Protein AF-0000000087408179 (afdb_homodimer)

Structure (mmCIF, N/CA/C/O backbone):
data_AF-0000000087408179-model_v1
#
loop_
_entity.id
_entity.type
_entity.pdbx_description
1 polymer 'DUF4910 domain-containing protein'
#
loop_
_atom_site.group_PDB
_atom_site.id
_atom_site.type_symbol
_atom_site.label_atom_id
_atom_site.label_alt_id
_atom_site.label_comp_id
_atom_site.label_asym_id
_atom_site.label_entity_id
_atom_site.label_seq_id
_atom_site.pdbx_PDB_ins_code
_atom_site.Cartn_x
_atom_site.Cartn_y
_atom_site.Cartn_z
_atom_site.occupancy
_atom_site.B_iso_or_equiv
_atom_site.auth_seq_id
_atom_site.auth_comp_id
_atom_site.auth_asym_id
_atom_site.auth_atom_id
_atom_site.pdbx_PDB_model_num
ATOM 1 N N . MET A 1 1 ? -17 6.363 -13.453 1 91.94 1 MET A N 1
ATOM 2 C CA . MET A 1 1 ? -16.094 6.973 -12.477 1 91.94 1 MET A CA 1
ATOM 3 C C . MET A 1 1 ? -14.656 6.953 -12.984 1 91.94 1 MET A C 1
ATOM 5 O O . MET A 1 1 ? -13.922 7.934 -12.828 1 91.94 1 MET A O 1
ATOM 9 N N . ARG A 1 2 ? -14.188 5.98 -13.766 1 92.25 2 ARG A N 1
ATOM 10 C CA . ARG A 1 2 ? -12.797 5.816 -14.188 1 92.25 2 ARG A CA 1
ATOM 11 C C . ARG A 1 2 ? -12.414 6.859 -15.227 1 92.25 2 ARG A C 1
ATOM 13 O O . ARG A 1 2 ? -11.258 7.27 -15.305 1 92.25 2 ARG A O 1
ATOM 20 N N . ARG A 1 3 ? -13.453 7.254 -15.977 1 95.12 3 ARG A N 1
ATOM 21 C CA . ARG A 1 3 ? -13.188 8.18 -17.078 1 95.12 3 ARG A CA 1
ATOM 22 C C . ARG A 1 3 ? -12.633 9.508 -16.547 1 95.12 3 ARG A C 1
ATOM 24 O O . ARG A 1 3 ? -11.891 10.195 -17.25 1 95.12 3 ARG A O 1
ATOM 31 N N . PHE A 1 4 ? -12.93 9.875 -15.305 1 97.5 4 PHE A N 1
ATOM 32 C CA . PHE A 1 4 ? -12.508 11.172 -14.773 1 97.5 4 PHE A CA 1
ATOM 33 C C . PHE A 1 4 ? -11.016 11.18 -14.492 1 97.5 4 PHE A C 1
ATOM 35 O O . PHE A 1 4 ? -10.391 12.242 -14.469 1 97.5 4 PHE A O 1
ATOM 42 N N . LEU A 1 5 ? -10.445 9.984 -14.242 1 97.44 5 LEU A N 1
ATOM 43 C CA . LEU A 1 5 ? -8.992 9.938 -14.102 1 97.44 5 LEU A CA 1
ATOM 44 C C . LEU A 1 5 ? -8.305 10.234 -15.43 1 97.44 5 LEU A C 1
ATOM 46 O O . LEU A 1 5 ? -7.242 10.859 -15.461 1 97.44 5 LEU A O 1
ATOM 50 N N . LYS A 1 6 ? -8.883 9.75 -16.5 1 96.62 6 LYS A N 1
ATOM 51 C CA . LYS A 1 6 ? -8.352 10.055 -17.828 1 96.62 6 LYS A CA 1
ATOM 52 C C . LYS A 1 6 ? -8.43 11.547 -18.125 1 96.62 6 LYS A C 1
ATOM 54 O O . LYS A 1 6 ? -7.484 12.133 -18.656 1 96.62 6 LYS A O 1
ATOM 59 N N . GLU A 1 7 ? -9.539 12.102 -17.766 1 96.94 7 GLU A N 1
ATOM 60 C CA . GLU A 1 7 ? -9.695 13.539 -17.938 1 96.94 7 GLU A CA 1
ATOM 61 C C . GLU A 1 7 ? -8.688 14.32 -17.109 1 96.94 7 GLU A C 1
ATOM 63 O O . GLU A 1 7 ? -8.258 15.406 -17.5 1 96.94 7 GLU A O 1
ATOM 68 N N . ALA A 1 8 ? -8.25 13.766 -16.016 1 98.12 8 ALA A N 1
ATOM 69 C CA . ALA A 1 8 ? -7.336 14.43 -15.094 1 98.12 8 ALA A CA 1
ATOM 70 C C . ALA A 1 8 ? -5.902 14.398 -15.617 1 98.12 8 ALA A C 1
ATOM 72 O O . ALA A 1 8 ? -4.996 14.953 -15 1 98.12 8 ALA A O 1
ATOM 73 N N . GLU A 1 9 ? -5.68 13.859 -16.828 1 97.06 9 GLU A N 1
ATOM 74 C CA . GLU A 1 9 ? -4.348 13.766 -17.422 1 97.06 9 GLU A CA 1
ATOM 75 C C . GLU A 1 9 ? -3.828 15.133 -17.844 1 97.06 9 GLU A C 1
ATOM 77 O O . GLU A 1 9 ? -2.633 15.305 -18.094 1 97.06 9 GLU A O 1
ATOM 82 N N . VAL A 1 10 ? -4.703 16.078 -17.844 1 98 10 VAL A N 1
ATOM 83 C CA . VAL A 1 10 ? -4.316 17.438 -18.188 1 98 10 VAL A CA 1
ATOM 84 C C . VAL A 1 10 ? -3.504 18.062 -17.062 1 98 10 VAL A C 1
ATOM 86 O O . VAL A 1 10 ? -2.812 19.062 -17.25 1 98 10 VAL A O 1
ATOM 89 N N . PHE A 1 11 ? -3.588 17.484 -15.844 1 98.38 11 PHE A N 1
ATOM 90 C CA . PHE A 1 11 ? -2.748 17.922 -14.734 1 98.38 11 PHE A CA 1
ATOM 91 C C . PHE A 1 11 ? -1.274 17.703 -15.055 1 98.38 11 PHE A C 1
ATOM 93 O O . PHE A 1 11 ? -0.872 16.594 -15.438 1 98.38 11 PHE A O 1
ATOM 100 N N . ASP A 1 12 ? -0.46 18.672 -14.867 1 98.31 12 ASP A N 1
ATOM 101 C CA . ASP A 1 12 ? 0.955 18.562 -15.203 1 98.31 12 ASP A CA 1
ATOM 102 C C . ASP A 1 12 ? 1.83 18.641 -13.961 1 98.31 12 ASP A C 1
ATOM 104 O O . ASP A 1 12 ? 2.084 19.719 -13.43 1 98.31 12 ASP A O 1
ATOM 108 N N . PRO A 1 13 ? 2.379 17.516 -13.547 1 98.44 13 PRO A N 1
ATOM 109 C CA . PRO A 1 13 ? 3.225 17.516 -12.352 1 98.44 13 PRO A CA 1
ATOM 110 C C . PRO A 1 13 ? 4.477 18.359 -12.508 1 98.44 13 PRO A C 1
ATOM 112 O O . PRO A 1 13 ? 5.023 18.859 -11.523 1 98.44 13 PRO A O 1
ATOM 115 N N . ASN A 1 14 ? 4.93 18.625 -13.766 1 98.44 14 ASN A N 1
ATOM 116 C CA . ASN A 1 14 ? 6.113 19.438 -13.992 1 98.44 14 ASN A CA 1
ATOM 117 C C . ASN A 1 14 ? 5.852 20.906 -13.648 1 98.44 14 ASN A C 1
ATOM 119 O O . ASN A 1 14 ? 6.754 21.609 -13.18 1 98.44 14 ASN A O 1
ATOM 123 N N . ASN A 1 15 ? 4.688 21.359 -13.922 1 98.56 15 ASN A N 1
ATOM 124 C CA . ASN A 1 15 ? 4.316 22.703 -13.5 1 98.56 15 ASN A CA 1
ATOM 125 C C . ASN A 1 15 ? 4.379 22.844 -11.984 1 98.56 15 ASN A C 1
ATOM 127 O O . ASN A 1 15 ? 4.832 23.875 -11.477 1 98.56 15 ASN A O 1
ATOM 131 N N . VAL A 1 16 ? 3.912 21.797 -11.289 1 98.88 16 VAL A N 1
ATOM 132 C CA . VAL A 1 16 ? 3.932 21.828 -9.828 1 98.88 16 VAL A CA 1
ATOM 133 C C . VAL A 1 16 ? 5.375 21.891 -9.328 1 98.88 16 VAL A C 1
ATOM 135 O O . VAL A 1 16 ? 5.691 22.688 -8.445 1 98.88 16 VAL A O 1
ATOM 138 N N . LEU A 1 17 ? 6.25 21.094 -9.914 1 98.62 17 LEU A N 1
ATOM 139 C CA . LEU A 1 17 ? 7.656 21.094 -9.523 1 98.62 17 LEU A CA 1
ATOM 140 C C . LEU A 1 17 ? 8.289 22.469 -9.766 1 98.62 17 LEU A C 1
ATOM 142 O O . LEU A 1 17 ? 9.094 22.938 -8.961 1 98.62 17 LEU A O 1
ATOM 146 N N . HIS A 1 18 ? 7.93 23.078 -10.898 1 98.56 18 HIS A N 1
ATOM 147 C CA . HIS A 1 18 ? 8.414 24.422 -11.211 1 98.56 18 HIS A CA 1
ATOM 148 C C . HIS A 1 18 ? 8.023 25.406 -10.125 1 98.56 18 HIS A C 1
ATOM 150 O O . HIS A 1 18 ? 8.859 26.172 -9.641 1 98.56 18 HIS A O 1
ATOM 156 N N . TYR A 1 19 ? 6.812 25.406 -9.703 1 98.81 19 TYR A N 1
ATOM 157 C CA . TYR A 1 19 ? 6.332 26.375 -8.727 1 98.81 19 TYR A CA 1
ATOM 158 C C . TYR A 1 19 ? 6.84 26.047 -7.332 1 98.81 19 TYR A C 1
ATOM 160 O O . TYR A 1 19 ? 7.004 26.953 -6.496 1 98.81 19 TYR A O 1
ATOM 168 N N . ILE A 1 20 ? 7.07 24.734 -7.035 1 98.81 20 ILE A N 1
ATOM 169 C CA . ILE A 1 20 ? 7.75 24.406 -5.789 1 98.81 20 ILE A CA 1
ATOM 170 C C . ILE A 1 20 ? 9.102 25.125 -5.734 1 98.81 20 ILE A C 1
ATOM 172 O O . ILE A 1 20 ? 9.453 25.703 -4.711 1 98.81 20 ILE A O 1
ATOM 176 N N . ALA A 1 21 ? 9.805 25.094 -6.855 1 98.44 21 ALA A N 1
ATOM 177 C CA . ALA A 1 21 ? 11.133 25.688 -6.938 1 98.44 21 ALA A CA 1
ATOM 178 C C . ALA A 1 21 ? 11.055 27.203 -6.742 1 98.44 21 ALA A C 1
ATOM 180 O O . ALA A 1 21 ? 11.961 27.812 -6.164 1 98.44 21 ALA A O 1
ATOM 181 N N . GLU A 1 22 ? 10.023 27.812 -7.203 1 98.5 22 GLU A N 1
ATOM 182 C CA . GLU A 1 22 ? 9.844 29.25 -7.055 1 98.5 22 GLU A CA 1
ATOM 183 C C . GLU A 1 22 ? 9.469 29.625 -5.625 1 98.5 22 GLU A C 1
ATOM 185 O O . GLU A 1 22 ? 10.07 30.516 -5.027 1 98.5 22 GLU A O 1
ATOM 190 N N . ILE A 1 23 ? 8.547 28.891 -5.027 1 98.75 23 ILE A N 1
ATOM 191 C CA . ILE A 1 23 ? 7.98 29.219 -3.725 1 98.75 23 ILE A CA 1
ATOM 192 C C . ILE A 1 23 ? 9 28.938 -2.627 1 98.75 23 ILE A C 1
ATOM 194 O O . ILE A 1 23 ? 9.094 29.672 -1.642 1 98.75 23 ILE A O 1
ATOM 198 N N . ASN A 1 24 ? 9.812 27.844 -2.82 1 97.62 24 ASN A N 1
ATOM 199 C CA . ASN A 1 24 ? 10.719 27.422 -1.76 1 97.62 24 ASN A CA 1
ATOM 200 C C . ASN A 1 24 ? 11.867 28.406 -1.582 1 97.62 24 ASN A C 1
ATOM 202 O O . ASN A 1 24 ? 12.664 28.281 -0.65 1 97.62 24 ASN A O 1
ATOM 206 N N . GLN A 1 25 ? 11.945 29.469 -2.461 1 97.12 25 GLN A N 1
ATOM 207 C CA . GLN A 1 25 ? 12.984 30.484 -2.359 1 97.12 25 GLN A CA 1
ATOM 208 C C . GLN A 1 25 ? 12.648 31.516 -1.28 1 97.12 25 GLN A C 1
ATOM 210 O O . GLN A 1 25 ? 13.523 32.219 -0.802 1 97.12 25 GLN A O 1
ATOM 215 N N . PHE A 1 26 ? 11.398 31.562 -0.924 1 98.12 26 PHE A N 1
ATOM 216 C CA . PHE A 1 26 ? 10.953 32.531 0.068 1 98.12 26 PHE A CA 1
ATOM 217 C C . PHE A 1 26 ? 11.086 31.969 1.477 1 98.12 26 PHE A C 1
ATOM 219 O O . PHE A 1 26 ? 10.797 30.797 1.713 1 98.12 26 PHE A O 1
ATOM 226 N N . HIS A 1 27 ? 11.648 32.719 2.375 1 97.81 27 HIS A N 1
ATOM 227 C CA . HIS A 1 27 ? 11.656 32.375 3.797 1 97.81 27 HIS A CA 1
ATOM 228 C C . HIS A 1 27 ? 10.344 32.781 4.457 1 97.81 27 HIS A C 1
ATOM 230 O O . HIS A 1 27 ? 10.266 33.844 5.105 1 97.81 27 HIS A O 1
ATOM 236 N N . ARG A 1 28 ? 9.336 31.859 4.488 1 98.31 28 ARG A N 1
ATOM 237 C CA . ARG A 1 28 ? 7.926 32.188 4.688 1 98.31 28 ARG A CA 1
ATOM 238 C C . ARG A 1 28 ? 7.508 31.938 6.133 1 98.31 28 ARG A C 1
ATOM 240 O O . ARG A 1 28 ? 6.512 31.25 6.391 1 98.31 28 ARG A O 1
ATOM 247 N N . ILE A 1 29 ? 8.266 32.531 7.012 1 98 29 ILE A N 1
ATOM 248 C CA . ILE A 1 29 ? 7.898 32.438 8.422 1 98 29 ILE A CA 1
ATOM 249 C C . ILE A 1 29 ? 6.668 33.281 8.695 1 98 29 ILE A C 1
ATOM 251 O O . ILE A 1 29 ? 6.559 34.406 8.172 1 98 29 ILE A O 1
ATOM 255 N N . GLN A 1 30 ? 5.73 32.812 9.516 1 98.12 30 GLN A N 1
ATOM 256 C CA . GLN A 1 30 ? 4.586 33.594 9.938 1 98.12 30 GLN A CA 1
ATOM 257 C C . GLN A 1 30 ? 5.031 34.875 10.633 1 98.12 30 GLN A C 1
ATOM 259 O O . GLN A 1 30 ? 5.789 34.844 11.602 1 98.12 30 GLN A O 1
ATOM 264 N N . GLY A 1 31 ? 4.621 35.969 10.133 1 98.25 31 GLY A N 1
ATOM 265 C CA . GLY A 1 31 ? 5 37.25 10.664 1 98.25 31 GLY A CA 1
ATOM 266 C C . GLY A 1 31 ? 6.211 37.844 9.969 1 98.25 31 GLY A C 1
ATOM 267 O O . GLY A 1 31 ? 6.688 38.938 10.344 1 98.25 31 GLY A O 1
ATOM 268 N N . SER A 1 32 ? 6.738 37.25 8.953 1 98.25 32 SER A N 1
ATOM 269 C CA . SER A 1 32 ? 7.918 37.75 8.242 1 98.25 32 SER A CA 1
ATOM 270 C C . SER A 1 32 ? 7.531 38.469 6.953 1 98.25 32 SER A C 1
ATOM 272 O O . SER A 1 32 ? 6.414 38.312 6.465 1 98.25 32 SER A O 1
ATOM 274 N N . LYS A 1 33 ? 8.453 39.188 6.414 1 97.94 33 LYS A N 1
ATOM 275 C CA . LYS A 1 33 ? 8.172 40 5.246 1 97.94 33 LYS A CA 1
ATOM 276 C C . LYS A 1 33 ? 8.062 39.156 3.982 1 97.94 33 LYS A C 1
ATOM 278 O O . LYS A 1 33 ? 7.355 39.531 3.041 1 97.94 33 LYS A O 1
ATOM 283 N N . GLU A 1 34 ? 8.672 38 3.945 1 98.44 34 GLU A N 1
ATOM 284 C CA . GLU A 1 34 ? 8.695 37.25 2.699 1 98.44 34 GLU A CA 1
ATOM 285 C C . GLU A 1 34 ? 7.426 36.406 2.531 1 98.44 34 GLU A C 1
ATOM 287 O O . GLU A 1 34 ? 7.137 35.906 1.437 1 98.44 34 GLU A O 1
ATOM 292 N N . LEU A 1 35 ? 6.68 36.219 3.641 1 98.69 35 LEU A N 1
ATOM 293 C CA . LEU A 1 35 ? 5.426 35.469 3.541 1 98.69 35 LEU A CA 1
ATOM 294 C C . LEU A 1 35 ? 4.438 36.188 2.631 1 98.69 35 LEU A C 1
ATOM 296 O O . LEU A 1 35 ? 3.945 35.594 1.661 1 98.69 35 LEU A O 1
ATOM 300 N N . PRO A 1 36 ? 4.125 37.469 2.869 1 98.62 36 PRO A N 1
ATOM 301 C CA . PRO A 1 36 ? 3.238 38.156 1.929 1 98.62 36 PRO A CA 1
ATOM 302 C C . PRO A 1 36 ? 3.838 38.25 0.53 1 98.62 36 PRO A C 1
ATOM 304 O O . PRO A 1 36 ? 3.105 38.281 -0.462 1 98.62 36 PRO A O 1
ATOM 307 N N . GLU A 1 37 ? 5.16 38.344 0.429 1 98.69 37 GLU A N 1
ATOM 308 C CA . GLU A 1 37 ? 5.793 38.375 -0.886 1 98.69 37 GLU A CA 1
ATOM 309 C C . GLU A 1 37 ? 5.512 37.094 -1.673 1 98.69 37 GLU A C 1
ATOM 311 O O . GLU A 1 37 ? 5.227 37.156 -2.871 1 98.69 37 GLU A O 1
ATOM 316 N N . ALA A 1 38 ? 5.613 36 -0.98 1 98.81 38 ALA A N 1
ATOM 317 C CA . ALA A 1 38 ? 5.312 34.719 -1.62 1 98.81 38 ALA A CA 1
ATOM 318 C C . ALA A 1 38 ? 3.861 34.656 -2.088 1 98.81 38 ALA A C 1
ATOM 320 O O . ALA A 1 38 ? 3.568 34.156 -3.172 1 98.81 38 ALA A O 1
ATOM 321 N N . VAL A 1 39 ? 2.951 35.156 -1.294 1 98.88 39 VAL A N 1
ATOM 322 C CA . VAL A 1 39 ? 1.533 35.156 -1.633 1 98.88 39 VAL A CA 1
ATOM 323 C C . VAL A 1 39 ? 1.287 36.094 -2.83 1 98.88 39 VAL A C 1
ATOM 325 O O . VAL A 1 39 ? 0.489 35.75 -3.713 1 98.88 39 VAL A O 1
ATOM 328 N N . ARG A 1 40 ? 1.956 37.219 -2.857 1 98.56 40 ARG A N 1
ATOM 329 C CA . ARG A 1 40 ? 1.831 38.125 -3.992 1 98.56 40 ARG A CA 1
ATOM 330 C C . ARG A 1 40 ? 2.34 37.469 -5.273 1 98.56 40 ARG A C 1
ATOM 332 O O . ARG A 1 40 ? 1.803 37.719 -6.355 1 98.56 40 ARG A O 1
ATOM 339 N N . PHE A 1 41 ? 3.4 36.719 -5.105 1 98.69 41 PHE A N 1
ATOM 340 C CA . PHE A 1 41 ? 3.881 35.938 -6.25 1 98.69 41 PHE A CA 1
ATOM 341 C C . PHE A 1 41 ? 2.771 35.062 -6.816 1 98.69 41 PHE A C 1
ATOM 343 O O . PHE A 1 41 ? 2.549 35.062 -8.031 1 98.69 41 PHE A O 1
ATOM 350 N N . ILE A 1 42 ? 2.051 34.344 -5.977 1 98.94 42 ILE A N 1
ATOM 351 C CA . ILE A 1 42 ? 0.964 33.469 -6.406 1 98.94 42 ILE A CA 1
ATOM 352 C C . ILE A 1 42 ? -0.157 34.312 -7.02 1 98.94 42 ILE A C 1
ATOM 354 O O . ILE A 1 42 ? -0.713 33.938 -8.062 1 98.94 42 ILE A O 1
ATOM 358 N N . LEU A 1 43 ? -0.472 35.375 -6.367 1 98.81 43 LEU A N 1
ATOM 359 C CA . LEU A 1 43 ? -1.513 36.281 -6.867 1 98.81 43 LEU A CA 1
ATOM 360 C C . LEU A 1 43 ? -1.214 36.719 -8.297 1 98.81 43 LEU A C 1
ATOM 362 O O . LEU A 1 43 ? -2.115 36.75 -9.141 1 98.81 43 LEU A O 1
ATOM 366 N N . GLU A 1 44 ? 0.031 37.062 -8.547 1 98.56 44 GLU A N 1
ATOM 367 C CA . GLU A 1 44 ? 0.436 37.531 -9.883 1 98.56 44 GLU A CA 1
ATOM 368 C C . GLU A 1 44 ? 0.285 36.406 -10.906 1 98.56 44 GLU A C 1
ATOM 370 O O . GLU A 1 44 ? -0.077 36.656 -12.055 1 98.56 44 GLU A O 1
ATOM 375 N N . GLU A 1 45 ? 0.686 35.188 -10.516 1 98.44 45 GLU A N 1
ATOM 376 C CA . GLU A 1 45 ? 0.517 34.031 -11.414 1 98.44 45 GLU A CA 1
ATOM 377 C C . GLU A 1 45 ? -0.956 33.812 -11.742 1 98.44 45 GLU A C 1
ATOM 379 O O . GLU A 1 45 ? -1.304 33.531 -12.883 1 98.44 45 GLU A O 1
ATOM 384 N N . LEU A 1 46 ? -1.843 33.906 -10.734 1 98.69 46 LEU A N 1
ATOM 385 C CA . LEU A 1 46 ? -3.277 33.719 -10.945 1 98.69 46 LEU A CA 1
ATOM 386 C C . LEU A 1 46 ? -3.805 34.781 -11.922 1 98.69 46 LEU A C 1
ATOM 388 O O . LEU A 1 46 ? -4.621 34.469 -12.789 1 98.69 46 LEU A O 1
ATOM 392 N N . ARG A 1 47 ? -3.312 35.969 -11.734 1 98.12 47 ARG A N 1
ATOM 393 C CA . ARG A 1 47 ? -3.713 37.062 -12.617 1 98.12 47 ARG A CA 1
ATOM 394 C C . ARG A 1 47 ? -3.326 36.781 -14.062 1 98.12 47 ARG A C 1
ATOM 396 O O . ARG A 1 47 ? -4.113 37 -14.984 1 98.12 47 ARG A O 1
ATOM 403 N N . ILE A 1 48 ? -2.148 36.281 -14.242 1 97.88 48 ILE A N 1
ATOM 404 C CA . ILE A 1 48 ? -1.647 35.938 -15.562 1 97.88 48 ILE A CA 1
ATOM 405 C C . ILE A 1 48 ? -2.559 34.906 -16.203 1 97.88 48 ILE A C 1
ATOM 407 O O . ILE A 1 48 ? -2.793 34.906 -17.422 1 97.88 48 ILE A O 1
ATOM 411 N N . TRP A 1 49 ? -3.119 34 -15.383 1 97.56 49 TRP A N 1
ATOM 412 C CA . TRP A 1 49 ? -3.988 32.938 -15.883 1 97.56 49 TRP A CA 1
ATOM 413 C C . TRP A 1 49 ? -5.426 33.406 -16.016 1 97.56 49 TRP A C 1
ATOM 415 O O . TRP A 1 49 ? -6.32 32.656 -16.375 1 97.56 49 TRP A O 1
ATOM 425 N N . GLY A 1 50 ? -5.727 34.688 -15.617 1 97.44 50 GLY A N 1
ATOM 426 C CA . GLY A 1 50 ? -7.062 35.281 -15.703 1 97.44 50 GLY A CA 1
ATOM 427 C C . GLY A 1 50 ? -7.973 34.844 -14.57 1 97.44 50 GLY A C 1
ATOM 428 O O . GLY A 1 50 ? -9.195 34.844 -14.711 1 97.44 50 GLY A O 1
ATOM 429 N N . ILE A 1 51 ? -7.375 34.375 -13.477 1 98.19 51 ILE A N 1
ATOM 430 C CA . ILE A 1 51 ? -8.148 33.938 -12.32 1 98.19 51 ILE A CA 1
ATOM 431 C C . ILE A 1 51 ? -8.258 35.062 -11.312 1 98.19 51 ILE A C 1
ATOM 433 O O . ILE A 1 51 ? -7.246 35.531 -10.758 1 98.19 51 ILE A O 1
ATOM 437 N N . GLY A 1 52 ? -9.438 35.562 -11.102 1 96.75 52 GLY A N 1
ATOM 438 C CA . GLY A 1 52 ? -9.656 36.562 -10.086 1 96.75 52 GLY A CA 1
ATOM 439 C C . GLY A 1 52 ? -9.469 36.062 -8.672 1 96.75 52 GLY A C 1
ATOM 440 O O . GLY A 1 52 ? -9.906 34.938 -8.352 1 96.75 52 GLY A O 1
ATOM 441 N N . ALA A 1 53 ? -8.766 36.812 -7.879 1 98.06 53 ALA A N 1
ATOM 442 C CA . ALA A 1 53 ? -8.523 36.406 -6.496 1 98.06 53 ALA A CA 1
ATOM 443 C C . ALA A 1 53 ? -8.602 37.594 -5.555 1 98.06 53 ALA A C 1
ATOM 445 O O . ALA A 1 53 ? -8.383 38.75 -5.969 1 98.06 53 ALA A O 1
ATOM 446 N N . ASN A 1 54 ? -8.992 37.312 -4.383 1 98 54 ASN A N 1
ATOM 447 C CA . ASN A 1 54 ? -9.023 38.312 -3.307 1 98 54 ASN A CA 1
ATOM 448 C C . ASN A 1 54 ? -7.895 38.094 -2.301 1 98 54 ASN A C 1
ATOM 450 O O . ASN A 1 54 ? -7.727 36.969 -1.797 1 98 54 ASN A O 1
ATOM 454 N N . LEU A 1 55 ? -7.133 39.094 -2.094 1 98.56 55 LEU A N 1
ATOM 455 C CA . LEU A 1 55 ? -6.117 39.062 -1.049 1 98.56 55 LEU A CA 1
ATOM 456 C C . LEU A 1 55 ? -6.598 39.781 0.203 1 98.56 55 LEU A C 1
ATOM 458 O O . LEU A 1 55 ? -6.75 41 0.198 1 98.56 55 LEU A O 1
ATOM 462 N N . TYR A 1 56 ? -6.961 39 1.221 1 98.62 56 TYR A N 1
ATOM 463 C CA . TYR A 1 56 ? -7.27 39.562 2.525 1 98.62 56 TYR A CA 1
ATOM 464 C C . TYR A 1 56 ? -6.004 39.781 3.35 1 98.62 56 TYR A C 1
ATOM 466 O O . TYR A 1 56 ? -5.129 38.906 3.373 1 98.62 56 TYR A O 1
ATOM 474 N N . GLU A 1 57 ? -5.871 40.906 3.941 1 98.38 57 GLU A N 1
ATOM 475 C CA . GLU A 1 57 ? -4.672 41.219 4.703 1 98.38 57 GLU A CA 1
ATOM 476 C C . GLU A 1 57 ? -4.988 41.406 6.184 1 98.38 57 GLU A C 1
ATOM 478 O O . GLU A 1 57 ? -5.297 42.531 6.625 1 98.38 57 GLU A O 1
ATOM 483 N N . GLU A 1 58 ? -4.891 40.406 6.859 1 98.44 58 GLU A N 1
ATOM 484 C CA . GLU A 1 58 ? -4.953 40.469 8.32 1 98.44 58 GLU A CA 1
ATOM 485 C C . GLU A 1 58 ? -3.602 40.875 8.906 1 98.44 58 GLU A C 1
ATOM 487 O O . GLU A 1 58 ? -2.701 41.281 8.188 1 98.44 58 GLU A O 1
ATOM 492 N N . THR A 1 59 ? -3.445 40.719 10.289 1 98.12 59 THR A N 1
ATOM 493 C CA . THR A 1 59 ? -2.242 41.312 10.867 1 98.12 59 THR A CA 1
ATOM 494 C C . THR A 1 59 ? -1.559 40.312 11.812 1 98.12 59 THR A C 1
ATOM 496 O O . THR A 1 59 ? -2.225 39.625 12.594 1 98.12 59 THR A O 1
ATOM 499 N N . TYR A 1 60 ? -0.291 40.25 11.656 1 98.25 60 TYR A N 1
ATOM 500 C CA . TYR A 1 60 ? 0.562 39.75 12.734 1 98.25 60 TYR A CA 1
ATOM 501 C C . TYR A 1 60 ? 1.106 40.906 13.57 1 98.25 60 TYR A C 1
ATOM 503 O O . TYR A 1 60 ? 1.825 41.781 13.062 1 98.25 60 TYR A O 1
ATOM 511 N N . ASP A 1 61 ? 0.786 41 14.852 1 97.88 61 ASP A N 1
ATOM 512 C CA . ASP A 1 61 ? 1.27 42.094 15.695 1 97.88 61 ASP A CA 1
ATOM 513 C C . ASP A 1 61 ? 1.524 41.594 17.125 1 97.88 61 ASP A C 1
ATOM 515 O O . ASP A 1 61 ? 1.764 42.406 18.031 1 97.88 61 ASP A O 1
ATOM 519 N N . GLY A 1 62 ? 1.409 40.312 17.344 1 97.25 62 GLY A N 1
ATOM 520 C CA . GLY A 1 62 ? 1.627 39.719 18.656 1 97.25 62 GLY A CA 1
ATOM 521 C C . GLY A 1 62 ? 0.466 39.969 19.609 1 97.25 62 GLY A C 1
ATOM 522 O O . GLY A 1 62 ? 0.526 39.562 20.766 1 97.25 62 GLY A O 1
ATOM 523 N N . GLU A 1 63 ? -0.643 40.531 19.125 1 96.38 63 GLU A N 1
ATOM 524 C CA . GLU A 1 63 ? -1.765 40.875 19.984 1 96.38 63 GLU A CA 1
ATOM 525 C C . GLU A 1 63 ? -3.088 40.406 19.391 1 96.38 63 GLU A C 1
ATOM 527 O O . GLU A 1 63 ? -3.965 39.906 20.125 1 96.38 63 GLU A O 1
ATOM 532 N N . SER A 1 64 ? -3.211 40.531 18.062 1 97.19 64 SER A N 1
ATOM 533 C CA . SER A 1 64 ? -4.445 40.156 17.391 1 97.19 64 SER A CA 1
ATOM 534 C C . SER A 1 64 ? -4.766 38.688 17.625 1 97.19 64 SER A C 1
ATOM 536 O O . SER A 1 64 ? -3.861 37.875 17.844 1 97.19 64 SER A O 1
ATOM 538 N N . ARG A 1 65 ? -6.043 38.438 17.672 1 96.94 65 ARG A N 1
ATOM 539 C CA . ARG A 1 65 ? -6.492 37.062 17.906 1 96.94 65 ARG A CA 1
ATOM 540 C C . ARG A 1 65 ? -7.363 36.562 16.766 1 96.94 65 ARG A C 1
ATOM 542 O O . ARG A 1 65 ? -8.211 37.312 16.25 1 96.94 65 ARG A O 1
ATOM 549 N N . TYR A 1 66 ? -7.164 35.469 16.328 1 98.06 66 TYR A N 1
ATOM 550 C CA . TYR A 1 66 ? -7.969 34.75 15.352 1 98.06 66 TYR A CA 1
ATOM 551 C C . TYR A 1 66 ? -8.539 33.469 15.961 1 98.06 66 TYR A C 1
ATOM 553 O O . TYR A 1 66 ? -7.859 32.438 15.992 1 98.06 66 TYR A O 1
ATOM 561 N N . LEU A 1 67 ? -9.812 33.531 16.391 1 97.62 67 LEU A N 1
ATOM 562 C CA . LEU A 1 67 ? -10.492 32.469 17.156 1 97.62 67 LEU A CA 1
ATOM 563 C C . LEU A 1 67 ? -9.688 32.094 18.391 1 97.62 67 LEU A C 1
ATOM 565 O O . LEU A 1 67 ? -9.547 32.875 19.312 1 97.62 67 LEU A O 1
ATOM 569 N N . THR A 1 68 ? -8.961 30.969 18.328 1 97.94 68 THR A N 1
ATOM 570 C CA . THR A 1 68 ? -8.32 30.453 19.531 1 97.94 68 THR A CA 1
ATOM 571 C C . THR A 1 68 ? -6.82 30.75 19.531 1 97.94 68 THR A C 1
ATOM 573 O O . THR A 1 68 ? -6.094 30.359 20.438 1 97.94 68 THR A O 1
ATOM 576 N N . LEU A 1 69 ? -6.316 31.469 18.547 1 97.25 69 LEU A N 1
ATOM 577 C CA . LEU A 1 69 ? -4.879 31.688 18.406 1 97.25 69 LEU A CA 1
ATOM 578 C C . LEU A 1 69 ? -4.539 33.156 18.484 1 97.25 69 LEU A C 1
ATOM 580 O O . LEU A 1 69 ? -5.145 34 17.797 1 97.25 69 LEU A O 1
ATOM 584 N N . LYS A 1 70 ? -3.664 33.469 19.328 1 96.5 70 LYS A N 1
ATOM 585 C CA . LYS A 1 70 ? -3.084 34.812 19.359 1 96.5 70 LYS A CA 1
ATOM 586 C C . LYS A 1 70 ? -1.927 34.906 18.375 1 96.5 70 LYS A C 1
ATOM 588 O O . LYS A 1 70 ? -1.042 34.062 18.344 1 96.5 70 LYS A O 1
ATOM 593 N N . SER A 1 71 ? -1.945 35.969 17.578 1 96.94 71 SER A N 1
ATOM 594 C CA . SER A 1 71 ? -0.952 36.094 16.516 1 96.94 71 SER A CA 1
ATOM 595 C C . SER A 1 71 ? 0.458 36.219 17.094 1 96.94 71 SER A C 1
ATOM 597 O O . SER A 1 71 ? 0.667 36.844 18.125 1 96.94 71 SER A O 1
ATOM 599 N N . PRO A 1 72 ? 1.458 35.594 16.453 1 97.62 72 PRO A N 1
ATOM 600 C CA . PRO A 1 72 ? 2.844 35.875 16.844 1 97.62 72 PRO A CA 1
ATOM 601 C C . PRO A 1 72 ? 3.283 37.281 16.453 1 97.62 72 PRO A C 1
ATOM 603 O O . PRO A 1 72 ? 2.561 37.969 15.734 1 97.62 72 PRO A O 1
ATOM 606 N N . ILE A 1 73 ? 4.461 37.625 16.922 1 98.19 73 ILE A N 1
ATOM 607 C CA . ILE A 1 73 ? 5.02 38.938 16.641 1 98.19 73 ILE A CA 1
ATOM 608 C C . ILE A 1 73 ? 5.438 39 15.164 1 98.19 73 ILE A C 1
ATOM 610 O O . ILE A 1 73 ? 5.719 38 14.547 1 98.19 73 ILE A O 1
ATOM 614 N N . ALA A 1 74 ? 5.414 40.219 14.594 1 98.44 74 ALA A N 1
ATOM 615 C CA . ALA A 1 74 ? 6.09 40.5 13.328 1 98.44 74 ALA A CA 1
ATOM 616 C C . ALA A 1 74 ? 7.605 40.406 13.484 1 98.44 74 ALA A C 1
ATOM 618 O O . ALA A 1 74 ? 8.18 41 14.398 1 98.44 74 ALA A O 1
ATOM 619 N N . TRP A 1 75 ? 8.203 39.625 12.625 1 98.06 75 TRP A N 1
ATOM 620 C CA . TRP A 1 75 ? 9.586 39.25 12.906 1 98.06 75 TRP A CA 1
ATOM 621 C C . TRP A 1 75 ? 10.328 38.906 11.625 1 98.06 75 TRP A C 1
ATOM 623 O O . TRP A 1 75 ? 9.781 38.25 10.734 1 98.06 75 TRP A O 1
ATOM 633 N N . ASP A 1 76 ? 11.578 39.406 11.484 1 98.19 76 ASP A N 1
ATOM 634 C CA . ASP A 1 76 ? 12.484 39.031 10.406 1 98.19 76 ASP A CA 1
ATOM 635 C C . ASP A 1 76 ? 13.883 38.719 10.953 1 98.19 76 ASP A C 1
ATOM 637 O O . ASP A 1 76 ? 14.359 39.406 11.859 1 98.19 76 ASP A O 1
ATOM 641 N N . VAL A 1 77 ? 14.469 37.75 10.461 1 97.94 77 VAL A N 1
ATOM 642 C CA . VAL A 1 77 ? 15.867 37.5 10.812 1 97.94 77 VAL A CA 1
ATOM 643 C C . VAL A 1 77 ? 16.781 38.312 9.906 1 97.94 77 VAL A C 1
ATOM 645 O O . VAL A 1 77 ? 16.578 38.375 8.695 1 97.94 77 VAL A O 1
ATOM 648 N N . VAL A 1 78 ? 17.672 39 10.508 1 97.88 78 VAL A N 1
ATOM 649 C CA . VAL A 1 78 ? 18.672 39.75 9.758 1 97.88 78 VAL A CA 1
ATOM 650 C C . VAL A 1 78 ? 19.938 38.906 9.57 1 97.88 78 VAL A C 1
ATOM 652 O O . VAL A 1 78 ? 20.359 38.688 8.438 1 97.88 78 VAL A O 1
ATOM 655 N N . ARG A 1 79 ? 20.516 38.469 10.617 1 98.06 79 ARG A N 1
ATOM 656 C CA . ARG A 1 79 ? 21.672 37.594 10.602 1 98.06 79 ARG A CA 1
ATOM 657 C C . ARG A 1 79 ? 21.812 36.844 11.93 1 98.06 79 ARG A C 1
ATOM 659 O O . ARG A 1 79 ? 21.219 37.25 12.938 1 98.06 79 ARG A O 1
ATOM 666 N N . GLY A 1 80 ? 22.469 35.75 11.906 1 98.44 80 GLY A N 1
ATOM 667 C CA . GLY A 1 80 ? 22.734 34.969 13.102 1 98.44 80 GLY A CA 1
ATOM 668 C C . GLY A 1 80 ? 23.859 33.969 12.914 1 98.44 80 GLY A C 1
ATOM 669 O O . GLY A 1 80 ? 24.156 33.562 11.781 1 98.44 80 GLY A O 1
ATOM 670 N N . ALA A 1 81 ? 24.469 33.594 14 1 98.69 81 ALA A N 1
ATOM 671 C CA . ALA A 1 81 ? 25.578 32.625 13.992 1 98.69 81 ALA A CA 1
ATOM 672 C C . ALA A 1 81 ? 25.703 31.938 15.344 1 98.69 81 ALA A C 1
ATOM 674 O O . ALA A 1 81 ? 25.359 32.531 16.375 1 98.69 81 ALA A O 1
ATOM 675 N N . VAL A 1 82 ? 26.156 30.781 15.312 1 98.88 82 VAL A N 1
ATOM 676 C CA . VAL A 1 82 ? 26.547 30.047 16.516 1 98.88 82 VAL A CA 1
ATOM 677 C C . VAL A 1 82 ? 27.875 29.344 16.266 1 98.88 82 VAL A C 1
ATOM 679 O O . VAL A 1 82 ? 28.062 28.719 15.219 1 98.88 82 VAL A O 1
ATOM 682 N N . GLU A 1 83 ? 28.797 29.562 17.141 1 98.69 83 GLU A N 1
ATOM 683 C CA . GLU A 1 83 ? 30.109 28.906 17.109 1 98.69 83 GLU A CA 1
ATOM 684 C C . GLU A 1 83 ? 30.281 27.984 18.312 1 98.69 83 GLU A C 1
ATOM 686 O O . GLU A 1 83 ? 30.172 28.422 19.453 1 98.69 83 GLU A O 1
ATOM 691 N N . VAL A 1 84 ? 30.531 26.828 18.062 1 98.5 84 VAL A N 1
ATOM 692 C CA . VAL A 1 84 ? 30.734 25.844 19.125 1 98.5 84 VAL A CA 1
ATOM 693 C C . VAL A 1 84 ? 31.562 24.672 18.594 1 98.5 84 VAL A C 1
ATOM 695 O O . VAL A 1 84 ? 31.359 24.234 17.469 1 98.5 84 VAL A O 1
ATOM 698 N N . LEU A 1 85 ? 32.531 24.219 19.359 1 97.81 85 LEU A N 1
ATOM 699 C CA . LEU A 1 85 ? 33.406 23.094 19.047 1 97.81 85 LEU A CA 1
ATOM 700 C C . LEU A 1 85 ? 34.094 23.297 17.703 1 97.81 85 LEU A C 1
ATOM 702 O O . LEU A 1 85 ? 34.188 22.375 16.891 1 97.81 85 LEU A O 1
ATOM 706 N N . GLY A 1 86 ? 34.406 24.391 17.469 1 96.06 86 GLY A N 1
ATOM 707 C CA . GLY A 1 86 ? 35.156 24.703 16.266 1 96.06 86 GLY A CA 1
ATOM 708 C C . GLY A 1 86 ? 34.312 24.812 15.031 1 96.06 86 GLY A C 1
ATOM 709 O O . GLY A 1 86 ? 34.812 25.062 13.938 1 96.06 86 GLY A O 1
ATOM 710 N N . ARG A 1 87 ? 33.062 24.625 15.141 1 96.75 87 ARG A N 1
ATOM 711 C CA . ARG A 1 87 ? 32.125 24.734 14.023 1 96.75 87 ARG A CA 1
ATOM 712 C C . ARG A 1 87 ? 31.344 26.047 14.102 1 96.75 87 ARG A C 1
ATOM 714 O O . ARG A 1 87 ? 30.922 26.453 15.188 1 96.75 87 ARG A O 1
ATOM 721 N N . THR A 1 88 ? 31.219 26.719 12.969 1 98.38 88 THR A N 1
ATOM 722 C CA . THR A 1 88 ? 30.422 27.938 12.898 1 98.38 88 THR A CA 1
ATOM 723 C C . THR A 1 88 ? 29.234 27.75 11.945 1 98.38 88 THR A C 1
ATOM 725 O O . THR A 1 88 ? 29.438 27.422 10.773 1 98.38 88 THR A O 1
ATOM 728 N N . LEU A 1 89 ? 28.078 27.906 12.43 1 98.62 89 LEU A N 1
ATOM 729 C CA . LEU A 1 89 ? 26.859 27.922 11.625 1 98.62 89 LEU A CA 1
ATOM 730 C C . LEU A 1 89 ? 26.297 29.328 11.508 1 98.62 89 LEU A C 1
ATOM 732 O O . LEU A 1 89 ? 26.266 30.078 12.484 1 98.62 89 LEU A O 1
ATOM 736 N N . THR A 1 90 ? 25.906 29.719 10.305 1 98.69 90 THR A N 1
ATOM 737 C CA . THR A 1 90 ? 25.406 31.062 10.094 1 98.69 90 THR A CA 1
ATOM 738 C C . THR A 1 90 ? 24.094 31.031 9.289 1 98.69 90 THR A C 1
ATOM 740 O O . THR A 1 90 ? 23.797 30.031 8.633 1 98.69 90 THR A O 1
ATOM 743 N N . THR A 1 91 ? 23.375 32.125 9.32 1 98.19 91 THR A N 1
ATOM 744 C CA . THR A 1 91 ? 22.141 32.25 8.555 1 98.19 91 THR A CA 1
ATOM 745 C C . THR A 1 91 ? 22.438 32.344 7.059 1 98.19 91 THR A C 1
ATOM 747 O O . THR A 1 91 ? 21.531 32.156 6.23 1 98.19 91 THR A O 1
ATOM 750 N N . ALA A 1 92 ? 23.672 32.625 6.699 1 96.38 92 ALA A N 1
ATOM 751 C CA . ALA A 1 92 ? 24.062 32.594 5.293 1 96.38 92 ALA A CA 1
ATOM 752 C C . ALA A 1 92 ? 23.953 31.156 4.746 1 96.38 92 ALA A C 1
ATOM 754 O O . ALA A 1 92 ? 23.641 30.969 3.572 1 96.38 92 ALA A O 1
ATOM 755 N N . GLY A 1 93 ? 24.234 30.234 5.574 1 96.5 93 GLY A N 1
ATOM 756 C CA . GLY A 1 93 ? 24.031 28.844 5.199 1 96.5 93 GLY A CA 1
ATOM 757 C C . GLY A 1 93 ? 22.562 28.422 5.203 1 96.5 93 GLY A C 1
ATOM 758 O O . GLY A 1 93 ? 22.078 27.859 4.227 1 96.5 93 GLY A O 1
ATOM 759 N N . THR A 1 94 ? 21.906 28.688 6.27 1 97.81 94 THR A N 1
ATOM 760 C CA . THR A 1 94 ? 20.484 28.453 6.406 1 97.81 94 THR A CA 1
ATOM 761 C C . THR A 1 94 ? 19.875 29.406 7.434 1 97.81 94 THR A C 1
ATOM 763 O O . THR A 1 94 ? 20.422 29.594 8.516 1 97.81 94 THR A O 1
ATOM 766 N N . PRO A 1 95 ? 18.734 29.953 7.027 1 97.94 95 PRO A N 1
ATOM 767 C CA . PRO A 1 95 ? 18.109 30.859 8 1 97.94 95 PRO A CA 1
ATOM 768 C C . PRO A 1 95 ? 17.625 30.125 9.25 1 97.94 95 PRO A C 1
ATOM 770 O O . PRO A 1 95 ? 17.281 30.766 10.242 1 97.94 95 PRO A O 1
ATOM 773 N N . LEU A 1 96 ? 17.672 28.797 9.289 1 98.44 96 LEU A N 1
ATOM 774 C CA . LEU A 1 96 ? 17.109 28 10.375 1 98.44 96 LEU A CA 1
ATOM 775 C C . LEU A 1 96 ? 18.031 28 11.586 1 98.44 96 LEU A C 1
ATOM 777 O O . LEU A 1 96 ? 17.641 27.578 12.672 1 98.44 96 LEU A O 1
ATOM 781 N N . VAL A 1 97 ? 19.219 28.594 11.414 1 98.69 97 VAL A N 1
ATOM 782 C CA . VAL A 1 97 ? 20.156 28.672 12.531 1 98.69 97 VAL A CA 1
ATOM 783 C C . VAL A 1 97 ? 19.531 29.5 13.656 1 98.69 97 VAL A C 1
ATOM 785 O O . VAL A 1 97 ? 19.75 29.219 14.836 1 98.69 97 VAL A O 1
ATOM 788 N N . VAL A 1 98 ? 18.797 30.5 13.25 1 98.81 98 VAL A N 1
ATOM 789 C CA . VAL A 1 98 ? 18.078 31.297 14.227 1 98.81 98 VAL A CA 1
ATOM 790 C C . VAL A 1 98 ? 16.656 30.766 14.398 1 98.81 98 VAL A C 1
ATOM 792 O O . VAL A 1 98 ? 15.922 30.625 13.422 1 98.81 98 VAL A O 1
ATOM 795 N N . MET A 1 99 ? 16.281 30.438 15.672 1 98.62 99 MET A N 1
ATOM 796 C CA . MET A 1 99 ? 14.906 30 15.922 1 98.62 99 MET A CA 1
ATOM 797 C C . MET A 1 99 ? 13.906 31.062 15.516 1 98.62 99 MET A C 1
ATOM 799 O O . MET A 1 99 ? 14.141 32.25 15.734 1 98.62 99 MET A O 1
ATOM 803 N N . ALA A 1 100 ? 12.781 30.609 14.875 1 98 100 ALA A N 1
ATOM 804 C CA . ALA A 1 100 ? 11.773 31.562 14.438 1 98 100 ALA A CA 1
ATOM 805 C C . ALA A 1 100 ? 11.211 32.375 15.609 1 98 100 ALA A C 1
ATOM 807 O O . ALA A 1 100 ? 10.812 31.781 16.625 1 98 100 ALA A O 1
ATOM 808 N N . HIS A 1 101 ? 11.281 33.75 15.492 1 98.19 101 HIS A N 1
ATOM 809 C CA . HIS A 1 101 ? 10.75 34.719 16.453 1 98.19 101 HIS A CA 1
ATOM 810 C C . HIS A 1 101 ? 11.703 34.938 17.625 1 98.19 101 HIS A C 1
ATOM 812 O O . HIS A 1 101 ? 11.312 35.469 18.656 1 98.19 101 HIS A O 1
ATOM 818 N N . SER A 1 102 ? 12.93 34.469 17.484 1 98.38 102 SER A N 1
ATOM 819 C CA . SER A 1 102 ? 13.945 34.781 18.5 1 98.38 102 SER A CA 1
ATOM 820 C C . SER A 1 102 ? 14.219 36.281 18.578 1 98.38 102 SER A C 1
ATOM 822 O O . SER A 1 102 ? 14.281 36.938 17.547 1 98.38 102 SER A O 1
ATOM 824 N N . PRO A 1 103 ? 14.398 36.812 19.734 1 97.75 103 PRO A N 1
ATOM 825 C CA . PRO A 1 103 ? 14.914 38.188 19.828 1 97.75 103 PRO A CA 1
ATOM 826 C C . PRO A 1 103 ? 16.391 38.281 19.484 1 97.75 103 PRO A C 1
ATOM 828 O O . PRO A 1 103 ? 17.078 37.25 19.391 1 97.75 103 PRO A O 1
ATOM 831 N N . SER A 1 104 ? 16.844 39.562 19.25 1 98.25 104 SER A N 1
ATOM 832 C CA . SER A 1 104 ? 18.266 39.812 19.047 1 98.25 104 SER A CA 1
ATOM 833 C C . SER A 1 104 ? 19.047 39.594 20.328 1 98.25 104 SER A C 1
ATOM 835 O O . SER A 1 104 ? 18.484 39.656 21.422 1 98.25 104 SER A O 1
ATOM 837 N N . GLY A 1 105 ? 20.312 39.281 20.141 1 98.44 105 GLY A N 1
ATOM 838 C CA . GLY A 1 105 ? 21.188 39.156 21.281 1 98.44 105 GLY A CA 1
ATOM 839 C C . GLY A 1 105 ? 22.516 38.5 20.969 1 98.44 105 GLY A C 1
ATOM 840 O O . GLY A 1 105 ? 22.75 38.062 19.828 1 98.44 105 GLY A O 1
ATOM 841 N N . SER A 1 106 ? 23.391 38.625 21.906 1 98.38 106 SER A N 1
ATOM 842 C CA . SER A 1 106 ? 24.688 37.938 21.859 1 98.38 106 SER A CA 1
ATOM 843 C C . SER A 1 106 ? 24.969 37.219 23.172 1 98.38 106 SER A C 1
ATOM 845 O O . SER A 1 106 ? 24.531 37.656 24.234 1 98.38 106 SER A O 1
ATOM 847 N N . ALA A 1 107 ? 25.609 36.188 23.078 1 98.5 107 ALA A N 1
ATOM 848 C CA . ALA A 1 107 ? 25.953 35.406 24.266 1 98.5 107 ALA A CA 1
ATOM 849 C C . ALA A 1 107 ? 27.234 34.625 24.062 1 98.5 107 ALA A C 1
ATOM 851 O O . ALA A 1 107 ? 27.516 34.156 22.953 1 98.5 107 ALA A O 1
ATOM 852 N N . GLU A 1 108 ? 27.984 34.562 25.078 1 98.12 108 GLU A N 1
ATOM 853 C CA . GLU A 1 108 ? 29.156 33.719 25.156 1 98.12 108 GLU A CA 1
ATOM 854 C C . GLU A 1 108 ? 29.25 33.031 26.516 1 98.12 108 GLU A C 1
ATOM 856 O O . GLU A 1 108 ? 28.984 33.656 27.547 1 98.12 108 GLU A O 1
ATOM 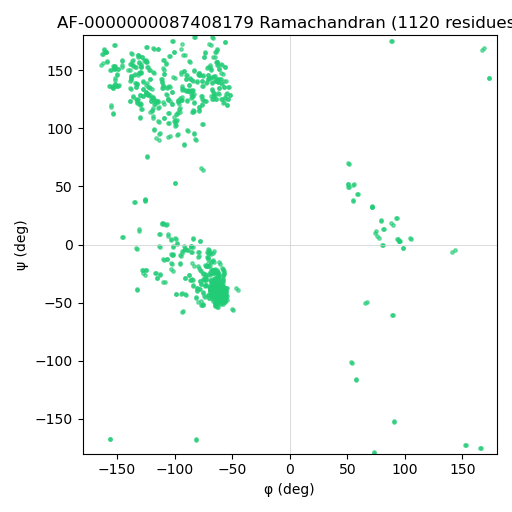861 N N . GLY A 1 109 ? 29.531 31.734 26.469 1 97.62 109 GLY A N 1
ATOM 862 C CA . GLY A 1 109 ? 29.656 31.062 27.75 1 97.62 109 GLY A CA 1
ATOM 863 C C . GLY A 1 109 ? 29.641 29.562 27.641 1 97.62 109 GLY A C 1
ATOM 864 O O . GLY A 1 109 ? 29.625 29.016 26.531 1 97.62 109 GLY A O 1
ATOM 865 N N . GLU A 1 110 ? 29.656 28.984 28.844 1 98.31 110 GLU A N 1
ATOM 866 C CA . GLU A 1 110 ? 29.625 27.531 28.906 1 98.31 110 GLU A CA 1
ATOM 867 C C . GLU A 1 110 ? 28.219 27 28.594 1 98.31 110 GLU A C 1
ATOM 869 O O . GLU A 1 110 ? 27.219 27.625 28.953 1 98.31 110 GLU A O 1
ATOM 874 N N . VAL A 1 111 ? 28.25 25.844 27.938 1 98.69 111 VAL A N 1
ATOM 875 C CA . VAL A 1 111 ? 27 25.219 27.547 1 98.69 111 VAL A CA 1
ATOM 876 C C . VAL A 1 111 ? 26.562 24.219 28.609 1 98.69 111 VAL A C 1
ATOM 878 O O . VAL A 1 111 ? 27.391 23.484 29.156 1 98.69 111 VAL A O 1
ATOM 881 N N . VAL A 1 112 ? 25.328 24.219 28.953 1 98.31 112 VAL A N 1
ATOM 882 C CA . VAL A 1 112 ? 24.734 23.234 29.844 1 98.31 112 VAL A CA 1
ATOM 883 C C . VAL A 1 112 ? 23.594 22.5 29.109 1 98.31 112 VAL A C 1
ATOM 885 O O . VAL A 1 112 ? 22.703 23.141 28.547 1 98.31 112 VAL A O 1
ATOM 888 N N . HIS A 1 113 ? 23.703 21.219 29.047 1 98.38 113 HIS A N 1
ATOM 889 C CA . HIS A 1 113 ? 22.609 20.422 28.484 1 98.38 113 HIS A CA 1
ATOM 890 C C . HIS A 1 113 ? 21.531 20.141 29.516 1 98.38 113 HIS A C 1
ATOM 892 O O . HIS A 1 113 ? 21.797 19.594 30.578 1 98.38 113 HIS A O 1
ATOM 898 N N . VAL A 1 114 ? 20.328 20.547 29.234 1 97.88 114 VAL A N 1
ATOM 899 C CA . VAL A 1 114 ? 19.203 20.328 30.141 1 97.88 114 VAL A CA 1
ATOM 900 C C . VAL A 1 114 ? 18.406 19.109 29.672 1 97.88 114 VAL A C 1
ATOM 902 O O . VAL A 1 114 ? 17.641 19.188 28.703 1 97.88 114 VAL A O 1
ATOM 905 N N . ALA A 1 115 ? 18.625 18.047 30.375 1 92.56 115 ALA A N 1
ATOM 906 C CA . ALA A 1 115 ? 17.922 16.812 30.062 1 92.56 115 ALA A CA 1
ATOM 907 C C . ALA A 1 115 ? 16.906 16.484 31.156 1 92.56 115 ALA A C 1
ATOM 909 O O . ALA A 1 115 ? 15.945 15.734 30.906 1 92.56 115 ALA A O 1
ATOM 910 N N . ARG A 1 116 ? 17.297 16.922 32.562 1 88 116 ARG A N 1
ATOM 911 C CA . ARG A 1 116 ? 16.453 16.656 33.75 1 88 116 ARG A CA 1
ATOM 912 C C . ARG A 1 116 ? 16.234 17.922 34.562 1 88 116 ARG A C 1
ATOM 914 O O . ARG A 1 116 ? 16.938 18.906 34.375 1 88 116 ARG A O 1
ATOM 921 N N . GLU A 1 117 ? 15.125 17.938 35.281 1 92.88 117 GLU A N 1
ATOM 922 C CA . GLU A 1 117 ? 14.727 19.094 36.094 1 92.88 117 GLU A CA 1
ATOM 923 C C . GLU A 1 117 ? 15.898 19.641 36.875 1 92.88 117 GLU A C 1
ATOM 925 O O . GLU A 1 117 ? 16.047 20.859 37.031 1 92.88 117 GLU A O 1
ATOM 930 N N . GLU A 1 118 ? 16.672 18.828 37.344 1 95.38 118 GLU A N 1
ATOM 931 C CA . GLU A 1 118 ? 17.781 19.234 38.188 1 95.38 118 GLU A CA 1
ATOM 932 C C . GLU A 1 118 ? 18.812 20.031 37.406 1 95.38 118 GLU A C 1
ATOM 934 O O . GLU A 1 118 ? 19.562 20.828 38 1 95.38 118 GLU A O 1
ATOM 939 N N . ASP A 1 119 ? 18.891 19.891 36.125 1 96.5 119 ASP A N 1
ATOM 940 C CA . ASP A 1 119 ? 19.891 20.562 35.281 1 96.5 119 ASP A CA 1
ATOM 941 C C . ASP A 1 119 ? 19.641 22.062 35.25 1 96.5 119 ASP A C 1
ATOM 943 O O . ASP A 1 119 ? 20.562 22.844 34.969 1 96.5 119 ASP A O 1
ATOM 947 N N . TRP A 1 120 ? 18.453 22.5 35.531 1 97.12 120 TRP A N 1
ATOM 948 C CA . TRP A 1 120 ? 18.078 23.906 35.469 1 97.12 120 TRP A CA 1
ATOM 949 C C . TRP A 1 120 ? 18.828 24.719 36.531 1 97.12 120 TRP A C 1
ATOM 951 O O . TRP A 1 120 ? 19 25.922 36.375 1 97.12 120 TRP A O 1
ATOM 961 N N . LYS A 1 121 ? 19.266 24.062 37.531 1 96.12 121 LYS A N 1
ATOM 962 C CA . LYS A 1 121 ? 19.984 24.75 38.594 1 96.12 121 LYS A CA 1
ATOM 963 C C . LYS A 1 121 ? 21.328 25.266 38.125 1 96.12 121 LYS A C 1
ATOM 965 O O . LYS A 1 121 ? 21.906 26.172 38.719 1 96.12 121 LYS A O 1
ATOM 970 N N . LYS A 1 122 ? 21.781 24.828 37.062 1 96.25 122 LYS A N 1
ATOM 971 C CA . LYS A 1 122 ? 23.141 25.125 36.594 1 96.25 122 LYS A CA 1
ATOM 972 C C . LYS A 1 122 ? 23.109 26.125 35.438 1 96.25 122 LYS A C 1
ATOM 974 O O . LYS A 1 122 ? 24.156 26.453 34.875 1 96.25 122 LYS A O 1
ATOM 979 N N . VAL A 1 123 ? 22.016 26.734 35.094 1 97.81 123 VAL A N 1
ATOM 980 C CA . VAL A 1 123 ? 21.906 27.391 33.781 1 97.81 123 VAL A CA 1
ATOM 981 C C . VAL A 1 123 ? 22.234 28.875 33.906 1 97.81 123 VAL A C 1
ATOM 983 O O . VAL A 1 123 ? 22.531 29.547 32.938 1 97.81 123 VAL A O 1
ATOM 986 N N . ARG A 1 124 ? 22.219 29.391 35.188 1 97.81 124 ARG A N 1
ATOM 987 C CA . ARG A 1 124 ? 22.453 30.812 35.375 1 97.81 124 ARG A CA 1
ATOM 988 C C . ARG A 1 124 ? 23.797 31.234 34.75 1 97.81 124 ARG A C 1
ATOM 990 O O . ARG A 1 124 ? 24.828 30.656 35.062 1 97.81 124 ARG A O 1
ATOM 997 N N . GLY A 1 125 ? 23.703 32.25 33.906 1 97.88 125 GLY A N 1
ATOM 998 C CA . GLY A 1 125 ? 24.906 32.781 33.281 1 97.88 125 GLY A CA 1
ATOM 999 C C . GLY A 1 125 ? 25.469 31.875 32.188 1 97.88 125 GLY A C 1
ATOM 1000 O O . GLY A 1 125 ? 26.578 32.094 31.719 1 97.88 125 GLY A O 1
ATOM 1001 N N . ARG A 1 126 ? 24.766 30.875 31.797 1 98.56 126 ARG A N 1
ATOM 1002 C CA . ARG A 1 126 ? 25.281 29.891 30.828 1 98.56 126 ARG A CA 1
ATOM 1003 C C . ARG A 1 126 ? 24.359 29.781 29.625 1 98.56 126 ARG A C 1
ATOM 1005 O O . ARG A 1 126 ? 23.312 30.438 29.562 1 98.56 126 ARG A O 1
ATOM 1012 N N . ILE A 1 127 ? 24.844 29.078 28.609 1 98.75 127 ILE A N 1
ATOM 1013 C CA . ILE A 1 127 ? 24.047 28.797 27.406 1 98.75 127 ILE A CA 1
ATOM 1014 C C . ILE A 1 127 ? 23.391 27.438 27.531 1 98.75 127 ILE A C 1
ATOM 1016 O O . ILE A 1 127 ? 24.062 26.422 27.781 1 98.75 127 ILE A O 1
ATOM 1020 N N . VAL A 1 128 ? 22.078 27.391 27.359 1 98.69 128 VAL A N 1
ATOM 1021 C CA . VAL A 1 128 ? 21.312 26.172 27.562 1 98.69 128 VAL A CA 1
ATOM 1022 C C . VAL A 1 128 ? 21.172 25.422 26.234 1 98.69 128 VAL A C 1
ATOM 1024 O O . VAL A 1 128 ? 20.953 26.031 25.188 1 98.69 128 VAL A O 1
ATOM 1027 N N . LEU A 1 129 ? 21.406 24.141 26.266 1 98.75 129 LEU A N 1
ATOM 1028 C CA . LEU A 1 129 ? 21.156 23.234 25.141 1 98.75 129 LEU A CA 1
ATOM 1029 C C . LEU A 1 129 ? 19.984 22.312 25.453 1 98.75 129 LEU A C 1
ATOM 1031 O O . LEU A 1 129 ? 20 21.594 26.453 1 98.75 129 LEU A O 1
ATOM 1035 N N . VAL A 1 130 ? 18.922 22.344 24.562 1 98.25 130 VAL A N 1
ATOM 1036 C CA . VAL A 1 130 ? 17.703 21.578 24.844 1 98.25 130 VAL A CA 1
ATOM 1037 C C . VAL A 1 130 ? 17.25 20.859 23.578 1 98.25 130 VAL A C 1
ATOM 1039 O O . VAL A 1 130 ? 17.406 21.391 22.469 1 98.25 130 VAL A O 1
ATOM 1042 N N . GLY A 1 131 ? 16.672 19.656 23.797 1 97.25 131 GLY A N 1
ATOM 1043 C CA . GLY A 1 131 ? 16.297 18.844 22.641 1 97.25 131 GLY A CA 1
ATOM 1044 C C . GLY A 1 131 ? 14.789 18.688 22.5 1 97.25 131 GLY A C 1
ATOM 1045 O O . GLY A 1 131 ? 14.32 18.094 21.516 1 97.25 131 GLY A O 1
ATOM 1046 N N . ARG A 1 132 ? 13.93 19.188 23.344 1 93.12 132 ARG A N 1
ATOM 1047 C CA . ARG A 1 132 ? 12.477 19.031 23.281 1 93.12 132 ARG A CA 1
ATOM 1048 C C . ARG A 1 132 ? 11.781 20.125 24.094 1 93.12 132 ARG A C 1
ATOM 1050 O O . ARG A 1 132 ? 12.43 20.891 24.812 1 93.12 132 ARG A O 1
ATOM 1057 N N . GLU A 1 133 ? 10.5 20.266 23.875 1 90.81 133 GLU A N 1
ATOM 1058 C CA . GLU A 1 133 ? 9.672 21.219 24.594 1 90.81 133 GLU A CA 1
ATOM 1059 C C . GLU A 1 133 ? 10.297 22.625 24.547 1 90.81 133 GLU A C 1
ATOM 1061 O O . GLU A 1 133 ? 10.477 23.2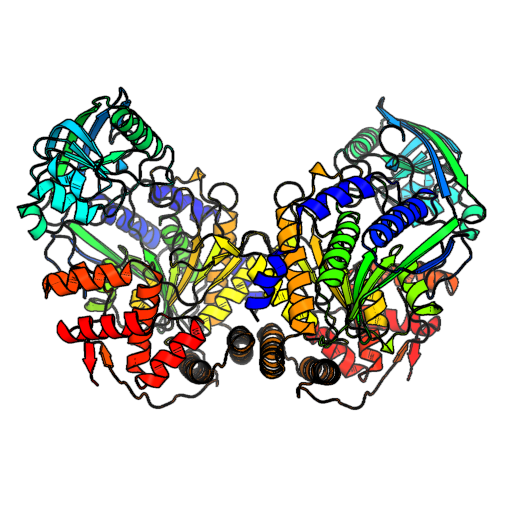5 25.594 1 90.81 133 GLU A O 1
ATOM 1066 N N . TRP A 1 134 ? 10.641 23.016 23.422 1 96 134 TRP A N 1
ATOM 1067 C CA . TRP A 1 134 ? 11.531 24.156 23.172 1 96 134 TRP A CA 1
ATOM 1068 C C . TRP A 1 134 ? 10.93 25.438 23.703 1 96 134 TRP A C 1
ATOM 1070 O O . TRP A 1 134 ? 11.625 26.25 24.328 1 96 134 TRP A O 1
ATOM 1080 N N . ARG A 1 135 ? 9.633 25.625 23.5 1 92.94 135 ARG A N 1
ATOM 1081 C CA . ARG A 1 135 ? 9.039 26.891 23.922 1 92.94 135 ARG A CA 1
ATOM 1082 C C . ARG A 1 135 ? 9.047 27.031 25.438 1 92.94 135 ARG A C 1
ATOM 1084 O O . ARG A 1 135 ? 9.43 28.078 25.969 1 92.94 135 ARG A O 1
ATOM 1091 N N . GLU A 1 136 ? 8.633 26 26.078 1 91.25 136 GLU A N 1
ATOM 1092 C CA . GLU A 1 136 ? 8.633 26.016 27.531 1 91.25 136 GLU A CA 1
ATOM 1093 C C . GLU A 1 136 ? 10.055 26.094 28.078 1 91.25 136 GLU A C 1
ATOM 1095 O O . GLU A 1 136 ? 10.297 26.719 29.125 1 91.25 136 GLU A O 1
ATOM 1100 N N . ALA A 1 137 ? 10.922 25.391 27.484 1 96.31 137 ALA A N 1
ATOM 1101 C CA . ALA A 1 137 ? 12.32 25.406 27.922 1 96.31 137 ALA A CA 1
ATOM 1102 C C . ALA A 1 137 ? 12.93 26.797 27.734 1 96.31 137 ALA A C 1
ATOM 1104 O O . ALA A 1 137 ? 13.719 27.25 28.562 1 96.31 137 ALA A O 1
ATOM 1105 N N . TYR A 1 138 ? 12.586 27.438 26.672 1 97.81 138 TYR A N 1
ATOM 1106 C CA . TYR A 1 138 ? 13.094 28.781 26.422 1 97.81 138 TYR A CA 1
ATOM 1107 C C . TYR A 1 138 ? 12.617 29.75 27.484 1 97.81 138 TYR A C 1
ATOM 1109 O O . TYR A 1 138 ? 13.398 30.562 27.984 1 97.81 138 TYR A O 1
ATOM 1117 N N . ARG A 1 139 ? 11.367 29.672 27.781 1 95.56 139 ARG A N 1
ATOM 1118 C CA . ARG A 1 139 ? 10.836 30.531 28.844 1 95.56 139 ARG A CA 1
ATOM 1119 C C . ARG A 1 139 ? 11.57 30.297 30.156 1 95.56 139 ARG A C 1
ATOM 1121 O O . ARG A 1 139 ? 12.008 31.25 30.812 1 95.56 139 ARG A O 1
ATOM 1128 N N . ARG A 1 140 ? 11.75 29.078 30.484 1 96 140 ARG A N 1
ATOM 1129 C CA . ARG A 1 140 ? 12.43 28.734 31.719 1 96 140 ARG A CA 1
ATOM 1130 C C . ARG A 1 140 ? 13.875 29.219 31.719 1 96 140 ARG A C 1
ATOM 1132 O O . ARG A 1 140 ? 14.391 29.672 32.75 1 96 140 ARG A O 1
ATOM 1139 N N . ALA A 1 141 ? 14.516 29.078 30.609 1 98.31 141 ALA A N 1
ATOM 1140 C CA . ALA A 1 141 ? 15.891 29.531 30.484 1 98.31 141 ALA A CA 1
ATOM 1141 C C . ALA A 1 141 ? 16.016 31.016 30.781 1 98.31 141 ALA A C 1
ATOM 1143 O O . ALA A 1 141 ? 16.953 31.453 31.453 1 98.31 141 ALA A O 1
ATOM 1144 N N . ASN A 1 142 ? 15.125 31.812 30.219 1 98.12 142 ASN A N 1
ATOM 1145 C CA . ASN A 1 142 ? 15.102 33.25 30.516 1 98.12 142 ASN A CA 1
ATOM 1146 C C . ASN A 1 142 ? 14.891 33.5 32 1 98.12 142 ASN A C 1
ATOM 1148 O O . ASN A 1 142 ? 15.594 34.344 32.594 1 98.12 142 ASN A O 1
ATOM 1152 N N . GLU A 1 143 ? 13.961 32.812 32.594 1 96.69 143 GLU A N 1
ATOM 1153 C CA . GLU A 1 143 ? 13.617 33 34 1 96.69 143 GLU A CA 1
ATOM 1154 C C . GLU A 1 143 ? 14.781 32.656 34.906 1 96.69 143 GLU A C 1
ATOM 1156 O O . GLU A 1 143 ? 14.961 33.25 35.969 1 96.69 143 GLU A O 1
ATOM 1161 N N . MET A 1 144 ? 15.531 31.688 34.5 1 97.31 144 MET A N 1
ATOM 1162 C CA . MET A 1 144 ? 16.594 31.156 35.344 1 97.31 144 MET A CA 1
ATOM 1163 C C . MET A 1 144 ? 17.906 31.875 35.094 1 97.31 144 MET A C 1
ATOM 1165 O O . MET A 1 144 ? 18.938 31.516 35.656 1 97.31 144 MET A O 1
ATOM 1169 N N . GLY A 1 145 ? 17.922 32.75 34.188 1 97.5 145 GLY A N 1
ATOM 1170 C CA . GLY A 1 145 ? 19.078 33.625 34.031 1 97.5 145 GLY A CA 1
ATOM 1171 C C . GLY A 1 145 ? 20.094 33.094 33.031 1 97.5 145 GLY A C 1
ATOM 1172 O O . GLY A 1 145 ? 21.281 33.406 33.125 1 97.5 145 GLY A O 1
ATOM 1173 N N . ALA A 1 146 ? 19.719 32.25 32.125 1 98.5 146 ALA A N 1
ATOM 1174 C CA . ALA A 1 146 ? 20.594 31.828 31.047 1 98.5 146 ALA A CA 1
ATOM 1175 C C . ALA A 1 146 ? 20.938 33 30.141 1 98.5 146 ALA A C 1
ATOM 1177 O O . ALA A 1 146 ? 20.219 34 30.094 1 98.5 146 ALA A O 1
ATOM 1178 N N . VAL A 1 147 ? 22.047 32.844 29.453 1 98.56 147 VAL A N 1
ATOM 1179 C CA . VAL A 1 147 ? 22.469 33.969 28.625 1 98.56 147 VAL A CA 1
ATOM 1180 C C . VAL A 1 147 ? 22.219 33.656 27.156 1 98.56 147 VAL A C 1
ATOM 1182 O O . VAL A 1 147 ? 22.219 34.562 26.312 1 98.56 147 VAL A O 1
ATOM 1185 N N . GLY A 1 148 ? 21.938 32.469 26.828 1 98.62 148 GLY A N 1
ATOM 1186 C CA . GLY A 1 148 ? 21.672 32 25.469 1 98.62 148 GLY A CA 1
ATOM 1187 C C . GLY A 1 148 ? 20.969 30.656 25.422 1 98.62 148 GLY A C 1
ATOM 1188 O O . GLY A 1 148 ? 20.875 29.969 26.438 1 98.62 148 GLY A O 1
ATOM 1189 N N . PHE A 1 149 ? 20.406 30.297 24.281 1 98.81 149 PHE A N 1
ATOM 1190 C CA . PHE A 1 149 ? 19.594 29.094 24.125 1 98.81 149 PHE A CA 1
ATOM 1191 C C . PHE A 1 149 ? 19.906 28.391 22.812 1 98.81 149 PHE A C 1
ATOM 1193 O O . PHE A 1 149 ? 19.875 29 21.75 1 98.81 149 PHE A O 1
ATOM 1200 N N . ILE A 1 150 ? 20.297 27.109 22.875 1 98.88 150 ILE A N 1
ATOM 1201 C CA . ILE A 1 150 ? 20.547 26.281 21.719 1 98.88 150 ILE A CA 1
ATOM 1202 C C . ILE A 1 150 ? 19.562 25.109 21.688 1 98.88 150 ILE A C 1
ATOM 1204 O O . ILE A 1 150 ? 19.469 24.359 22.672 1 98.88 150 ILE A O 1
ATOM 1208 N N . ALA A 1 151 ? 18.844 25 20.578 1 98.81 151 ALA A N 1
ATOM 1209 C CA . ALA A 1 151 ? 17.891 23.891 20.406 1 98.81 151 ALA A CA 1
ATOM 1210 C C . ALA A 1 151 ? 18.406 22.891 19.359 1 98.81 151 ALA A C 1
ATOM 1212 O O . ALA A 1 151 ? 19.156 23.25 18.453 1 98.81 151 ALA A O 1
ATOM 1213 N N . TYR A 1 152 ? 18.109 21.672 19.547 1 98.5 152 TYR A N 1
ATOM 1214 C CA . TYR A 1 152 ? 18.281 20.625 18.547 1 98.5 152 TYR A CA 1
ATOM 1215 C C . TYR A 1 152 ? 17.078 19.703 18.5 1 98.5 152 TYR A C 1
ATOM 1217 O O . TYR A 1 152 ? 16.172 19.812 19.328 1 98.5 152 TYR A O 1
ATOM 1225 N N . ARG A 1 153 ? 16.969 18.953 17.484 1 97.69 153 ARG A N 1
ATOM 1226 C CA . ARG A 1 153 ? 15.875 17.984 17.312 1 97.69 153 ARG A CA 1
ATOM 1227 C C . ARG A 1 153 ? 16.391 16.625 16.875 1 97.69 153 ARG A C 1
ATOM 1229 O O . ARG A 1 153 ? 17.125 16.531 15.891 1 97.69 153 ARG A O 1
ATOM 1236 N N . GLU A 1 154 ? 16.047 15.703 17.609 1 95.56 154 GLU A N 1
ATOM 1237 C CA . GLU A 1 154 ? 16.469 14.344 17.266 1 95.56 154 GLU A CA 1
ATOM 1238 C C . GLU A 1 154 ? 15.898 13.922 15.914 1 95.56 154 GLU A C 1
ATOM 1240 O O . GLU A 1 154 ? 14.75 14.234 15.594 1 95.56 154 GLU A O 1
ATOM 1245 N N . GLY A 1 155 ? 16.688 13.258 15.172 1 93.5 155 GLY A N 1
ATOM 1246 C CA . GLY A 1 155 ? 16.25 12.703 13.898 1 93.5 155 GLY A CA 1
ATOM 1247 C C . GLY A 1 155 ? 16.641 13.57 12.711 1 93.5 155 GLY A C 1
ATOM 1248 O O . GLY A 1 155 ? 16.453 13.164 11.562 1 93.5 155 GLY A O 1
ATOM 1249 N N . THR A 1 156 ? 17.25 14.703 12.922 1 96.62 156 THR A N 1
ATOM 1250 C CA . THR A 1 156 ? 17.531 15.625 11.82 1 96.62 156 THR A CA 1
ATOM 1251 C C . THR A 1 156 ? 18.938 15.406 11.281 1 96.62 156 THR A C 1
ATOM 1253 O O . THR A 1 156 ? 19.297 15.938 10.227 1 96.62 156 THR A O 1
ATOM 1256 N N . GLY A 1 157 ? 19.734 14.602 11.977 1 96.88 157 GLY A N 1
ATOM 1257 C CA . GLY A 1 157 ? 21.094 14.32 11.531 1 96.88 157 GLY A CA 1
ATOM 1258 C C . GLY A 1 157 ? 21.938 15.57 11.367 1 96.88 157 GLY A C 1
ATOM 1259 O O . GLY A 1 157 ? 22.078 16.359 12.305 1 96.88 157 GLY A O 1
ATOM 1260 N N . GLU A 1 158 ? 22.328 15.82 10.148 1 97.62 158 GLU A N 1
ATOM 1261 C CA . GLU A 1 158 ? 23.234 16.938 9.859 1 97.62 158 GLU A CA 1
ATOM 1262 C C . GLU A 1 158 ? 22.438 18.203 9.516 1 97.62 158 GLU A C 1
ATOM 1264 O O . GLU A 1 158 ? 23.016 19.281 9.391 1 97.62 158 GLU A O 1
ATOM 1269 N N . GLU A 1 159 ? 21.141 18.109 9.438 1 98.25 159 GLU A N 1
ATOM 1270 C CA . GLU A 1 159 ? 20.312 19.234 9.039 1 98.25 159 GLU A CA 1
ATOM 1271 C C . GLU A 1 159 ? 19.953 20.109 10.234 1 98.25 159 GLU A C 1
ATOM 1273 O O . GLU A 1 159 ? 19.75 19.609 11.344 1 98.25 159 GLU A O 1
ATOM 1278 N N . VAL A 1 160 ? 19.906 21.391 10.031 1 98.69 160 VAL A N 1
ATOM 1279 C CA . VAL A 1 160 ? 19.453 22.312 11.07 1 98.69 160 VAL A CA 1
ATOM 1280 C C . VAL A 1 160 ? 17.922 22.266 11.172 1 98.69 160 VAL A C 1
ATOM 1282 O O . VAL A 1 160 ? 17.219 22.438 10.172 1 98.69 160 VAL A O 1
ATOM 1285 N N . PRO A 1 161 ? 17.406 22.062 12.359 1 98.5 161 PRO A N 1
ATOM 1286 C CA . PRO A 1 161 ? 15.945 21.922 12.492 1 98.5 161 PRO A CA 1
ATOM 1287 C C . PRO A 1 161 ? 15.227 23.281 12.453 1 98.5 161 PRO A C 1
ATOM 1289 O O . PRO A 1 161 ? 15.797 24.297 12.852 1 98.5 161 PRO A O 1
ATOM 1292 N N . TYR A 1 162 ? 13.992 23.234 11.891 1 98.19 162 TYR A N 1
ATOM 1293 C CA . TYR A 1 162 ? 13.055 24.344 12.07 1 98.19 162 TYR A CA 1
ATOM 1294 C C . TYR A 1 162 ? 12.383 24.281 13.438 1 98.19 162 TYR A C 1
ATOM 1296 O O . TYR A 1 162 ? 11.672 23.312 13.734 1 98.19 162 TYR A O 1
ATOM 1304 N N . ILE A 1 163 ? 12.641 25.234 14.25 1 97.62 163 ILE A N 1
ATOM 1305 C CA . ILE A 1 163 ? 12.016 25.359 15.562 1 97.62 163 ILE A CA 1
ATOM 1306 C C . ILE A 1 163 ? 11.516 26.797 15.758 1 97.62 163 ILE A C 1
ATOM 1308 O O . ILE A 1 163 ? 12.273 27.75 15.594 1 97.62 163 ILE A O 1
ATOM 1312 N N . GLY A 1 164 ? 10.242 26.906 16 1 96.5 164 GLY A N 1
ATOM 1313 C CA . GLY A 1 164 ? 9.664 28.219 16.203 1 96.5 164 GLY A CA 1
ATOM 1314 C C . GLY A 1 164 ? 9.219 28.469 17.625 1 96.5 164 GLY A C 1
ATOM 1315 O O . GLY A 1 164 ? 8.719 27.562 18.297 1 96.5 164 GLY A O 1
ATOM 1316 N N . LEU A 1 165 ? 9.43 29.688 18.062 1 96.19 165 LEU A N 1
ATOM 1317 C CA . LEU A 1 165 ? 9 30.078 19.406 1 96.19 165 LEU A CA 1
ATOM 1318 C C . LEU A 1 165 ? 7.59 30.656 19.375 1 96.19 165 LEU A C 1
ATOM 1320 O O . LEU A 1 165 ? 6.859 30.562 20.359 1 96.19 165 LEU A O 1
ATOM 1324 N N . PHE A 1 166 ? 7.203 31.266 18.25 1 95.81 166 PHE A N 1
ATOM 1325 C CA . PHE A 1 166 ? 5.895 31.891 18.047 1 95.81 166 PHE A CA 1
ATOM 1326 C C . PHE A 1 166 ? 5.562 32.844 19.203 1 95.81 166 PHE A C 1
ATOM 1328 O O . PHE A 1 166 ? 4.484 32.75 19.781 1 95.81 166 PHE A O 1
ATOM 1335 N N . LEU A 1 167 ? 6.48 33.75 19.484 1 96.88 167 LEU A N 1
ATOM 1336 C CA . LEU A 1 167 ? 6.332 34.656 20.594 1 96.88 167 LEU A CA 1
ATOM 1337 C C . LEU A 1 167 ? 5.246 35.688 20.312 1 96.88 167 LEU A C 1
ATOM 1339 O O . LEU A 1 167 ? 5.086 36.156 19.172 1 96.88 167 LEU A O 1
ATOM 1343 N N . THR A 1 168 ? 4.539 36.094 21.344 1 96.19 168 THR A N 1
ATOM 1344 C CA . THR A 1 168 ? 3.598 37.188 21.312 1 96.19 168 THR A CA 1
ATOM 1345 C C . THR A 1 168 ? 4.215 38.469 21.922 1 96.19 168 THR A C 1
ATOM 1347 O O . THR A 1 168 ? 5.344 38.406 22.422 1 96.19 168 THR A O 1
ATOM 1350 N N . LYS A 1 169 ? 3.471 39.5 21.844 1 94.94 169 LYS A N 1
ATOM 1351 C CA . LYS A 1 169 ? 3.953 40.75 22.438 1 94.94 169 LYS A CA 1
ATOM 1352 C C . LYS A 1 169 ? 4.188 40.594 23.938 1 94.94 169 LYS A C 1
ATOM 1354 O O . LYS A 1 169 ? 5.164 41.125 24.469 1 94.94 169 LYS A O 1
ATOM 1359 N N . ASP A 1 170 ? 3.326 39.875 24.609 1 93.81 170 ASP A N 1
ATOM 1360 C CA . ASP A 1 170 ? 3.463 39.625 26.031 1 93.81 170 ASP A CA 1
ATOM 1361 C C . ASP A 1 170 ? 4.734 38.812 26.328 1 93.81 170 ASP A C 1
ATOM 1363 O O . ASP A 1 170 ? 5.367 39.031 27.375 1 93.81 170 ASP A O 1
ATOM 1367 N N . ASP A 1 171 ? 5.105 38 25.453 1 95.25 171 ASP A N 1
ATOM 1368 C CA . ASP A 1 171 ? 6.273 37.156 25.656 1 95.25 171 ASP A CA 1
ATOM 1369 C C . ASP A 1 171 ? 7.562 37.969 25.625 1 95.25 171 ASP A C 1
ATOM 1371 O O . ASP A 1 171 ? 8.562 37.594 26.234 1 95.25 171 ASP A O 1
ATOM 1375 N N . LEU A 1 172 ? 7.547 39.094 24.953 1 95.38 172 LEU A N 1
ATOM 1376 C CA . LEU A 1 172 ? 8.734 39.938 24.812 1 95.38 172 LEU A CA 1
ATOM 1377 C C . LEU A 1 172 ? 9.156 40.531 26.141 1 95.38 172 LEU A C 1
ATOM 1379 O O . LEU A 1 172 ? 10.289 41 26.297 1 95.38 172 LEU A O 1
ATOM 1383 N N . GLU A 1 173 ? 8.273 40.438 27.109 1 95.25 173 GLU A N 1
ATOM 1384 C CA . GLU A 1 173 ? 8.594 40.938 28.438 1 95.25 173 GLU A CA 1
ATOM 1385 C C . GLU A 1 173 ? 9.656 40.094 29.109 1 95.25 173 GLU A C 1
ATOM 1387 O O . GLU A 1 173 ? 10.469 40.594 29.891 1 95.25 173 GLU A O 1
ATOM 1392 N N . TRP A 1 174 ? 9.617 38.875 28.75 1 95.06 174 TRP A N 1
ATOM 1393 C CA . TRP A 1 174 ? 10.562 38 29.438 1 95.06 174 TRP A CA 1
ATOM 1394 C C . TRP A 1 174 ? 11.57 37.406 28.438 1 95.06 174 TRP A C 1
ATOM 1396 O O . TRP A 1 174 ? 12.656 36.969 28.844 1 95.06 174 TRP A O 1
ATOM 1406 N N . ALA A 1 175 ? 11.227 37.312 27.188 1 97.25 175 ALA A N 1
ATOM 1407 C CA . ALA A 1 175 ? 12.102 36.719 26.188 1 97.25 175 ALA A CA 1
ATOM 1408 C C . ALA A 1 175 ? 13.234 37.656 25.812 1 97.25 175 ALA A C 1
ATOM 1410 O O . ALA A 1 175 ? 13.055 38.562 25 1 97.25 175 ALA A O 1
ATOM 1411 N N . ARG A 1 176 ? 14.391 37.344 26.344 1 95.44 176 ARG A N 1
ATOM 1412 C CA . ARG A 1 176 ? 15.461 38.312 26.172 1 95.44 176 ARG A CA 1
ATOM 1413 C C . ARG A 1 176 ? 16.719 37.656 25.594 1 95.44 176 ARG A C 1
ATOM 1415 O O . ARG A 1 176 ? 17.578 38.344 25.047 1 95.44 176 ARG A O 1
ATOM 1422 N N . ILE A 1 177 ? 16.875 36.469 25.719 1 98.06 177 ILE A N 1
ATOM 1423 C CA . ILE A 1 177 ? 18.125 35.844 25.312 1 98.06 177 ILE A CA 1
ATOM 1424 C C . ILE A 1 177 ? 18 35.312 23.891 1 98.06 177 ILE A C 1
ATOM 1426 O O . ILE A 1 177 ? 16.922 34.938 23.453 1 98.06 177 ILE A O 1
ATOM 1430 N N . PRO A 1 178 ? 19.078 35.312 23.078 1 98.62 178 PRO A N 1
ATOM 1431 C CA . PRO A 1 178 ? 19.031 34.781 21.719 1 98.62 178 PRO A CA 1
ATOM 1432 C C . PRO A 1 178 ? 18.875 33.25 21.688 1 98.62 178 PRO A C 1
ATOM 1434 O O . PRO A 1 178 ? 19.391 32.562 22.562 1 98.62 178 PRO A O 1
ATOM 1437 N N . ALA A 1 179 ? 18.125 32.812 20.734 1 98.88 179 ALA A N 1
ATOM 1438 C CA . ALA A 1 179 ? 17.859 31.375 20.562 1 98.88 179 ALA A CA 1
ATOM 1439 C C . ALA A 1 179 ? 18.297 30.891 19.188 1 98.88 179 ALA A C 1
ATOM 1441 O O . ALA A 1 179 ? 17.922 31.469 18.172 1 98.88 179 ALA A O 1
ATOM 1442 N N . VAL A 1 180 ? 19.094 29.812 19.094 1 98.88 180 VAL A N 1
ATOM 1443 C CA . VAL A 1 180 ? 19.594 29.266 17.844 1 98.88 180 VAL A CA 1
ATOM 1444 C C . VAL A 1 180 ? 19.359 27.75 17.828 1 98.88 180 VAL A C 1
ATOM 1446 O O . VAL A 1 180 ? 19 27.156 18.844 1 98.88 180 VAL A O 1
ATOM 1449 N N . ALA A 1 181 ? 19.406 27.156 16.641 1 98.88 181 ALA A N 1
ATOM 1450 C CA . ALA A 1 181 ? 19.25 25.719 16.469 1 98.88 181 ALA A CA 1
ATOM 1451 C C . ALA A 1 181 ? 20.484 25.125 15.789 1 98.88 181 ALA A C 1
ATOM 1453 O O . ALA A 1 181 ? 21.109 25.766 14.938 1 98.88 181 ALA A O 1
ATOM 1454 N N . VAL A 1 182 ? 20.844 23.938 16.219 1 98.81 182 VAL A N 1
ATOM 1455 C CA . VAL A 1 182 ? 22 23.25 15.641 1 98.81 182 VAL A CA 1
ATOM 1456 C C . VAL A 1 182 ? 21.578 21.844 15.188 1 98.81 182 VAL A C 1
ATOM 1458 O O . VAL A 1 182 ? 20.562 21.328 15.633 1 98.81 182 VAL A O 1
ATOM 1461 N N . PRO A 1 183 ? 22.359 21.25 14.258 1 98.56 183 PRO A N 1
ATOM 1462 C CA . PRO A 1 183 ? 22.078 19.875 13.852 1 98.56 183 PRO A CA 1
ATOM 1463 C C . PRO A 1 183 ? 22.188 18.891 15.008 1 98.56 183 PRO A C 1
ATOM 1465 O O . PRO A 1 183 ? 22.938 19.109 15.953 1 98.56 183 PRO A O 1
ATOM 1468 N N . GLU A 1 184 ? 21.422 17.844 14.891 1 98.44 184 GLU A N 1
ATOM 1469 C CA . GLU A 1 184 ? 21.469 16.812 15.906 1 98.44 184 GLU A CA 1
ATOM 1470 C C . GLU A 1 184 ? 22.891 16.281 16.094 1 98.44 184 GLU A C 1
ATOM 1472 O O . GLU A 1 184 ? 23.312 16 17.219 1 98.44 184 GLU A O 1
ATOM 1477 N N . THR A 1 185 ? 23.625 16.109 15.039 1 98.25 185 THR A N 1
ATOM 1478 C CA . THR A 1 185 ? 24.969 15.555 15.102 1 98.25 185 THR A CA 1
ATOM 1479 C C . THR A 1 185 ? 25.875 16.438 15.953 1 98.25 185 THR A C 1
ATOM 1481 O O . THR A 1 185 ? 26.672 15.938 16.75 1 98.25 185 THR A O 1
ATOM 1484 N N . LEU A 1 186 ? 25.781 17.734 15.773 1 98.5 186 LEU A N 1
ATOM 1485 C CA . LEU A 1 186 ? 26.562 18.672 16.562 1 98.5 186 LEU A CA 1
ATOM 1486 C C . LEU A 1 186 ? 26.141 18.656 18.016 1 98.5 186 LEU A C 1
ATOM 1488 O O . LEU A 1 186 ? 26.984 18.688 18.922 1 98.5 186 LEU A O 1
ATOM 1492 N N . ALA A 1 187 ? 24.844 18.656 18.266 1 98.75 187 ALA A N 1
ATOM 1493 C CA . ALA A 1 187 ? 24.328 18.609 19.625 1 98.75 187 ALA A CA 1
ATOM 1494 C C . ALA A 1 187 ? 24.828 17.359 20.344 1 98.75 187 ALA A C 1
ATOM 1496 O O . ALA A 1 187 ? 25.188 17.422 21.531 1 98.75 187 ALA A O 1
ATOM 1497 N N . ARG A 1 188 ? 24.828 16.266 19.656 1 98.38 188 ARG A N 1
ATOM 1498 C CA . ARG A 1 188 ? 25.281 15.008 20.25 1 98.38 188 ARG A CA 1
ATOM 1499 C C . ARG A 1 188 ? 26.75 15.062 20.609 1 98.38 188 ARG A C 1
ATOM 1501 O O . ARG A 1 188 ? 27.188 14.492 21.609 1 98.38 188 ARG A O 1
ATOM 1508 N N . LYS A 1 189 ? 27.547 15.695 19.781 1 98.31 189 LYS A N 1
ATOM 1509 C CA . LYS A 1 189 ? 28.969 15.891 20.094 1 98.31 189 LYS A CA 1
ATOM 1510 C C . LYS A 1 189 ? 29.141 16.734 21.344 1 98.31 189 LYS A C 1
ATOM 1512 O O . LYS A 1 189 ? 29.984 16.438 22.188 1 98.31 189 LYS A O 1
ATOM 1517 N N . ILE A 1 190 ? 28.391 17.812 21.453 1 98.69 190 ILE A N 1
ATOM 1518 C CA . ILE A 1 190 ? 28.438 18.688 22.625 1 98.69 190 ILE A CA 1
ATOM 1519 C C . ILE A 1 190 ? 28.078 17.875 23.875 1 98.69 190 ILE A C 1
ATOM 1521 O O . ILE A 1 190 ? 28.797 17.906 24.875 1 98.69 190 ILE A O 1
ATOM 1525 N N . ILE A 1 191 ? 26.984 17.094 23.766 1 98.44 191 ILE A N 1
ATOM 1526 C CA . ILE A 1 191 ? 26.484 16.312 24.891 1 98.44 191 ILE A CA 1
ATOM 1527 C C . ILE A 1 191 ? 27.531 15.266 25.297 1 98.44 191 ILE A C 1
ATOM 1529 O O . ILE A 1 191 ? 27.75 15.031 26.484 1 98.44 191 ILE A O 1
ATOM 1533 N N . GLY A 1 192 ? 28.078 14.672 24.281 1 97.88 192 GLY A N 1
ATOM 1534 C CA . GLY A 1 192 ? 29.141 13.695 24.547 1 97.88 192 GLY A CA 1
ATOM 1535 C C . GLY A 1 192 ? 30.297 14.281 25.344 1 97.88 192 GLY A C 1
ATOM 1536 O O . GLY A 1 192 ? 30.781 13.656 26.297 1 97.88 192 GLY A O 1
ATOM 1537 N N . LYS A 1 193 ? 30.781 15.445 24.984 1 97.81 193 LYS A N 1
ATOM 1538 C CA . LYS A 1 193 ? 31.875 16.125 25.688 1 97.81 193 LYS A CA 1
ATOM 1539 C C . LYS A 1 193 ? 31.484 16.484 27.109 1 97.81 193 LYS A C 1
ATOM 1541 O O . LYS A 1 193 ? 32.25 16.328 28.047 1 97.81 193 LYS A O 1
ATOM 1546 N N . LEU A 1 194 ? 30.312 17 27.219 1 97.38 194 LEU A N 1
ATOM 1547 C CA . LEU A 1 194 ? 29.828 17.375 28.547 1 97.38 194 LEU A CA 1
ATOM 1548 C C . LEU A 1 194 ? 29.75 16.156 29.469 1 97.38 194 LEU A C 1
ATOM 1550 O O . LEU A 1 194 ? 30.094 16.234 30.641 1 97.38 194 LEU A O 1
ATOM 1554 N N . ASN A 1 195 ? 29.234 15.062 28.891 1 96.25 195 ASN A N 1
ATOM 1555 C CA . ASN A 1 195 ? 29.078 13.836 29.672 1 96.25 195 ASN A CA 1
ATOM 1556 C C . ASN A 1 195 ? 30.422 13.258 30.078 1 96.25 195 ASN A C 1
ATOM 1558 O O . ASN A 1 195 ? 30.516 12.523 31.062 1 96.25 195 ASN A O 1
ATOM 1562 N N . SER A 1 196 ? 31.406 13.602 29.312 1 96.56 196 SER A N 1
ATOM 1563 C CA . SER A 1 196 ? 32.75 13.125 29.641 1 96.56 196 SER A CA 1
ATOM 1564 C C . SER A 1 196 ? 33.406 14.047 30.641 1 96.56 196 SER A C 1
ATOM 1566 O O . SER A 1 196 ? 34.594 13.836 31 1 96.56 196 SER A O 1
ATOM 1568 N N . GLY A 1 197 ? 32.781 15.062 31.031 1 95.12 197 GLY A N 1
ATOM 1569 C CA . GLY A 1 197 ? 33.312 15.961 32.062 1 95.12 197 GLY A CA 1
ATOM 1570 C C . GLY A 1 197 ? 34.031 17.156 31.469 1 95.12 197 GLY A C 1
ATOM 1571 O O . GLY A 1 197 ? 34.594 17.969 32.219 1 95.12 197 GLY A O 1
ATOM 1572 N N . GLU A 1 198 ? 34.031 17.25 30.203 1 96.81 198 GLU A N 1
ATOM 1573 C CA . GLU A 1 198 ? 34.656 18.406 29.547 1 96.81 198 GLU A CA 1
ATOM 1574 C C . GLU A 1 198 ? 33.719 19.594 29.5 1 96.81 198 GLU A C 1
ATOM 1576 O O . GLU A 1 198 ? 32.5 19.422 29.453 1 96.81 198 GLU A O 1
ATOM 1581 N N . SER A 1 199 ? 34.344 20.734 29.531 1 96.75 199 SER A N 1
ATOM 1582 C CA . SER A 1 199 ? 33.562 21.938 29.359 1 96.75 199 SER A CA 1
ATOM 1583 C C . SER A 1 199 ? 33.469 22.328 27.875 1 96.75 199 SER A C 1
ATOM 1585 O O . SER A 1 199 ? 34.438 22.156 27.141 1 96.75 199 SER A O 1
ATOM 1587 N N . VAL A 1 200 ? 32.344 22.812 27.484 1 98.38 200 VAL A N 1
ATOM 1588 C CA . VAL A 1 200 ? 32.125 23.297 26.125 1 98.38 200 VAL A CA 1
ATOM 1589 C C . VAL A 1 200 ? 31.656 24.75 26.172 1 98.38 200 VAL A C 1
ATOM 1591 O O . VAL A 1 200 ? 30.734 25.094 26.922 1 98.38 200 VAL A O 1
ATOM 1594 N N . SER A 1 201 ? 32.312 25.562 25.406 1 98.31 201 SER A N 1
ATOM 1595 C CA . SER A 1 201 ? 31.891 26.953 25.297 1 98.31 201 SER A CA 1
ATOM 1596 C C . SER A 1 201 ? 31.297 27.234 23.906 1 98.31 201 SER A C 1
ATOM 1598 O O . SER A 1 201 ? 31.672 26.594 22.922 1 98.31 201 SER A O 1
ATOM 1600 N N . ALA A 1 202 ? 30.391 28.203 23.875 1 98.81 202 ALA A N 1
ATOM 1601 C CA . ALA A 1 202 ? 29.781 28.609 22.594 1 98.81 202 ALA A CA 1
ATOM 1602 C C . ALA A 1 202 ? 29.641 30.125 22.516 1 98.81 202 ALA A C 1
ATOM 1604 O O . ALA A 1 202 ? 29.688 30.812 23.547 1 98.81 202 ALA A O 1
ATOM 1605 N N . ARG A 1 203 ? 29.609 30.547 21.406 1 98.75 203 ARG A N 1
ATOM 1606 C CA . ARG A 1 203 ? 29.328 31.953 21.094 1 98.75 203 ARG A CA 1
ATOM 1607 C C . ARG A 1 203 ? 28.125 32.094 20.156 1 98.75 203 ARG A C 1
ATOM 1609 O O . ARG A 1 203 ? 28.062 31.406 19.125 1 98.75 203 ARG A O 1
ATOM 1616 N N . ILE A 1 204 ? 27.141 32.938 20.516 1 98.88 204 ILE A N 1
ATOM 1617 C CA . ILE A 1 204 ? 25.906 33.125 19.75 1 98.88 204 ILE A CA 1
ATOM 1618 C C . ILE A 1 204 ? 25.75 34.625 19.422 1 98.88 204 ILE A C 1
ATOM 1620 O O . ILE A 1 204 ? 26 35.469 20.266 1 98.88 204 ILE A O 1
ATOM 1624 N N . GLU A 1 205 ? 25.5 34.875 18.203 1 98.69 205 GLU A N 1
ATOM 1625 C CA . GLU A 1 205 ? 25.109 36.219 17.75 1 98.69 205 GLU A CA 1
ATOM 1626 C C . GLU A 1 205 ? 23.859 36.188 16.891 1 98.69 205 GLU A C 1
ATOM 1628 O O . GLU A 1 205 ? 23.812 35.5 15.859 1 98.69 205 GLU A O 1
ATOM 1633 N N . VAL A 1 206 ? 22.828 36.906 17.312 1 98.81 206 VAL A N 1
ATOM 1634 C CA . VAL A 1 206 ? 21.562 36.938 16.594 1 98.81 206 VAL A CA 1
ATOM 1635 C C . VAL A 1 206 ? 21.094 38.375 16.422 1 98.81 206 VAL A C 1
ATOM 1637 O O . VAL A 1 206 ? 21.031 39.125 17.391 1 98.81 206 VAL A O 1
ATOM 1640 N N . GLU A 1 207 ? 20.844 38.75 15.242 1 98.69 207 GLU A N 1
ATOM 1641 C CA . GLU A 1 207 ? 20.234 40.031 14.914 1 98.69 207 GLU A CA 1
ATOM 1642 C C . GLU A 1 207 ? 18.906 39.844 14.18 1 98.69 207 GLU A C 1
ATOM 1644 O O . GLU A 1 207 ? 18.875 39.281 13.086 1 98.69 207 GLU A O 1
ATOM 1649 N N . THR A 1 208 ? 17.844 40.281 14.82 1 98.38 208 THR A N 1
ATOM 1650 C CA . THR A 1 208 ? 16.516 40.188 14.242 1 98.38 208 THR A CA 1
ATOM 1651 C C . THR A 1 208 ? 15.805 41.531 14.273 1 98.38 208 THR A C 1
ATOM 1653 O O . THR A 1 208 ? 16.281 42.469 14.922 1 98.38 208 THR A O 1
ATOM 1656 N N . MET A 1 209 ? 14.805 41.656 13.484 1 98 209 MET A N 1
ATOM 1657 C CA . MET A 1 209 ? 13.945 42.844 13.484 1 98 209 MET A CA 1
ATOM 1658 C C . MET A 1 209 ? 12.531 42.469 13.938 1 98 209 MET A C 1
ATOM 1660 O O . MET A 1 209 ? 11.867 41.656 13.328 1 98 209 MET A O 1
ATOM 1664 N N . ILE A 1 210 ? 12.117 43.031 15.039 1 97.38 210 ILE A N 1
ATOM 1665 C CA . ILE A 1 210 ? 10.742 42.938 15.523 1 97.38 210 ILE A CA 1
ATOM 1666 C C . ILE A 1 210 ? 9.945 44.156 15.141 1 97.38 210 ILE A C 1
ATOM 1668 O O . ILE A 1 210 ? 10.188 45.25 15.664 1 97.38 210 ILE A O 1
ATOM 1672 N N . ASN A 1 211 ? 9.078 44 14.219 1 96.56 211 ASN A N 1
ATOM 1673 C CA . ASN A 1 211 ? 8.266 45.094 13.703 1 96.56 211 ASN A CA 1
ATOM 1674 C C . ASN A 1 211 ? 6.949 45.219 14.461 1 96.56 211 ASN A C 1
ATOM 1676 O O . ASN A 1 211 ? 6.551 44.312 15.18 1 96.56 211 ASN A O 1
ATOM 1680 N N . GLU A 1 212 ? 6.34 46.375 14.297 1 96.94 212 GLU A N 1
ATOM 1681 C CA . GLU A 1 212 ? 5.055 46.594 14.953 1 96.94 212 GLU A CA 1
ATOM 1682 C C . GLU A 1 212 ? 3.979 45.688 14.383 1 96.94 212 GLU A C 1
ATOM 1684 O O . GLU A 1 212 ? 3.141 45.156 15.125 1 96.94 212 GLU A O 1
ATOM 1689 N N . ARG A 1 213 ? 3.977 45.562 13.164 1 97.81 213 ARG A N 1
ATOM 1690 C CA . ARG A 1 213 ? 3.006 44.688 12.508 1 97.81 213 ARG A CA 1
ATOM 1691 C C . ARG A 1 213 ? 3.551 44.156 11.188 1 97.81 213 ARG A C 1
ATOM 1693 O O . ARG A 1 213 ? 4.512 44.688 10.641 1 97.81 213 ARG A O 1
ATOM 1700 N N . GLN A 1 214 ? 3.084 43.062 10.789 1 98.19 214 GLN A N 1
ATOM 1701 C CA . GLN A 1 214 ? 3.295 42.469 9.469 1 98.19 214 GLN A CA 1
ATOM 1702 C C . GLN A 1 214 ? 1.999 41.906 8.914 1 98.19 214 GLN A C 1
ATOM 1704 O O . GLN A 1 214 ? 1.066 41.625 9.664 1 98.19 214 GLN A O 1
ATOM 1709 N N . VAL A 1 215 ? 1.935 41.75 7.641 1 98.44 215 VAL A N 1
ATOM 1710 C CA . VAL A 1 215 ? 0.726 41.281 6.969 1 98.44 215 VAL A CA 1
ATOM 1711 C C . VAL A 1 215 ? 0.572 39.75 7.172 1 98.44 215 VAL A C 1
ATOM 1713 O O . VAL A 1 215 ? 1.527 39 6.984 1 98.44 215 VAL A O 1
ATOM 1716 N N . LEU A 1 216 ? -0.569 39.344 7.684 1 98.75 216 LEU A N 1
ATOM 1717 C CA . LEU A 1 216 ? -1.056 37.969 7.559 1 98.75 216 LEU A CA 1
ATOM 1718 C C . LEU A 1 216 ? -1.882 37.812 6.289 1 98.75 216 LEU A C 1
ATOM 1720 O O . LEU A 1 216 ? -3.07 38.125 6.27 1 98.75 216 LEU A O 1
ATOM 1724 N N . PRO A 1 217 ? -1.267 37.281 5.23 1 98.81 217 PRO A N 1
ATOM 1725 C CA . PRO A 1 217 ? -1.926 37.25 3.922 1 98.81 217 PRO A CA 1
ATOM 1726 C C . PRO A 1 217 ? -2.846 36.062 3.742 1 98.81 217 PRO A C 1
ATOM 1728 O O . PRO A 1 217 ? -2.465 34.938 4.07 1 98.81 217 PRO A O 1
ATOM 1731 N N . ILE A 1 218 ? -4.066 36.25 3.35 1 98.88 218 ILE A N 1
ATOM 1732 C CA . ILE A 1 218 ? -5.035 35.219 2.986 1 98.88 218 ILE A CA 1
ATOM 1733 C C . ILE A 1 218 ? -5.453 35.406 1.528 1 98.88 218 ILE A C 1
ATOM 1735 O O . ILE A 1 218 ? -6.09 36.406 1.176 1 98.88 218 ILE A O 1
ATOM 1739 N N . LEU A 1 219 ? -5.027 34.469 0.676 1 98.94 219 LEU A N 1
ATOM 1740 C CA . LEU A 1 219 ? -5.367 34.562 -0.74 1 98.94 219 LEU A CA 1
ATOM 1741 C C . LEU A 1 219 ? -6.5 33.594 -1.081 1 98.94 219 LEU A C 1
ATOM 1743 O O . LEU A 1 219 ? -6.406 32.406 -0.809 1 98.94 219 LEU A O 1
ATOM 1747 N N . TYR A 1 220 ? -7.594 34.125 -1.584 1 98.81 220 TYR A N 1
ATOM 1748 C CA . TYR A 1 220 ? -8.805 33.375 -1.865 1 98.81 220 TYR A CA 1
ATOM 1749 C C . TYR A 1 220 ? -9.273 33.594 -3.299 1 98.81 220 TYR A C 1
ATOM 1751 O O . TYR A 1 220 ? -9.359 34.719 -3.758 1 98.81 220 TYR A O 1
ATOM 1759 N N . ALA A 1 221 ? -9.5 32.5 -4.031 1 98.75 221 ALA A N 1
ATOM 1760 C CA . ALA A 1 221 ? -9.984 32.594 -5.406 1 98.75 221 ALA A CA 1
ATOM 1761 C C . ALA A 1 221 ? -11.18 31.672 -5.617 1 98.75 221 ALA A C 1
ATOM 1763 O O . ALA A 1 221 ? -11.297 30.641 -4.957 1 98.75 221 ALA A O 1
ATOM 1764 N N . GLU A 1 222 ? -12.062 32.094 -6.477 1 98.12 222 GLU A N 1
ATOM 1765 C CA . GLU A 1 222 ? -13.219 31.281 -6.859 1 98.12 222 GLU A CA 1
ATOM 1766 C C . GLU A 1 222 ? -13.273 31.078 -8.367 1 98.12 222 GLU A C 1
ATOM 1768 O O . GLU A 1 222 ? -12.938 31.969 -9.141 1 98.12 222 GLU A O 1
ATOM 1773 N N . VAL A 1 223 ? -13.586 29.969 -8.781 1 98.38 223 VAL A N 1
ATOM 1774 C CA . VAL A 1 223 ? -13.914 29.609 -10.156 1 98.38 223 VAL A CA 1
ATOM 1775 C C . VAL A 1 223 ? -15.32 29.031 -10.219 1 98.38 223 VAL A C 1
ATOM 1777 O O . VAL A 1 223 ? -15.594 27.984 -9.609 1 98.38 223 VAL A O 1
ATOM 1780 N N . GLY A 1 224 ? -16.219 29.734 -10.875 1 97.56 224 GLY A N 1
ATOM 1781 C CA . GLY A 1 224 ? -17.594 29.266 -10.969 1 97.56 224 GLY A CA 1
ATOM 1782 C C . GLY A 1 224 ? -18.469 29.781 -9.844 1 97.56 224 GLY A C 1
ATOM 1783 O O . GLY A 1 224 ? -18.281 30.891 -9.359 1 97.56 224 GLY A O 1
ATOM 1784 N N . LYS A 1 225 ? -19.531 29.016 -9.5 1 96.5 225 LYS A N 1
ATOM 1785 C CA . LYS A 1 225 ? -20.531 29.453 -8.531 1 96.5 225 LYS A CA 1
ATOM 1786 C C . LYS A 1 225 ? -20.656 28.453 -7.383 1 96.5 225 LYS A C 1
ATOM 1788 O O . LYS A 1 225 ? -20.312 27.281 -7.531 1 96.5 225 LYS A O 1
ATOM 1793 N N . PRO A 1 226 ? -21.062 28.906 -6.219 1 96.69 226 PRO A N 1
ATOM 1794 C CA . PRO A 1 226 ? -21.312 27.969 -5.125 1 96.69 226 PRO A CA 1
ATOM 1795 C C . PRO A 1 226 ? -22.453 27 -5.422 1 96.69 226 PRO A C 1
ATOM 1797 O O . PRO A 1 226 ? -23.297 27.281 -6.277 1 96.69 226 PRO A O 1
ATOM 1800 N N . PRO A 1 227 ? -22.578 25.984 -4.691 1 97.5 227 PRO A N 1
ATOM 1801 C CA . PRO A 1 227 ? -21.625 25.594 -3.648 1 97.5 227 PRO A CA 1
ATOM 1802 C C . PRO A 1 227 ? -20.234 25.281 -4.203 1 97.5 227 PRO A C 1
ATOM 1804 O O . PRO A 1 227 ? -20.109 24.922 -5.371 1 97.5 227 PRO A O 1
ATOM 1807 N N . PHE A 1 228 ? -19.203 25.438 -3.328 1 98.69 228 PHE A N 1
ATOM 1808 C CA . PHE A 1 228 ? -17.812 25.281 -3.766 1 98.69 228 PHE A CA 1
ATOM 1809 C C . PHE A 1 228 ? -17.203 24.016 -3.17 1 98.69 228 PHE A C 1
ATOM 1811 O O . PHE A 1 228 ? -17.484 23.672 -2.023 1 98.69 228 PHE A O 1
ATOM 1818 N N . LEU A 1 229 ? -16.484 23.25 -3.924 1 98.75 229 LEU A N 1
ATOM 1819 C CA . LEU A 1 229 ? -15.422 22.422 -3.381 1 98.75 229 LEU A CA 1
ATOM 1820 C C . LEU A 1 229 ? -14.172 23.25 -3.111 1 98.75 229 LEU A C 1
ATOM 1822 O O . LEU A 1 229 ? -13.602 23.844 -4.035 1 98.75 229 LEU A O 1
ATOM 1826 N N . LEU A 1 230 ? -13.773 23.312 -1.9 1 98.88 230 LEU A N 1
ATOM 1827 C CA . LEU A 1 230 ? -12.672 24.172 -1.507 1 98.88 230 LEU A CA 1
ATOM 1828 C C . LEU A 1 230 ? -11.359 23.391 -1.44 1 98.88 230 LEU A C 1
ATOM 1830 O O . LEU A 1 230 ? -11.297 22.344 -0.809 1 98.88 230 LEU A O 1
ATOM 1834 N N . PHE A 1 231 ? -10.359 23.859 -2.189 1 98.94 231 PHE A N 1
ATOM 1835 C CA . PHE A 1 231 ? -8.992 23.375 -2.068 1 98.94 231 PHE A CA 1
ATOM 1836 C C . PHE A 1 231 ? -8.133 24.359 -1.276 1 98.94 231 PHE A C 1
ATOM 1838 O O . PHE A 1 231 ? -8.18 25.562 -1.522 1 98.94 231 PHE A O 1
ATOM 1845 N N . THR A 1 232 ? -7.395 23.844 -0.289 1 98.94 232 THR A N 1
ATOM 1846 C CA . THR A 1 232 ? -6.594 24.766 0.506 1 98.94 232 THR A CA 1
ATOM 1847 C C . THR A 1 232 ? -5.195 24.203 0.741 1 98.94 232 THR A C 1
ATOM 1849 O O . THR A 1 232 ? -4.977 22.984 0.614 1 98.94 232 THR A O 1
ATOM 1852 N N . ALA A 1 233 ? -4.223 25.016 0.958 1 98.88 233 ALA A N 1
ATOM 1853 C CA . ALA A 1 233 ? -2.844 24.719 1.336 1 98.88 233 ALA A CA 1
ATOM 1854 C C . ALA A 1 233 ? -2.23 25.859 2.137 1 98.88 233 ALA A C 1
ATOM 1856 O O . ALA A 1 233 ? -2.457 27.031 1.828 1 98.88 233 ALA A O 1
ATOM 1857 N N . HIS A 1 234 ? -1.519 25.469 3.146 1 98.88 234 HIS A N 1
ATOM 1858 C CA . HIS A 1 234 ? -0.825 26.578 3.816 1 98.88 234 HIS A CA 1
ATOM 1859 C C . HIS A 1 234 ? 0.428 26.984 3.051 1 98.88 234 HIS A C 1
ATOM 1861 O O . HIS A 1 234 ? 1.105 26.125 2.465 1 98.88 234 HIS A O 1
ATOM 1867 N N . ILE A 1 235 ? 0.706 28.219 3.104 1 98.75 235 ILE A N 1
ATOM 1868 C CA . ILE A 1 235 ? 1.788 28.766 2.303 1 98.75 235 ILE A CA 1
ATOM 1869 C C . ILE A 1 235 ? 3.012 29.016 3.184 1 98.75 235 ILE A C 1
ATOM 1871 O O . ILE A 1 235 ? 4.137 29.094 2.688 1 98.75 235 ILE A O 1
ATOM 1875 N N . CYS A 1 236 ? 2.822 29.031 4.465 1 98.44 236 CYS A N 1
ATOM 1876 C CA . CYS A 1 236 ? 3.898 29.391 5.379 1 98.44 236 CYS A CA 1
ATOM 1877 C C . CYS A 1 236 ? 4.836 28.219 5.621 1 98.44 236 CYS A C 1
ATOM 1879 O O . CYS A 1 236 ? 4.387 27.078 5.723 1 98.44 236 CYS A O 1
ATOM 1881 N N . HIS A 1 237 ? 6.039 28.438 5.684 1 97.94 237 HIS A N 1
ATOM 1882 C CA . HIS A 1 237 ? 7.121 27.562 6.102 1 97.94 237 HIS A CA 1
ATOM 1883 C C . HIS A 1 237 ? 8.484 28.203 5.863 1 97.94 237 HIS A C 1
ATOM 1885 O O . HIS A 1 237 ? 8.656 28.969 4.91 1 97.94 237 HIS A O 1
ATOM 1891 N N . PRO A 1 238 ? 9.461 28 6.73 1 97 238 PRO A N 1
ATOM 1892 C CA . PRO A 1 238 ? 10.773 28.562 6.422 1 97 238 PRO A CA 1
ATOM 1893 C C . PRO A 1 238 ? 11.391 27.969 5.152 1 97 238 PRO A C 1
ATOM 1895 O O . PRO A 1 238 ? 11.016 26.875 4.734 1 97 238 PRO A O 1
ATOM 1898 N N . LYS A 1 239 ? 12.305 28.812 4.641 1 96.81 239 LYS A N 1
ATOM 1899 C CA . LYS A 1 239 ? 13.125 28.312 3.541 1 96.81 239 LYS A CA 1
ATOM 1900 C C . LYS A 1 239 ? 14.031 27.172 4.008 1 96.81 239 LYS A C 1
ATOM 1902 O O . LYS A 1 239 ? 14.688 27.281 5.043 1 96.81 239 LYS A O 1
ATOM 1907 N N . PRO A 1 240 ? 14.078 25.984 3.338 1 96.06 240 PRO A N 1
ATOM 1908 C CA . PRO A 1 240 ? 13.555 25.859 1.974 1 96.06 240 PRO A CA 1
ATOM 1909 C C . PRO A 1 240 ? 12.086 25.469 1.934 1 96.06 240 PRO A C 1
ATOM 1911 O O . PRO A 1 240 ? 11.305 26.031 1.162 1 96.06 240 PRO A O 1
ATOM 1914 N N . GLY A 1 241 ? 11.672 24.547 2.738 1 98.06 241 GLY A N 1
ATOM 1915 C CA . GLY A 1 241 ? 10.281 24.141 2.877 1 98.06 241 GLY A CA 1
ATOM 1916 C C . GLY A 1 241 ? 9.672 23.641 1.577 1 98.06 241 GLY A C 1
ATOM 1917 O O . GLY A 1 241 ? 8.578 24.078 1.2 1 98.06 241 GLY A O 1
ATOM 1918 N N . ALA A 1 242 ? 10.422 22.828 0.834 1 98.56 242 ALA A N 1
ATOM 1919 C CA . ALA A 1 242 ? 9.992 22.359 -0.481 1 98.56 242 ALA A CA 1
ATOM 1920 C C . ALA A 1 242 ? 8.742 21.484 -0.371 1 98.56 242 ALA A C 1
ATOM 1922 O O . ALA A 1 242 ? 7.754 21.719 -1.068 1 98.56 242 ALA A O 1
ATOM 1923 N N . ASN A 1 243 ? 8.812 20.484 0.495 1 98.62 243 ASN A N 1
ATOM 1924 C CA . ASN A 1 243 ? 7.641 19.641 0.705 1 98.62 243 ASN A CA 1
ATOM 1925 C C . ASN A 1 243 ? 6.637 20.297 1.649 1 98.62 243 ASN A C 1
ATOM 1927 O O . ASN A 1 243 ? 5.43 20.297 1.387 1 98.62 243 ASN A O 1
ATOM 1931 N N . ASP A 1 244 ? 7.172 20.938 2.693 1 98.44 244 ASP A N 1
ATOM 1932 C CA . ASP A 1 244 ? 6.336 21.641 3.666 1 98.44 244 ASP A CA 1
ATOM 1933 C C . ASP A 1 244 ? 6.414 23.156 3.469 1 98.44 244 ASP A C 1
ATOM 1935 O O . ASP A 1 244 ? 7.328 23.812 3.977 1 98.44 244 ASP A O 1
ATOM 1939 N N . ASN A 1 245 ? 5.555 23.875 2.955 1 98.44 245 ASN A N 1
ATOM 1940 C CA . ASN A 1 245 ? 4.461 23.328 2.16 1 98.44 245 ASN A CA 1
ATOM 1941 C C . ASN A 1 245 ? 4.391 23.984 0.782 1 98.44 245 ASN A C 1
ATOM 1943 O O . ASN A 1 245 ? 3.314 24.391 0.338 1 98.44 245 ASN A O 1
ATOM 1947 N N . ALA A 1 246 ? 5.641 24.219 0.253 1 98.88 246 ALA A N 1
ATOM 1948 C CA . ALA A 1 246 ? 5.641 24.719 -1.12 1 98.88 246 ALA A CA 1
ATOM 1949 C C . ALA A 1 246 ? 4.914 23.75 -2.055 1 98.88 246 ALA A C 1
ATOM 1951 O O . ALA A 1 246 ? 4.27 24.188 -3.014 1 98.88 246 ALA A O 1
ATOM 1952 N N . SER A 1 247 ? 4.977 22.5 -1.701 1 98.94 247 SER A N 1
ATOM 1953 C CA . SER A 1 247 ? 4.379 21.469 -2.557 1 98.94 247 SER A CA 1
ATOM 1954 C C . SER A 1 247 ? 2.865 21.641 -2.633 1 98.94 247 SER A C 1
ATOM 1956 O O . SER A 1 247 ? 2.295 21.672 -3.725 1 98.94 247 SER A O 1
ATOM 1958 N N . GLY A 1 248 ? 2.195 21.719 -1.474 1 98.88 248 GLY A N 1
ATOM 1959 C CA . GLY A 1 248 ? 0.753 21.922 -1.464 1 98.88 248 GLY A CA 1
ATOM 1960 C C . GLY A 1 248 ? 0.32 23.203 -2.143 1 98.88 248 GLY A C 1
ATOM 1961 O O . GLY A 1 248 ? -0.666 23.219 -2.883 1 98.88 248 GLY A O 1
ATOM 1962 N N . SER A 1 249 ? 1.06 24.266 -1.87 1 98.94 249 SER A N 1
ATOM 1963 C CA . SER A 1 249 ? 0.734 25.547 -2.467 1 98.94 249 SER A CA 1
ATOM 1964 C C . SER A 1 249 ? 0.893 25.516 -3.982 1 98.94 249 SER A C 1
ATOM 1966 O O . SER A 1 249 ? 0.07 26.078 -4.711 1 98.94 249 SER A O 1
ATOM 1968 N N . ALA A 1 250 ? 1.964 24.891 -4.422 1 98.94 250 ALA A N 1
ATOM 1969 C CA . ALA A 1 250 ? 2.223 24.766 -5.852 1 98.94 250 ALA A CA 1
ATOM 1970 C C . ALA A 1 250 ? 1.152 23.906 -6.527 1 98.94 250 ALA A C 1
ATOM 1972 O O . ALA A 1 250 ? 0.695 24.234 -7.629 1 98.94 250 ALA A O 1
ATOM 1973 N N . MET A 1 251 ? 0.802 22.812 -5.926 1 98.94 251 MET A N 1
ATOM 1974 C CA . MET A 1 251 ? -0.235 21.969 -6.5 1 98.94 251 MET A CA 1
ATOM 1975 C C . MET A 1 251 ? -1.568 22.703 -6.57 1 98.94 251 MET A C 1
ATOM 1977 O O . MET A 1 251 ? -2.32 22.547 -7.535 1 98.94 251 MET A O 1
ATOM 1981 N N . LEU A 1 252 ? -1.837 23.438 -5.512 1 98.94 252 LEU A N 1
ATOM 1982 C CA . LEU A 1 252 ? -3.049 24.25 -5.492 1 98.94 252 LEU A CA 1
ATOM 1983 C C . LEU A 1 252 ? -3.086 25.188 -6.688 1 98.94 252 LEU A C 1
ATOM 1985 O O . LEU A 1 252 ? -4.141 25.391 -7.301 1 98.94 252 LEU A O 1
ATOM 1989 N N . MET A 1 253 ? -1.968 25.797 -7.035 1 98.94 253 MET A N 1
ATOM 1990 C CA . MET A 1 253 ? -1.861 26.672 -8.195 1 98.94 253 MET A CA 1
ATOM 1991 C C . MET A 1 253 ? -2.205 25.922 -9.477 1 98.94 253 MET A C 1
ATOM 1993 O O . MET A 1 253 ? -2.99 26.406 -10.297 1 98.94 253 MET A O 1
ATOM 1997 N N . GLU A 1 254 ? -1.619 24.75 -9.625 1 98.88 254 GLU A N 1
ATOM 1998 C CA . GLU A 1 254 ? -1.871 23.953 -10.828 1 98.88 254 GLU A CA 1
ATOM 1999 C C . GLU A 1 254 ? -3.336 23.547 -10.922 1 98.88 254 GLU A C 1
ATOM 2001 O O . GLU A 1 254 ? -3.926 23.562 -12.008 1 98.88 254 GLU A O 1
ATOM 2006 N N . LEU A 1 255 ? -3.932 23.156 -9.82 1 98.94 255 LEU A N 1
ATOM 2007 C CA . LEU A 1 255 ? -5.348 22.812 -9.797 1 98.94 255 LEU A CA 1
ATOM 2008 C C . LEU A 1 255 ? -6.207 24 -10.18 1 98.94 255 LEU A C 1
ATOM 2010 O O . LEU A 1 255 ? -7.172 23.859 -10.938 1 98.94 255 LEU A O 1
ATOM 2014 N N . ALA A 1 256 ? -5.871 25.156 -9.641 1 98.88 256 ALA A N 1
ATOM 2015 C CA . ALA A 1 256 ? -6.602 26.375 -9.984 1 98.88 256 ALA A CA 1
ATOM 2016 C C . ALA A 1 256 ? -6.527 26.656 -11.484 1 98.88 256 ALA A C 1
ATOM 2018 O O . ALA A 1 256 ? -7.543 26.953 -12.117 1 98.88 256 ALA A O 1
ATOM 2019 N N . ARG A 1 257 ? -5.34 26.547 -12.039 1 98.69 257 ARG A N 1
ATOM 2020 C CA . ARG A 1 257 ? -5.141 26.797 -13.461 1 98.69 257 ARG A CA 1
ATOM 2021 C C . ARG A 1 257 ? -5.98 25.844 -14.305 1 98.69 257 ARG A C 1
ATOM 2023 O O . ARG A 1 257 ? -6.715 26.281 -15.195 1 98.69 257 ARG A O 1
ATOM 2030 N N . VAL A 1 258 ? -5.926 24.531 -13.984 1 98.69 258 VAL A N 1
ATOM 2031 C CA . VAL A 1 258 ? -6.574 23.5 -14.789 1 98.69 258 VAL A CA 1
ATOM 2032 C C . VAL A 1 258 ? -8.094 23.609 -14.633 1 98.69 258 VAL A C 1
ATOM 2034 O O . VAL A 1 258 ? -8.828 23.547 -15.625 1 98.69 258 VAL A O 1
ATOM 2037 N N . LEU A 1 259 ? -8.594 23.812 -13.414 1 98.62 259 LEU A N 1
ATOM 2038 C CA . LEU A 1 259 ? -10.031 23.812 -13.164 1 98.62 259 LEU A CA 1
ATOM 2039 C C . LEU A 1 259 ? -10.68 25.078 -13.703 1 98.62 259 LEU A C 1
ATOM 2041 O O . LEU A 1 259 ? -11.852 25.078 -14.078 1 98.62 259 LEU A O 1
ATOM 2045 N N . SER A 1 260 ? -9.875 26.219 -13.773 1 98.25 260 SER A N 1
ATOM 2046 C CA . SER A 1 260 ? -10.398 27.438 -14.375 1 98.25 260 SER A CA 1
ATOM 2047 C C . SER A 1 260 ? -10.672 27.25 -15.859 1 98.25 260 SER A C 1
ATOM 2049 O O . SER A 1 260 ? -11.578 27.875 -16.422 1 98.25 260 SER A O 1
ATOM 2051 N N . ARG A 1 261 ? -9.938 26.391 -16.484 1 97.44 261 ARG A N 1
ATOM 2052 C CA . ARG A 1 261 ? -10.086 26.125 -17.906 1 97.44 261 ARG A CA 1
ATOM 2053 C C . ARG A 1 261 ? -11.156 25.078 -18.172 1 97.44 261 ARG A C 1
ATOM 2055 O O . ARG A 1 261 ? -11.805 25.078 -19.219 1 97.44 261 ARG A O 1
ATOM 2062 N N . LEU A 1 262 ? -11.32 24.156 -17.219 1 97.12 262 LEU A N 1
ATOM 2063 C CA . LEU A 1 262 ? -12.227 23.016 -17.406 1 97.12 262 LEU A CA 1
ATOM 2064 C C . LEU A 1 262 ? -13.641 23.391 -16.984 1 97.12 262 LEU A C 1
ATOM 2066 O O . LEU A 1 262 ? -14.609 22.766 -17.422 1 97.12 262 LEU A O 1
ATOM 2070 N N . TYR A 1 263 ? -13.805 24.328 -16.094 1 97.06 263 TYR A N 1
ATOM 2071 C CA . TYR A 1 263 ? -15.102 24.641 -15.5 1 97.06 263 TYR A CA 1
ATOM 2072 C C . TYR A 1 263 ? -16.125 24.984 -16.578 1 97.06 263 TYR A C 1
ATOM 2074 O O . TYR A 1 263 ? -15.789 25.609 -17.594 1 97.06 263 TYR A O 1
ATOM 2082 N N . ASP A 1 264 ? -17.266 24.469 -16.25 1 94.25 264 ASP A N 1
ATOM 2083 C CA . ASP A 1 264 ? -18.453 24.703 -17.062 1 94.25 264 ASP A CA 1
ATOM 2084 C C . ASP A 1 264 ? -19.672 24.984 -16.203 1 94.25 264 ASP A C 1
ATOM 2086 O O . ASP A 1 264 ? -19.828 24.375 -15.133 1 94.25 264 ASP A O 1
ATOM 2090 N N . ASP A 1 265 ? -20.578 25.875 -16.688 1 95.5 265 ASP A N 1
ATOM 2091 C CA . ASP A 1 265 ? -21.75 26.281 -15.898 1 95.5 265 ASP A CA 1
ATOM 2092 C C . ASP A 1 265 ? -22.656 25.094 -15.594 1 95.5 265 ASP A C 1
ATOM 2094 O O . ASP A 1 265 ? -23.484 25.156 -14.695 1 95.5 265 ASP A O 1
ATOM 2098 N N . SER A 1 266 ? -22.422 24.094 -16.297 1 95.5 266 SER A N 1
ATOM 2099 C CA . SER A 1 266 ? -23.234 22.906 -16.078 1 95.5 266 SER A CA 1
ATOM 2100 C C . SER A 1 266 ? -22.75 22.125 -14.867 1 95.5 266 SER A C 1
ATOM 2102 O O . SER A 1 266 ? -23.453 21.234 -14.375 1 95.5 266 SER A O 1
ATOM 2104 N N . PHE A 1 267 ? -21.594 22.469 -14.344 1 96.5 267 PHE A N 1
ATOM 2105 C CA . PHE A 1 267 ? -21.031 21.75 -13.203 1 96.5 267 PHE A CA 1
ATOM 2106 C C . PHE A 1 267 ? -21.891 21.969 -11.961 1 96.5 267 PHE A C 1
ATOM 2108 O O . PHE A 1 267 ? -22.406 23.078 -11.742 1 96.5 267 PHE A O 1
ATOM 2115 N N . ARG A 1 268 ? -21.969 20.859 -11.141 1 94.75 268 ARG A N 1
ATOM 2116 C CA . ARG A 1 268 ? -22.703 20.891 -9.875 1 94.75 268 ARG A CA 1
ATOM 2117 C C . ARG A 1 268 ? -22.016 21.828 -8.875 1 94.75 268 ARG A C 1
ATOM 2119 O O . ARG A 1 268 ? -22.672 22.344 -7.957 1 94.75 268 ARG A O 1
ATOM 2126 N N . PHE A 1 269 ? -20.734 21.938 -9.008 1 94.25 269 PHE A N 1
ATOM 2127 C CA . PHE A 1 269 ? -19.922 22.703 -8.086 1 94.25 269 PHE A CA 1
ATOM 2128 C C . PHE A 1 269 ? -19.047 23.703 -8.836 1 94.25 269 PHE A C 1
ATOM 2130 O O . PHE A 1 269 ? -18.594 23.422 -9.945 1 94.25 269 PHE A O 1
ATOM 2137 N N . GLY A 1 270 ? -18.953 24.969 -8.172 1 97.75 270 GLY A N 1
ATOM 2138 C CA . GLY A 1 270 ? -17.734 25.719 -8.453 1 97.75 270 GLY A CA 1
ATOM 2139 C C . GLY A 1 270 ? -16.562 25.297 -7.605 1 97.75 270 GLY A C 1
ATOM 2140 O O . GLY A 1 270 ? -16.672 24.344 -6.816 1 97.75 270 GLY A O 1
ATOM 2141 N N . PHE A 1 271 ? -15.453 25.906 -7.836 1 98.81 271 PHE A N 1
ATOM 2142 C CA . PHE A 1 271 ? -14.227 25.578 -7.121 1 98.81 271 PHE A CA 1
ATOM 2143 C C . PHE A 1 271 ? -13.664 26.812 -6.414 1 98.81 271 PHE A C 1
ATOM 2145 O O . PHE A 1 271 ? -13.711 27.922 -6.957 1 98.81 271 PHE A O 1
ATOM 2152 N N . ALA A 1 272 ? -13.258 26.625 -5.188 1 98.81 272 ALA A N 1
ATOM 2153 C CA . ALA A 1 272 ? -12.578 27.688 -4.441 1 98.81 272 ALA A CA 1
ATOM 2154 C C . ALA A 1 272 ? -11.164 27.266 -4.047 1 98.81 272 ALA A C 1
ATOM 2156 O O . ALA A 1 272 ? -10.891 26.078 -3.895 1 98.81 272 ALA A O 1
ATOM 2157 N N . PHE A 1 273 ? -10.281 28.219 -3.986 1 98.88 273 PHE A N 1
ATOM 2158 C CA . PHE A 1 273 ? -8.875 28 -3.678 1 98.88 273 PHE A CA 1
ATOM 2159 C C . PHE A 1 273 ? -8.406 28.953 -2.578 1 98.88 273 PHE A C 1
ATOM 2161 O O . PHE A 1 273 ? -8.695 30.156 -2.623 1 98.88 273 PHE A O 1
ATOM 2168 N N . LEU A 1 274 ? -7.777 28.359 -1.549 1 98.94 274 LEU A N 1
ATOM 2169 C CA . LEU A 1 274 ? -7.395 29.141 -0.381 1 98.94 274 LEU A CA 1
ATOM 2170 C C . LEU A 1 274 ? -5.934 28.906 -0.018 1 98.94 274 LEU A C 1
ATOM 2172 O O . LEU A 1 274 ? -5.555 27.781 0.336 1 98.94 274 LEU A O 1
ATOM 2176 N N . TRP A 1 275 ? -5.004 29.906 -0.23 1 98.88 275 TRP A N 1
ATOM 2177 C CA . TRP A 1 275 ? -3.65 29.938 0.314 1 98.88 275 TRP A CA 1
ATOM 2178 C C . TRP A 1 275 ? -3.604 30.75 1.607 1 98.88 275 TRP A C 1
ATOM 2180 O O . TRP A 1 275 ? -3.977 31.922 1.628 1 98.88 275 TRP A O 1
ATOM 2190 N N . VAL A 1 276 ? -3.094 30.078 2.684 1 98.69 276 VAL A N 1
ATOM 2191 C CA . VAL A 1 276 ? -3.207 30.734 3.988 1 98.69 276 VAL A CA 1
ATOM 2192 C C . VAL A 1 276 ? -1.988 30.391 4.84 1 98.69 276 VAL A C 1
ATOM 2194 O O . VAL A 1 276 ? -1.287 29.406 4.57 1 98.69 276 VAL A O 1
ATOM 2197 N N . PRO A 1 277 ? -1.624 31.312 5.859 1 98.69 277 PRO A N 1
ATOM 2198 C CA . PRO A 1 277 ? -0.749 30.828 6.93 1 98.69 277 PRO A CA 1
ATOM 2199 C C . PRO A 1 277 ? -1.418 29.781 7.805 1 98.69 277 PRO A C 1
ATOM 2201 O O . PRO A 1 277 ? -2.553 29.969 8.25 1 98.69 277 PRO A O 1
ATOM 2204 N N . GLU A 1 278 ? -0.782 28.719 8.039 1 98.56 278 GLU A N 1
ATOM 2205 C CA . GLU A 1 278 ? -1.361 27.531 8.641 1 98.56 278 GLU A CA 1
ATOM 2206 C C . GLU A 1 278 ? -2.027 27.844 9.977 1 98.56 278 GLU A C 1
ATOM 2208 O O . GLU A 1 278 ? -1.421 28.484 10.844 1 98.56 278 GLU A O 1
ATOM 2213 N N . TYR A 1 279 ? -3.221 27.438 10.172 1 98.38 279 TYR A N 1
ATOM 2214 C CA . TYR A 1 279 ? -4.09 27.547 11.344 1 98.38 279 TYR A CA 1
ATOM 2215 C C . TYR A 1 279 ? -4.465 29 11.602 1 98.38 279 TYR A C 1
ATOM 2217 O O . TYR A 1 279 ? -5.645 29.328 11.734 1 98.38 279 TYR A O 1
ATOM 2225 N N . TYR A 1 280 ? -3.457 29.938 11.633 1 98.31 280 TYR A N 1
ATOM 2226 C CA . TYR A 1 280 ? -3.754 31.344 11.844 1 98.31 280 TYR A CA 1
ATOM 2227 C C . TYR A 1 280 ? -4.609 31.906 10.711 1 98.31 280 TYR A C 1
ATOM 2229 O O . TYR A 1 280 ? -5.641 32.531 10.953 1 98.31 280 TYR A O 1
ATOM 2237 N N . GLY A 1 281 ? -4.172 31.641 9.531 1 98.69 281 GLY A N 1
ATOM 2238 C CA . GLY A 1 281 ? -4.887 32.125 8.367 1 98.69 281 GLY A CA 1
ATOM 2239 C C . GLY A 1 281 ? -6.258 31.5 8.195 1 98.69 281 GLY A C 1
ATOM 2240 O O . GLY A 1 281 ? -7.227 32.188 7.855 1 98.69 281 GLY A O 1
ATOM 2241 N N . THR A 1 282 ? -6.367 30.188 8.375 1 98.69 282 THR A N 1
ATOM 2242 C CA . THR A 1 282 ? -7.641 29.5 8.188 1 98.69 282 THR A CA 1
ATOM 2243 C C . THR A 1 282 ? -8.641 29.922 9.258 1 98.69 282 THR A C 1
ATOM 2245 O O . THR A 1 282 ? -9.828 30.078 8.977 1 98.69 282 THR A O 1
ATOM 2248 N N . GLN A 1 283 ? -8.172 30.078 10.516 1 98.69 283 GLN A N 1
ATOM 2249 C CA . GLN A 1 283 ? -9.062 30.547 11.562 1 98.69 283 GLN A CA 1
ATOM 2250 C C . GLN A 1 283 ? -9.508 31.984 11.305 1 98.69 283 GLN A C 1
ATOM 2252 O O . GLN A 1 283 ? -10.68 32.312 11.508 1 98.69 283 GLN A O 1
ATOM 2257 N N . ALA A 1 284 ? -8.594 32.812 10.797 1 98.75 284 ALA A N 1
ATOM 2258 C CA . ALA A 1 284 ? -8.969 34.188 10.414 1 98.75 284 ALA A CA 1
ATOM 2259 C C . ALA A 1 284 ? -9.984 34.188 9.281 1 98.75 284 ALA A C 1
ATOM 2261 O O . ALA A 1 284 ? -10.953 34.938 9.297 1 98.75 284 ALA A O 1
ATOM 2262 N N . PHE A 1 285 ? -9.75 33.344 8.297 1 98.62 285 PHE A N 1
ATOM 2263 C CA . PHE A 1 285 ? -10.609 33.25 7.125 1 98.62 285 PHE A CA 1
ATOM 2264 C C . PHE A 1 285 ? -12.023 32.844 7.523 1 98.62 285 PHE A C 1
ATOM 2266 O O . PHE A 1 285 ? -13 33.469 7.086 1 98.62 285 PHE A O 1
ATOM 2273 N N . ILE A 1 286 ? -12.164 31.781 8.375 1 98.25 286 ILE A N 1
ATOM 2274 C CA . ILE A 1 286 ? -13.469 31.281 8.797 1 98.25 286 ILE A CA 1
ATOM 2275 C C . ILE A 1 286 ? -14.188 32.344 9.625 1 98.25 286 ILE A C 1
ATOM 2277 O O . ILE A 1 286 ? -15.398 32.531 9.484 1 98.25 286 ILE A O 1
ATOM 2281 N N . GLU A 1 287 ? -13.422 33.031 10.438 1 97.75 287 GLU A N 1
ATOM 2282 C CA . GLU A 1 287 ? -13.984 34 11.367 1 97.75 287 GLU A CA 1
ATOM 2283 C C . GLU A 1 287 ? -14.469 35.25 10.633 1 97.75 287 GLU A C 1
ATOM 2285 O O . GLU A 1 287 ? -15.5 35.812 10.992 1 97.75 287 GLU A O 1
ATOM 2290 N N . ARG A 1 288 ? -13.773 35.656 9.555 1 97.75 288 ARG A N 1
ATOM 2291 C CA . ARG A 1 288 ? -13.984 37.031 9.109 1 97.75 288 ARG A CA 1
ATOM 2292 C C . ARG A 1 288 ? -14.398 37.062 7.641 1 97.75 288 ARG A C 1
ATOM 2294 O O . ARG A 1 288 ? -14.969 38.062 7.184 1 97.75 288 ARG A O 1
ATOM 2301 N N . HIS A 1 289 ? -14.094 36.062 6.973 1 97.81 289 HIS A N 1
ATOM 2302 C CA . HIS A 1 289 ? -14.203 36.219 5.527 1 97.81 289 HIS A CA 1
ATOM 2303 C C . HIS A 1 289 ? -15.078 35.156 4.902 1 97.81 289 HIS A C 1
ATOM 2305 O O . HIS A 1 289 ? -15.68 35.344 3.848 1 97.81 289 HIS A O 1
ATOM 2311 N N . ALA A 1 290 ? -15.164 34 5.555 1 96.75 290 ALA A N 1
ATOM 2312 C CA . ALA A 1 290 ? -15.797 32.844 4.93 1 96.75 290 ALA A CA 1
ATOM 2313 C C . ALA A 1 290 ? -17.312 32.875 5.105 1 96.75 290 ALA A C 1
ATOM 2315 O O . ALA A 1 290 ? -17.812 33.312 6.152 1 96.75 290 ALA A O 1
ATOM 2316 N N . ASP A 1 291 ? -18.016 32.5 4.094 1 95.44 291 ASP A N 1
ATOM 2317 C CA . ASP A 1 291 ? -19.391 32.031 4.203 1 95.44 291 ASP A CA 1
ATOM 2318 C C . ASP A 1 291 ? -19.484 30.516 4.234 1 95.44 291 ASP A C 1
ATOM 2320 O O . ASP A 1 291 ? -19.609 29.875 3.188 1 95.44 291 ASP A O 1
ATOM 2324 N N . VAL A 1 292 ? -19.531 30 5.387 1 95.31 292 VAL A N 1
ATOM 2325 C CA . VAL A 1 292 ? -19.344 28.562 5.637 1 95.31 292 VAL A CA 1
ATOM 2326 C C . VAL A 1 292 ? -20.391 27.766 4.859 1 95.31 292 VAL A C 1
ATOM 2328 O O . VAL A 1 292 ? -20.141 26.641 4.449 1 95.31 292 VAL A O 1
ATOM 2331 N N . GLY A 1 293 ? -21.547 28.266 4.648 1 95.06 293 GLY A N 1
ATOM 2332 C CA . GLY A 1 293 ? -22.641 27.578 3.988 1 95.06 293 GLY A CA 1
ATOM 2333 C C . GLY A 1 293 ? -22.406 27.375 2.502 1 95.06 293 GLY A C 1
ATOM 2334 O O . GLY A 1 293 ? -23.109 26.594 1.862 1 95.06 293 GLY A O 1
ATOM 2335 N N . LYS A 1 294 ? -21.359 27.969 2.006 1 96.81 294 LYS A N 1
ATOM 2336 C CA . LYS A 1 294 ? -21.125 27.922 0.566 1 96.81 294 LYS A CA 1
ATOM 2337 C C . LYS A 1 294 ? -20.203 26.766 0.2 1 96.81 294 LYS A C 1
ATOM 2339 O O . LYS A 1 294 ? -20 26.469 -0.98 1 96.81 294 LYS A O 1
ATOM 2344 N N . TYR A 1 295 ? -19.656 26.062 1.171 1 98.31 295 TYR A N 1
ATOM 2345 C CA . TYR A 1 295 ? -18.672 25.031 0.888 1 98.31 295 TYR A CA 1
ATOM 2346 C C . TYR A 1 295 ? -19.25 23.641 1.082 1 98.31 295 TYR A C 1
ATOM 2348 O O . TYR A 1 295 ? -19.859 23.359 2.117 1 98.31 295 TYR A O 1
ATOM 2356 N N . TYR A 1 296 ? -19.078 22.797 0.104 1 98.12 296 TYR A N 1
ATOM 2357 C CA . TYR A 1 296 ? -19.484 21.391 0.194 1 98.12 296 TYR A CA 1
ATOM 2358 C C . TYR A 1 296 ? -18.484 20.594 1.021 1 98.12 296 TYR A C 1
ATOM 2360 O O . TYR A 1 296 ? -18.859 19.922 1.988 1 98.12 296 TYR A O 1
ATOM 2368 N N . ALA A 1 297 ? -17.266 20.688 0.683 1 98.62 297 ALA A N 1
ATOM 2369 C CA . ALA A 1 297 ? -16.172 19.969 1.325 1 98.62 297 ALA A CA 1
ATOM 2370 C C . ALA A 1 297 ? -14.828 20.641 1.057 1 98.62 297 ALA A C 1
ATOM 2372 O O . ALA A 1 297 ? -14.734 21.547 0.219 1 98.62 297 ALA A O 1
ATOM 2373 N N . VAL A 1 298 ? -13.859 20.219 1.833 1 98.81 298 VAL A N 1
ATOM 2374 C CA . VAL A 1 298 ? -12.531 20.797 1.713 1 98.81 298 VAL A CA 1
ATOM 2375 C C . VAL A 1 298 ? -11.508 19.688 1.469 1 98.81 298 VAL A C 1
ATOM 2377 O O . VAL A 1 298 ? -11.57 18.625 2.098 1 98.81 298 VAL A O 1
ATOM 2380 N N . ILE A 1 299 ? -10.656 19.844 0.505 1 98.94 299 ILE A N 1
ATOM 2381 C CA . ILE A 1 299 ? -9.461 19.031 0.337 1 98.94 299 ILE A CA 1
ATOM 2382 C C . ILE A 1 299 ? -8.219 19.859 0.653 1 98.94 299 ILE A C 1
ATOM 2384 O O . ILE A 1 299 ? -7.891 20.797 -0.078 1 98.94 299 ILE A O 1
ATOM 2388 N N . ASN A 1 300 ? -7.621 19.547 1.73 1 98.94 300 ASN A N 1
ATOM 2389 C CA . ASN A 1 300 ? -6.41 20.234 2.17 1 98.94 300 ASN A CA 1
ATOM 2390 C C . ASN A 1 300 ? -5.156 19.562 1.617 1 98.94 300 ASN A C 1
ATOM 2392 O O . ASN A 1 300 ? -4.957 18.359 1.791 1 98.94 300 ASN A O 1
ATOM 2396 N N . LEU A 1 301 ? -4.332 20.328 0.919 1 98.88 301 LEU A N 1
ATOM 2397 C CA . LEU A 1 301 ? -3.082 19.844 0.342 1 98.88 301 LEU A CA 1
ATOM 2398 C C . LEU A 1 301 ? -1.894 20.234 1.219 1 98.88 301 LEU A C 1
ATOM 2400 O O . LEU A 1 301 ? -1.479 21.391 1.241 1 98.88 301 LEU A O 1
ATOM 2404 N N . ASP A 1 302 ? -1.359 19.25 1.914 1 98.44 302 ASP A N 1
ATOM 2405 C CA . ASP A 1 302 ? -0.227 19.422 2.818 1 98.44 302 ASP A CA 1
ATOM 2406 C C . ASP A 1 302 ? 0.86 18.391 2.551 1 98.44 302 ASP A C 1
ATOM 2408 O O . ASP A 1 302 ? 0.614 17.188 2.652 1 98.44 302 ASP A O 1
ATOM 2412 N N . MET A 1 303 ? 2.111 18.875 2.201 1 98.44 303 MET A N 1
ATOM 2413 C CA . MET A 1 303 ? 3.242 18 1.939 1 98.44 303 MET A CA 1
ATOM 2414 C C . MET A 1 303 ? 2.865 16.906 0.935 1 98.44 303 MET A C 1
ATOM 2416 O O . MET A 1 303 ? 2.938 15.719 1.242 1 98.44 303 MET A O 1
ATOM 2420 N N . VAL A 1 304 ? 2.662 17.281 -0.311 1 98.81 304 VAL A N 1
ATOM 2421 C CA . VAL A 1 304 ? 2.068 16.375 -1.288 1 98.81 304 VAL A CA 1
ATOM 2422 C C . VAL A 1 304 ? 3.137 15.914 -2.273 1 98.81 304 VAL A C 1
ATOM 2424 O O . VAL A 1 304 ? 2.816 15.43 -3.361 1 98.81 304 VAL A O 1
ATOM 2427 N N . ALA A 1 305 ? 4.477 16.094 -1.899 1 98.75 305 ALA A N 1
ATOM 2428 C CA . ALA A 1 305 ? 5.516 15.781 -2.879 1 98.75 305 ALA A CA 1
ATOM 2429 C C . ALA A 1 305 ? 6.594 14.891 -2.273 1 98.75 305 ALA A C 1
ATOM 2431 O O . ALA A 1 305 ? 7.672 14.727 -2.85 1 98.75 305 ALA A O 1
ATOM 2432 N N . GLY A 1 306 ? 6.34 14.312 -1.092 1 97.56 306 GLY A N 1
ATOM 2433 C CA . GLY A 1 306 ? 7.352 13.484 -0.459 1 97.56 306 GLY A CA 1
ATOM 2434 C C . GLY A 1 306 ? 7.805 12.328 -1.331 1 97.56 306 GLY A C 1
ATOM 2435 O O . GLY A 1 306 ? 6.98 11.648 -1.946 1 97.56 306 GLY A O 1
ATOM 2436 N N . SER A 1 307 ? 9.164 12.141 -1.359 1 96.19 307 SER A N 1
ATOM 2437 C CA . SER A 1 307 ? 9.734 11.055 -2.148 1 96.19 307 SER A CA 1
ATOM 2438 C C . SER A 1 307 ? 9.82 9.766 -1.334 1 96.19 307 SER A C 1
ATOM 2440 O O . SER A 1 307 ? 10.328 9.773 -0.209 1 96.19 307 SER A O 1
ATOM 2442 N N . PRO A 1 308 ? 9.383 8.695 -1.919 1 91.62 308 PRO A N 1
ATOM 2443 C CA . PRO A 1 308 ? 9.508 7.434 -1.181 1 91.62 308 PRO A CA 1
ATOM 2444 C C . PRO A 1 308 ? 10.961 7.02 -0.958 1 91.62 308 PRO A C 1
ATOM 2446 O O . PRO A 1 308 ? 11.312 6.555 0.128 1 91.62 308 PRO A O 1
ATOM 2449 N N . ASP A 1 309 ? 11.805 7.199 -1.944 1 90.44 309 ASP A N 1
ATOM 2450 C CA . ASP A 1 309 ? 13.172 6.688 -1.89 1 90.44 309 ASP A CA 1
ATOM 2451 C C . ASP A 1 309 ? 14.094 7.652 -1.145 1 90.44 309 ASP A C 1
ATOM 2453 O O . ASP A 1 309 ? 15 7.223 -0.433 1 90.44 309 ASP A O 1
ATOM 2457 N N . ARG A 1 310 ? 13.875 8.961 -1.258 1 93.75 310 ARG A N 1
ATOM 2458 C CA . ARG A 1 310 ? 14.781 9.938 -0.667 1 93.75 310 ARG A CA 1
ATOM 2459 C C . ARG A 1 310 ? 14.305 10.359 0.718 1 93.75 310 ARG A C 1
ATOM 2461 O O . ARG A 1 310 ? 15.094 10.422 1.662 1 93.75 310 ARG A O 1
ATOM 2468 N N . ALA A 1 311 ? 12.945 10.578 0.828 1 93.62 311 ALA A N 1
ATOM 2469 C CA . ALA A 1 311 ? 12.406 11.078 2.092 1 93.62 311 ALA A CA 1
ATOM 2470 C C . ALA A 1 311 ? 11.758 9.953 2.895 1 93.62 311 ALA A C 1
ATOM 2472 O O . ALA A 1 311 ? 11.438 10.133 4.074 1 93.62 311 ALA A O 1
ATOM 2473 N N . GLY A 1 312 ? 11.594 8.734 2.287 1 92.12 312 GLY A N 1
ATOM 2474 C CA . GLY A 1 312 ? 10.984 7.609 2.969 1 92.12 312 GLY A CA 1
ATOM 2475 C C . GLY A 1 312 ? 9.484 7.773 3.166 1 92.12 312 GLY A C 1
ATOM 2476 O O . GLY A 1 312 ? 8.922 7.262 4.137 1 92.12 312 GLY A O 1
ATOM 2477 N N . SER A 1 313 ? 8.812 8.445 2.211 1 95.31 313 SER A N 1
ATOM 2478 C CA . SER A 1 313 ? 7.445 8.891 2.445 1 95.31 313 SER A CA 1
ATOM 2479 C C . SER A 1 313 ? 6.438 7.844 1.969 1 95.31 313 SER A C 1
ATOM 2481 O O . SER A 1 313 ? 6.723 7.078 1.048 1 95.31 313 SER A O 1
ATOM 2483 N N . THR A 1 314 ? 5.332 7.797 2.625 1 96.62 314 THR A N 1
ATOM 2484 C CA . THR A 1 314 ? 4.094 7.129 2.242 1 96.62 314 THR A CA 1
ATOM 2485 C C . THR A 1 314 ? 3.006 8.148 1.917 1 96.62 314 THR A C 1
ATOM 2487 O O . THR A 1 314 ? 2.916 9.195 2.564 1 96.62 314 THR A O 1
ATOM 2490 N N . ILE A 1 315 ? 2.205 7.883 0.864 1 97.88 315 ILE A N 1
ATOM 2491 C CA . ILE A 1 315 ? 1.023 8.711 0.637 1 97.88 315 ILE A CA 1
ATOM 2492 C C . ILE A 1 315 ? -0.074 8.32 1.626 1 97.88 315 ILE A C 1
ATOM 2494 O O . ILE A 1 315 ? -0.495 7.164 1.674 1 97.88 315 ILE A O 1
ATOM 2498 N N . MET A 1 316 ? -0.479 9.266 2.404 1 97.88 316 MET A N 1
ATOM 2499 C CA . MET A 1 316 ? -1.546 9.078 3.385 1 97.88 316 MET A CA 1
ATOM 2500 C C . MET A 1 316 ? -2.799 9.852 2.977 1 97.88 316 MET A C 1
ATOM 2502 O O . MET A 1 316 ? -2.711 10.992 2.518 1 97.88 316 MET A O 1
ATOM 2506 N N . LEU A 1 317 ? -3.916 9.242 3.062 1 98.44 317 LEU A N 1
ATOM 2507 C CA . LEU A 1 317 ? -5.188 9.953 3.014 1 98.44 317 LEU A CA 1
ATOM 2508 C C . LEU A 1 317 ? -5.82 10.031 4.398 1 98.44 317 LEU A C 1
ATOM 2510 O O . LEU A 1 317 ? -6.152 9.008 4.996 1 98.44 317 LEU A O 1
ATOM 2514 N N . VAL A 1 318 ? -5.895 11.195 4.887 1 98.44 318 VAL A N 1
ATOM 2515 C CA . VAL A 1 318 ? -6.645 11.43 6.117 1 98.44 318 VAL A CA 1
ATOM 2516 C C . VAL A 1 318 ? -8.125 11.625 5.789 1 98.44 318 VAL A C 1
ATOM 2518 O O . VAL A 1 318 ? -8.492 12.617 5.152 1 98.44 318 VAL A O 1
ATOM 2521 N N . ARG A 1 319 ? -8.961 10.727 6.211 1 98.38 319 ARG A N 1
ATOM 2522 C CA . ARG A 1 319 ? -10.391 10.773 5.934 1 98.38 319 ARG A CA 1
ATOM 2523 C C . ARG A 1 319 ? -11.078 11.844 6.785 1 98.38 319 ARG A C 1
ATOM 2525 O O . ARG A 1 319 ? -10.516 12.305 7.781 1 98.38 319 ARG A O 1
ATOM 2532 N N . THR A 1 320 ? -12.266 12.242 6.355 1 98.62 320 THR A N 1
ATOM 2533 C CA . THR A 1 320 ? -13.102 13.07 7.223 1 98.62 320 THR A CA 1
ATOM 2534 C C . THR A 1 320 ? -13.422 12.336 8.516 1 98.62 320 THR A C 1
ATOM 2536 O O . THR A 1 320 ? -13.523 11.102 8.531 1 98.62 320 THR A O 1
ATOM 2539 N N . PRO A 1 321 ? -13.461 13.055 9.641 1 98.56 321 PRO A N 1
ATOM 2540 C CA . PRO A 1 321 ? -13.945 12.375 10.844 1 98.56 321 PRO A CA 1
ATOM 2541 C C . PRO A 1 321 ? -15.367 11.852 10.695 1 98.56 321 PRO A C 1
ATOM 2543 O O . PRO A 1 321 ? -16.141 12.367 9.883 1 98.56 321 PRO A O 1
ATOM 2546 N N . VAL A 1 322 ? -15.719 10.836 11.461 1 98 322 VAL A N 1
ATOM 2547 C CA . VAL A 1 322 ? -17.031 10.211 11.312 1 98 322 VAL A CA 1
ATOM 2548 C C . VAL A 1 322 ? -18.125 11.219 11.641 1 98 322 VAL A C 1
ATOM 2550 O O . VAL A 1 322 ? -19.219 11.172 11.062 1 98 322 VAL A O 1
ATOM 2553 N N . SER A 1 323 ? -17.812 12.258 12.5 1 98.06 323 SER A N 1
ATOM 2554 C CA . SER A 1 323 ? -18.75 13.32 12.836 1 98.06 323 SER A CA 1
ATOM 2555 C C . SER A 1 323 ? -19.062 14.188 11.625 1 98.06 323 SER A C 1
ATOM 2557 O O . SER A 1 323 ? -20.062 14.906 11.602 1 98.06 323 SER A O 1
ATOM 2559 N N . ARG A 1 324 ? -18.203 14.188 10.648 1 98.25 324 ARG A N 1
ATOM 2560 C CA . ARG A 1 324 ? -18.328 14.922 9.391 1 98.25 324 ARG A CA 1
ATOM 2561 C C . ARG A 1 324 ? -18.188 13.992 8.195 1 98.25 324 ARG A C 1
ATOM 2563 O O . ARG A 1 324 ? -17.547 14.336 7.203 1 98.25 324 ARG A O 1
ATOM 2570 N N . PHE A 1 325 ? -18.734 12.789 8.352 1 98.31 325 PHE A N 1
ATOM 2571 C CA . PHE A 1 325 ? -18.578 11.797 7.297 1 98.31 325 PHE A CA 1
ATOM 2572 C C . PHE A 1 325 ? -19.031 12.359 5.957 1 98.31 325 PHE A C 1
ATOM 2574 O O . PHE A 1 325 ? -20.078 13.016 5.867 1 98.31 325 PHE A O 1
ATOM 2581 N N . SER A 1 326 ? -18.266 12.141 4.902 1 98.69 326 SER A N 1
ATOM 2582 C CA . SER A 1 326 ? -18.594 12.562 3.541 1 98.69 326 SER A CA 1
ATOM 2583 C C . SER A 1 326 ? -18.016 11.594 2.514 1 98.69 326 SER A C 1
ATOM 2585 O O . SER A 1 326 ? -16.953 11 2.734 1 98.69 326 SER A O 1
ATOM 2587 N N . VAL A 1 327 ? -18.672 11.492 1.38 1 98.19 327 VAL A N 1
ATOM 2588 C CA . VAL A 1 327 ? -18.234 10.594 0.316 1 98.19 327 VAL A CA 1
ATOM 2589 C C . VAL A 1 327 ? -16.953 11.125 -0.327 1 98.19 327 VAL A C 1
ATOM 2591 O O . VAL A 1 327 ? -16.25 10.391 -1.022 1 98.19 327 VAL A O 1
ATOM 2594 N N . VAL A 1 328 ? -16.562 12.375 -0.001 1 98.56 328 VAL A N 1
ATOM 2595 C CA . VAL A 1 328 ? -15.391 13 -0.61 1 98.56 328 VAL A CA 1
ATOM 2596 C C . VAL A 1 328 ? -14.141 12.18 -0.292 1 98.56 328 VAL A C 1
ATOM 2598 O O . VAL A 1 328 ? -13.273 12.016 -1.147 1 98.56 328 VAL A O 1
ATOM 2601 N N . SER A 1 329 ? -14.078 11.641 0.966 1 98.38 329 SER A N 1
ATOM 2602 C CA . SER A 1 329 ? -12.945 10.805 1.348 1 98.38 329 SER A CA 1
ATOM 2603 C C . SER A 1 329 ? -12.875 9.547 0.485 1 98.38 329 SER A C 1
ATOM 2605 O O . SER A 1 329 ? -11.789 9.133 0.079 1 98.38 329 SER A O 1
ATOM 2607 N N . GLY A 1 330 ? -14.047 8.984 0.273 1 98.5 330 GLY A N 1
ATOM 2608 C CA . GLY A 1 330 ? -14.109 7.762 -0.51 1 98.5 330 GLY A CA 1
ATOM 2609 C C . GLY A 1 330 ? -13.734 7.969 -1.966 1 98.5 330 GLY A C 1
ATOM 2610 O O . GLY A 1 330 ? -13.047 7.133 -2.559 1 98.5 330 GLY A O 1
ATOM 2611 N N . ILE A 1 331 ? -14.234 9.039 -2.551 1 98.69 331 ILE A N 1
ATOM 2612 C CA . ILE A 1 331 ? -13.938 9.328 -3.949 1 98.69 331 ILE A CA 1
ATOM 2613 C C . ILE A 1 331 ? -12.438 9.602 -4.113 1 98.69 331 ILE A C 1
ATOM 2615 O O . ILE A 1 331 ? -11.812 9.109 -5.055 1 98.69 331 ILE A O 1
ATOM 2619 N N . LEU A 1 332 ? -11.883 10.352 -3.186 1 98.88 332 LEU A N 1
ATOM 2620 C CA . LEU A 1 332 ? -10.453 10.633 -3.248 1 98.88 332 LEU A CA 1
ATOM 2621 C C . LEU A 1 332 ? -9.633 9.359 -3.064 1 98.88 332 LEU A C 1
ATOM 2623 O O . LEU A 1 332 ? -8.633 9.156 -3.754 1 98.88 332 LEU A O 1
ATOM 2627 N N . GLU A 1 333 ? -10 8.539 -2.131 1 98.69 333 GLU A N 1
ATOM 2628 C CA . GLU A 1 333 ? -9.344 7.254 -1.924 1 98.69 333 GLU A CA 1
ATOM 2629 C C . GLU A 1 333 ? -9.359 6.414 -3.197 1 98.69 333 GLU A C 1
ATOM 2631 O O . GLU A 1 333 ? -8.352 5.812 -3.566 1 98.69 333 GLU A O 1
ATOM 2636 N N . TYR A 1 334 ? -10.531 6.379 -3.826 1 98.44 334 TYR A N 1
ATOM 2637 C CA . TYR A 1 334 ? -10.734 5.629 -5.062 1 98.44 334 TYR A CA 1
ATOM 2638 C C . TYR A 1 334 ? -9.766 6.09 -6.141 1 98.44 334 TYR A C 1
ATOM 2640 O O . TYR A 1 334 ? -9.102 5.27 -6.781 1 98.44 334 TYR A O 1
ATOM 2648 N N . TYR A 1 335 ? -9.625 7.352 -6.34 1 98.75 335 TYR A N 1
ATOM 2649 C CA . TYR A 1 335 ? -8.789 7.871 -7.418 1 98.75 335 TYR A CA 1
ATOM 2650 C C . TYR A 1 335 ? -7.312 7.805 -7.043 1 98.75 335 TYR A C 1
ATOM 2652 O O . TYR A 1 335 ? -6.449 7.68 -7.914 1 98.75 335 TYR A O 1
ATOM 2660 N N . LEU A 1 336 ? -6.953 7.945 -5.723 1 98.75 336 LEU A N 1
ATOM 2661 C CA . LEU A 1 336 ? -5.574 7.715 -5.305 1 98.75 336 LEU A CA 1
ATOM 2662 C C . LEU A 1 336 ? -5.117 6.309 -5.688 1 98.75 336 LEU A C 1
ATOM 2664 O O . LEU A 1 336 ? -4.012 6.129 -6.199 1 98.75 336 LEU A O 1
ATOM 2668 N N . ASP A 1 337 ? -5.961 5.379 -5.441 1 97.62 337 ASP A N 1
ATOM 2669 C CA . ASP A 1 337 ? -5.648 3.996 -5.777 1 97.62 337 ASP A CA 1
ATOM 2670 C C . ASP A 1 337 ? -5.453 3.826 -7.281 1 97.62 337 ASP A C 1
ATOM 2672 O O . ASP A 1 337 ? -4.52 3.15 -7.719 1 97.62 337 ASP A O 1
ATOM 2676 N N . LEU A 1 338 ? -6.336 4.379 -8.078 1 97.56 338 LEU A N 1
ATOM 2677 C CA . LEU A 1 338 ? -6.273 4.238 -9.523 1 97.56 338 LEU A CA 1
ATOM 2678 C C . LEU A 1 338 ? -5.059 4.965 -10.094 1 97.56 338 LEU A C 1
ATOM 2680 O O . LEU A 1 338 ? -4.379 4.449 -10.977 1 97.56 338 LEU A O 1
ATOM 2684 N N . ALA A 1 339 ? -4.805 6.172 -9.562 1 98.38 339 ALA A N 1
ATOM 2685 C CA . ALA A 1 339 ? -3.693 6.977 -10.062 1 98.38 339 ALA A CA 1
ATOM 2686 C C . ALA A 1 339 ? -2.354 6.348 -9.695 1 98.38 339 ALA A C 1
ATOM 2688 O O . ALA A 1 339 ? -1.335 6.625 -10.336 1 98.38 339 ALA A O 1
ATOM 2689 N N . ASN A 1 340 ? -2.332 5.543 -8.648 1 97.94 340 ASN A N 1
ATOM 2690 C CA . ASN A 1 340 ? -1.122 4.914 -8.125 1 97.94 340 ASN A CA 1
ATOM 2691 C C . ASN A 1 340 ? -0.786 3.629 -8.875 1 97.94 340 ASN A C 1
ATOM 2693 O O . ASN A 1 340 ? 0.159 2.926 -8.516 1 97.94 340 ASN A O 1
ATOM 2697 N N . GLU A 1 341 ? -1.461 3.281 -9.898 1 95.88 341 GLU A N 1
ATOM 2698 C CA . GLU A 1 341 ? -1.296 2.006 -10.594 1 95.88 341 GLU A CA 1
ATOM 2699 C C . GLU A 1 341 ? -0.181 2.082 -11.633 1 95.88 341 GLU A C 1
ATOM 2701 O O . GLU A 1 341 ? -0.089 3.057 -12.383 1 95.88 341 GLU A O 1
ATOM 2706 N N . ALA A 1 342 ? 0.704 1.198 -11.531 1 91.5 342 ALA A N 1
ATOM 2707 C CA . ALA A 1 342 ? 1.725 1.003 -12.562 1 91.5 342 ALA A CA 1
ATOM 2708 C C . ALA A 1 342 ? 2.199 -0.447 -12.594 1 91.5 342 ALA A C 1
ATOM 2710 O O . ALA A 1 342 ? 2.16 -1.143 -11.57 1 91.5 342 ALA A O 1
ATOM 2711 N N . GLY A 1 343 ? 2.607 -0.868 -13.711 1 88.06 343 GLY A N 1
ATOM 2712 C CA . GLY A 1 343 ? 3.049 -2.246 -13.836 1 88.06 343 GLY A CA 1
ATOM 2713 C C . GLY A 1 343 ? 1.906 -3.244 -13.805 1 88.06 343 GLY A C 1
ATOM 2714 O O . GLY A 1 343 ? 0.736 -2.857 -13.789 1 88.06 343 GLY A O 1
ATOM 2715 N N . LYS A 1 344 ? 2.223 -4.547 -13.906 1 89.19 344 LYS A N 1
ATOM 2716 C CA . LYS A 1 344 ? 1.189 -5.578 -13.977 1 89.19 344 LYS A CA 1
ATOM 2717 C C . LYS A 1 344 ? 1.558 -6.785 -13.117 1 89.19 344 LYS A C 1
ATOM 2719 O O . LYS A 1 344 ? 2.73 -7.148 -13.023 1 89.19 344 LYS A O 1
ATOM 2724 N N . SER A 1 345 ? 0.493 -7.309 -12.492 1 89.5 345 SER A N 1
ATOM 2725 C CA . SER A 1 345 ? 0.635 -8.594 -11.82 1 89.5 345 SER A CA 1
ATOM 2726 C C . SER A 1 345 ? 0.864 -9.727 -12.812 1 89.5 345 SER A C 1
ATOM 2728 O O . SER A 1 345 ? 0.92 -9.492 -14.023 1 89.5 345 SER A O 1
ATOM 2730 N N . PHE A 1 346 ? 1.032 -10.914 -12.203 1 78.81 346 PHE A N 1
ATOM 2731 C CA . PHE A 1 346 ? 1.269 -12.094 -13.031 1 78.81 346 PHE A CA 1
ATOM 2732 C C . PHE A 1 346 ? 0.12 -12.305 -14.008 1 78.81 346 PHE A C 1
ATOM 2734 O O . PHE A 1 346 ? 0.344 -12.656 -15.172 1 78.81 346 PHE A O 1
ATOM 2741 N N . SER A 1 347 ? -1.106 -12.008 -13.531 1 85.75 347 SER A N 1
ATOM 2742 C CA . SER A 1 347 ? -2.275 -12.227 -14.383 1 85.75 347 SER A CA 1
ATOM 2743 C C . SER A 1 347 ? -2.738 -10.922 -15.023 1 85.75 347 SER A C 1
ATOM 2745 O O . SER A 1 347 ? -3.805 -10.875 -15.641 1 85.75 347 SER A O 1
ATOM 2747 N N . GLY A 1 348 ? -1.975 -9.883 -14.812 1 86.75 348 GLY A N 1
ATOM 2748 C CA . GLY A 1 348 ? -2.193 -8.688 -15.617 1 86.75 348 GLY A CA 1
ATOM 2749 C C . GLY A 1 348 ? -2.885 -7.574 -14.859 1 86.75 348 GLY A C 1
ATOM 2750 O O . GLY A 1 348 ? -3.17 -6.516 -15.414 1 86.75 348 GLY A O 1
ATOM 2751 N N . SER A 1 349 ? -3.127 -7.73 -13.594 1 91.25 349 SER A N 1
ATOM 2752 C CA . SER A 1 349 ? -3.754 -6.672 -12.812 1 91.25 349 SER A CA 1
ATOM 2753 C C . SER A 1 349 ? -2.75 -5.582 -12.453 1 91.25 349 SER A C 1
ATOM 2755 O O . SER A 1 349 ? -1.563 -5.859 -12.266 1 91.25 349 SER A O 1
ATOM 2757 N N . PRO A 1 350 ? -3.197 -4.379 -12.391 1 93.75 350 PRO A N 1
ATOM 2758 C CA . PRO A 1 350 ? -2.266 -3.293 -12.078 1 93.75 350 PRO A CA 1
ATOM 2759 C C . PRO A 1 350 ? -1.696 -3.4 -10.664 1 93.75 350 PRO A C 1
ATOM 2761 O O . PRO A 1 350 ? -2.414 -3.773 -9.727 1 93.75 350 PRO A O 1
ATOM 2764 N N . LEU A 1 351 ? -0.443 -3.004 -10.5 1 95.81 351 LEU A N 1
ATOM 2765 C CA . LEU A 1 351 ? 0.254 -3.006 -9.219 1 95.81 351 LEU A CA 1
ATOM 2766 C C . LEU A 1 351 ? 0.429 -1.585 -8.695 1 95.81 351 LEU A C 1
ATOM 2768 O O . LEU A 1 351 ? 0.409 -0.626 -9.469 1 95.81 351 LEU A O 1
ATOM 2772 N N . PRO A 1 352 ? 0.58 -1.447 -7.406 1 95.75 352 PRO A N 1
ATOM 2773 C CA . PRO A 1 352 ? 0.812 -0.103 -6.875 1 95.75 352 PRO A CA 1
ATOM 2774 C C . PRO A 1 352 ? 2.24 0.386 -7.109 1 95.75 352 PRO A C 1
ATOM 2776 O O . PRO A 1 352 ? 3.193 -0.376 -6.941 1 95.75 352 PRO A O 1
ATOM 2779 N N . ARG A 1 353 ? 2.332 1.636 -7.418 1 94.38 353 ARG A N 1
ATOM 2780 C CA . ARG A 1 353 ? 3.619 2.287 -7.641 1 94.38 353 ARG A CA 1
ATOM 2781 C C . ARG A 1 353 ? 4.27 2.678 -6.32 1 94.38 353 ARG A C 1
ATOM 2783 O O . ARG A 1 353 ? 5.492 2.602 -6.176 1 94.38 353 ARG A O 1
ATOM 2790 N N . LEU A 1 354 ? 3.48 3.26 -5.445 1 96.44 354 LEU A N 1
ATOM 2791 C CA . LEU A 1 354 ? 3.922 3.807 -4.164 1 96.44 354 LEU A CA 1
ATOM 2792 C C . LEU A 1 354 ? 3.121 3.209 -3.014 1 96.44 354 LEU A C 1
ATOM 2794 O O . LEU A 1 354 ? 2.051 2.637 -3.227 1 96.44 354 LEU A O 1
ATOM 2798 N N . ARG A 1 355 ? 3.711 3.242 -1.76 1 96.19 355 ARG A N 1
ATOM 2799 C CA . ARG A 1 355 ? 2.92 2.934 -0.571 1 96.19 355 ARG A CA 1
ATOM 2800 C C . ARG A 1 355 ? 1.818 3.967 -0.363 1 96.19 355 ARG A C 1
ATOM 2802 O O . ARG A 1 355 ? 2.078 5.172 -0.384 1 96.19 355 ARG A O 1
ATOM 2809 N N . VAL A 1 356 ? 0.576 3.531 -0.261 1 97.38 356 VAL A N 1
ATOM 2810 C CA . VAL A 1 356 ? -0.585 4.379 -0.001 1 97.38 356 VAL A CA 1
ATOM 2811 C C . VAL A 1 356 ? -1.436 3.762 1.107 1 97.38 356 VAL A C 1
ATOM 2813 O O . VAL A 1 356 ? -1.617 2.543 1.154 1 97.38 356 VAL A O 1
ATOM 2816 N N . LYS A 1 357 ? -1.932 4.508 2.027 1 96.81 357 LYS A N 1
ATOM 2817 C CA . LYS A 1 357 ? -2.834 4.02 3.066 1 96.81 357 LYS A CA 1
ATOM 2818 C C . LYS A 1 357 ? -3.797 5.113 3.52 1 96.81 357 LYS A C 1
ATOM 2820 O O . LYS A 1 357 ? -3.414 6.285 3.613 1 96.81 357 LYS A O 1
ATOM 2825 N N . SER A 1 358 ? -5.016 4.789 3.674 1 97.31 358 SER A N 1
ATOM 2826 C CA . SER A 1 358 ? -6.023 5.684 4.234 1 97.31 358 SER A CA 1
ATOM 2827 C C . SER A 1 358 ? -6.113 5.539 5.75 1 97.31 358 SER A C 1
ATOM 2829 O O . SER A 1 358 ? -5.957 4.438 6.281 1 97.31 358 SER A O 1
ATOM 2831 N N . PHE A 1 359 ? -6.387 6.629 6.41 1 96.62 359 PHE A N 1
ATOM 2832 C CA . PHE A 1 359 ? -6.457 6.664 7.867 1 96.62 359 PHE A CA 1
ATOM 2833 C C . PHE A 1 359 ? -7.754 7.316 8.328 1 96.62 359 PHE A C 1
ATOM 2835 O O . PHE A 1 359 ? -8.336 8.133 7.613 1 96.62 359 PHE A O 1
ATOM 2842 N N . PRO A 1 360 ? -8.234 6.914 9.578 1 95.94 360 PRO A N 1
ATOM 2843 C CA . PRO A 1 360 ? -9.227 7.797 10.188 1 95.94 360 PRO A CA 1
ATOM 2844 C C . PRO A 1 360 ? -8.727 9.227 10.344 1 95.94 360 PRO A C 1
ATOM 2846 O O . PRO A 1 360 ? -7.582 9.531 10 1 95.94 360 PRO A O 1
ATOM 2849 N N . TYR A 1 361 ? -9.633 10.039 10.773 1 97.38 361 TYR A N 1
ATOM 2850 C CA . TYR A 1 361 ? -9.305 11.453 10.945 1 97.38 361 TYR A CA 1
ATOM 2851 C C . TYR A 1 361 ? -8.07 11.625 11.82 1 97.38 361 TYR A C 1
ATOM 2853 O O . TYR A 1 361 ? -7.977 11.023 12.898 1 97.38 361 TYR A O 1
ATOM 2861 N N . GLU A 1 362 ? -7.137 12.336 11.258 1 96.38 362 GLU A N 1
ATOM 2862 C CA . GLU A 1 362 ? -5.953 12.836 11.945 1 96.38 362 GLU A CA 1
ATOM 2863 C C . GLU A 1 362 ? -5.863 14.352 11.852 1 96.38 362 GLU A C 1
ATOM 2865 O O . GLU A 1 362 ? -6.402 14.961 10.922 1 96.38 362 GLU A O 1
ATOM 2870 N N . MET A 1 363 ? -5.273 14.891 12.859 1 96.38 363 MET A N 1
ATOM 2871 C CA . MET A 1 363 ? -5.074 16.344 12.836 1 96.38 363 MET A CA 1
ATOM 2872 C C . MET A 1 363 ? -3.707 16.688 12.258 1 96.38 363 MET A C 1
ATOM 2874 O O . MET A 1 363 ? -2.92 15.797 11.938 1 96.38 363 MET A O 1
ATOM 2878 N N . GLY A 1 364 ? -3.547 17.969 12.078 1 95.19 364 GLY A N 1
ATOM 2879 C CA . GLY A 1 364 ? -2.184 18.344 11.734 1 95.19 364 GLY A CA 1
ATOM 2880 C C . GLY A 1 364 ? -2.109 19.438 10.688 1 95.19 364 GLY A C 1
ATOM 2881 O O . GLY A 1 364 ? -1.021 19.891 10.336 1 95.19 364 GLY A O 1
ATOM 2882 N N . SER A 1 365 ? -3.275 19.812 10.125 1 97.12 365 SER A N 1
ATOM 2883 C CA . SER A 1 365 ? -3.264 20.875 9.125 1 97.12 365 SER A CA 1
ATOM 2884 C C . SER A 1 365 ? -4.617 21.562 9.039 1 97.12 365 SER A C 1
ATOM 2886 O O . SER A 1 365 ? -5.473 21.391 9.906 1 97.12 365 SER A O 1
ATOM 2888 N N . ASP A 1 366 ? -4.793 22.328 8.047 1 98.62 366 ASP A N 1
ATOM 2889 C CA . ASP A 1 366 ? -5.883 23.297 8 1 98.62 366 ASP A CA 1
ATOM 2890 C C . ASP A 1 366 ? -7.23 22.609 7.805 1 98.62 366 ASP A C 1
ATOM 2892 O O . ASP A 1 366 ? -8.281 23.188 8.094 1 98.62 366 ASP A O 1
ATOM 2896 N N . HIS A 1 367 ? -7.305 21.375 7.348 1 98.56 367 HIS A N 1
ATOM 2897 C CA . HIS A 1 367 ? -8.57 20.641 7.258 1 98.56 367 HIS A CA 1
ATOM 2898 C C . HIS A 1 367 ? -9.25 20.547 8.617 1 98.56 367 HIS A C 1
ATOM 2900 O O . HIS A 1 367 ? -10.477 20.438 8.703 1 98.56 367 HIS A O 1
ATOM 2906 N N . ASP A 1 368 ? -8.477 20.641 9.68 1 98.44 368 ASP A N 1
ATOM 2907 C CA . ASP A 1 368 ? -9 20.578 11.039 1 98.44 368 ASP A CA 1
ATOM 2908 C C . ASP A 1 368 ? -10.047 21.656 11.273 1 98.44 368 ASP A C 1
ATOM 2910 O O . ASP A 1 368 ? -11.148 21.375 11.742 1 98.44 368 ASP A O 1
ATOM 2914 N N . ILE A 1 369 ? -9.648 22.859 10.898 1 98.69 369 ILE A N 1
ATOM 2915 C CA . ILE A 1 369 ? -10.477 24.016 11.211 1 98.69 369 ILE A CA 1
ATOM 2916 C C . ILE A 1 369 ? -11.812 23.891 10.484 1 98.69 369 ILE A C 1
ATOM 2918 O O . ILE A 1 369 ? -12.867 24.156 11.062 1 98.69 369 ILE A O 1
ATOM 2922 N N . PHE A 1 370 ? -11.781 23.484 9.273 1 98.75 370 PHE A N 1
ATOM 2923 C CA . PHE A 1 370 ? -13.023 23.344 8.523 1 98.75 370 PHE A CA 1
ATOM 2924 C C . PHE A 1 370 ? -13.898 22.25 9.133 1 98.75 370 PHE A C 1
ATOM 2926 O O . PHE A 1 370 ? -15.117 22.406 9.242 1 98.75 370 PHE A O 1
ATOM 2933 N N . ASN A 1 371 ? -13.328 21.141 9.531 1 98.69 371 ASN A N 1
ATOM 2934 C CA . ASN A 1 371 ? -14.086 20.094 10.227 1 98.69 371 ASN A CA 1
ATOM 2935 C C . ASN A 1 371 ? -14.742 20.641 11.492 1 98.69 371 ASN A C 1
ATOM 2937 O O . ASN A 1 371 ? -15.898 20.328 11.781 1 98.69 371 ASN A O 1
ATOM 2941 N N . PHE A 1 372 ? -13.992 21.516 12.203 1 98.44 372 PHE A N 1
ATOM 2942 C CA . PHE A 1 372 ? -14.508 22.094 13.445 1 98.44 372 PHE A CA 1
ATOM 2943 C C . PHE A 1 372 ? -15.766 22.906 13.172 1 98.44 372 PHE A C 1
ATOM 2945 O O . PHE A 1 372 ? -16.609 23.062 14.055 1 98.44 372 PHE A O 1
ATOM 2952 N N . PHE A 1 373 ? -15.844 23.422 11.984 1 98.06 373 PHE A N 1
ATOM 2953 C CA . PHE A 1 373 ? -16.938 24.328 11.68 1 98.06 373 PHE A CA 1
ATOM 2954 C C . PHE A 1 373 ? -17.938 23.672 10.719 1 98.06 373 PHE A C 1
ATOM 2956 O O . PHE A 1 373 ? -18.656 24.359 10 1 98.06 373 PHE A O 1
ATOM 2963 N N . GLY A 1 374 ? -17.906 22.406 10.602 1 97.25 374 GLY A N 1
ATOM 2964 C CA . GLY A 1 374 ? -18.984 21.656 10 1 97.25 374 GLY A CA 1
ATOM 2965 C C . GLY A 1 374 ? -18.781 21.375 8.523 1 97.25 374 GLY A C 1
ATOM 2966 O O . GLY A 1 374 ? -19.672 20.828 7.855 1 97.25 374 GLY A O 1
ATOM 2967 N N . ILE A 1 375 ? -17.672 21.75 7.945 1 98.38 375 ILE A N 1
ATOM 2968 C CA . ILE A 1 375 ? -17.359 21.469 6.551 1 98.38 375 ILE A CA 1
ATOM 2969 C C . ILE A 1 375 ? -16.438 20.25 6.473 1 98.38 375 ILE A C 1
ATOM 2971 O O . ILE A 1 375 ? -15.273 20.312 6.891 1 98.38 375 ILE A O 1
ATOM 2975 N N . PRO A 1 376 ? -16.906 19.125 5.934 1 98.69 376 PRO A N 1
ATOM 2976 C CA . PRO A 1 376 ? -16.047 17.938 5.855 1 98.69 376 PRO A CA 1
ATOM 2977 C C . PRO A 1 376 ? -14.719 18.234 5.148 1 98.69 376 PRO A C 1
ATOM 2979 O O . PRO A 1 376 ? -14.719 18.703 4.012 1 98.69 376 PRO A O 1
ATOM 2982 N N . GLY A 1 377 ? -13.664 18.016 5.875 1 98.69 377 GLY A N 1
ATOM 2983 C CA . GLY A 1 377 ? -12.336 18.25 5.332 1 98.69 377 GLY A CA 1
ATOM 2984 C C . GLY A 1 377 ? -11.469 17.016 5.324 1 98.69 377 GLY A C 1
ATOM 2985 O O . GLY A 1 377 ? -11.398 16.281 6.32 1 98.69 377 GLY A O 1
ATOM 2986 N N . THR A 1 378 ? -10.898 16.625 4.188 1 98.69 378 THR A N 1
ATOM 2987 C CA . THR A 1 378 ? -9.953 15.531 4.031 1 98.69 378 THR A CA 1
ATOM 2988 C C . THR A 1 378 ? -8.578 16.062 3.607 1 98.69 378 THR A C 1
ATOM 2990 O O . THR A 1 378 ? -8.43 17.234 3.303 1 98.69 378 THR A O 1
ATOM 2993 N N . MET A 1 379 ? -7.551 15.133 3.686 1 98.69 379 MET A N 1
ATOM 2994 C CA . MET A 1 379 ? -6.207 15.609 3.393 1 98.69 379 MET A CA 1
ATOM 2995 C C . MET A 1 379 ? -5.324 14.484 2.873 1 98.69 379 MET A C 1
ATOM 2997 O O . MET A 1 379 ? -5.141 13.469 3.553 1 98.69 379 MET A O 1
ATOM 3001 N N . PRO A 1 380 ? -4.914 14.57 1.6 1 98.69 380 PRO A N 1
ATOM 3002 C CA . PRO A 1 380 ? -3.75 13.773 1.199 1 98.69 380 PRO A CA 1
ATOM 3003 C C . PRO A 1 380 ? -2.434 14.375 1.686 1 98.69 380 PRO A C 1
ATOM 3005 O O . PRO A 1 380 ? -2.258 15.602 1.652 1 98.69 380 PRO A O 1
ATOM 3008 N N . ILE A 1 381 ? -1.569 13.57 2.176 1 98.25 381 ILE A N 1
ATOM 3009 C CA . ILE A 1 381 ? -0.292 14.039 2.703 1 98.25 381 ILE A CA 1
ATOM 3010 C C . ILE A 1 381 ? 0.769 12.953 2.518 1 98.25 381 ILE A C 1
ATOM 3012 O O . ILE A 1 381 ? 0.443 11.766 2.426 1 98.25 381 ILE A O 1
ATOM 3016 N N . THR A 1 382 ? 2.002 13.312 2.283 1 97.56 382 THR A N 1
ATOM 3017 C CA . THR A 1 382 ? 3.104 12.352 2.293 1 97.56 382 THR A CA 1
ATOM 3018 C C . THR A 1 382 ? 3.816 12.367 3.643 1 97.56 382 THR A C 1
ATOM 3020 O O . THR A 1 382 ? 4.258 13.414 4.105 1 97.56 382 THR A O 1
ATOM 3023 N N . TRP A 1 383 ? 3.889 11.242 4.316 1 96.25 383 TRP A N 1
ATOM 3024 C CA . TRP A 1 383 ? 4.504 11.078 5.633 1 96.25 383 TRP A CA 1
ATOM 3025 C C . TRP A 1 383 ? 5.023 9.656 5.816 1 96.25 383 TRP A C 1
ATOM 3027 O O . TRP A 1 383 ? 4.461 8.711 5.266 1 96.25 383 TRP A O 1
ATOM 3037 N N . PRO A 1 384 ? 6.051 9.461 6.664 1 94.75 384 PRO A N 1
ATOM 3038 C CA . PRO A 1 384 ? 6.973 10.453 7.227 1 94.75 384 PRO A CA 1
ATOM 3039 C C . PRO A 1 384 ? 7.812 11.148 6.164 1 94.75 384 PRO A C 1
ATOM 3041 O O . PRO A 1 384 ? 7.754 10.781 4.984 1 94.75 384 PRO A O 1
ATOM 3044 N N . ASP A 1 385 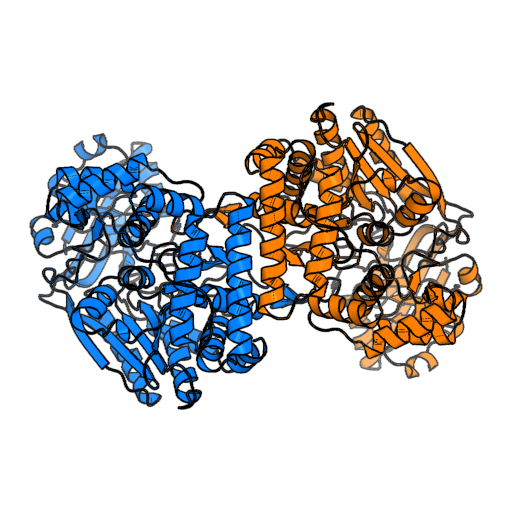? 8.445 12.18 6.531 1 95.12 385 ASP A N 1
ATOM 3045 C CA . ASP A 1 385 ? 9.461 12.867 5.73 1 95.12 385 ASP A CA 1
ATOM 3046 C C . ASP A 1 385 ? 10.742 13.07 6.527 1 95.12 385 ASP A C 1
ATOM 3048 O O . ASP A 1 385 ? 10.773 13.859 7.473 1 95.12 385 ASP A O 1
ATOM 3052 N N . ARG A 1 386 ? 11.828 12.453 6.07 1 93.88 386 ARG A N 1
ATOM 3053 C CA . ARG A 1 386 ? 13.117 12.484 6.75 1 93.88 386 ARG A CA 1
ATOM 3054 C C . ARG A 1 386 ? 13.609 13.922 6.914 1 93.88 386 ARG A C 1
ATOM 3056 O O . ARG A 1 386 ? 14.391 14.219 7.824 1 93.88 386 ARG A O 1
ATOM 3063 N N . PHE A 1 387 ? 13.133 14.797 6.168 1 96.75 387 PHE A N 1
ATOM 3064 C CA . PHE A 1 387 ? 13.656 16.156 6.141 1 96.75 387 PHE A CA 1
ATOM 3065 C C . PHE A 1 387 ? 12.617 17.141 6.664 1 96.75 387 PHE A C 1
ATOM 3067 O O . PHE A 1 387 ? 12.797 18.359 6.555 1 96.75 387 PHE A O 1
ATOM 3074 N N . TYR A 1 388 ? 11.555 16.594 7.211 1 95.5 388 TYR A N 1
ATOM 3075 C CA . TYR A 1 388 ? 10.477 17.406 7.77 1 95.5 388 TYR A CA 1
ATOM 3076 C C . TYR A 1 388 ? 11.031 18.438 8.75 1 95.5 388 TYR A C 1
ATOM 3078 O O . TYR A 1 388 ? 11.844 18.109 9.617 1 95.5 388 TYR A O 1
ATOM 3086 N N . HIS A 1 389 ? 10.672 19.656 8.578 1 97.12 389 HIS A N 1
ATOM 3087 C CA . HIS A 1 389 ? 11.023 20.75 9.477 1 97.12 389 HIS A CA 1
ATOM 3088 C C . HIS A 1 389 ? 12.531 20.844 9.672 1 97.12 389 HIS A C 1
ATOM 3090 O O . HIS A 1 389 ? 13.016 20.875 10.805 1 97.12 389 HIS A O 1
ATOM 3096 N N . SER A 1 390 ? 13.227 20.875 8.602 1 98 390 SER A N 1
ATOM 3097 C CA . SER A 1 390 ? 14.68 21.016 8.633 1 98 390 SER A CA 1
ATOM 3098 C C . SER A 1 390 ? 15.203 21.703 7.375 1 98 390 SER A C 1
ATOM 3100 O O . SER A 1 390 ? 14.453 21.891 6.414 1 98 390 SER A O 1
ATOM 3102 N N . SER A 1 391 ? 16.484 22 7.445 1 98.31 391 SER A N 1
ATOM 3103 C CA . SER A 1 391 ? 17.141 22.641 6.312 1 98.31 391 SER A CA 1
ATOM 3104 C C . SER A 1 391 ? 17.281 21.688 5.137 1 98.31 391 SER A C 1
ATOM 3106 O O . SER A 1 391 ? 17.594 22.094 4.02 1 98.31 391 SER A O 1
ATOM 3108 N N . GLY A 1 392 ? 16.906 20.422 5.348 1 97.5 392 GLY A N 1
ATOM 3109 C CA . GLY A 1 392 ? 17 19.422 4.297 1 97.5 392 GLY A CA 1
ATOM 3110 C C . GLY A 1 392 ? 15.758 19.328 3.443 1 97.5 392 GLY A C 1
ATOM 3111 O O . GLY A 1 392 ? 15.734 18.625 2.432 1 97.5 392 GLY A O 1
ATOM 3112 N N . ASP A 1 393 ? 14.711 20.062 3.777 1 98 393 ASP A N 1
ATOM 3113 C CA . ASP A 1 393 ? 13.477 20.062 2.998 1 98 393 ASP A CA 1
ATOM 3114 C C . ASP A 1 393 ? 13.633 20.859 1.711 1 98 393 ASP A C 1
ATOM 3116 O O . ASP A 1 393 ? 12.945 21.875 1.514 1 98 393 ASP A O 1
ATOM 3120 N N . THR A 1 394 ? 14.508 20.375 0.829 1 97.56 394 THR A N 1
ATOM 3121 C CA . THR A 1 394 ? 14.875 21.047 -0.411 1 97.56 394 THR A CA 1
ATOM 3122 C C . THR A 1 394 ? 14.203 20.375 -1.609 1 97.56 394 THR A C 1
ATOM 3124 O O . THR A 1 394 ? 13.672 19.281 -1.496 1 97.56 394 THR A O 1
ATOM 3127 N N . ILE A 1 395 ? 14.172 21.078 -2.68 1 96.81 395 ILE A N 1
ATOM 3128 C CA . ILE A 1 395 ? 13.43 20.672 -3.867 1 96.81 395 ILE A CA 1
ATOM 3129 C C . ILE A 1 395 ? 13.961 19.344 -4.387 1 96.81 395 ILE A C 1
ATOM 3131 O O . ILE A 1 395 ? 13.203 18.547 -4.953 1 96.81 395 ILE A O 1
ATOM 3135 N N . ASP A 1 396 ? 15.234 19.062 -4.195 1 95.88 396 ASP A N 1
ATOM 3136 C CA . ASP A 1 396 ? 15.812 17.828 -4.703 1 95.88 396 ASP A CA 1
ATOM 3137 C C . ASP A 1 396 ? 15.32 16.625 -3.91 1 95.88 396 ASP A C 1
ATOM 3139 O O . ASP A 1 396 ? 15.562 15.477 -4.293 1 95.88 396 ASP A O 1
ATOM 3143 N N . LYS A 1 397 ? 14.578 16.812 -2.832 1 96.75 397 LYS A N 1
ATOM 3144 C CA . LYS A 1 397 ? 14.086 15.719 -2.014 1 96.75 397 LYS A CA 1
ATOM 3145 C C . LYS A 1 397 ? 12.617 15.43 -2.314 1 96.75 397 LYS A C 1
ATOM 3147 O O . LYS A 1 397 ? 12.031 14.5 -1.751 1 96.75 397 LYS A O 1
ATOM 3152 N N . VAL A 1 398 ? 11.969 16.156 -3.178 1 97.19 398 VAL A N 1
ATOM 3153 C CA . VAL A 1 398 ? 10.57 15.93 -3.516 1 97.19 398 VAL A CA 1
ATOM 3154 C C . VAL A 1 398 ? 10.469 14.898 -4.637 1 97.19 398 VAL A C 1
ATOM 3156 O O . VAL A 1 398 ? 11.461 14.617 -5.316 1 97.19 398 VAL A O 1
ATOM 3159 N N . GLY A 1 399 ? 9.352 14.242 -4.75 1 96.94 399 GLY A N 1
ATOM 3160 C CA . GLY A 1 399 ? 9.164 13.211 -5.754 1 96.94 399 GLY A CA 1
ATOM 3161 C C . GLY A 1 399 ? 8.102 13.555 -6.777 1 96.94 399 GLY A C 1
ATOM 3162 O O . GLY A 1 399 ? 6.938 13.766 -6.426 1 96.94 399 GLY A O 1
ATOM 3163 N N . ARG A 1 400 ? 8.461 13.562 -8.062 1 97.75 400 ARG A N 1
ATOM 3164 C CA . ARG A 1 400 ? 7.527 13.828 -9.148 1 97.75 400 ARG A CA 1
ATOM 3165 C C . ARG A 1 400 ? 6.375 12.828 -9.141 1 97.75 400 ARG A C 1
ATOM 3167 O O . ARG A 1 400 ? 5.242 13.18 -9.469 1 97.75 400 ARG A O 1
ATOM 3174 N N . GLU A 1 401 ? 6.645 11.547 -8.781 1 97.25 401 GLU A N 1
ATOM 3175 C CA . GLU A 1 401 ? 5.629 10.492 -8.773 1 97.25 401 GLU A CA 1
ATOM 3176 C C . GLU A 1 401 ? 4.539 10.789 -7.738 1 97.25 401 GLU A C 1
ATOM 3178 O O . GLU A 1 401 ? 3.352 10.617 -8.016 1 97.25 401 GLU A O 1
ATOM 3183 N N . SER A 1 402 ? 4.977 11.227 -6.574 1 98.5 402 SER A N 1
ATOM 3184 C CA . SER A 1 402 ? 4.004 11.586 -5.547 1 98.5 402 SER A CA 1
ATOM 3185 C C . SER A 1 402 ? 3.111 12.734 -6.008 1 98.5 402 SER A C 1
ATOM 3187 O O . SER A 1 402 ? 1.895 12.695 -5.816 1 98.5 402 SER A O 1
ATOM 3189 N N . VAL A 1 403 ? 3.736 13.711 -6.629 1 98.81 403 VAL A N 1
ATOM 3190 C CA . VAL A 1 403 ? 3.01 14.875 -7.137 1 98.81 403 VAL A CA 1
ATOM 3191 C C . VAL A 1 403 ? 1.977 14.422 -8.172 1 98.81 403 VAL A C 1
ATOM 3193 O O . VAL A 1 403 ? 0.825 14.867 -8.133 1 98.81 403 VAL A O 1
ATOM 3196 N N . GLU A 1 404 ? 2.387 13.578 -9.016 1 98.69 404 GLU A N 1
ATOM 3197 C CA . GLU A 1 404 ? 1.517 13.102 -10.094 1 98.69 404 GLU A CA 1
ATOM 3198 C C . GLU A 1 404 ? 0.338 12.312 -9.531 1 98.69 404 GLU A C 1
ATOM 3200 O O . GLU A 1 404 ? -0.811 12.555 -9.906 1 98.69 404 GLU A O 1
ATOM 3205 N N . VAL A 1 405 ? 0.604 11.352 -8.664 1 98.75 405 VAL A N 1
ATOM 3206 C CA . VAL A 1 405 ? -0.427 10.477 -8.117 1 98.75 405 VAL A CA 1
ATOM 3207 C C . VAL A 1 405 ? -1.452 11.297 -7.344 1 98.75 405 VAL A C 1
ATOM 3209 O O . VAL A 1 405 ? -2.656 11.188 -7.582 1 98.75 405 VAL A O 1
ATOM 3212 N N . ILE A 1 406 ? -1.005 12.164 -6.473 1 98.94 406 ILE A N 1
ATOM 3213 C CA . ILE A 1 406 ? -1.903 12.938 -5.625 1 98.94 406 ILE A CA 1
ATOM 3214 C C . ILE A 1 406 ? -2.654 13.969 -6.469 1 98.94 406 ILE A C 1
ATOM 3216 O O . ILE A 1 406 ? -3.877 14.086 -6.363 1 98.94 406 ILE A O 1
ATOM 3220 N N . GLY A 1 407 ? -1.916 14.664 -7.332 1 98.94 407 GLY A N 1
ATOM 3221 C CA . GLY A 1 407 ? -2.535 15.711 -8.133 1 98.94 407 GLY A CA 1
ATOM 3222 C C . GLY A 1 407 ? -3.623 15.188 -9.055 1 98.94 407 GLY A C 1
ATOM 3223 O O . GLY A 1 407 ? -4.715 15.766 -9.117 1 98.94 407 GLY A O 1
ATOM 3224 N N . ARG A 1 408 ? -3.363 14.117 -9.742 1 98.81 408 ARG A N 1
ATOM 3225 C CA . ARG A 1 408 ? -4.355 13.531 -10.633 1 98.81 408 ARG A CA 1
ATOM 3226 C C . ARG A 1 408 ? -5.566 13.023 -9.844 1 98.81 408 ARG A C 1
ATOM 3228 O O . ARG A 1 408 ? -6.703 13.141 -10.305 1 98.81 408 ARG A O 1
ATOM 3235 N N . ALA A 1 409 ? -5.301 12.43 -8.711 1 98.94 409 ALA A N 1
ATOM 3236 C CA . ALA A 1 409 ? -6.391 11.914 -7.887 1 98.94 409 ALA A CA 1
ATOM 3237 C C . ALA A 1 409 ? -7.293 13.047 -7.402 1 98.94 409 ALA A C 1
ATOM 3239 O O . ALA A 1 409 ? -8.523 12.93 -7.438 1 98.94 409 ALA A O 1
ATOM 3240 N N . VAL A 1 410 ? -6.676 14.117 -6.957 1 98.94 410 VAL A N 1
ATOM 3241 C CA . VAL A 1 410 ? -7.445 15.25 -6.445 1 98.94 410 VAL A CA 1
ATOM 3242 C C . VAL A 1 410 ? -8.258 15.875 -7.578 1 98.94 410 VAL A C 1
ATOM 3244 O O . VAL A 1 410 ? -9.445 16.172 -7.406 1 98.94 410 VAL A O 1
ATOM 3247 N N . LEU A 1 411 ? -7.637 16.094 -8.742 1 98.94 411 LEU A N 1
ATOM 3248 C CA . LEU A 1 411 ? -8.359 16.672 -9.875 1 98.94 411 LEU A CA 1
ATOM 3249 C C . LEU A 1 411 ? -9.508 15.758 -10.305 1 98.94 411 LEU A C 1
ATOM 3251 O O . LEU A 1 411 ? -10.617 16.234 -10.555 1 98.94 411 LEU A O 1
ATOM 3255 N N . ALA A 1 412 ? -9.25 14.445 -10.383 1 98.88 412 ALA A N 1
ATOM 3256 C CA . ALA A 1 412 ? -10.297 13.492 -10.758 1 98.88 412 ALA A CA 1
ATOM 3257 C C . ALA A 1 412 ? -11.445 13.531 -9.758 1 98.88 412 ALA A C 1
ATOM 3259 O O . ALA A 1 412 ? -12.617 13.406 -10.141 1 98.88 412 ALA A O 1
ATOM 3260 N N . THR A 1 413 ? -11.125 13.672 -8.5 1 98.81 413 THR A N 1
ATOM 3261 C CA . THR A 1 413 ? -12.141 13.781 -7.457 1 98.81 413 THR A CA 1
ATOM 3262 C C . THR A 1 413 ? -13.031 15 -7.699 1 98.81 413 THR A C 1
ATOM 3264 O O . THR A 1 413 ? -14.258 14.906 -7.641 1 98.81 413 THR A O 1
ATOM 3267 N N . ALA A 1 414 ? -12.391 16.109 -7.969 1 98.69 414 ALA A N 1
ATOM 3268 C CA . ALA A 1 414 ? -13.133 17.328 -8.234 1 98.69 414 ALA A CA 1
ATOM 3269 C C . ALA A 1 414 ? -14.062 17.156 -9.43 1 98.69 414 ALA A C 1
ATOM 3271 O O . ALA A 1 414 ? -15.234 17.547 -9.375 1 98.69 414 ALA A O 1
ATOM 3272 N N . LEU A 1 415 ? -13.57 16.594 -10.492 1 98.25 415 LEU A N 1
ATOM 3273 C CA . LEU A 1 415 ? -14.344 16.406 -11.711 1 98.25 415 LEU A CA 1
ATOM 3274 C C . LEU A 1 415 ? -15.492 15.438 -11.492 1 98.25 415 LEU A C 1
ATOM 3276 O O . LEU A 1 415 ? -16.609 15.68 -11.953 1 98.25 415 LEU A O 1
ATOM 3280 N N . ALA A 1 416 ? -15.234 14.328 -10.789 1 97.88 416 ALA A N 1
ATOM 3281 C CA . ALA A 1 416 ? -16.281 13.344 -10.516 1 97.88 416 ALA A CA 1
ATOM 3282 C C . ALA A 1 416 ? -17.406 13.961 -9.703 1 97.88 416 ALA A C 1
ATOM 3284 O O . ALA A 1 416 ? -18.594 13.727 -10 1 97.88 416 ALA A O 1
ATOM 3285 N N . LEU A 1 417 ? -17.047 14.727 -8.672 1 97.81 417 LEU A N 1
ATOM 3286 C CA . LEU A 1 417 ? -18.047 15.375 -7.836 1 97.81 417 LEU A CA 1
ATOM 3287 C C . LEU A 1 417 ? -18.844 16.406 -8.633 1 97.81 417 LEU A C 1
ATOM 3289 O O . LEU A 1 417 ? -20.047 16.531 -8.477 1 97.81 417 LEU A O 1
ATOM 3293 N N . ALA A 1 418 ? -18.156 17.109 -9.484 1 96.94 418 ALA A N 1
ATOM 3294 C CA . ALA A 1 418 ? -18.75 18.25 -10.188 1 96.94 418 ALA A CA 1
ATOM 3295 C C . ALA A 1 418 ? -19.656 17.781 -11.328 1 96.94 418 ALA A C 1
ATOM 3297 O O . ALA A 1 418 ? -20.688 18.391 -11.602 1 96.94 418 ALA A O 1
ATOM 3298 N N . LYS A 1 419 ? -19.312 16.719 -11.938 1 94.88 419 LYS A N 1
ATOM 3299 C CA . LYS A 1 419 ? -20.031 16.438 -13.172 1 94.88 419 LYS A CA 1
ATOM 3300 C C . LYS A 1 419 ? -20.5 14.984 -13.227 1 94.88 419 LYS A C 1
ATOM 3302 O O . LYS A 1 419 ? -21.141 14.562 -14.188 1 94.88 419 LYS A O 1
ATOM 3307 N N . GLY A 1 420 ? -20.156 14.18 -12.258 1 94.25 420 GLY A N 1
ATOM 3308 C CA . GLY A 1 420 ? -20.562 12.789 -12.273 1 94.25 420 GLY A CA 1
ATOM 3309 C C . GLY A 1 420 ? -22.062 12.609 -12.383 1 94.25 420 GLY A C 1
ATOM 3310 O O . GLY A 1 420 ? -22.828 13.438 -11.883 1 94.25 420 GLY A O 1
ATOM 3311 N N . ASP A 1 421 ? -22.484 11.461 -12.953 1 93.56 421 ASP A N 1
ATOM 3312 C CA . ASP A 1 421 ? -23.891 11.117 -13.078 1 93.56 421 ASP A CA 1
ATOM 3313 C C . ASP A 1 421 ? -24.5 10.766 -11.719 1 93.56 421 ASP A C 1
ATOM 3315 O O . ASP A 1 421 ? -23.844 10.125 -10.891 1 93.56 421 ASP A O 1
ATOM 3319 N N . GLY A 1 422 ? -25.766 11.195 -11.555 1 93.19 422 GLY A N 1
ATOM 3320 C CA . GLY A 1 422 ? -26.422 10.969 -10.281 1 93.19 422 GLY A CA 1
ATOM 3321 C C . GLY A 1 422 ? -26.469 9.508 -9.891 1 93.19 422 GLY A C 1
ATOM 3322 O O . GLY A 1 422 ? -26.266 9.164 -8.719 1 93.19 422 GLY A O 1
ATOM 3323 N N . GLU A 1 423 ? -26.75 8.68 -10.836 1 93.5 423 GLU A N 1
ATOM 3324 C CA . GLU A 1 423 ? -26.828 7.25 -10.562 1 93.5 423 GLU A CA 1
ATOM 3325 C C . GLU A 1 423 ? -25.469 6.684 -10.156 1 93.5 423 GLU A C 1
ATOM 3327 O O . GLU A 1 423 ? -25.391 5.844 -9.258 1 93.5 423 GLU A O 1
ATOM 3332 N N . GLU A 1 424 ? -24.438 7.086 -10.828 1 94.31 424 GLU A N 1
ATOM 3333 C CA . GLU A 1 424 ? -23.094 6.641 -10.516 1 94.31 424 GLU A CA 1
ATOM 3334 C C . GLU A 1 424 ? -22.656 7.121 -9.133 1 94.31 424 GLU A C 1
ATOM 3336 O O . GLU A 1 424 ? -22.031 6.375 -8.375 1 94.31 424 GLU A O 1
ATOM 3341 N N . LEU A 1 425 ? -23.031 8.352 -8.828 1 96.62 425 LEU A N 1
ATOM 3342 C CA . LEU A 1 425 ? -22.656 8.93 -7.535 1 96.62 425 LEU A CA 1
ATOM 3343 C C . LEU A 1 425 ? -23.406 8.234 -6.402 1 96.62 425 LEU A C 1
ATOM 3345 O O . LEU A 1 425 ? -22.844 8.008 -5.328 1 96.62 425 LEU A O 1
ATOM 3349 N N . GLN A 1 426 ? -24.688 7.953 -6.66 1 96.5 426 GLN A N 1
ATOM 3350 C CA . GLN A 1 426 ? -25.484 7.258 -5.656 1 96.5 426 GLN A CA 1
ATOM 3351 C C . GLN A 1 426 ? -24.922 5.867 -5.375 1 96.5 426 GLN A C 1
ATOM 3353 O O . GLN A 1 426 ? -24.812 5.465 -4.215 1 96.5 426 GLN A O 1
ATOM 3358 N N . ARG A 1 427 ? -24.625 5.152 -6.422 1 95.62 427 ARG A N 1
ATOM 3359 C CA . ARG A 1 427 ? -24.031 3.83 -6.27 1 95.62 427 ARG A CA 1
ATOM 3360 C C . ARG A 1 427 ? -22.688 3.908 -5.535 1 95.62 427 ARG A C 1
ATOM 3362 O O . ARG A 1 427 ? -22.422 3.113 -4.629 1 95.62 427 ARG A O 1
ATOM 3369 N N . PHE A 1 428 ? -21.891 4.871 -5.938 1 97.56 428 PHE A N 1
ATOM 3370 C CA . PHE A 1 428 ? -20.594 5.039 -5.305 1 97.56 428 PHE A CA 1
ATOM 3371 C C . PHE A 1 428 ? -20.75 5.316 -3.812 1 97.56 428 PHE A C 1
ATOM 3373 O O . PHE A 1 428 ? -20.031 4.75 -2.992 1 97.56 428 PHE A O 1
ATOM 3380 N N . ALA A 1 429 ? -21.672 6.234 -3.498 1 97.81 429 ALA A N 1
ATOM 3381 C CA . ALA A 1 429 ? -21.891 6.602 -2.102 1 97.81 429 ALA A CA 1
ATOM 3382 C C . ALA A 1 429 ? -22.281 5.387 -1.267 1 97.81 429 ALA A C 1
ATOM 3384 O O . ALA A 1 429 ? -21.766 5.195 -0.16 1 97.81 429 ALA A O 1
ATOM 3385 N N . ARG A 1 430 ? -23.125 4.594 -1.793 1 96.5 430 ARG A N 1
ATOM 3386 C CA . ARG A 1 430 ? -23.547 3.379 -1.103 1 96.5 430 ARG A CA 1
ATOM 3387 C C . ARG A 1 430 ? -22.391 2.408 -0.938 1 96.5 430 ARG A C 1
ATOM 3389 O O . ARG A 1 430 ? -22.203 1.83 0.134 1 96.5 430 ARG A O 1
ATOM 3396 N N . GLY A 1 431 ? -21.672 2.18 -2.02 1 97.69 431 GLY A N 1
ATOM 3397 C CA . GLY A 1 431 ? -20.516 1.293 -1.972 1 97.69 431 GLY A CA 1
ATOM 3398 C C . GLY A 1 431 ? -19.469 1.732 -0.968 1 97.69 431 GLY A C 1
ATOM 3399 O O . GLY A 1 431 ? -18.938 0.909 -0.223 1 97.69 431 GLY A O 1
ATOM 3400 N N . TYR A 1 432 ? -19.172 3.039 -0.924 1 98.12 432 TYR A N 1
ATOM 3401 C CA . TYR A 1 432 ? -18.172 3.561 0.01 1 98.12 432 TYR A CA 1
ATOM 3402 C C . TYR A 1 432 ? -18.641 3.381 1.451 1 98.12 432 TYR A C 1
ATOM 3404 O O . TYR A 1 432 ? -17.844 3.021 2.324 1 98.12 432 TYR A O 1
ATOM 3412 N N . ALA A 1 433 ? -19.906 3.701 1.688 1 98.06 433 ALA A N 1
ATOM 3413 C CA . ALA A 1 433 ? -20.438 3.523 3.037 1 98.06 433 ALA A CA 1
ATOM 3414 C C . ALA A 1 433 ? -20.281 2.076 3.498 1 98.06 433 ALA A C 1
ATOM 3416 O O . ALA A 1 433 ? -19.891 1.819 4.637 1 98.06 433 ALA A O 1
ATOM 3417 N N . MET A 1 434 ? -20.609 1.134 2.604 1 97.69 434 MET A N 1
ATOM 3418 C CA . MET A 1 434 ? -20.484 -0.286 2.922 1 97.69 434 MET A CA 1
ATOM 3419 C C . MET A 1 434 ? -19.031 -0.657 3.205 1 97.69 434 MET A C 1
ATOM 3421 O O . MET A 1 434 ? -18.75 -1.359 4.176 1 97.69 434 MET A O 1
ATOM 3425 N N . LYS A 1 435 ? -18.188 -0.223 2.34 1 98.19 435 LYS A N 1
ATOM 3426 C CA . LYS A 1 435 ? -16.766 -0.511 2.518 1 98.19 435 LYS A CA 1
ATOM 3427 C C . LYS A 1 435 ? -16.25 0.034 3.85 1 98.19 435 LYS A C 1
ATOM 3429 O O . LYS A 1 435 ? -15.555 -0.665 4.586 1 98.19 435 LYS A O 1
ATOM 3434 N N . TYR A 1 436 ? -16.594 1.312 4.145 1 98.19 436 TYR A N 1
ATOM 3435 C CA . TYR A 1 436 ? -16.141 1.993 5.355 1 98.19 436 TYR A CA 1
ATOM 3436 C C . TYR A 1 436 ? -16.656 1.272 6.602 1 98.19 436 TYR A C 1
ATOM 3438 O O . TYR A 1 436 ? -15.875 0.98 7.512 1 98.19 436 TYR A O 1
ATOM 3446 N N . LEU A 1 437 ? -17.938 0.987 6.648 1 98.06 437 LEU A N 1
ATOM 3447 C CA . LEU A 1 437 ? -18.531 0.306 7.793 1 98.06 437 LEU A CA 1
ATOM 3448 C C . LEU A 1 437 ? -18.016 -1.12 7.91 1 98.06 437 LEU A C 1
ATOM 3450 O O . LEU A 1 437 ? -17.812 -1.626 9.016 1 98.06 437 LEU A O 1
ATOM 3454 N N . GLY A 1 438 ? -17.797 -1.776 6.754 1 97.88 438 GLY A N 1
ATOM 3455 C CA . GLY A 1 438 ? -17.234 -3.115 6.77 1 97.88 438 GLY A CA 1
ATOM 3456 C C . GLY A 1 438 ? -15.836 -3.164 7.367 1 97.88 438 GLY A C 1
ATOM 3457 O O . GLY A 1 438 ? -15.5 -4.098 8.102 1 97.88 438 GLY A O 1
ATOM 3458 N N . GLU A 1 439 ? -15.016 -2.162 7.031 1 97 439 GLU A N 1
ATOM 3459 C CA . GLU A 1 439 ? -13.664 -2.066 7.574 1 97 439 GLU A CA 1
ATOM 3460 C C . GLU A 1 439 ? -13.688 -1.993 9.102 1 97 439 GLU A C 1
ATOM 3462 O O . GLU A 1 439 ? -12.867 -2.625 9.766 1 97 439 GLU A O 1
ATOM 3467 N N . LEU A 1 440 ? -14.609 -1.255 9.633 1 97 440 LEU A N 1
ATOM 3468 C CA . LEU A 1 440 ? -14.695 -1.068 11.078 1 97 440 LEU A CA 1
ATOM 3469 C C . LEU A 1 440 ? -15.344 -2.275 11.742 1 97 440 LEU A C 1
ATOM 3471 O O . LEU A 1 440 ? -14.898 -2.717 12.805 1 97 440 LEU A O 1
ATOM 3475 N N . SER A 1 441 ? -16.344 -2.857 11.117 1 95.69 441 SER A N 1
ATOM 3476 C CA . SER A 1 441 ? -17.172 -3.902 11.711 1 95.69 441 SER A CA 1
ATOM 3477 C C . SER A 1 441 ? -16.391 -5.207 11.852 1 95.69 441 SER A C 1
ATOM 3479 O O . SER A 1 441 ? -16.766 -6.082 12.633 1 95.69 441 SER A O 1
ATOM 3481 N N . ARG A 1 442 ? -15.305 -5.375 11.141 1 94.5 442 ARG A N 1
ATOM 3482 C CA . ARG A 1 442 ? -14.461 -6.559 11.297 1 94.5 442 ARG A CA 1
ATOM 3483 C C . ARG A 1 442 ? -13.867 -6.633 12.695 1 94.5 442 ARG A C 1
ATOM 3485 O O . ARG A 1 442 ? -13.602 -7.723 13.211 1 94.5 442 ARG A O 1
ATOM 3492 N N . GLU A 1 443 ? -13.789 -5.426 13.32 1 92.25 443 GLU A N 1
ATOM 3493 C CA . GLU A 1 443 ? -13.086 -5.379 14.602 1 92.25 443 GLU A CA 1
ATOM 3494 C C . GLU A 1 443 ? -14.039 -5.066 15.75 1 92.25 443 GLU A C 1
ATOM 3496 O O . GLU A 1 443 ? -13.766 -5.41 16.906 1 92.25 443 GLU A O 1
ATOM 3501 N N . ARG A 1 444 ? -15.117 -4.406 15.414 1 93.12 444 ARG A N 1
ATOM 3502 C CA . ARG A 1 444 ? -15.938 -3.898 16.5 1 93.12 444 ARG A CA 1
ATOM 3503 C C . ARG A 1 444 ? -17.344 -3.578 16.031 1 93.12 444 ARG A C 1
ATOM 3505 O O . ARG A 1 444 ? -17.625 -3.607 14.828 1 93.12 444 ARG A O 1
ATOM 3512 N N . LYS A 1 445 ? -18.203 -3.357 17 1 92.44 445 LYS A N 1
ATOM 3513 C CA . LYS A 1 445 ? -19.562 -2.9 16.672 1 92.44 445 LYS A CA 1
ATOM 3514 C C . LYS A 1 445 ? -19.531 -1.48 16.109 1 92.44 445 LYS A C 1
ATOM 3516 O O . LYS A 1 445 ? -18.609 -0.711 16.391 1 92.44 445 LYS A O 1
ATOM 3521 N N . THR A 1 446 ? -20.516 -1.143 15.242 1 96.31 446 THR A N 1
ATOM 3522 C CA . THR A 1 446 ? -20.469 0.142 14.555 1 96.31 446 THR A CA 1
ATOM 3523 C C . THR A 1 446 ? -21.844 0.817 14.578 1 96.31 446 THR A C 1
ATOM 3525 O O . THR A 1 446 ? -22.25 1.435 13.594 1 96.31 446 THR A O 1
ATOM 3528 N N . ASP A 1 447 ? -22.594 0.677 15.656 1 95.62 447 ASP A N 1
ATOM 3529 C CA . ASP A 1 447 ? -23.953 1.184 15.719 1 95.62 447 ASP A CA 1
ATOM 3530 C C . ASP A 1 447 ? -23.984 2.707 15.602 1 95.62 447 ASP A C 1
ATOM 3532 O O . ASP A 1 447 ? -24.75 3.26 14.805 1 95.62 447 ASP A O 1
ATOM 3536 N N . GLU A 1 448 ? -23.219 3.395 16.406 1 97.12 448 GLU A N 1
ATOM 3537 C CA . GLU A 1 448 ? -23.203 4.855 16.391 1 97.12 448 GLU A CA 1
ATOM 3538 C C . GLU A 1 448 ? -22.578 5.387 15.102 1 97.12 448 GLU A C 1
ATOM 3540 O O . GLU A 1 448 ? -23.047 6.379 14.539 1 97.12 448 GLU A O 1
ATOM 3545 N N . VAL A 1 449 ? -21.516 4.738 14.656 1 97.94 449 VAL A N 1
ATOM 3546 C CA . VAL A 1 449 ? -20.844 5.16 13.43 1 97.94 449 VAL A CA 1
ATOM 3547 C C . VAL A 1 449 ? -21.797 5.016 12.242 1 97.94 449 VAL A C 1
ATOM 3549 O O . VAL A 1 449 ? -21.781 5.836 11.328 1 97.94 449 VAL A O 1
ATOM 3552 N N . GLU A 1 450 ? -22.578 3.938 12.25 1 97.5 450 GLU A N 1
ATOM 3553 C CA . GLU A 1 450 ? -23.547 3.74 11.18 1 97.5 450 GLU A CA 1
ATOM 3554 C C . GLU A 1 450 ? -24.531 4.91 11.094 1 97.5 450 GLU A C 1
ATOM 3556 O O . GLU A 1 450 ? -24.844 5.387 10 1 97.5 450 GLU A O 1
ATOM 3561 N N . ARG A 1 451 ? -25 5.363 12.234 1 96.81 451 ARG A N 1
ATOM 3562 C CA . ARG A 1 451 ? -25.906 6.504 12.281 1 96.81 451 ARG A CA 1
ATOM 3563 C C . ARG A 1 451 ? -25.25 7.758 11.719 1 96.81 451 ARG A C 1
ATOM 3565 O O . ARG A 1 451 ? -25.859 8.508 10.969 1 96.81 451 ARG A O 1
ATOM 3572 N N . LEU A 1 452 ? -24.031 7.969 12.117 1 98.19 452 LEU A N 1
ATOM 3573 C CA . LEU A 1 452 ? -23.297 9.156 11.688 1 98.19 452 LEU A CA 1
ATOM 3574 C C . LEU A 1 452 ? -22.984 9.086 10.195 1 98.19 452 LEU A C 1
ATOM 3576 O O . LEU A 1 452 ? -22.984 10.109 9.516 1 98.19 452 LEU A O 1
ATOM 3580 N N . VAL A 1 453 ? -22.703 7.863 9.672 1 98.38 453 VAL A N 1
ATOM 3581 C CA . VAL A 1 453 ? -22.5 7.656 8.242 1 98.38 453 VAL A CA 1
ATOM 3582 C C . VAL A 1 453 ? -23.766 8.031 7.473 1 98.38 453 VAL A C 1
ATOM 3584 O O . VAL A 1 453 ? -23.688 8.742 6.465 1 98.38 453 VAL A O 1
ATOM 3587 N N . MET A 1 454 ? -24.938 7.605 7.957 1 97.81 454 MET A N 1
ATOM 3588 C CA . MET A 1 454 ? -26.203 7.906 7.301 1 97.81 454 MET A CA 1
ATOM 3589 C C . MET A 1 454 ? -26.469 9.406 7.297 1 97.81 454 MET A C 1
ATOM 3591 O O . MET A 1 454 ? -26.969 9.945 6.312 1 97.81 454 MET A O 1
ATOM 3595 N N . THR A 1 455 ? -26.125 10.07 8.367 1 97.38 455 THR A N 1
ATOM 3596 C CA . THR A 1 455 ? -26.281 11.516 8.453 1 97.38 455 THR A CA 1
ATOM 3597 C C . THR A 1 455 ? -25.375 12.227 7.453 1 97.38 455 THR A C 1
ATOM 3599 O O . THR A 1 455 ? -25.781 13.188 6.797 1 97.38 455 THR A O 1
ATOM 3602 N N . GLY A 1 456 ? -24.078 11.789 7.379 1 97.88 456 GLY A N 1
ATOM 3603 C CA . GLY A 1 456 ? -23.156 12.352 6.398 1 97.88 456 GLY A CA 1
ATOM 3604 C C . GLY A 1 456 ? -23.625 12.156 4.969 1 97.88 456 GLY A C 1
ATOM 3605 O O . GLY A 1 456 ? -23.484 13.055 4.137 1 97.88 456 GLY A O 1
ATOM 3606 N N . LEU A 1 457 ? -24.203 10.977 4.68 1 98.06 457 LEU A N 1
ATOM 3607 C CA . LEU A 1 457 ? -24.719 10.688 3.342 1 98.06 457 LEU A CA 1
ATOM 3608 C C . LEU A 1 457 ? -25.906 11.578 3.014 1 98.06 457 LEU A C 1
ATOM 3610 O O . LEU A 1 457 ? -26.062 12.016 1.872 1 98.06 457 LEU A O 1
ATOM 3614 N N . ALA A 1 458 ? -26.766 11.758 3.99 1 97.5 458 ALA A N 1
ATOM 3615 C CA . ALA A 1 458 ? -27.906 12.648 3.789 1 97.5 458 ALA A CA 1
ATOM 3616 C C . ALA A 1 458 ? -27.438 14.062 3.426 1 97.5 458 ALA A C 1
ATOM 3618 O O . ALA A 1 458 ? -28 14.688 2.52 1 97.5 458 ALA A O 1
ATOM 3619 N N . ARG A 1 459 ? -26.5 14.555 4.133 1 96.88 459 ARG A N 1
ATOM 3620 C CA . ARG A 1 459 ? -25.938 15.867 3.82 1 96.88 459 ARG A CA 1
ATOM 3621 C C . ARG A 1 459 ? -25.375 15.906 2.404 1 96.88 459 ARG A C 1
ATOM 3623 O O . ARG A 1 459 ? -25.672 16.812 1.635 1 96.88 459 ARG A O 1
ATOM 3630 N N . ASP A 1 460 ? -24.531 14.914 2.113 1 97.69 460 ASP A N 1
ATOM 3631 C CA . ASP A 1 460 ? -23.938 14.852 0.783 1 97.69 460 ASP A CA 1
ATOM 3632 C C . ASP A 1 460 ? -25 14.805 -0.301 1 97.69 460 ASP A C 1
ATOM 3634 O O . ASP A 1 460 ? -24.828 15.359 -1.387 1 97.69 460 ASP A O 1
ATOM 3638 N N . SER A 1 461 ? -26.078 14.102 -0.034 1 96.81 461 SER A N 1
ATOM 3639 C CA . SER A 1 461 ? -27.156 13.93 -0.999 1 96.81 461 SER A CA 1
ATOM 3640 C C . SER A 1 461 ? -27.734 15.273 -1.421 1 96.81 461 SER A C 1
ATOM 3642 O O . SER A 1 461 ? -28.094 15.461 -2.584 1 96.81 461 SER A O 1
ATOM 3644 N N . ARG A 1 462 ? -27.766 16.172 -0.511 1 93.94 462 ARG A N 1
ATOM 3645 C CA . ARG A 1 462 ? -28.281 17.516 -0.809 1 93.94 462 ARG A CA 1
ATOM 3646 C C . ARG A 1 462 ? -27.391 18.234 -1.814 1 93.94 462 ARG A C 1
ATOM 3648 O O . ARG A 1 462 ? -27.891 18.984 -2.664 1 93.94 462 ARG A O 1
ATOM 3655 N N . PHE A 1 463 ? -26.141 18 -1.709 1 94.88 463 PHE A N 1
ATOM 3656 C CA . PHE A 1 463 ? -25.188 18.672 -2.582 1 94.88 463 PHE A CA 1
ATOM 3657 C C . PHE A 1 463 ? -25.047 17.922 -3.91 1 94.88 463 PHE A C 1
ATOM 3659 O O . PHE A 1 463 ? -24.797 18.547 -4.945 1 94.88 463 PHE A O 1
ATOM 3666 N N . LEU A 1 464 ? -25.234 16.625 -3.904 1 95.62 464 LEU A N 1
ATOM 3667 C CA . LEU A 1 464 ? -24.906 15.812 -5.066 1 95.62 464 LEU A CA 1
ATOM 3668 C C . LEU A 1 464 ? -26.156 15.469 -5.863 1 95.62 464 LEU A C 1
ATOM 3670 O O . LEU A 1 464 ? -26.078 14.922 -6.965 1 95.62 464 LEU A O 1
ATOM 3674 N N . GLY A 1 465 ? -27.297 15.75 -5.367 1 92.56 465 GLY A N 1
ATOM 3675 C CA . GLY A 1 465 ? -28.547 15.453 -6.043 1 92.56 465 GLY A CA 1
ATOM 3676 C C . GLY A 1 465 ? -28.875 13.977 -6.078 1 92.56 465 GLY A C 1
ATOM 3677 O O . GLY A 1 465 ? -29.344 13.461 -7.098 1 92.56 465 GLY A O 1
ATOM 3678 N N . ILE A 1 466 ? -28.453 13.297 -5.031 1 94.69 466 ILE A N 1
ATOM 3679 C CA . ILE A 1 466 ? -28.75 11.867 -4.938 1 94.69 466 ILE A CA 1
ATOM 3680 C C . ILE A 1 466 ? -29.594 11.602 -3.695 1 94.69 466 ILE A C 1
ATOM 3682 O O . ILE A 1 466 ? -29.906 12.516 -2.938 1 94.69 466 ILE A O 1
ATOM 3686 N N . GLU A 1 467 ? -30.109 10.406 -3.633 1 93.44 467 GLU A N 1
ATOM 3687 C CA . GLU A 1 467 ? -30.922 10.008 -2.484 1 93.44 467 GLU A CA 1
ATOM 3688 C C . GLU A 1 467 ? -30.234 8.914 -1.68 1 93.44 467 GLU A C 1
ATOM 3690 O O . GLU A 1 467 ? -30.359 7.727 -2.006 1 93.44 467 GLU A O 1
ATOM 3695 N N . SER A 1 468 ? -29.562 9.375 -0.688 1 92.88 468 SER A N 1
ATOM 3696 C CA . SER A 1 468 ? -28.844 8.453 0.182 1 92.88 468 SER A CA 1
ATOM 3697 C C . SER A 1 468 ? -28.781 8.977 1.612 1 92.88 468 SER A C 1
ATOM 3699 O O . SER A 1 468 ? -28.609 10.18 1.832 1 92.88 468 SER A O 1
ATOM 3701 N N . GLY A 1 469 ? -29 8.094 2.576 1 93.5 469 GLY A N 1
ATOM 3702 C CA . GLY A 1 469 ? -28.859 8.445 3.979 1 93.5 469 GLY A CA 1
ATOM 3703 C C . GLY A 1 469 ? -30.125 9.008 4.59 1 93.5 469 GLY A C 1
ATOM 3704 O O . GLY A 1 469 ? -31.156 9.078 3.924 1 93.5 469 GLY A O 1
ATOM 3705 N N . TYR A 1 470 ? -30.078 9.242 5.859 1 93.88 470 TYR A N 1
ATOM 3706 C CA . TYR A 1 470 ? -31.141 9.891 6.625 1 93.88 470 TYR A CA 1
ATOM 3707 C C . TYR A 1 470 ? -30.562 10.609 7.84 1 93.88 470 TYR A C 1
ATOM 3709 O O . TYR A 1 470 ? -29.516 10.227 8.359 1 93.88 470 TYR A O 1
ATOM 3717 N N . THR A 1 471 ? -31.25 11.641 8.219 1 92.06 471 THR A N 1
ATOM 3718 C CA . THR A 1 471 ? -30.797 12.445 9.344 1 92.06 471 THR A CA 1
ATOM 3719 C C . THR A 1 471 ? -31.547 12.086 10.617 1 92.06 471 THR A C 1
ATOM 3721 O O . THR A 1 471 ? -32.719 11.68 10.562 1 92.06 471 THR A O 1
ATOM 3724 N N . PHE A 1 472 ? -30.797 12.141 11.648 1 92.12 472 PHE A N 1
ATOM 3725 C CA . PHE A 1 472 ? -31.422 12.039 12.961 1 92.12 472 PHE A CA 1
ATOM 3726 C C . PHE A 1 472 ? -31.375 13.375 13.695 1 92.12 472 PHE A C 1
ATOM 3728 O O . PHE A 1 472 ? -30.609 14.266 13.305 1 92.12 472 PHE A O 1
ATOM 3735 N N . GLU A 1 473 ? -32.25 13.516 14.656 1 93.69 473 GLU A N 1
ATOM 3736 C CA . GLU A 1 473 ? -32.219 14.727 15.469 1 93.69 473 GLU A CA 1
ATOM 3737 C C . GLU A 1 473 ? -31.047 14.711 16.438 1 93.69 473 GLU A C 1
ATOM 3739 O O . GLU A 1 473 ? -30.859 13.766 17.203 1 93.69 473 GLU A O 1
ATOM 3744 N N . PRO A 1 474 ? -30.219 15.75 16.344 1 94.75 474 PRO A N 1
ATOM 3745 C CA . PRO A 1 474 ? -29.094 15.812 17.266 1 94.75 474 PRO A CA 1
ATOM 3746 C C . PRO A 1 474 ? -29.531 15.914 18.734 1 94.75 474 PRO A C 1
ATOM 3748 O O . PRO A 1 474 ? -30.562 16.531 19.016 1 94.75 474 PRO A O 1
ATOM 3751 N N . GLU A 1 475 ? -28.828 15.266 19.594 1 96.62 475 GLU A N 1
ATOM 3752 C CA . GLU A 1 475 ? -28.969 15.359 21.031 1 96.62 475 GLU A CA 1
ATOM 3753 C C . GLU A 1 475 ? -27.656 15.75 21.703 1 96.62 475 GLU A C 1
ATOM 3755 O O . GLU A 1 475 ? -27.047 14.938 22.406 1 96.62 475 GLU A O 1
ATOM 3760 N N . PRO A 1 476 ? -27.328 17.047 21.578 1 97.25 476 PRO A N 1
ATOM 3761 C CA . PRO A 1 476 ? -26.016 17.484 22.047 1 97.25 476 PRO A CA 1
ATOM 3762 C C . PRO A 1 476 ? -25.859 17.406 23.562 1 97.25 476 PRO A C 1
ATOM 3764 O O . PRO A 1 476 ? -26.812 17.703 24.297 1 97.25 476 PRO A O 1
ATOM 3767 N N . TRP A 1 477 ? -24.719 16.969 24.031 1 97 477 TRP A N 1
ATOM 3768 C CA . TRP A 1 477 ? -24.453 17.016 25.469 1 97 477 TRP A CA 1
ATOM 3769 C C . TRP A 1 477 ? -23.547 18.188 25.812 1 97 477 TRP A C 1
ATOM 3771 O O . TRP A 1 477 ? -23.516 18.641 26.969 1 97 477 TRP A O 1
ATOM 3781 N N . LEU A 1 478 ? -22.734 18.719 24.844 1 98.12 478 LEU A N 1
ATOM 3782 C CA . LEU A 1 478 ? -21.906 19.906 25 1 98.12 478 LEU A CA 1
ATOM 3783 C C . LEU A 1 478 ? -22.141 20.891 23.859 1 98.12 478 LEU A C 1
ATOM 3785 O O . LEU A 1 478 ? -22.531 20.5 22.766 1 98.12 478 LEU A O 1
ATOM 3789 N N . THR A 1 479 ? -22.016 22.125 24.219 1 97.69 479 THR A N 1
ATOM 3790 C CA . THR A 1 479 ? -21.875 23.188 23.219 1 97.69 479 THR A CA 1
ATOM 3791 C C . THR A 1 479 ? -20.422 23.672 23.141 1 97.69 479 THR A C 1
ATOM 3793 O O . THR A 1 479 ? -19.828 24.016 24.172 1 97.69 479 THR A O 1
ATOM 3796 N N . TRP A 1 480 ? -19.859 23.625 22.016 1 97.88 480 TRP A N 1
ATOM 3797 C CA . TRP A 1 480 ? -18.516 24.141 21.797 1 97.88 480 TRP A CA 1
ATOM 3798 C C . TRP A 1 480 ? -18.547 25.641 21.562 1 97.88 480 TRP A C 1
ATOM 3800 O O . TRP A 1 480 ? -18.609 26.109 20.422 1 97.88 480 TRP A O 1
ATOM 3810 N N . LYS A 1 481 ? -18.312 26.422 22.609 1 96.94 481 LYS A N 1
ATOM 3811 C CA . LYS A 1 481 ? -18.531 27.859 22.609 1 96.94 481 LYS A CA 1
ATOM 3812 C C . LYS A 1 481 ? -17.375 28.578 21.922 1 96.94 481 LYS A C 1
ATOM 3814 O O . LYS A 1 481 ? -17.594 29.531 21.172 1 96.94 481 LYS A O 1
ATOM 3819 N N . VAL A 1 482 ? -16.172 28.25 22.297 1 97.06 482 VAL A N 1
ATOM 3820 C CA . VAL A 1 482 ? -14.977 28.812 21.688 1 97.06 482 VAL A CA 1
ATOM 3821 C C . VAL A 1 482 ? -14.336 27.781 20.75 1 97.06 482 VAL A C 1
ATOM 3823 O O . VAL A 1 482 ? -13.484 27 21.172 1 97.06 482 VAL A O 1
ATOM 3826 N N . ARG A 1 483 ? -14.734 27.891 19.5 1 96.88 483 ARG A N 1
ATOM 3827 C CA . ARG A 1 483 ? -14.336 26.891 18.516 1 96.88 483 ARG A CA 1
ATOM 3828 C C . ARG A 1 483 ? -12.992 27.25 17.875 1 96.88 483 ARG A C 1
ATOM 3830 O O . ARG A 1 483 ? -12.719 28.406 17.594 1 96.88 483 ARG A O 1
ATOM 3837 N N . GLY A 1 484 ? -12.125 26.312 17.703 1 97.44 484 GLY A N 1
ATOM 3838 C CA . GLY A 1 484 ? -10.812 26.469 17.109 1 97.44 484 GLY A CA 1
ATOM 3839 C C . GLY A 1 484 ? -9.805 25.438 17.609 1 97.44 484 GLY A C 1
ATOM 3840 O O . GLY A 1 484 ? -10.18 24.453 18.234 1 97.44 484 GLY A O 1
ATOM 3841 N N . LEU A 1 485 ? -8.594 25.625 17.234 1 97.44 485 LEU A N 1
ATOM 3842 C CA . LEU A 1 485 ? -7.527 24.734 17.656 1 97.44 485 LEU A CA 1
ATOM 3843 C C . LEU A 1 485 ? -7.281 24.844 19.156 1 97.44 485 LEU A C 1
ATOM 3845 O O . LEU A 1 485 ? -7.066 25.953 19.672 1 97.44 485 LEU A O 1
ATOM 3849 N N . LEU A 1 486 ? -7.332 23.734 19.875 1 97.62 486 LEU A N 1
ATOM 3850 C CA . LEU A 1 486 ? -7.094 23.719 21.312 1 97.62 486 LEU A CA 1
ATOM 3851 C C . LEU A 1 486 ? -5.621 23.484 21.625 1 97.62 486 LEU A C 1
ATOM 3853 O O . LEU A 1 486 ? -4.977 22.641 21 1 97.62 486 LEU A O 1
ATOM 3857 N N . SER A 1 487 ? -5.133 24.312 22.516 1 94.44 487 SER A N 1
ATOM 3858 C CA . SER A 1 487 ? -3.727 24.219 22.875 1 94.44 487 SER A CA 1
ATOM 3859 C C . SER A 1 487 ? -3.518 24.562 24.359 1 94.44 487 SER A C 1
ATOM 3861 O O . SER A 1 487 ? -4.395 25.141 25 1 94.44 487 SER A O 1
ATOM 3863 N N . GLU A 1 488 ? -2.422 24.094 24.844 1 93.94 488 GLU A N 1
ATOM 3864 C CA . GLU A 1 488 ? -2.049 24.438 26.203 1 93.94 488 GLU A CA 1
ATOM 3865 C C . GLU A 1 488 ? -2.002 25.953 26.406 1 93.94 488 GLU A C 1
ATOM 3867 O O . GLU A 1 488 ? -2.412 26.453 27.453 1 93.94 488 GLU A O 1
ATOM 3872 N N . ARG A 1 489 ? -1.558 26.672 25.438 1 91.88 489 ARG A N 1
ATOM 3873 C CA . ARG A 1 489 ? -1.436 28.125 25.5 1 91.88 489 ARG A CA 1
ATOM 3874 C C . ARG A 1 489 ? -2.803 28.781 25.672 1 91.88 489 ARG A C 1
ATOM 3876 O O . ARG A 1 489 ? -2.941 29.75 26.406 1 91.88 489 ARG A O 1
ATOM 3883 N N . LEU A 1 490 ? -3.746 28.312 24.906 1 95 490 LEU A N 1
ATOM 3884 C CA . LEU A 1 490 ? -5.102 28.828 25 1 95 490 LEU A CA 1
ATOM 3885 C C . LEU A 1 490 ? -5.629 28.703 26.422 1 95 490 LEU A C 1
ATOM 3887 O O . LEU A 1 490 ? -6.184 29.656 26.984 1 95 490 LEU A O 1
ATOM 3891 N N . ILE A 1 491 ? -5.418 27.531 27.062 1 96.81 491 ILE A N 1
ATOM 3892 C CA . ILE A 1 491 ? -5.906 27.25 28.406 1 96.81 491 ILE A CA 1
ATOM 3893 C C . ILE A 1 491 ? -5.141 28.109 29.422 1 96.81 491 ILE A C 1
ATOM 3895 O O . ILE A 1 491 ? -5.711 28.562 30.422 1 96.81 491 ILE A O 1
ATOM 3899 N N . ARG A 1 492 ? -3.84 28.297 29.172 1 93.31 492 ARG A N 1
ATOM 3900 C CA . ARG A 1 492 ? -2.979 29.047 30.078 1 93.31 492 ARG A CA 1
ATOM 3901 C C . ARG A 1 492 ? -3.457 30.484 30.234 1 93.31 492 ARG A C 1
ATOM 3903 O O . ARG A 1 492 ? -3.312 31.078 31.297 1 93.31 492 ARG A O 1
ATOM 3910 N N . GLU A 1 493 ? -3.992 31.078 29.188 1 91.88 493 GLU A N 1
ATOM 3911 C CA . GLU A 1 493 ? -4.523 32.438 29.234 1 91.88 493 GLU A CA 1
ATOM 3912 C C . GLU A 1 493 ? -5.625 32.562 30.297 1 91.88 493 GLU A C 1
ATOM 3914 O O . GLU A 1 493 ? -5.852 33.625 30.844 1 91.88 493 GLU A O 1
ATOM 3919 N N . ALA A 1 494 ? -6.297 31.438 30.578 1 94.5 494 ALA A N 1
ATOM 3920 C CA . ALA A 1 494 ? -7.398 31.453 31.547 1 94.5 494 ALA A CA 1
ATOM 3921 C C . ALA A 1 494 ? -6.934 30.953 32.906 1 94.5 494 ALA A C 1
ATOM 3923 O O . ALA A 1 494 ? -7.344 31.5 33.938 1 94.5 494 ALA A O 1
ATOM 3924 N N . ASP A 1 495 ? -6.145 29.891 32.906 1 95.69 495 ASP A N 1
ATOM 3925 C CA . ASP A 1 495 ? -5.719 29.266 34.156 1 95.69 495 ASP A CA 1
ATOM 3926 C C . ASP A 1 495 ? -4.41 28.516 33.969 1 95.69 495 ASP A C 1
ATOM 3928 O O . ASP A 1 495 ? -4.367 27.484 33.281 1 95.69 495 ASP A O 1
ATOM 3932 N N . GLU A 1 496 ? -3.416 28.906 34.688 1 93.06 496 GLU A N 1
ATOM 3933 C CA . GLU A 1 496 ? -2.078 28.344 34.531 1 93.06 496 GLU A CA 1
ATOM 3934 C C . GLU A 1 496 ? -2.029 26.891 35 1 93.06 496 GLU A C 1
ATOM 3936 O O . GLU A 1 496 ? -1.389 26.062 34.344 1 93.06 496 GLU A O 1
ATOM 3941 N N . LYS A 1 497 ? -2.65 26.562 36.125 1 95.62 497 LYS A N 1
ATOM 3942 C CA . LYS A 1 497 ? -2.621 25.219 36.656 1 95.62 497 LYS A CA 1
ATOM 3943 C C . LYS A 1 497 ? -3.336 24.234 35.719 1 95.62 497 LYS A C 1
ATOM 3945 O O . LYS A 1 497 ? -2.844 23.125 35.5 1 95.62 497 LYS A O 1
ATOM 3950 N N . LEU A 1 498 ? -4.449 24.656 35.219 1 97.5 498 LEU A N 1
ATOM 3951 C CA . LEU A 1 498 ? -5.203 23.797 34.312 1 97.5 498 LEU A CA 1
ATOM 3952 C C . LEU A 1 498 ? -4.461 23.609 33 1 97.5 498 LEU A C 1
ATOM 3954 O O . LEU A 1 498 ? -4.574 22.547 32.375 1 97.5 498 LEU A O 1
ATOM 3958 N N . ALA A 1 499 ? -3.736 24.625 32.625 1 96.44 499 ALA A N 1
ATOM 3959 C CA . ALA A 1 499 ? -2.945 24.547 31.391 1 96.44 499 ALA A CA 1
ATOM 3960 C C . ALA A 1 499 ? -1.881 23.453 31.516 1 96.44 499 ALA A C 1
ATOM 3962 O O . ALA A 1 499 ? -1.641 22.703 30.562 1 96.44 499 ALA A O 1
ATOM 3963 N N . GLU A 1 500 ? -1.212 23.406 32.625 1 93.56 500 GLU A N 1
ATOM 3964 C CA . GLU A 1 500 ? -0.198 22.375 32.844 1 93.56 500 GLU A CA 1
ATOM 3965 C C . GLU A 1 500 ? -0.808 20.984 32.812 1 93.56 500 GLU A C 1
ATOM 3967 O O . GLU A 1 500 ? -0.208 20.047 32.25 1 93.56 500 GLU A O 1
ATOM 3972 N N . GLU A 1 501 ? -1.923 20.875 33.438 1 96.75 501 GLU A N 1
ATOM 3973 C CA . GLU A 1 501 ? -2.623 19.594 33.406 1 96.75 501 GLU A CA 1
ATOM 3974 C C . GLU A 1 501 ? -3.027 19.203 31.984 1 96.75 501 GLU A C 1
ATOM 3976 O O . GLU A 1 501 ? -2.863 18.062 31.578 1 96.75 501 GLU A O 1
ATOM 3981 N N . PHE A 1 502 ? -3.561 20.141 31.266 1 97.31 502 PHE A N 1
ATOM 3982 C CA . PHE A 1 502 ? -3.938 19.922 29.875 1 97.31 502 PHE A CA 1
ATOM 3983 C C . PHE A 1 502 ? -2.744 19.438 29.062 1 97.31 502 PHE A C 1
ATOM 3985 O O . PHE A 1 502 ? -2.857 18.484 28.297 1 97.31 502 PHE A O 1
ATOM 3992 N N . GLY A 1 503 ? -1.658 20.125 29.203 1 95.25 503 GLY A N 1
ATOM 3993 C CA . GLY A 1 503 ? -0.44 19.766 28.5 1 95.25 503 GLY A CA 1
ATOM 3994 C C . GLY A 1 503 ? 0.03 18.359 28.812 1 95.25 503 GLY A C 1
ATOM 3995 O O . GLY A 1 503 ? 0.455 17.625 27.906 1 95.25 503 GLY A O 1
ATOM 3996 N N . SER A 1 504 ? -0.008 18 30.062 1 94.5 504 SER A N 1
ATOM 3997 C CA . SER A 1 504 ? 0.419 16.672 30.484 1 94.5 504 SER A CA 1
ATOM 3998 C C . SER A 1 504 ? -0.474 15.594 29.891 1 94.5 504 SER A C 1
ATOM 4000 O O . SER A 1 504 ? 0.008 14.523 29.516 1 94.5 504 SER A O 1
ATOM 4002 N N . LEU A 1 505 ? -1.764 15.891 29.766 1 96.94 505 LEU A N 1
ATOM 4003 C CA . LEU A 1 505 ? -2.734 14.914 29.297 1 96.94 505 LEU A CA 1
ATOM 4004 C C . LEU A 1 505 ? -2.652 14.766 27.781 1 96.94 505 LEU A C 1
ATOM 4006 O O . LEU A 1 505 ? -3.057 13.734 27.219 1 96.94 505 LEU A O 1
ATOM 4010 N N . THR A 1 506 ? -2.121 15.773 27.062 1 95.31 506 THR A N 1
ATOM 4011 C CA . THR A 1 506 ? -2.182 15.773 25.594 1 95.31 506 THR A CA 1
ATOM 4012 C C . THR A 1 506 ? -0.793 15.578 25 1 95.31 506 THR A C 1
ATOM 4014 O O . THR A 1 506 ? -0.552 15.938 23.844 1 95.31 506 THR A O 1
ATOM 4017 N N . ARG A 1 507 ? 0.162 15.07 25.781 1 90.19 507 ARG A N 1
ATOM 4018 C CA . ARG A 1 507 ? 1.502 14.797 25.281 1 90.19 507 ARG A CA 1
ATOM 4019 C C . ARG A 1 507 ? 1.448 13.859 24.078 1 90.19 507 ARG A C 1
ATOM 4021 O O . ARG A 1 507 ? 2.244 13.992 23.141 1 90.19 507 ARG A O 1
ATOM 4028 N N . ASP A 1 508 ? 0.516 12.945 24.203 1 90.44 508 ASP A N 1
ATOM 4029 C CA . ASP A 1 508 ? 0.238 12.078 23.062 1 90.44 508 ASP A CA 1
ATOM 4030 C C . ASP A 1 508 ? -0.727 12.758 22.078 1 90.44 508 ASP A C 1
ATOM 4032 O O . ASP A 1 508 ? -1.88 13.023 22.422 1 90.44 508 ASP A O 1
ATOM 4036 N N . ARG A 1 509 ? -0.207 13.031 20.859 1 90.69 509 ARG A N 1
ATOM 4037 C CA . ARG A 1 509 ? -0.987 13.766 19.859 1 90.69 509 ARG A CA 1
ATOM 4038 C C . ARG A 1 509 ? -2.305 13.055 19.562 1 90.69 509 ARG A C 1
ATOM 4040 O O . ARG A 1 509 ? -3.277 13.688 19.156 1 90.69 509 ARG A O 1
ATOM 4047 N N . ARG A 1 510 ? -2.416 11.781 19.797 1 93.56 510 ARG A N 1
ATOM 4048 C CA . ARG A 1 510 ? -3.635 11.016 19.562 1 93.56 510 ARG A CA 1
ATOM 4049 C C . ARG A 1 510 ? -4.762 11.484 20.469 1 93.56 510 ARG A C 1
ATOM 4051 O O . ARG A 1 510 ? -5.934 11.469 20.078 1 93.56 510 ARG A O 1
ATOM 4058 N N . VAL A 1 511 ? -4.383 11.875 21.562 1 96.31 511 VAL A N 1
ATOM 4059 C CA . VAL A 1 511 ? -5.379 12.312 22.547 1 96.31 511 VAL A CA 1
ATOM 4060 C C . VAL A 1 511 ? -6.016 13.617 22.078 1 96.31 511 VAL A C 1
ATOM 4062 O O . VAL A 1 511 ? -7.223 13.82 22.25 1 96.31 511 VAL A O 1
ATOM 4065 N N . LEU A 1 512 ? -5.188 14.461 21.516 1 96.06 512 LEU A N 1
ATOM 4066 C CA . LEU A 1 512 ? -5.707 15.727 21 1 96.06 512 LEU A CA 1
ATOM 4067 C C . LEU A 1 512 ? -6.668 15.492 19.844 1 96.06 512 LEU A C 1
ATOM 4069 O O . LEU A 1 512 ? -7.672 16.203 19.719 1 96.06 512 LEU A O 1
ATOM 4073 N N . VAL A 1 513 ? -6.355 14.555 18.969 1 97.06 513 VAL A N 1
ATOM 4074 C CA . VAL A 1 513 ? -7.234 14.195 17.875 1 97.06 513 VAL A CA 1
ATOM 4075 C C . VAL A 1 513 ? -8.578 13.711 18.422 1 97.06 513 VAL A C 1
ATOM 4077 O O . VAL A 1 513 ? -9.633 14.164 17.984 1 97.06 513 VAL A O 1
ATOM 4080 N N . HIS A 1 514 ? -8.5 12.766 19.422 1 97.94 514 HIS A N 1
ATOM 4081 C CA . HIS A 1 514 ? -9.711 12.203 20 1 97.94 514 HIS A CA 1
ATOM 4082 C C . HIS A 1 514 ? -10.539 13.273 20.703 1 97.94 514 HIS A C 1
ATOM 4084 O O . HIS A 1 514 ? -11.773 13.234 20.656 1 97.94 514 HIS A O 1
ATOM 4090 N N . LEU A 1 515 ? -9.82 14.211 21.312 1 98.44 515 LEU A N 1
ATOM 4091 C CA . LEU A 1 515 ? -10.523 15.281 22 1 98.44 515 LEU A CA 1
ATOM 4092 C C . LEU A 1 515 ? -11.328 16.141 21.031 1 98.44 515 LEU A C 1
ATOM 4094 O O . LEU A 1 515 ? -12.508 16.406 21.266 1 98.44 515 LEU A O 1
ATOM 4098 N N . HIS A 1 516 ? -10.719 16.609 19.984 1 98.44 516 HIS A N 1
ATOM 4099 C CA . HIS A 1 516 ? -11.414 17.453 19.016 1 98.44 516 HIS A CA 1
ATOM 4100 C C . HIS A 1 516 ? -12.562 16.703 18.359 1 98.44 516 HIS A C 1
ATOM 4102 O O . HIS A 1 516 ? -13.641 17.266 18.156 1 98.44 516 HIS A O 1
ATOM 4108 N N . GLU A 1 517 ? -12.367 15.453 18.047 1 98.44 517 GLU A N 1
ATOM 4109 C CA . GLU A 1 517 ? -13.453 14.648 17.484 1 98.44 517 GLU A CA 1
ATOM 4110 C C . GLU A 1 517 ? -14.586 14.477 18.484 1 98.44 517 GLU A C 1
ATOM 4112 O O . GLU A 1 517 ? -15.766 14.539 18.125 1 98.44 517 GLU A O 1
ATOM 4117 N N . LEU A 1 518 ? -14.195 14.242 19.734 1 98.62 518 LEU A N 1
ATOM 4118 C CA . LEU A 1 518 ? -15.211 14.117 20.781 1 98.62 518 LEU A CA 1
ATOM 4119 C C . LEU A 1 518 ? -16.062 15.375 20.859 1 98.62 518 LEU A C 1
ATOM 4121 O O . LEU A 1 518 ? -17.281 15.281 21.047 1 98.62 518 LEU A O 1
ATOM 4125 N N . LEU A 1 519 ? -15.445 16.516 20.766 1 98.69 519 LEU A N 1
ATOM 4126 C CA . LEU A 1 519 ? -16.188 17.766 20.844 1 98.69 519 LEU A CA 1
ATOM 4127 C C . LEU A 1 519 ? -17.141 17.906 19.672 1 98.69 519 LEU A C 1
ATOM 4129 O O . LEU A 1 519 ? -18.266 18.406 19.828 1 98.69 519 LEU A O 1
ATOM 4133 N N . MET A 1 520 ? -16.766 17.516 18.484 1 98.56 520 MET A N 1
ATOM 4134 C CA . MET A 1 520 ? -17.641 17.531 17.328 1 98.56 520 MET A CA 1
ATOM 4135 C C . MET A 1 520 ? -18.797 16.562 17.516 1 98.56 520 MET A C 1
ATOM 4137 O O . MET A 1 520 ? -19.953 16.875 17.188 1 98.56 520 MET A O 1
ATOM 4141 N N . LEU A 1 521 ? -18.484 15.398 18.047 1 98.56 521 LEU A N 1
ATOM 4142 C CA . LEU A 1 521 ? -19.516 14.391 18.297 1 98.56 521 LEU A CA 1
ATOM 4143 C C . LEU A 1 521 ? -20.469 14.852 19.391 1 98.56 521 LEU A C 1
ATOM 4145 O O . LEU A 1 521 ? -21.656 14.539 19.359 1 98.56 521 LEU A O 1
ATOM 4149 N N . ALA A 1 522 ? -19.922 15.617 20.375 1 98.44 522 ALA A N 1
ATOM 4150 C CA . ALA A 1 522 ? -20.703 16.047 21.531 1 98.44 522 ALA A CA 1
ATOM 4151 C C . ALA A 1 522 ? -21.828 16.984 21.109 1 98.44 522 ALA A C 1
ATOM 4153 O O . ALA A 1 522 ? -22.812 17.156 21.844 1 98.44 522 ALA A O 1
ATOM 4154 N N . GLU A 1 523 ? -21.703 17.578 20.016 1 97.56 523 GLU A N 1
ATOM 4155 C CA . GLU A 1 523 ? -22.75 18.469 19.516 1 97.56 523 GLU A CA 1
ATOM 4156 C C . GLU A 1 523 ? -23.828 17.688 18.766 1 97.56 523 GLU A C 1
ATOM 4158 O O . GLU A 1 523 ? -24.875 18.25 18.422 1 97.56 523 GLU A O 1
ATOM 4163 N N . LEU A 1 524 ? -23.625 16.391 18.547 1 97.31 524 LEU A N 1
ATOM 4164 C CA . LEU A 1 524 ? -24.547 15.578 17.781 1 97.31 524 LEU A CA 1
ATOM 4165 C C . LEU A 1 524 ? -25.188 14.5 18.641 1 97.31 524 LEU A C 1
ATOM 4167 O O . LEU A 1 524 ? -26.266 13.992 18.328 1 97.31 524 LEU A O 1
ATOM 4171 N N . LEU A 1 525 ? -24.453 14.047 19.688 1 97.94 525 LEU A N 1
ATOM 4172 C CA . LEU A 1 525 ? -24.844 12.867 20.438 1 97.94 525 LEU A CA 1
ATOM 4173 C C . LEU A 1 525 ? -24.812 13.141 21.938 1 97.94 525 LEU A C 1
ATOM 4175 O O . LEU A 1 525 ? -24.062 14 22.406 1 97.94 525 LEU A O 1
ATOM 4179 N N . PRO A 1 526 ? -25.641 12.273 22.734 1 97.94 526 PRO A N 1
ATOM 4180 C CA . PRO A 1 526 ? -25.438 12.297 24.188 1 97.94 526 PRO A CA 1
ATOM 4181 C C . PRO A 1 526 ? -24.078 11.758 24.609 1 97.94 526 PRO A C 1
ATOM 4183 O O . PRO A 1 526 ? -23.406 11.07 23.828 1 97.94 526 PRO A O 1
ATOM 4186 N N . ARG A 1 527 ? -23.672 12.078 25.812 1 97.88 527 ARG A N 1
ATOM 4187 C CA . ARG A 1 527 ? -22.328 11.797 26.328 1 97.88 527 ARG A CA 1
ATOM 4188 C C . ARG A 1 527 ? -21.953 10.344 26.078 1 97.88 527 ARG A C 1
ATOM 4190 O O . ARG A 1 527 ? -20.922 10.07 25.453 1 97.88 527 ARG A O 1
ATOM 4197 N N . GLY A 1 528 ? -22.719 9.422 26.531 1 97.94 528 GLY A N 1
ATOM 4198 C CA . GLY A 1 528 ? -22.406 8.008 26.391 1 97.94 528 GLY A CA 1
ATOM 4199 C C . GLY A 1 528 ? -22.25 7.57 24.953 1 97.94 528 GLY A C 1
ATOM 4200 O O . GLY A 1 528 ? -21.328 6.828 24.625 1 97.94 528 GLY A O 1
ATOM 4201 N N . ARG A 1 529 ? -23.094 8.016 24.078 1 98.06 529 ARG A N 1
ATOM 4202 C CA . ARG A 1 529 ? -23.094 7.621 22.672 1 98.06 529 ARG A CA 1
ATOM 4203 C C . ARG A 1 529 ? -21.938 8.289 21.938 1 98.06 529 ARG A C 1
ATOM 4205 O O . ARG A 1 529 ? -21.391 7.719 20.984 1 98.06 529 ARG A O 1
ATOM 4212 N N . ALA A 1 530 ? -21.531 9.492 22.359 1 98.44 530 ALA A N 1
ATOM 4213 C CA . ALA A 1 530 ? -20.375 10.172 21.766 1 98.44 530 ALA A CA 1
ATOM 4214 C C . ALA A 1 530 ? -19.094 9.391 22.016 1 98.44 530 ALA A C 1
ATOM 4216 O O . ALA A 1 530 ? -18.281 9.219 21.109 1 98.44 530 ALA A O 1
ATOM 4217 N N . PHE A 1 531 ? -18.906 8.938 23.266 1 98.44 531 PHE A N 1
ATOM 4218 C CA . PHE A 1 531 ? -17.719 8.133 23.594 1 98.44 531 PHE A CA 1
ATOM 4219 C C . PHE A 1 531 ? -17.75 6.809 22.844 1 98.44 531 PHE A C 1
ATOM 4221 O O . PHE A 1 531 ? -16.703 6.32 22.406 1 98.44 531 PHE A O 1
ATOM 4228 N N . GLU A 1 532 ? -18.938 6.254 22.703 1 98.06 532 GLU A N 1
ATOM 4229 C CA . GLU A 1 532 ? -19.062 5.008 21.953 1 98.06 532 GLU A CA 1
ATOM 4230 C C . GLU A 1 532 ? -18.688 5.199 20.484 1 98.06 532 GLU A C 1
ATOM 4232 O O . GLU A 1 532 ? -17.969 4.379 19.922 1 98.06 532 GLU A O 1
ATOM 4237 N N . ALA A 1 533 ? -19.188 6.262 19.875 1 98.19 533 ALA A N 1
ATOM 4238 C CA . ALA A 1 533 ? -18.844 6.566 18.484 1 98.19 533 ALA A CA 1
ATOM 4239 C C . ALA A 1 533 ? -17.344 6.734 18.312 1 98.19 533 ALA A C 1
ATOM 4241 O O . ALA A 1 533 ? -16.766 6.281 17.312 1 98.19 533 ALA A O 1
ATOM 4242 N N . LEU A 1 534 ? -16.75 7.434 19.266 1 98.06 534 LEU A N 1
ATOM 4243 C CA . LEU A 1 534 ? -15.312 7.652 19.234 1 98.06 534 LEU A CA 1
ATOM 4244 C C . LEU A 1 534 ? -14.562 6.324 19.297 1 98.06 534 LEU A C 1
ATOM 4246 O O . LEU A 1 534 ? -13.594 6.117 18.547 1 98.06 534 LEU A O 1
ATOM 4250 N N . ARG A 1 535 ? -14.969 5.438 20.141 1 97.31 535 ARG A N 1
ATOM 4251 C CA . ARG A 1 535 ? -14.367 4.113 20.25 1 97.31 535 ARG A CA 1
ATOM 4252 C C . ARG A 1 535 ? -14.555 3.324 18.953 1 97.31 535 ARG A C 1
ATOM 4254 O O . ARG A 1 535 ? -13.648 2.598 18.531 1 97.31 535 ARG A O 1
ATOM 4261 N N . GLU A 1 536 ? -15.719 3.42 18.391 1 97.38 536 GLU A N 1
ATOM 4262 C CA . GLU A 1 536 ? -16.016 2.707 17.156 1 97.38 536 GLU A CA 1
ATOM 4263 C C . GLU A 1 536 ? -15.133 3.207 16.016 1 97.38 536 GLU A C 1
ATOM 4265 O O . GLU A 1 536 ? -14.719 2.428 15.148 1 97.38 536 GLU A O 1
ATOM 4270 N N . GLU A 1 537 ? -14.828 4.477 15.969 1 96.75 537 GLU A N 1
ATOM 4271 C CA . GLU A 1 537 ? -14.039 5.059 14.898 1 96.75 537 GLU A CA 1
ATOM 4272 C C . GLU A 1 537 ? -12.562 4.707 15.047 1 96.75 537 GLU A C 1
ATOM 4274 O O . GLU A 1 537 ? -11.898 4.348 14.07 1 96.75 537 GLU A O 1
ATOM 4279 N N . TYR A 1 538 ? -12.047 4.762 16.328 1 95.62 538 TYR A N 1
ATOM 4280 C CA . TYR A 1 538 ? -10.602 4.695 16.516 1 95.62 538 TYR A CA 1
ATOM 4281 C C . TYR A 1 538 ? -10.188 3.371 17.141 1 95.62 538 TYR A C 1
ATOM 4283 O O . TYR A 1 538 ? -9 3.031 17.156 1 95.62 538 TYR A O 1
ATOM 4291 N N . GLY A 1 539 ? -11.133 2.582 17.672 1 92.19 539 GLY A N 1
ATOM 4292 C CA . GLY A 1 539 ? -10.836 1.306 18.297 1 92.19 539 GLY A CA 1
ATOM 4293 C C . GLY A 1 539 ? -10.555 1.428 19.781 1 92.19 539 GLY A C 1
ATOM 4294 O O . GLY A 1 539 ? -11.188 0.75 20.594 1 92.19 539 GLY A O 1
ATOM 4295 N N . GLU A 1 540 ? -9.523 2.189 20.141 1 90.88 540 GLU A N 1
ATOM 4296 C CA . GLU A 1 540 ? -9.164 2.414 21.531 1 90.88 540 GLU A CA 1
ATOM 4297 C C . GLU A 1 540 ? -9.039 3.904 21.828 1 90.88 540 GLU A C 1
ATOM 4299 O O . GLU A 1 540 ? -8.469 4.66 21.047 1 90.88 540 GLU A O 1
ATOM 4304 N N . ILE A 1 541 ? -9.664 4.246 22.969 1 96 541 ILE A N 1
ATOM 4305 C CA . ILE A 1 541 ? -9.57 5.629 23.406 1 96 541 ILE A CA 1
ATOM 4306 C C . ILE A 1 541 ? -9.242 5.668 24.906 1 96 541 ILE A C 1
ATOM 4308 O O . ILE A 1 541 ? -9.484 4.695 25.625 1 96 541 ILE A O 1
ATOM 4312 N N . ASP A 1 542 ? -8.625 6.68 25.359 1 96.56 542 ASP A N 1
ATOM 4313 C CA . ASP A 1 542 ? -8.422 6.926 26.781 1 96.56 542 ASP A CA 1
ATOM 4314 C C . ASP A 1 542 ? -9.539 7.781 27.359 1 96.56 542 ASP A C 1
ATOM 4316 O O . ASP A 1 542 ? -9.375 8.984 27.547 1 96.56 542 ASP A O 1
ATOM 4320 N N . GLU A 1 543 ? -10.617 7.109 27.766 1 97.44 543 GLU A N 1
ATOM 4321 C CA . GLU A 1 543 ? -11.828 7.801 28.188 1 97.44 543 GLU A CA 1
ATOM 4322 C C . GLU A 1 543 ? -11.578 8.656 29.438 1 97.44 543 GLU A C 1
ATOM 4324 O O . GLU A 1 543 ? -12.117 9.758 29.547 1 97.44 543 GLU A O 1
ATOM 4329 N N . GLU A 1 544 ? -10.797 8.117 30.359 1 97.12 544 GLU A N 1
ATOM 4330 C CA . GLU A 1 544 ? -10.5 8.852 31.578 1 97.12 544 GLU A CA 1
ATOM 4331 C C . GLU A 1 544 ? -9.789 10.164 31.266 1 97.12 544 GLU A C 1
ATOM 4333 O O . GLU A 1 544 ? -10.164 11.219 31.797 1 97.12 544 GLU A O 1
ATOM 4338 N N . LYS A 1 545 ? -8.789 10.148 30.438 1 97 545 LYS A N 1
ATOM 4339 C CA . LYS A 1 545 ? -8.062 11.352 30.047 1 97 545 LYS A CA 1
ATOM 4340 C C . LYS A 1 545 ? -8.992 12.344 29.344 1 97 545 LYS A C 1
ATOM 4342 O O . LYS A 1 545 ? -8.883 13.555 29.547 1 97 545 LYS A O 1
ATOM 4347 N N . LEU A 1 546 ? -9.852 11.812 28.469 1 98.69 546 LEU A N 1
ATOM 4348 C CA . LEU A 1 546 ? -10.75 12.664 27.703 1 98.69 546 LEU A CA 1
ATOM 4349 C C . LEU A 1 546 ? -11.773 13.344 28.609 1 98.69 546 LEU A C 1
ATOM 4351 O O . LEU A 1 546 ? -12.109 14.508 28.406 1 98.69 546 LEU A O 1
ATOM 4355 N N . GLU A 1 547 ? -12.25 12.602 29.609 1 98.12 547 GLU A N 1
ATOM 4356 C CA . GLU A 1 547 ? -13.188 13.18 30.562 1 98.12 547 GLU A CA 1
ATOM 4357 C C . GLU A 1 547 ? -12.531 14.312 31.359 1 98.12 547 GLU A C 1
ATOM 4359 O O . GLU A 1 547 ? -13.148 15.359 31.578 1 98.12 547 GLU A O 1
ATOM 4364 N N . LYS A 1 548 ? -11.32 14.055 31.75 1 98.44 548 LYS A N 1
ATOM 4365 C CA . LYS A 1 548 ? -10.578 15.094 32.469 1 98.44 548 LYS A CA 1
ATOM 4366 C C . LYS A 1 548 ? -10.375 16.328 31.594 1 98.44 548 LYS A C 1
ATOM 4368 O O . LYS A 1 548 ? -10.5 17.453 32.062 1 98.44 548 LYS A O 1
ATOM 4373 N N . LEU A 1 549 ? -10.094 16.125 30.359 1 98.75 549 LEU A N 1
ATOM 4374 C CA . LEU A 1 549 ? -9.859 17.219 29.438 1 98.75 549 LEU A CA 1
ATOM 4375 C C . LEU A 1 549 ? -11.133 18.016 29.203 1 98.75 549 LEU A C 1
ATOM 4377 O O . LEU A 1 549 ? -11.102 19.25 29.141 1 98.75 549 LEU A O 1
ATOM 4381 N N . VAL A 1 550 ? -12.258 17.344 29.062 1 98.62 550 VAL A N 1
ATOM 4382 C CA . VAL A 1 550 ? -13.539 18.031 28.922 1 98.62 550 VAL A CA 1
ATOM 4383 C C . VAL A 1 550 ? -13.812 18.875 30.156 1 98.62 550 VAL A C 1
ATOM 4385 O O . VAL A 1 550 ? -14.305 20 30.062 1 98.62 550 VAL A O 1
ATOM 4388 N N . GLY A 1 551 ? -13.508 18.25 31.344 1 98.38 551 GLY A N 1
ATOM 4389 C CA . GLY A 1 551 ? -13.641 19 32.562 1 98.38 551 GLY A CA 1
ATOM 4390 C C . GLY A 1 551 ? -12.82 20.281 32.594 1 98.38 551 GLY A C 1
ATOM 4391 O O . GLY A 1 551 ? -13.297 21.328 33.031 1 98.38 551 GLY A O 1
ATOM 4392 N N . ILE A 1 552 ? -11.602 20.219 32.094 1 98.69 552 ILE A N 1
ATOM 4393 C CA . ILE A 1 552 ? -10.727 21.375 32 1 98.69 552 ILE A CA 1
ATOM 4394 C C . ILE A 1 552 ? -11.336 22.422 31.078 1 98.69 552 ILE A C 1
ATOM 4396 O O . ILE A 1 552 ? -11.375 23.609 31.391 1 98.69 552 ILE A O 1
ATOM 4400 N N . LEU A 1 553 ? -11.867 22.031 29.922 1 98.69 553 LEU A N 1
ATOM 4401 C CA . LEU A 1 553 ? -12.445 22.922 28.938 1 98.69 553 LEU A CA 1
ATOM 4402 C C . LEU A 1 553 ? -13.695 23.609 29.484 1 98.69 553 LEU A C 1
ATOM 4404 O O . LEU A 1 553 ? -13.953 24.781 29.188 1 98.69 553 LEU A O 1
ATOM 4408 N N . GLU A 1 554 ? -14.484 22.859 30.25 1 98.19 554 GLU A N 1
ATOM 4409 C CA . GLU A 1 554 ? -15.664 23.438 30.891 1 98.19 554 GLU A CA 1
ATOM 4410 C C . GLU A 1 554 ? -15.281 24.5 31.906 1 98.19 554 GLU A C 1
ATOM 4412 O O . GLU A 1 554 ? -15.898 25.578 31.953 1 98.19 554 GLU A O 1
ATOM 4417 N N . ALA A 1 555 ? -14.266 24.156 32.688 1 98.12 555 ALA A N 1
ATOM 4418 C CA . ALA A 1 555 ? -13.82 25.062 33.75 1 98.12 555 ALA A CA 1
ATOM 4419 C C . ALA A 1 555 ? -13.352 26.391 33.156 1 98.12 555 ALA A C 1
ATOM 4421 O O . ALA A 1 555 ? -13.531 27.453 33.781 1 98.12 555 ALA A O 1
ATOM 4422 N N . VAL A 1 556 ? -12.758 26.375 31.984 1 97.81 556 VAL A N 1
ATOM 4423 C CA . VAL A 1 556 ? -12.203 27.609 31.438 1 97.81 556 VAL A CA 1
ATOM 4424 C C . VAL A 1 556 ? -13.195 28.234 30.453 1 97.81 556 VAL A C 1
ATOM 4426 O O . VAL A 1 556 ? -12.883 29.219 29.781 1 97.81 556 VAL A O 1
ATOM 4429 N N . GLY A 1 557 ? -14.336 27.688 30.234 1 97.25 557 GLY A N 1
ATOM 4430 C CA . GLY A 1 557 ? -15.438 28.281 29.484 1 97.25 557 GLY A CA 1
ATOM 4431 C C . GLY A 1 557 ? -15.359 28 28 1 97.25 557 GLY A C 1
ATOM 4432 O O . GLY A 1 557 ? -16 28.688 27.203 1 97.25 557 GLY A O 1
ATOM 4433 N N . ILE A 1 558 ? -14.633 27.047 27.562 1 98.19 558 ILE A N 1
ATOM 4434 C CA . ILE A 1 558 ? -14.492 26.719 26.141 1 98.19 558 ILE A CA 1
ATOM 4435 C C . ILE A 1 558 ? -15.695 25.891 25.688 1 98.19 558 ILE A C 1
ATOM 4437 O O . ILE A 1 558 ? -16.156 26.031 24.547 1 98.19 558 ILE A O 1
ATOM 4441 N N . VAL A 1 559 ? -16.172 24.984 26.609 1 98.38 559 VAL A N 1
ATOM 4442 C CA . VAL A 1 559 ? -17.391 24.219 26.328 1 98.38 559 VAL A CA 1
ATOM 4443 C C . VAL A 1 559 ? -18.406 24.422 27.453 1 98.38 559 VAL A C 1
ATOM 4445 O O . VAL A 1 559 ? -18.031 24.875 28.547 1 98.38 559 VAL A O 1
ATOM 4448 N N . GLU A 1 560 ? -19.609 24.188 27.125 1 97.81 560 GLU A N 1
ATOM 4449 C CA . GLU A 1 560 ? -20.688 24.266 28.094 1 97.81 560 GLU A CA 1
ATOM 4450 C C . GLU A 1 560 ? -21.672 23.109 27.922 1 97.81 560 GLU A C 1
ATOM 4452 O O . GLU A 1 560 ? -21.875 22.625 26.812 1 97.81 560 GLU A O 1
ATOM 4457 N N . ARG A 1 561 ? -22.172 22.625 29 1 95.62 561 ARG A N 1
ATOM 4458 C CA . ARG A 1 561 ? -23.172 21.578 28.922 1 95.62 561 ARG A CA 1
ATOM 4459 C C . ARG A 1 561 ? -24.422 22.062 28.172 1 95.62 561 ARG A C 1
ATOM 4461 O O . ARG A 1 561 ? -24.844 23.203 28.344 1 95.62 561 ARG A O 1
ATOM 4468 N N . ALA A 1 562 ? -24.875 21.266 27.328 1 91.19 562 ALA A N 1
ATOM 4469 C CA . ALA A 1 562 ? -26.031 21.625 26.516 1 91.19 562 ALA A CA 1
ATOM 4470 C C . ALA A 1 562 ? -27.328 21.516 27.312 1 91.19 562 ALA A C 1
ATOM 4472 O O . ALA A 1 562 ? -27.422 20.719 28.25 1 91.19 562 ALA A O 1
ATOM 4473 N N . MET B 1 1 ? -9.43 -10.281 17.797 1 91.75 1 MET B N 1
ATOM 4474 C CA . MET B 1 1 ? -8.75 -10.672 16.578 1 91.75 1 MET B CA 1
ATOM 4475 C C . MET B 1 1 ? -7.285 -10.242 16.609 1 91.75 1 MET B C 1
ATOM 4477 O O . MET B 1 1 ? -6.402 -10.984 16.172 1 91.75 1 MET B O 1
ATOM 4481 N N . ARG B 1 2 ? -6.883 -9.148 17.234 1 92.12 2 ARG B N 1
ATOM 4482 C CA . ARG B 1 2 ? -5.535 -8.586 17.203 1 92.12 2 ARG B CA 1
ATOM 4483 C C . ARG B 1 2 ? -4.57 -9.438 18.016 1 92.12 2 ARG B C 1
ATOM 4485 O O . ARG B 1 2 ? -3.379 -9.508 17.719 1 92.12 2 ARG B O 1
ATOM 4492 N N . ARG B 1 3 ? -5.172 -10.055 19.047 1 95.06 3 ARG B N 1
ATOM 4493 C CA . ARG B 1 3 ? -4.332 -10.828 19.953 1 95.06 3 ARG B CA 1
ATOM 4494 C C . ARG B 1 3 ? -3.631 -11.969 19.234 1 95.06 3 ARG B C 1
ATOM 4496 O O . ARG B 1 3 ? -2.545 -12.398 19.625 1 95.06 3 ARG B O 1
ATOM 4503 N N . PHE B 1 4 ? -4.188 -12.469 18.125 1 97.44 4 PHE B N 1
ATOM 4504 C CA . PHE B 1 4 ? -3.619 -13.617 17.422 1 97.44 4 PHE B CA 1
ATOM 4505 C C . PHE B 1 4 ? -2.346 -13.227 16.688 1 97.44 4 PHE B C 1
ATOM 4507 O O . PHE B 1 4 ? -1.491 -14.078 16.422 1 97.44 4 PHE B O 1
ATOM 4514 N N . LEU B 1 5 ? -2.229 -11.938 16.328 1 97.38 5 LEU B N 1
ATOM 4515 C CA . LEU B 1 5 ? -0.967 -11.492 15.742 1 97.38 5 LEU B CA 1
ATOM 4516 C C . LEU B 1 5 ? 0.152 -11.523 16.781 1 97.38 5 LEU B C 1
ATOM 4518 O O . LEU B 1 5 ? 1.302 -11.828 16.438 1 97.38 5 LEU B O 1
ATOM 4522 N N . LYS B 1 6 ? -0.179 -11.172 18 1 96.56 6 LYS B N 1
ATOM 4523 C CA . LYS B 1 6 ? 0.803 -11.258 19.062 1 96.56 6 LYS B CA 1
ATOM 4524 C C . LYS B 1 6 ? 1.241 -12.695 19.297 1 96.56 6 LYS B C 1
ATOM 4526 O O . LYS B 1 6 ? 2.43 -12.969 19.484 1 96.56 6 LYS B O 1
ATOM 4531 N N . GLU B 1 7 ? 0.28 -13.555 19.281 1 96.88 7 GLU B N 1
ATOM 4532 C CA . GLU B 1 7 ? 0.589 -14.969 19.422 1 96.88 7 GLU B CA 1
ATOM 4533 C C . GLU B 1 7 ? 1.465 -15.469 18.281 1 96.88 7 GLU B C 1
ATOM 4535 O O . GLU B 1 7 ? 2.277 -16.375 18.469 1 96.88 7 GLU B O 1
ATOM 4540 N N . ALA B 1 8 ? 1.365 -14.867 17.141 1 98.06 8 ALA B N 1
ATOM 4541 C CA . ALA B 1 8 ? 2.092 -15.289 15.945 1 98.06 8 ALA B CA 1
ATOM 4542 C C . ALA B 1 8 ? 3.547 -14.836 15.992 1 98.06 8 ALA B C 1
ATOM 4544 O O . ALA B 1 8 ? 4.332 -15.148 15.102 1 98.06 8 ALA B O 1
ATOM 4545 N N . GLU B 1 9 ? 3.977 -14.195 17.109 1 96.94 9 GLU B N 1
ATOM 4546 C CA . GLU B 1 9 ? 5.344 -13.711 17.25 1 96.94 9 GLU B CA 1
ATOM 4547 C C . GLU B 1 9 ? 6.328 -14.859 17.422 1 96.94 9 GLU B C 1
ATOM 4549 O O . GLU B 1 9 ? 7.539 -14.68 17.281 1 96.94 9 GLU B O 1
ATOM 4554 N N . VAL B 1 10 ? 5.805 -16.031 17.656 1 98 10 VAL B N 1
ATOM 4555 C CA . VAL B 1 10 ? 6.648 -17.203 17.812 1 98 10 VAL B CA 1
ATOM 4556 C C . VAL B 1 10 ? 7.203 -17.625 16.453 1 98 10 VAL B C 1
ATOM 4558 O O . VAL B 1 10 ? 8.172 -18.375 16.375 1 98 10 VAL B O 1
ATOM 4561 N N . PHE B 1 11 ? 6.582 -17.141 15.352 1 98.38 11 PHE B N 1
ATOM 4562 C CA . PHE B 1 11 ? 7.117 -17.359 14.008 1 98.38 11 PHE B CA 1
ATOM 4563 C C . PHE B 1 11 ? 8.492 -16.734 13.859 1 98.38 11 PHE B C 1
ATOM 4565 O O . PHE B 1 11 ? 8.68 -15.555 14.148 1 98.38 11 PHE B O 1
ATOM 4572 N N . ASP B 1 12 ? 9.445 -17.453 13.391 1 98.31 12 ASP B N 1
ATOM 4573 C CA . ASP B 1 12 ? 10.812 -16.953 13.273 1 98.31 12 ASP B CA 1
ATOM 4574 C C . ASP B 1 12 ? 11.227 -16.828 11.805 1 98.31 12 ASP B C 1
ATOM 4576 O O . ASP B 1 12 ? 11.602 -17.828 11.18 1 98.31 12 ASP B O 1
ATOM 4580 N N . PRO B 1 13 ? 11.273 -15.625 11.297 1 98.44 13 PRO B N 1
ATOM 4581 C CA . PRO B 1 13 ? 11.664 -15.438 9.898 1 98.44 13 PRO B CA 1
ATOM 4582 C C . PRO B 1 13 ? 13.094 -15.906 9.617 1 98.44 13 PRO B C 1
ATOM 4584 O O . PRO B 1 13 ? 13.414 -16.281 8.484 1 98.44 13 PRO B O 1
ATOM 4587 N N . ASN B 1 14 ? 13.969 -15.961 10.648 1 98.44 14 ASN B N 1
ATOM 4588 C CA . ASN B 1 14 ? 15.344 -16.406 10.453 1 98.44 14 ASN B CA 1
ATOM 4589 C C . ASN B 1 14 ? 15.406 -17.906 10.141 1 98.44 14 ASN B C 1
ATOM 4591 O O . ASN B 1 14 ? 16.266 -18.344 9.383 1 98.44 14 ASN B O 1
ATOM 4595 N N . ASN B 1 15 ? 14.555 -18.641 10.758 1 98.56 15 ASN B N 1
ATOM 4596 C CA . ASN B 1 15 ? 14.469 -20.062 10.414 1 98.56 15 ASN B CA 1
ATOM 4597 C C . ASN B 1 15 ? 14.086 -20.25 8.945 1 98.56 15 ASN B C 1
ATOM 4599 O O . ASN B 1 15 ? 14.625 -21.141 8.273 1 98.56 15 ASN B O 1
ATOM 4603 N N . VAL B 1 16 ? 13.148 -19.422 8.477 1 98.88 16 VAL B N 1
ATOM 4604 C CA . VAL B 1 16 ? 12.711 -19.5 7.082 1 98.88 16 VAL B CA 1
ATOM 4605 C C . VAL B 1 16 ? 13.883 -19.188 6.156 1 98.88 16 VAL B C 1
ATOM 4607 O O . VAL B 1 16 ? 14.117 -19.906 5.18 1 98.88 16 VAL B O 1
ATOM 4610 N N . LEU B 1 17 ? 14.633 -18.141 6.469 1 98.69 17 LEU B N 1
ATOM 4611 C CA . LEU B 1 17 ? 15.789 -17.781 5.656 1 98.69 17 LEU B CA 1
ATOM 4612 C C . LEU B 1 17 ? 16.812 -18.891 5.629 1 98.69 17 LEU B C 1
ATOM 4614 O O . LEU B 1 17 ? 17.422 -19.172 4.586 1 98.69 17 LEU B O 1
ATOM 4618 N N . HIS B 1 18 ? 17.031 -19.531 6.785 1 98.56 18 HIS B N 1
ATOM 4619 C CA . HIS B 1 18 ? 17.938 -20.656 6.867 1 98.56 18 HIS B CA 1
ATOM 4620 C C . HIS B 1 18 ? 17.516 -21.781 5.918 1 98.56 18 HIS B C 1
ATOM 4622 O O . HIS B 1 18 ? 18.328 -22.297 5.152 1 98.56 18 HIS B O 1
ATOM 4628 N N . TYR B 1 19 ? 16.281 -22.125 5.902 1 98.81 19 TYR B N 1
ATOM 4629 C CA . TYR B 1 19 ? 15.805 -23.25 5.09 1 98.81 19 TYR B CA 1
ATOM 4630 C C . TYR B 1 19 ? 15.734 -22.859 3.617 1 98.81 19 TYR B C 1
ATOM 4632 O O . TYR B 1 19 ? 15.883 -23.703 2.736 1 98.81 19 TYR B O 1
ATOM 4640 N N . ILE B 1 20 ? 15.484 -21.531 3.32 1 98.81 20 ILE B N 1
ATOM 4641 C CA . ILE B 1 20 ? 15.617 -21.094 1.938 1 98.81 20 ILE B CA 1
ATOM 4642 C C . ILE B 1 20 ? 17.016 -21.406 1.429 1 98.81 20 ILE B C 1
ATOM 4644 O O . ILE B 1 20 ? 17.188 -21.922 0.321 1 98.81 20 ILE B O 1
ATOM 4648 N N . ALA B 1 21 ? 18.016 -21.125 2.27 1 98.44 21 ALA B N 1
ATOM 4649 C CA . ALA B 1 21 ? 19.406 -21.328 1.904 1 98.44 21 ALA B CA 1
ATOM 4650 C C . ALA B 1 21 ? 19.703 -22.812 1.675 1 98.44 21 ALA B C 1
ATOM 4652 O O . ALA B 1 21 ? 20.516 -23.156 0.813 1 98.44 21 ALA B O 1
ATOM 4653 N N . GLU B 1 22 ? 19.078 -23.656 2.416 1 98.56 22 GLU B N 1
ATOM 4654 C CA . GLU B 1 22 ? 19.281 -25.094 2.27 1 98.56 22 GLU B CA 1
ATOM 4655 C C . GLU B 1 22 ? 18.578 -25.625 1.012 1 98.56 22 GLU B C 1
ATOM 4657 O O . GLU B 1 22 ? 19.203 -26.328 0.214 1 98.56 22 GLU B O 1
ATOM 4662 N N . ILE B 1 23 ? 17.344 -25.203 0.769 1 98.75 23 ILE B N 1
ATOM 4663 C CA . ILE B 1 23 ? 16.531 -25.75 -0.305 1 98.75 23 ILE B CA 1
ATOM 4664 C C . ILE B 1 23 ? 17.031 -25.234 -1.652 1 98.75 23 ILE B C 1
ATOM 4666 O O . ILE B 1 23 ? 17.016 -25.969 -2.648 1 98.75 23 ILE B O 1
ATOM 4670 N N . ASN B 1 24 ? 17.516 -23.953 -1.68 1 97.69 24 ASN B N 1
ATOM 4671 C CA . ASN B 1 24 ? 17.891 -23.344 -2.953 1 97.69 24 ASN B CA 1
ATOM 4672 C C . ASN B 1 24 ? 19.156 -23.984 -3.527 1 97.69 24 ASN B C 1
ATOM 4674 O O . ASN B 1 24 ? 19.547 -23.672 -4.652 1 97.69 24 ASN B O 1
ATOM 4678 N N . GLN B 1 25 ? 19.797 -24.922 -2.76 1 97.19 25 GLN B N 1
ATOM 4679 C CA . GLN B 1 25 ? 20.984 -25.625 -3.229 1 97.19 25 GLN B CA 1
ATOM 4680 C C . GLN B 1 25 ? 20.625 -26.75 -4.191 1 97.19 25 GLN B C 1
ATOM 4682 O O . GLN B 1 25 ? 21.469 -27.219 -4.953 1 97.19 25 GLN B O 1
ATOM 4687 N N . PHE B 1 26 ? 19.406 -27.172 -4.137 1 98.12 26 PHE B N 1
ATOM 4688 C CA . PHE B 1 26 ? 18.953 -28.281 -4.977 1 98.12 26 PHE B CA 1
ATOM 4689 C C . PHE B 1 26 ? 18.469 -27.766 -6.332 1 98.12 26 PHE B C 1
ATOM 4691 O O . PHE B 1 26 ? 17.797 -26.734 -6.41 1 98.12 26 PHE B O 1
ATOM 4698 N N . HIS B 1 27 ? 18.906 -28.359 -7.391 1 97.81 27 HIS B N 1
ATOM 4699 C CA . HIS B 1 27 ? 18.375 -28.109 -8.727 1 97.81 27 HIS B CA 1
ATOM 4700 C C . HIS B 1 27 ? 17.094 -28.891 -8.961 1 97.81 27 HIS B C 1
ATOM 4702 O O . HIS B 1 27 ? 17.109 -29.938 -9.594 1 97.81 27 HIS B O 1
ATOM 4708 N N . ARG B 1 28 ? 15.914 -28.281 -8.633 1 98.38 28 ARG B N 1
ATOM 4709 C CA . ARG B 1 28 ? 14.656 -28.984 -8.391 1 98.38 28 ARG B CA 1
ATOM 4710 C C . ARG B 1 28 ? 13.758 -28.938 -9.617 1 98.38 28 ARG B C 1
ATOM 4712 O O . ARG B 1 28 ? 12.578 -28.578 -9.516 1 98.38 28 ARG B O 1
ATOM 4719 N N . ILE B 1 29 ? 14.328 -29.344 -10.711 1 98.06 29 ILE B N 1
ATOM 4720 C CA . ILE B 1 29 ? 13.523 -29.422 -11.93 1 98.06 29 ILE B CA 1
ATOM 4721 C C . ILE B 1 29 ? 12.562 -30.594 -11.844 1 98.06 29 ILE B C 1
ATOM 4723 O O . ILE B 1 29 ? 12.93 -31.672 -11.359 1 98.06 29 ILE B O 1
ATOM 4727 N N . GLN B 1 30 ? 11.32 -30.422 -12.297 1 98.12 30 GLN B N 1
ATOM 4728 C CA . GLN B 1 30 ? 10.367 -31.531 -12.375 1 98.12 30 GLN B CA 1
ATOM 4729 C C . GLN B 1 30 ? 10.914 -32.656 -13.227 1 98.12 30 GLN B C 1
ATOM 4731 O O . GLN B 1 30 ? 11.281 -32.469 -14.391 1 98.12 30 GLN B O 1
ATOM 4736 N N . GLY B 1 31 ? 11 -33.781 -12.672 1 98.25 31 GLY B N 1
ATOM 4737 C CA . GLY B 1 31 ? 11.539 -34.969 -13.352 1 98.25 31 GLY B CA 1
ATOM 4738 C C . GLY B 1 31 ? 13.023 -35.156 -13.102 1 98.25 31 GLY B C 1
ATOM 4739 O O . GLY B 1 31 ? 13.633 -36.062 -13.656 1 98.25 31 GLY B O 1
ATOM 4740 N N . SER B 1 32 ? 13.656 -34.375 -12.281 1 98.25 32 SER B N 1
ATOM 4741 C CA . SER B 1 32 ? 15.086 -34.5 -12 1 98.25 32 SER B CA 1
ATOM 4742 C C . SER B 1 32 ? 15.336 -35.219 -10.695 1 98.25 32 SER B C 1
ATOM 4744 O O . SER B 1 32 ? 14.438 -35.375 -9.867 1 98.25 32 SER B O 1
ATOM 4746 N N . LYS B 1 33 ? 16.547 -35.625 -10.5 1 97.94 33 LYS B N 1
ATOM 4747 C CA . LYS B 1 33 ? 16.891 -36.469 -9.344 1 97.94 33 LYS B CA 1
ATOM 4748 C C . LYS B 1 33 ? 16.938 -35.625 -8.07 1 97.94 33 LYS B C 1
ATOM 4750 O O . LYS B 1 33 ? 16.703 -36.125 -6.973 1 97.94 33 LYS B O 1
ATOM 4755 N N . GLU B 1 34 ? 17.188 -34.344 -8.172 1 98.44 34 GLU B N 1
ATOM 4756 C CA . GLU B 1 34 ? 17.391 -33.531 -6.965 1 98.44 34 GLU B CA 1
ATOM 4757 C C . GLU B 1 34 ? 16.062 -33.094 -6.371 1 98.44 34 GLU B C 1
ATOM 4759 O O . GLU B 1 34 ? 16 -32.656 -5.219 1 98.44 34 GLU B O 1
ATOM 4764 N N . LEU B 1 35 ? 14.977 -33.156 -7.184 1 98.69 35 LEU B N 1
ATOM 4765 C CA . LEU B 1 35 ? 13.664 -32.781 -6.664 1 98.69 35 LEU B CA 1
ATOM 4766 C C . LEU B 1 35 ? 13.25 -33.719 -5.52 1 98.69 35 LEU B C 1
ATOM 4768 O O . LEU B 1 35 ? 12.945 -33.25 -4.422 1 98.69 35 LEU B O 1
ATOM 4772 N N . PRO B 1 36 ? 13.25 -35.031 -5.711 1 98.62 36 PRO B N 1
ATOM 4773 C CA . PRO B 1 36 ? 12.93 -35.906 -4.574 1 98.62 36 PRO B CA 1
ATOM 4774 C C . PRO B 1 36 ? 13.945 -35.781 -3.439 1 98.62 36 PRO B C 1
ATOM 4776 O O . PRO B 1 36 ? 13.594 -35.938 -2.268 1 98.62 36 PRO B O 1
ATOM 4779 N N . GLU B 1 37 ? 15.195 -35.469 -3.75 1 98.69 37 GLU B N 1
ATOM 4780 C CA . GLU B 1 37 ? 16.188 -35.25 -2.701 1 98.69 37 GLU B CA 1
ATOM 4781 C C . GLU B 1 37 ? 15.828 -34.094 -1.812 1 98.69 37 GLU B C 1
ATOM 4783 O O . GLU B 1 37 ? 15.961 -34.156 -0.589 1 98.69 37 GLU B O 1
ATOM 4788 N N . ALA B 1 38 ? 15.398 -33.031 -2.459 1 98.81 38 ALA B N 1
ATOM 4789 C CA . ALA B 1 38 ? 14.969 -31.844 -1.704 1 98.81 38 ALA B CA 1
ATOM 4790 C C . ALA B 1 38 ? 13.781 -32.188 -0.802 1 98.81 38 ALA B C 1
ATOM 4792 O O . ALA B 1 38 ? 13.711 -31.719 0.34 1 98.81 38 ALA B O 1
ATOM 4793 N N . VAL B 1 39 ? 12.844 -32.969 -1.29 1 98.88 39 VAL B N 1
ATOM 4794 C CA . VAL B 1 39 ? 11.664 -33.344 -0.523 1 98.88 39 VAL B CA 1
ATOM 4795 C C . VAL B 1 39 ? 12.07 -34.219 0.649 1 98.88 39 VAL B C 1
ATOM 4797 O O . VAL B 1 39 ? 11.539 -34.094 1.752 1 98.88 39 VAL B O 1
ATOM 4800 N N . ARG B 1 40 ? 13 -35.125 0.414 1 98.62 40 ARG B N 1
ATOM 4801 C CA . ARG B 1 40 ? 13.5 -35.969 1.49 1 98.62 40 ARG B CA 1
ATOM 4802 C C . ARG B 1 40 ? 14.18 -35.156 2.574 1 98.62 40 ARG B C 1
ATOM 4804 O O . ARG B 1 40 ? 14.102 -35.469 3.76 1 98.62 40 ARG B O 1
ATOM 4811 N N . PHE B 1 41 ? 14.875 -34.125 2.121 1 98.69 41 PHE B N 1
ATOM 4812 C CA . PHE B 1 41 ? 15.453 -33.219 3.088 1 98.69 41 PHE B CA 1
ATOM 4813 C C . PHE B 1 41 ? 14.383 -32.656 4.012 1 98.69 41 PHE B C 1
ATOM 4815 O O . PHE B 1 41 ? 14.555 -32.625 5.234 1 98.69 41 PHE B O 1
ATOM 4822 N N . ILE B 1 42 ? 13.258 -32.188 3.473 1 98.94 42 ILE B N 1
ATOM 4823 C CA . ILE B 1 42 ? 12.164 -31.641 4.262 1 98.94 42 ILE B CA 1
ATOM 4824 C C . ILE B 1 42 ? 11.57 -32.719 5.16 1 98.94 42 ILE B C 1
ATOM 4826 O O . ILE B 1 42 ? 11.297 -32.469 6.336 1 98.94 42 ILE B O 1
ATOM 4830 N N . LEU B 1 43 ? 11.383 -33.875 4.594 1 98.81 43 LEU B N 1
ATOM 4831 C CA . LEU B 1 43 ? 10.844 -35 5.352 1 98.81 43 LEU B CA 1
ATOM 4832 C C . LEU B 1 43 ? 11.688 -35.281 6.594 1 98.81 43 LEU B C 1
ATOM 4834 O O . LEU B 1 43 ? 11.141 -35.531 7.672 1 98.81 43 LEU B O 1
ATOM 4838 N N . GLU B 1 44 ? 12.992 -35.25 6.426 1 98.56 44 GLU B N 1
ATOM 4839 C CA . GLU B 1 44 ? 13.898 -35.5 7.543 1 98.56 44 GLU B CA 1
ATOM 4840 C C . GLU B 1 44 ? 13.766 -34.438 8.609 1 98.56 44 GLU B C 1
ATOM 4842 O O . GLU B 1 44 ? 13.859 -34.719 9.805 1 98.56 44 GLU B O 1
ATOM 4847 N N . GLU B 1 45 ? 13.68 -33.156 8.172 1 98.5 45 GLU B N 1
ATOM 4848 C CA . GLU B 1 45 ? 13.484 -32.062 9.125 1 98.5 45 GLU B CA 1
ATOM 4849 C C . GLU B 1 45 ? 12.188 -32.25 9.906 1 98.5 45 GLU B C 1
ATOM 4851 O O . GLU B 1 45 ? 12.156 -32.031 11.117 1 98.5 45 GLU B O 1
ATOM 4856 N N . LEU B 1 46 ? 11.094 -32.625 9.227 1 98.69 46 LEU B N 1
ATOM 4857 C CA . LEU B 1 46 ? 9.812 -32.875 9.883 1 98.69 46 LEU B CA 1
ATOM 4858 C C . LEU B 1 46 ? 9.938 -33.969 10.93 1 98.69 46 LEU B C 1
ATOM 4860 O O . LEU B 1 46 ? 9.375 -33.875 12.023 1 98.69 46 LEU B O 1
ATOM 4864 N N . ARG B 1 47 ? 10.648 -35 10.539 1 98.19 47 ARG B N 1
ATOM 4865 C CA . ARG B 1 47 ? 10.867 -36.125 11.453 1 98.19 47 ARG B CA 1
ATOM 4866 C C . ARG B 1 47 ? 11.586 -35.656 12.719 1 98.19 47 ARG B C 1
ATOM 4868 O O . ARG B 1 47 ? 11.227 -36.062 13.828 1 98.19 47 ARG B O 1
ATOM 4875 N N . ILE B 1 48 ? 12.578 -34.844 12.539 1 97.88 48 ILE B N 1
ATOM 4876 C CA . ILE B 1 48 ? 13.352 -34.312 13.656 1 97.88 48 ILE B CA 1
ATOM 4877 C C . ILE B 1 48 ? 12.43 -33.531 14.594 1 97.88 48 ILE B C 1
ATOM 4879 O O . ILE B 1 48 ? 12.602 -33.562 15.812 1 97.88 48 ILE B O 1
ATOM 4883 N N . TRP B 1 49 ? 11.422 -32.844 14.023 1 97.56 49 TRP B N 1
ATOM 4884 C CA . TRP B 1 49 ? 10.492 -32.062 14.82 1 97.56 49 TRP B CA 1
ATOM 4885 C C . TRP B 1 49 ? 9.359 -32.906 15.375 1 97.56 49 TRP B C 1
ATOM 4887 O O . TRP B 1 49 ? 8.461 -32.406 16.047 1 97.56 49 TRP B O 1
ATOM 4897 N N . GLY B 1 50 ? 9.32 -34.25 15.039 1 97.44 50 GLY B N 1
ATOM 4898 C CA . GLY B 1 50 ? 8.289 -35.156 15.516 1 97.44 50 GLY B CA 1
ATOM 4899 C C . GLY B 1 50 ? 6.992 -35.031 14.742 1 97.44 50 GLY B C 1
ATOM 4900 O O . GLY B 1 50 ? 5.926 -35.375 15.266 1 97.44 50 GLY B O 1
ATOM 4901 N N . ILE B 1 51 ? 7.074 -34.5 13.539 1 98.19 51 ILE B N 1
ATOM 4902 C CA . ILE B 1 51 ? 5.887 -34.344 12.703 1 98.19 51 ILE B CA 1
ATOM 4903 C C . ILE B 1 51 ? 5.793 -35.531 11.727 1 98.19 51 ILE B C 1
ATOM 4905 O O . ILE B 1 51 ? 6.66 -35.688 10.867 1 98.19 51 ILE B O 1
ATOM 4909 N N . GLY B 1 52 ? 4.793 -36.344 11.891 1 96.69 52 GLY B N 1
ATOM 4910 C CA . GLY B 1 52 ? 4.562 -37.406 10.945 1 96.69 52 GLY B CA 1
ATOM 4911 C C . GLY B 1 52 ? 4.133 -36.938 9.57 1 96.69 52 GLY B C 1
ATOM 4912 O O . GLY B 1 52 ? 3.32 -36.031 9.453 1 96.69 52 GLY B O 1
ATOM 4913 N N . ALA B 1 53 ? 4.734 -37.469 8.562 1 98.12 53 ALA B N 1
ATOM 4914 C CA . ALA B 1 53 ? 4.398 -37.094 7.191 1 98.12 53 ALA B CA 1
ATOM 4915 C C . ALA B 1 53 ? 4.363 -38.312 6.27 1 98.12 53 ALA B C 1
ATOM 4917 O O . ALA B 1 53 ? 5 -39.312 6.547 1 98.12 53 ALA B O 1
ATOM 4918 N N . ASN B 1 54 ? 3.566 -38.219 5.293 1 98 54 ASN B N 1
ATOM 4919 C CA . ASN B 1 54 ? 3.473 -39.219 4.238 1 98 54 ASN B CA 1
ATOM 4920 C C . ASN B 1 54 ? 4.113 -38.719 2.939 1 98 54 ASN B C 1
ATOM 4922 O O . ASN B 1 54 ? 3.803 -37.625 2.459 1 98 54 ASN B O 1
ATOM 4926 N N . LEU B 1 55 ? 5.023 -39.5 2.459 1 98.56 55 LEU B N 1
ATOM 4927 C CA . LEU B 1 55 ? 5.609 -39.219 1.151 1 98.56 55 LEU B CA 1
ATOM 4928 C C . LEU B 1 55 ? 4.98 -40.125 0.081 1 98.56 55 LEU B C 1
ATOM 4930 O O . LEU B 1 55 ? 5.184 -41.344 0.079 1 98.56 55 LEU B O 1
ATOM 4934 N N . TYR B 1 56 ? 4.113 -39.5 -0.745 1 98.62 56 TYR B N 1
ATOM 4935 C CA . TYR B 1 56 ? 3.582 -40.188 -1.912 1 98.62 56 TYR B CA 1
ATOM 4936 C C . TYR B 1 56 ? 4.527 -40.062 -3.1 1 98.62 56 TYR B C 1
ATOM 4938 O O . TYR B 1 56 ? 5.074 -39 -3.355 1 98.62 56 TYR B O 1
ATOM 4946 N N . GLU B 1 57 ? 4.785 -41.156 -3.744 1 98.38 57 GLU B N 1
ATOM 4947 C CA . GLU B 1 57 ? 5.727 -41.188 -4.859 1 98.38 57 GLU B CA 1
ATOM 4948 C C . GLU B 1 57 ? 5.027 -41.5 -6.172 1 98.38 57 GLU B C 1
ATOM 4950 O O . GLU B 1 57 ? 4.918 -42.688 -6.539 1 98.38 57 GLU B O 1
ATOM 4955 N N . GLU B 1 58 ? 4.617 -40.531 -6.805 1 98.38 58 GLU B N 1
ATOM 4956 C CA . GLU B 1 58 ? 4.125 -40.688 -8.172 1 98.38 58 GLU B CA 1
ATOM 4957 C C . GLU B 1 58 ? 5.273 -40.719 -9.172 1 98.38 58 GLU B C 1
ATOM 4959 O O . GLU B 1 58 ? 6.438 -40.844 -8.789 1 98.38 58 GLU B O 1
ATOM 4964 N N . THR B 1 59 ? 4.941 -40.594 -10.516 1 98.12 59 THR B N 1
ATOM 4965 C CA . THR B 1 59 ? 6.02 -40.844 -11.461 1 98.12 59 THR B CA 1
ATOM 4966 C C . THR B 1 59 ? 6.066 -39.75 -12.531 1 98.12 59 THR B C 1
ATOM 4968 O O . THR B 1 59 ? 5.023 -39.344 -13.031 1 98.12 59 THR B O 1
ATOM 4971 N N . TYR B 1 60 ? 7.246 -39.344 -12.773 1 98.25 60 TYR B N 1
ATOM 4972 C CA . TYR B 1 60 ? 7.547 -38.656 -14.039 1 98.25 60 TYR B CA 1
ATOM 4973 C C . TYR B 1 60 ? 8.102 -39.656 -15.055 1 98.25 60 TYR B C 1
ATOM 4975 O O . TYR B 1 60 ? 9.156 -40.25 -14.836 1 98.25 60 TYR B O 1
ATOM 4983 N N . ASP B 1 61 ? 7.441 -39.906 -16.172 1 97.88 61 ASP B N 1
ATOM 4984 C CA . ASP B 1 61 ? 7.922 -40.844 -17.172 1 97.88 61 ASP B CA 1
ATOM 4985 C C . ASP B 1 61 ? 7.578 -40.375 -18.578 1 97.88 61 ASP B C 1
ATOM 4987 O O . ASP B 1 61 ? 7.738 -41.094 -19.547 1 97.88 61 ASP B O 1
ATOM 4991 N N . GLY B 1 62 ? 7.051 -39.188 -18.688 1 97.25 62 GLY B N 1
ATOM 4992 C CA . GLY B 1 62 ? 6.676 -38.625 -19.984 1 97.25 62 GLY B CA 1
ATOM 4993 C C . GLY B 1 62 ? 5.383 -39.188 -20.531 1 97.25 62 GLY B C 1
ATOM 4994 O O . GLY B 1 62 ? 4.961 -38.844 -21.641 1 97.25 62 GLY B O 1
ATOM 4995 N N . GLU B 1 63 ? 4.68 -40.031 -19.75 1 96.38 63 GLU B N 1
ATOM 4996 C CA . GLU B 1 63 ? 3.484 -40.719 -20.25 1 96.38 63 GLU B CA 1
ATOM 4997 C C . GLU B 1 63 ? 2.34 -40.594 -19.234 1 96.38 63 GLU B C 1
ATOM 4999 O O . GLU B 1 63 ? 1.184 -40.406 -19.625 1 96.38 63 GLU B O 1
ATOM 5004 N N . SER B 1 64 ? 2.689 -40.688 -17.938 1 97.19 64 SER B N 1
ATOM 5005 C CA . SER B 1 64 ? 1.671 -40.625 -16.891 1 97.19 64 SER B CA 1
ATOM 5006 C C . SER B 1 64 ? 0.89 -39.344 -16.953 1 97.19 64 SER B C 1
ATOM 5008 O O . SER B 1 64 ? 1.415 -38.312 -17.406 1 97.19 64 SER B O 1
ATOM 5010 N N . ARG B 1 65 ? -0.344 -39.469 -16.594 1 97 65 ARG B N 1
ATOM 5011 C CA . ARG B 1 65 ? -1.213 -38.312 -16.609 1 97 65 ARG B CA 1
ATOM 5012 C C . ARG B 1 65 ? -1.783 -38 -15.234 1 97 65 ARG B C 1
ATOM 5014 O O . ARG B 1 65 ? -2.186 -38.938 -14.516 1 97 65 ARG B O 1
ATOM 5021 N N . TYR B 1 66 ? -1.774 -36.844 -14.836 1 98.06 66 TYR B N 1
ATOM 5022 C CA . TYR B 1 66 ? -2.404 -36.344 -13.625 1 98.06 66 TYR B CA 1
ATOM 5023 C C . TYR B 1 66 ? -3.465 -35.312 -13.969 1 98.06 66 TYR B C 1
ATOM 5025 O O . TYR B 1 66 ? -3.148 -34.125 -14.156 1 98.06 66 TYR B O 1
ATOM 5033 N N . LEU B 1 67 ? -4.746 -35.75 -13.984 1 97.62 67 LEU B N 1
ATOM 5034 C CA . LEU B 1 67 ? -5.895 -34.969 -14.445 1 97.62 67 LEU B CA 1
ATOM 5035 C C . LEU B 1 67 ? -5.652 -34.438 -15.852 1 97.62 67 LEU B C 1
ATOM 5037 O O . LEU B 1 67 ? -5.59 -35.188 -16.812 1 97.62 67 LEU B O 1
ATOM 5041 N N . THR B 1 68 ? -5.281 -33.125 -15.984 1 97.94 68 THR B N 1
ATOM 5042 C CA . THR B 1 68 ? -5.219 -32.531 -17.312 1 97.94 68 THR B CA 1
ATOM 5043 C C . THR B 1 68 ? -3.77 -32.406 -17.781 1 97.94 68 THR B C 1
ATOM 5045 O O . THR B 1 68 ? -3.506 -31.859 -18.844 1 97.94 68 THR B O 1
ATOM 5048 N N . LEU B 1 69 ? -2.809 -32.906 -17.031 1 97.25 69 LEU B N 1
ATOM 5049 C CA . LEU B 1 69 ? -1.402 -32.688 -17.359 1 97.25 69 LEU B CA 1
ATOM 5050 C C . LEU B 1 69 ? -0.707 -34.031 -17.609 1 97.25 69 LEU B C 1
ATOM 5052 O O . LEU B 1 69 ? -0.809 -34.938 -16.797 1 97.25 69 LEU B O 1
ATOM 5056 N N . LYS B 1 70 ? -0.096 -34.094 -18.703 1 96.5 70 LYS B N 1
ATOM 5057 C CA . LYS B 1 70 ? 0.793 -35.219 -18.969 1 96.5 70 LYS B CA 1
ATOM 5058 C C . LYS B 1 70 ? 2.188 -34.969 -18.391 1 96.5 70 LYS B C 1
ATOM 5060 O O . LYS B 1 70 ? 2.766 -33.906 -18.609 1 96.5 70 LYS B O 1
ATOM 5065 N N . SER B 1 71 ? 2.713 -35.969 -17.688 1 96.94 71 SER B N 1
ATOM 5066 C CA . SER B 1 71 ? 3.984 -35.75 -17 1 96.94 71 SER B CA 1
ATOM 5067 C C . SER B 1 71 ? 5.113 -35.5 -17.984 1 96.94 71 SER B C 1
ATOM 5069 O O . SER B 1 71 ? 5.156 -36.094 -19.062 1 96.94 71 SER B O 1
ATOM 5071 N N . PRO B 1 72 ? 6.039 -34.562 -17.672 1 97.69 72 PRO B N 1
ATOM 5072 C CA . PRO B 1 72 ? 7.258 -34.5 -18.484 1 97.69 72 PRO B CA 1
ATOM 5073 C C . PRO B 1 72 ? 8.172 -35.688 -18.312 1 97.69 72 PRO B C 1
ATOM 5075 O O . PRO B 1 72 ? 7.926 -36.531 -17.438 1 97.69 72 PRO B O 1
ATOM 5078 N N . ILE B 1 73 ? 9.188 -35.75 -19.141 1 98.19 73 ILE B N 1
ATOM 5079 C CA . ILE B 1 73 ? 10.148 -36.844 -19.094 1 98.19 73 ILE B CA 1
ATOM 5080 C C . ILE B 1 73 ? 11.008 -36.719 -17.844 1 98.19 73 ILE B C 1
ATOM 5082 O O . ILE B 1 73 ? 11.172 -35.625 -17.297 1 98.19 73 ILE B O 1
ATOM 5086 N N . ALA B 1 74 ? 11.508 -37.875 -17.359 1 98.5 74 ALA B N 1
ATOM 5087 C CA . ALA B 1 74 ? 12.594 -37.875 -16.375 1 98.5 74 ALA B CA 1
ATOM 5088 C C . ALA B 1 74 ? 13.898 -37.375 -16.984 1 98.5 74 ALA B C 1
ATOM 5090 O O . ALA B 1 74 ? 14.305 -37.844 -18.062 1 98.5 74 ALA B O 1
ATOM 5091 N N . TRP B 1 75 ? 14.492 -36.406 -16.328 1 98.12 75 TRP B N 1
ATOM 5092 C CA . TRP B 1 75 ? 15.547 -35.688 -17.016 1 98.12 75 TRP B CA 1
ATOM 5093 C C . TRP B 1 75 ? 16.531 -35.094 -16.016 1 98.12 75 TRP B C 1
ATOM 5095 O O . TRP B 1 75 ? 16.125 -34.594 -14.961 1 98.12 75 TRP B O 1
ATOM 5105 N N . ASP B 1 76 ? 17.844 -35.219 -16.297 1 98.25 76 ASP B N 1
ATOM 5106 C CA . ASP B 1 76 ? 18.906 -34.531 -15.547 1 98.25 76 ASP B CA 1
ATOM 5107 C C . ASP B 1 76 ? 19.922 -33.906 -16.484 1 98.25 76 ASP B C 1
ATOM 5109 O O . ASP B 1 76 ? 20.25 -34.469 -17.531 1 98.25 76 ASP B O 1
ATOM 5113 N N . VAL B 1 77 ? 20.328 -32.781 -16.172 1 97.94 77 VAL B N 1
ATOM 5114 C CA . VAL B 1 77 ? 21.422 -32.156 -16.922 1 97.94 77 VAL B CA 1
ATOM 5115 C C . VAL B 1 77 ? 22.766 -32.656 -16.391 1 97.94 77 VAL B C 1
ATOM 5117 O O . VAL B 1 77 ? 22.969 -32.688 -15.172 1 97.94 77 VAL B O 1
ATOM 5120 N N . VAL B 1 78 ? 23.578 -33.094 -17.266 1 97.88 78 VAL B N 1
ATOM 5121 C CA . VAL B 1 78 ? 24.922 -33.5 -16.891 1 97.88 78 VAL B CA 1
ATOM 5122 C C . VAL B 1 78 ? 25.891 -32.344 -17.062 1 97.88 78 VAL B C 1
ATOM 5124 O O . VAL B 1 78 ? 26.578 -31.938 -16.125 1 97.88 78 VAL B O 1
ATOM 5127 N N . ARG B 1 79 ? 25.984 -31.812 -18.234 1 98.06 79 ARG B N 1
ATOM 5128 C CA . ARG B 1 79 ? 26.797 -30.641 -18.531 1 98.06 79 ARG B CA 1
ATOM 5129 C C . ARG B 1 79 ? 26.297 -29.953 -19.812 1 98.06 79 ARG B C 1
ATOM 5131 O O . ARG B 1 79 ? 25.562 -30.547 -20.594 1 98.06 79 ARG B O 1
ATOM 5138 N N . GLY B 1 80 ? 26.609 -28.734 -19.953 1 98.44 80 GLY B N 1
ATOM 5139 C CA . GLY B 1 80 ? 26.25 -27.953 -21.125 1 98.44 80 GLY B CA 1
ATOM 5140 C C . GLY B 1 80 ? 27.047 -26.672 -21.25 1 98.44 80 GLY B C 1
ATOM 5141 O O . GLY B 1 80 ? 27.578 -26.156 -20.266 1 98.44 80 GLY B O 1
ATOM 5142 N N . ALA B 1 81 ? 27.172 -26.188 -22.469 1 98.69 81 ALA B N 1
ATOM 5143 C CA . ALA B 1 81 ? 27.906 -24.969 -22.75 1 98.69 81 ALA B CA 1
ATOM 5144 C C . ALA B 1 81 ? 27.406 -24.328 -24.047 1 98.69 81 ALA B C 1
ATOM 5146 O O . ALA B 1 81 ? 26.938 -25.016 -24.953 1 98.69 81 ALA B O 1
ATOM 5147 N N . VAL B 1 82 ? 27.5 -23.094 -24.109 1 98.88 82 VAL B N 1
ATOM 5148 C CA . VAL B 1 82 ? 27.281 -22.328 -25.328 1 98.88 82 VAL B CA 1
ATOM 5149 C C . VAL B 1 82 ? 28.359 -21.266 -25.484 1 98.88 82 VAL B C 1
ATOM 5151 O O . VAL B 1 82 ? 28.688 -20.562 -24.531 1 98.88 82 VAL B O 1
ATOM 5154 N N . GLU B 1 83 ? 28.984 -21.266 -26.609 1 98.69 83 GLU B N 1
ATOM 5155 C CA . GLU B 1 83 ? 30 -20.266 -26.953 1 98.69 83 GLU B CA 1
ATOM 5156 C C . GLU B 1 83 ? 29.531 -19.391 -28.109 1 98.69 83 GLU B C 1
ATOM 5158 O O . GLU B 1 83 ? 29.188 -19.906 -29.188 1 98.69 83 GLU B O 1
ATOM 5163 N N . VAL B 1 84 ? 29.5 -18.203 -27.906 1 98.5 84 VAL B N 1
ATOM 5164 C CA . VAL B 1 84 ? 29.078 -17.25 -28.938 1 98.5 84 VAL B CA 1
ATOM 5165 C C . VAL B 1 84 ? 29.672 -15.875 -28.641 1 98.5 84 VAL B C 1
ATOM 5167 O O . VAL B 1 84 ? 29.719 -15.445 -27.484 1 98.5 84 VAL B O 1
ATOM 5170 N N . LEU B 1 85 ? 30.188 -15.195 -29.641 1 97.81 85 LEU B N 1
ATOM 5171 C CA . LEU B 1 85 ? 30.766 -13.859 -29.578 1 97.81 85 LEU B CA 1
ATOM 5172 C C . LEU B 1 85 ? 31.875 -13.805 -28.516 1 97.81 85 LEU B C 1
ATOM 5174 O O . LEU B 1 85 ? 31.938 -12.852 -27.734 1 97.81 85 LEU B O 1
ATOM 5178 N N . GLY B 1 86 ? 32.531 -14.75 -28.453 1 96.06 86 GLY B N 1
ATOM 5179 C CA . GLY B 1 86 ? 33.656 -14.789 -27.562 1 96.06 86 GLY B CA 1
ATOM 5180 C C . GLY B 1 86 ? 33.312 -15.078 -26.125 1 96.06 86 GLY B C 1
ATOM 5181 O O . GLY B 1 86 ? 34.188 -15.133 -25.25 1 96.06 86 GLY B O 1
ATOM 5182 N N . ARG B 1 87 ? 32.094 -15.242 -25.844 1 96.88 87 ARG B N 1
ATOM 5183 C CA . ARG B 1 87 ? 31.656 -15.562 -24.5 1 96.88 87 ARG B CA 1
ATOM 5184 C C . ARG B 1 87 ? 31.266 -17.031 -24.391 1 96.88 87 ARG B C 1
ATOM 5186 O O . ARG B 1 87 ? 30.672 -17.594 -25.297 1 96.88 87 ARG B O 1
ATOM 5193 N N . THR B 1 88 ? 31.703 -17.656 -23.297 1 98.38 88 THR B N 1
ATOM 5194 C CA . THR B 1 88 ? 31.328 -19.047 -23.031 1 98.38 88 THR B CA 1
ATOM 5195 C C . THR B 1 88 ? 30.516 -19.156 -21.734 1 98.38 88 THR B C 1
ATOM 5197 O O . THR B 1 88 ? 30.969 -18.734 -20.672 1 98.38 88 THR B O 1
ATOM 5200 N N . LEU B 1 89 ? 29.344 -19.656 -21.844 1 98.62 89 LEU B N 1
ATOM 5201 C CA . LEU B 1 89 ? 28.5 -19.969 -20.703 1 98.62 89 LEU B CA 1
ATOM 5202 C C . LEU B 1 89 ? 28.422 -21.469 -20.484 1 98.62 89 LEU B C 1
ATOM 5204 O O . LEU B 1 89 ? 28.281 -22.234 -21.438 1 98.62 89 LEU B O 1
ATOM 5208 N N . THR B 1 90 ? 28.547 -21.891 -19.234 1 98.69 90 THR B N 1
ATOM 5209 C CA . THR B 1 90 ? 28.531 -23.312 -18.922 1 98.69 90 THR B CA 1
ATOM 5210 C C . THR B 1 90 ? 27.578 -23.609 -17.766 1 98.69 90 THR B C 1
ATOM 5212 O O . THR B 1 90 ? 27.234 -22.703 -17 1 98.69 90 THR B O 1
ATOM 5215 N N . THR B 1 91 ? 27.219 -24.859 -17.625 1 98.19 91 THR B N 1
ATOM 5216 C CA . THR B 1 91 ? 26.375 -25.281 -16.516 1 98.19 91 THR B CA 1
ATOM 5217 C C . THR B 1 91 ? 27.125 -25.203 -15.188 1 98.19 91 THR B C 1
ATOM 5219 O O . THR B 1 91 ? 26.516 -25.234 -14.117 1 98.19 91 THR B O 1
ATOM 5222 N N . ALA B 1 92 ? 28.453 -25.141 -15.242 1 96.31 92 ALA B N 1
ATOM 5223 C CA . ALA B 1 92 ? 29.219 -24.906 -14.023 1 96.31 92 ALA B CA 1
ATOM 5224 C C . ALA B 1 92 ? 28.906 -23.547 -13.414 1 96.31 92 ALA B C 1
ATOM 5226 O O . ALA B 1 92 ? 28.922 -23.391 -12.195 1 96.31 92 ALA B O 1
ATOM 5227 N N . GLY B 1 93 ? 28.641 -22.625 -14.25 1 96.5 93 GLY B N 1
ATOM 5228 C CA . GLY B 1 93 ? 28.188 -21.328 -13.773 1 96.5 93 GLY B CA 1
ATOM 5229 C C . GLY B 1 93 ? 26.75 -21.328 -13.297 1 96.5 93 GLY B C 1
ATOM 5230 O O . GLY B 1 93 ? 26.453 -20.875 -12.195 1 96.5 93 GLY B O 1
ATOM 5231 N N . THR B 1 94 ? 25.891 -21.812 -14.117 1 97.81 94 THR B N 1
ATOM 5232 C CA . THR B 1 94 ? 24.484 -22 -13.781 1 97.81 94 THR B CA 1
ATOM 5233 C C . THR B 1 94 ? 23.875 -23.125 -14.609 1 97.81 94 THR B C 1
ATOM 5235 O O . THR B 1 94 ? 24.094 -23.203 -15.82 1 97.81 94 THR B O 1
ATOM 5238 N N . PRO B 1 95 ? 23.141 -23.953 -13.891 1 97.94 95 PRO B N 1
ATOM 5239 C CA . PRO B 1 95 ? 22.516 -25.031 -14.656 1 97.94 95 PRO B CA 1
ATOM 5240 C C . PRO B 1 95 ? 21.469 -24.531 -15.656 1 97.94 95 PRO B C 1
ATOM 5242 O O . PRO B 1 95 ? 21.031 -25.281 -16.516 1 97.94 95 PRO B O 1
ATOM 5245 N N . LEU B 1 96 ? 21.141 -23.25 -15.664 1 98.5 96 LEU B N 1
ATOM 5246 C CA . LEU B 1 96 ? 20.062 -22.688 -16.469 1 98.5 96 LEU B CA 1
ATOM 5247 C C . LEU B 1 96 ? 20.516 -22.484 -17.922 1 98.5 96 LEU B C 1
ATOM 5249 O O . LEU B 1 96 ? 19.703 -22.25 -18.812 1 98.5 96 LEU B O 1
ATOM 5253 N N . VAL B 1 97 ? 21.812 -22.719 -18.141 1 98.69 97 VAL B N 1
ATOM 5254 C CA . VAL B 1 97 ? 22.328 -22.594 -19.5 1 98.69 97 VAL B CA 1
ATOM 5255 C C . VAL B 1 97 ? 21.656 -23.609 -20.406 1 98.69 97 VAL B C 1
ATOM 5257 O O . VAL B 1 97 ? 21.406 -23.344 -21.594 1 98.69 97 VAL B O 1
ATOM 5260 N N . VAL B 1 98 ? 21.391 -24.75 -19.828 1 98.81 98 VAL B N 1
ATOM 5261 C CA . VAL B 1 98 ? 20.656 -25.766 -20.578 1 98.81 98 VAL B CA 1
ATOM 5262 C C . VAL B 1 98 ? 19.156 -25.656 -20.266 1 98.81 98 VAL B C 1
ATOM 5264 O O . VAL B 1 98 ? 18.75 -25.688 -19.109 1 98.81 98 VAL B O 1
ATOM 5267 N N . MET B 1 99 ? 18.312 -25.5 -21.344 1 98.62 99 MET B N 1
ATOM 5268 C CA . MET B 1 99 ? 16.875 -25.469 -21.141 1 98.62 99 MET B CA 1
ATOM 5269 C C . MET B 1 99 ? 16.391 -26.766 -20.484 1 98.62 99 MET B C 1
ATOM 5271 O O . MET B 1 99 ? 16.859 -27.844 -20.828 1 98.62 99 MET B O 1
ATOM 5275 N N . ALA B 1 100 ? 15.445 -26.609 -19.5 1 98.06 100 ALA B N 1
ATOM 5276 C CA . ALA B 1 100 ? 14.93 -27.781 -18.812 1 98.06 100 ALA B CA 1
ATOM 5277 C C . ALA B 1 100 ? 14.273 -28.75 -19.781 1 98.06 100 ALA B C 1
ATOM 5279 O O . ALA B 1 100 ? 13.438 -28.359 -20.609 1 98.06 100 ALA B O 1
ATOM 5280 N N . HIS B 1 101 ? 14.758 -30.078 -19.75 1 98.19 101 HIS B N 1
ATOM 5281 C CA . HIS B 1 101 ? 14.242 -31.188 -20.531 1 98.19 101 HIS B CA 1
ATOM 5282 C C . HIS B 1 101 ? 14.797 -31.188 -21.953 1 98.19 101 HIS B C 1
ATOM 5284 O O . HIS B 1 101 ? 14.266 -31.859 -22.844 1 98.19 101 HIS B O 1
ATOM 5290 N N . SER B 1 102 ? 15.82 -30.406 -22.203 1 98.38 102 SER B N 1
ATOM 5291 C CA . SER B 1 102 ? 16.5 -30.453 -23.484 1 98.38 102 SER B CA 1
ATOM 5292 C C . SER B 1 102 ? 17.156 -31.812 -23.703 1 98.38 102 SER B C 1
ATOM 5294 O O . SER B 1 102 ? 17.719 -32.406 -22.781 1 98.38 102 SER B O 1
ATOM 5296 N N . PRO B 1 103 ? 17.094 -32.312 -24.891 1 97.75 103 PRO B N 1
ATOM 5297 C CA . PRO B 1 103 ? 17.922 -33.5 -25.203 1 97.75 103 PRO B CA 1
ATOM 5298 C C . PRO B 1 103 ? 19.391 -33.156 -25.344 1 97.75 103 PRO B C 1
ATOM 5300 O O . PRO B 1 103 ? 19.766 -31.984 -25.422 1 97.75 103 PRO B O 1
ATOM 5303 N N . SER B 1 104 ? 20.234 -34.25 -25.312 1 98.25 104 SER B N 1
ATOM 5304 C CA . SER B 1 104 ? 21.656 -34.094 -25.578 1 98.25 104 SER B CA 1
ATOM 5305 C C . SER B 1 104 ? 21.922 -33.75 -27.031 1 98.25 104 SER B C 1
ATOM 5307 O O . SER B 1 104 ? 21.062 -33.969 -27.891 1 98.25 104 SER B O 1
ATOM 5309 N N . GLY B 1 105 ? 23.031 -33.062 -27.234 1 98.44 105 GLY B N 1
ATOM 5310 C CA . GLY B 1 105 ? 23.438 -32.781 -28.594 1 98.44 105 GLY B CA 1
ATOM 5311 C C . GLY B 1 105 ? 24.562 -31.766 -28.672 1 98.44 105 GLY B C 1
ATOM 5312 O O . GLY B 1 105 ? 25.016 -31.234 -27.656 1 98.44 105 GLY B O 1
ATOM 5313 N N . SER B 1 106 ? 25.094 -31.672 -29.844 1 98.38 106 SER B N 1
ATOM 5314 C CA . SER B 1 106 ? 26.094 -30.656 -30.172 1 98.38 106 SER B CA 1
ATOM 5315 C C . SER B 1 106 ? 25.75 -29.953 -31.484 1 98.38 106 SER B C 1
ATOM 5317 O O . SER B 1 106 ? 25.141 -30.547 -32.375 1 98.38 106 SER B O 1
ATOM 5319 N N . ALA B 1 107 ? 26.062 -28.766 -31.531 1 98.5 107 ALA B N 1
ATOM 5320 C CA . ALA B 1 107 ? 25.781 -28 -32.75 1 98.5 107 ALA B CA 1
ATOM 5321 C C . ALA B 1 107 ? 26.797 -26.859 -32.906 1 98.5 107 ALA B C 1
ATOM 5323 O O . ALA B 1 107 ? 27.266 -26.297 -31.938 1 98.5 107 ALA B O 1
ATOM 5324 N N . GLU B 1 108 ? 27.141 -26.641 -34.094 1 98.12 108 GLU B N 1
ATOM 5325 C CA . GLU B 1 108 ? 27.953 -25.5 -34.5 1 98.12 108 GLU B CA 1
ATOM 5326 C C . GLU B 1 108 ? 27.422 -24.891 -35.812 1 98.12 108 GLU B C 1
ATOM 5328 O O . GLU B 1 108 ? 27.031 -25.609 -36.719 1 98.12 108 GLU B O 1
ATOM 5333 N N . GLY B 1 109 ? 27.344 -23.578 -35.781 1 97.69 109 GLY B N 1
ATOM 5334 C CA . GLY B 1 109 ? 26.859 -22.953 -37.031 1 97.69 109 GLY B CA 1
ATOM 5335 C C . GLY B 1 109 ? 26.453 -21.5 -36.844 1 97.69 109 GLY B C 1
ATOM 5336 O O . GLY B 1 109 ? 26.656 -20.938 -35.75 1 97.69 109 GLY B O 1
ATOM 5337 N N . GLU B 1 110 ? 25.938 -21.031 -37.969 1 98.38 110 GLU B N 1
ATOM 5338 C CA . GLU B 1 110 ? 25.484 -19.641 -37.938 1 98.38 110 GLU B CA 1
ATOM 5339 C C . GLU B 1 110 ? 24.172 -19.5 -37.188 1 98.38 110 GLU B C 1
ATOM 5341 O O . GLU B 1 110 ? 23.312 -20.391 -37.219 1 98.38 110 GLU B O 1
ATOM 5346 N N . VAL B 1 111 ? 24.078 -18.359 -36.531 1 98.69 111 VAL B N 1
ATOM 5347 C CA . VAL B 1 111 ? 22.891 -18.078 -35.719 1 98.69 111 VAL B CA 1
ATOM 5348 C C . VAL B 1 111 ? 21.875 -17.281 -36.562 1 98.69 111 VAL B C 1
ATOM 5350 O O . VAL B 1 111 ? 22.266 -16.375 -37.312 1 98.69 111 VAL B O 1
ATOM 5353 N N . VAL B 1 112 ? 20.641 -17.656 -36.5 1 98.31 112 VAL B N 1
ATOM 5354 C CA . VAL B 1 112 ? 19.547 -16.906 -37.094 1 98.31 112 VAL B CA 1
ATOM 5355 C C . VAL B 1 112 ? 18.547 -16.5 -36.031 1 98.31 112 VAL B C 1
ATOM 5357 O O . VAL B 1 112 ? 18.094 -17.328 -35.219 1 98.31 112 VAL B O 1
ATOM 5360 N N . HIS B 1 113 ? 18.297 -15.227 -35.938 1 98.38 113 HIS B N 1
ATOM 5361 C CA . HIS B 1 113 ? 17.266 -14.734 -35.031 1 98.38 113 HIS B CA 1
ATOM 5362 C C . HIS B 1 113 ? 15.883 -14.82 -35.656 1 98.38 113 HIS B C 1
ATOM 5364 O O . HIS B 1 113 ? 15.648 -14.266 -36.719 1 98.38 113 HIS B O 1
ATOM 5370 N N . VAL B 1 114 ? 15 -15.523 -35 1 97.88 114 VAL B N 1
ATOM 5371 C CA . VAL B 1 114 ? 13.633 -15.656 -35.5 1 97.88 114 VAL B CA 1
ATOM 5372 C C . VAL B 1 114 ? 12.711 -14.695 -34.781 1 97.88 114 VAL B C 1
ATOM 5374 O O . VAL B 1 114 ? 12.336 -14.945 -33.625 1 97.88 114 VAL B O 1
ATOM 5377 N N . ALA B 1 115 ? 12.422 -13.633 -35.469 1 92.62 115 ALA B N 1
ATOM 5378 C CA . ALA B 1 115 ? 11.531 -12.633 -34.875 1 92.62 115 ALA B CA 1
ATOM 5379 C C . ALA B 1 115 ? 10.172 -12.648 -35.562 1 92.62 115 ALA B C 1
ATOM 5381 O O . ALA B 1 115 ? 9.18 -12.172 -35.031 1 92.62 115 ALA B O 1
ATOM 5382 N N . ARG B 1 116 ? 10.211 -13.031 -37.094 1 87.94 116 ARG B N 1
ATOM 5383 C CA . ARG B 1 116 ? 9 -13.062 -37.906 1 87.94 116 ARG B CA 1
ATOM 5384 C C . ARG B 1 116 ? 8.891 -14.367 -38.656 1 87.94 116 ARG B C 1
ATOM 5386 O O . ARG B 1 116 ? 9.859 -15.133 -38.75 1 87.94 116 ARG B O 1
ATOM 5393 N N . GLU B 1 117 ? 7.648 -14.734 -39 1 92.88 117 GLU B N 1
ATOM 5394 C CA . GLU B 1 117 ? 7.352 -15.992 -39.656 1 92.88 117 GLU B CA 1
ATOM 5395 C C . GLU B 1 117 ? 8.32 -16.234 -40.812 1 92.88 117 GLU B C 1
ATOM 5397 O O . GLU B 1 117 ? 8.742 -17.359 -41.062 1 92.88 117 GLU B O 1
ATOM 5402 N N . GLU B 1 118 ? 8.656 -15.258 -41.469 1 95.31 118 GLU B N 1
ATOM 5403 C CA . GLU B 1 118 ? 9.508 -15.367 -42.656 1 95.31 118 GLU B CA 1
ATOM 5404 C C . GLU B 1 118 ? 10.914 -15.828 -42.281 1 95.31 118 GLU B C 1
ATOM 5406 O O . GLU B 1 118 ? 11.617 -16.406 -43.094 1 95.31 118 GLU B O 1
ATOM 5411 N N . ASP B 1 119 ? 11.344 -15.602 -41.062 1 96.5 119 ASP B N 1
ATOM 5412 C CA . ASP B 1 119 ? 12.695 -15.93 -40.625 1 96.5 119 ASP B CA 1
ATOM 5413 C C . ASP B 1 119 ? 12.898 -17.438 -40.562 1 96.5 119 ASP B C 1
ATOM 5415 O O . ASP B 1 119 ? 14.039 -17.922 -40.625 1 96.5 119 ASP B O 1
ATOM 5419 N N . TRP B 1 120 ? 11.844 -18.203 -40.469 1 97.12 120 TRP B N 1
ATOM 5420 C CA . TRP B 1 120 ? 11.922 -19.656 -40.375 1 97.12 120 TRP B CA 1
ATOM 5421 C C . TRP B 1 120 ? 12.492 -20.266 -41.625 1 97.12 120 TRP B C 1
ATOM 5423 O O . TRP B 1 120 ? 13.031 -21.375 -41.625 1 97.12 120 TRP B O 1
ATOM 5433 N N . LYS B 1 121 ? 12.391 -19.578 -42.719 1 96.12 121 LYS B N 1
ATOM 5434 C CA . LYS B 1 121 ? 12.891 -20.078 -43.969 1 96.12 121 LYS B CA 1
ATOM 5435 C C . LYS B 1 121 ? 14.414 -20.172 -43.969 1 96.12 121 LYS B C 1
ATOM 5437 O O . LYS B 1 121 ? 15 -20.906 -44.781 1 96.12 121 LYS B O 1
ATOM 5442 N N . LYS B 1 122 ? 15.039 -19.578 -43.062 1 96.25 122 LYS B N 1
ATOM 5443 C CA . LYS B 1 122 ? 16.5 -19.469 -43.062 1 96.25 122 LYS B CA 1
ATOM 5444 C C . LYS B 1 122 ? 17.125 -20.391 -42.031 1 96.25 122 LYS B C 1
ATOM 5446 O O . LYS B 1 122 ? 18.344 -20.391 -41.844 1 96.25 122 LYS B O 1
ATOM 5451 N N . VAL B 1 123 ? 16.406 -21.266 -41.375 1 97.81 123 VAL B N 1
ATOM 5452 C CA . VAL B 1 123 ? 16.906 -21.859 -40.125 1 97.81 123 VAL B CA 1
ATOM 5453 C C . VAL B 1 123 ? 17.578 -23.203 -40.438 1 97.81 123 VAL B C 1
ATOM 5455 O O . VAL B 1 123 ? 18.344 -23.703 -39.625 1 97.81 123 VAL B O 1
ATOM 5458 N N . ARG B 1 124 ? 17.297 -23.75 -41.656 1 97.81 124 ARG B N 1
ATOM 5459 C CA . ARG B 1 124 ? 17.859 -25.062 -41.969 1 97.81 124 ARG B CA 1
ATOM 5460 C C . ARG B 1 124 ? 19.375 -25.062 -41.844 1 97.81 124 ARG B C 1
ATOM 5462 O O . ARG B 1 124 ? 20.062 -24.234 -42.438 1 97.81 124 ARG B O 1
ATOM 5469 N N . GLY B 1 125 ? 19.844 -26.016 -41.031 1 97.88 125 GLY B N 1
ATOM 5470 C CA . GLY B 1 125 ? 21.281 -26.172 -40.844 1 97.88 125 GLY B CA 1
ATOM 5471 C C . GLY B 1 125 ? 21.875 -25.094 -39.969 1 97.88 125 GLY B C 1
ATOM 5472 O O . GLY B 1 125 ? 23.109 -24.984 -39.875 1 97.88 125 GLY B O 1
ATOM 5473 N N . ARG B 1 126 ? 21.094 -24.312 -39.312 1 98.56 126 ARG B N 1
ATOM 5474 C CA . ARG B 1 126 ? 21.594 -23.188 -38.5 1 98.56 126 ARG B CA 1
ATOM 5475 C C . ARG B 1 126 ? 21.094 -23.281 -37.062 1 98.56 126 ARG B C 1
ATOM 5477 O O . ARG B 1 126 ? 20.344 -24.188 -36.719 1 98.56 126 ARG B O 1
ATOM 5484 N N . ILE B 1 127 ? 21.672 -22.422 -36.219 1 98.75 127 ILE B N 1
ATOM 5485 C CA . ILE B 1 127 ? 21.25 -22.312 -34.844 1 98.75 127 ILE B CA 1
ATOM 5486 C C . ILE B 1 127 ? 20.219 -21.203 -34.688 1 98.75 127 ILE B C 1
ATOM 5488 O O . ILE B 1 127 ? 20.469 -20.062 -35.094 1 98.75 127 ILE B O 1
ATOM 5492 N N . VAL B 1 128 ? 19.078 -21.531 -34.094 1 98.69 128 VAL B N 1
ATOM 5493 C CA . VAL B 1 128 ? 17.969 -20.578 -34 1 98.69 128 VAL B CA 1
ATOM 5494 C C . VAL B 1 128 ? 18.047 -19.828 -32.656 1 98.69 128 VAL B C 1
ATOM 5496 O O . VAL B 1 128 ? 18.344 -20.438 -31.641 1 98.69 128 VAL B O 1
ATOM 5499 N N . LEU B 1 129 ? 17.906 -18.531 -32.719 1 98.75 129 LEU B N 1
ATOM 5500 C CA . LEU B 1 129 ? 17.781 -17.672 -31.531 1 98.75 129 LEU B CA 1
ATOM 5501 C C . LEU B 1 129 ? 16.359 -17.125 -31.406 1 98.75 129 LEU B C 1
ATOM 5503 O O . LEU B 1 129 ? 15.852 -16.5 -32.344 1 98.75 129 LEU B O 1
ATOM 5507 N N . VAL B 1 130 ? 15.68 -17.438 -30.234 1 98.25 130 VAL B N 1
ATOM 5508 C CA . VAL B 1 130 ? 14.281 -17.047 -30.078 1 98.25 130 VAL B CA 1
ATOM 5509 C C . VAL B 1 130 ? 14.07 -16.422 -28.703 1 98.25 130 VAL B C 1
ATOM 5511 O O . VAL B 1 130 ? 14.711 -16.828 -27.734 1 98.25 130 VAL B O 1
ATOM 5514 N N . GLY B 1 131 ? 13.125 -15.43 -28.672 1 97.25 131 GLY B N 1
ATOM 5515 C CA . GLY B 1 131 ? 12.922 -14.711 -27.422 1 97.25 131 GLY B CA 1
ATOM 5516 C C . GLY B 1 131 ? 11.562 -14.961 -26.812 1 97.25 131 GLY B C 1
ATOM 5517 O O . GLY B 1 131 ? 11.273 -14.461 -25.719 1 97.25 131 GLY B O 1
ATOM 5518 N N . ARG B 1 132 ? 10.656 -15.727 -27.375 1 93.19 132 ARG B N 1
ATOM 5519 C CA . ARG B 1 132 ? 9.312 -15.984 -26.859 1 93.19 132 ARG B CA 1
ATOM 5520 C C . ARG B 1 132 ? 8.727 -17.266 -27.453 1 93.19 132 ARG B C 1
ATOM 5522 O O . ARG B 1 132 ? 9.312 -17.844 -28.359 1 93.19 132 ARG B O 1
ATOM 5529 N N . GLU B 1 133 ? 7.672 -17.734 -26.844 1 90.88 133 GLU B N 1
ATOM 5530 C CA . GLU B 1 133 ? 6.969 -18.922 -27.297 1 90.88 133 GLU B CA 1
ATOM 5531 C C . GLU B 1 133 ? 7.934 -20.094 -27.516 1 90.88 133 GLU B C 1
ATOM 5533 O O . GLU B 1 133 ? 7.949 -20.703 -28.594 1 90.88 133 GLU B O 1
ATOM 5538 N N . TRP B 1 134 ? 8.719 -20.328 -26.578 1 96.06 134 TRP B N 1
ATOM 5539 C CA . TRP B 1 134 ? 9.914 -21.156 -26.672 1 96.06 134 TRP B CA 1
ATOM 5540 C C . TRP B 1 134 ? 9.562 -22.578 -27.047 1 96.06 134 TRP B C 1
ATOM 5542 O O . TRP B 1 134 ? 10.219 -23.188 -27.891 1 96.06 134 TRP B O 1
ATOM 5552 N N . ARG B 1 135 ? 8.492 -23.109 -26.453 1 93 135 ARG B N 1
ATOM 5553 C CA . ARG B 1 135 ? 8.172 -24.516 -26.719 1 93 135 ARG B CA 1
ATOM 5554 C C . ARG B 1 135 ? 7.75 -24.703 -28.172 1 93 135 ARG B C 1
ATOM 5556 O O . ARG B 1 135 ? 8.227 -25.625 -28.844 1 93 135 ARG B O 1
ATOM 5563 N N . GLU B 1 136 ? 6.883 -23.875 -28.594 1 91.31 136 GLU B N 1
ATOM 5564 C CA . GLU B 1 136 ? 6.434 -23.953 -29.984 1 91.31 136 GLU B CA 1
ATOM 5565 C C . GLU B 1 136 ? 7.574 -23.641 -30.953 1 91.31 136 GLU B C 1
ATOM 5567 O O . GLU B 1 136 ? 7.645 -24.234 -32.031 1 91.31 136 GLU B O 1
ATOM 5572 N N . ALA B 1 137 ? 8.352 -22.703 -30.625 1 96.38 137 ALA B N 1
ATOM 5573 C CA . ALA B 1 137 ? 9.492 -22.359 -31.469 1 96.38 137 ALA B CA 1
ATOM 5574 C C . ALA B 1 137 ? 10.492 -23.516 -31.562 1 96.38 137 ALA B C 1
ATOM 5576 O O . ALA B 1 137 ? 11.07 -23.766 -32.625 1 96.38 137 ALA B O 1
ATOM 5577 N N . TYR B 1 138 ? 10.695 -24.156 -30.469 1 97.81 138 TYR B N 1
ATOM 5578 C CA . TYR B 1 138 ? 11.609 -25.297 -30.453 1 97.81 138 TYR B CA 1
ATOM 5579 C C . TYR B 1 138 ? 11.109 -26.406 -31.375 1 97.81 138 TYR B C 1
ATOM 5581 O O . TYR B 1 138 ? 11.891 -27 -32.125 1 97.81 138 TYR B O 1
ATOM 5589 N N . ARG B 1 139 ? 9.859 -26.703 -31.25 1 95.56 139 ARG B N 1
ATOM 5590 C CA . ARG B 1 139 ? 9.289 -27.719 -32.125 1 95.56 139 ARG B CA 1
ATOM 5591 C C . ARG B 1 139 ? 9.477 -27.344 -33.594 1 95.56 139 ARG B C 1
ATOM 5593 O O . ARG B 1 139 ? 9.922 -28.172 -34.375 1 95.56 139 ARG B O 1
ATOM 5600 N N . ARG B 1 140 ? 9.195 -26.156 -33.906 1 96.06 140 ARG B N 1
ATOM 5601 C CA . ARG B 1 140 ? 9.328 -25.688 -35.281 1 96.06 140 ARG B CA 1
ATOM 5602 C C . ARG B 1 140 ? 10.773 -25.734 -35.75 1 96.06 140 ARG B C 1
ATOM 5604 O O . ARG B 1 140 ? 11.047 -26.078 -36.906 1 96.06 140 ARG B O 1
ATOM 5611 N N . ALA B 1 141 ? 11.664 -25.375 -34.875 1 98.31 141 ALA B N 1
ATOM 5612 C CA . ALA B 1 141 ? 13.086 -25.422 -35.219 1 98.31 141 ALA B CA 1
ATOM 5613 C C . ALA B 1 141 ? 13.508 -26.828 -35.594 1 98.31 141 ALA B C 1
ATOM 5615 O O . ALA B 1 141 ? 14.266 -27.016 -36.562 1 98.31 141 ALA B O 1
ATOM 5616 N N . ASN B 1 142 ? 13.102 -27.812 -34.844 1 98.12 142 ASN B N 1
ATOM 5617 C CA . ASN B 1 142 ? 13.391 -29.219 -35.156 1 98.12 142 ASN B CA 1
ATOM 5618 C C . ASN B 1 142 ? 12.805 -29.594 -36.531 1 98.12 142 ASN B C 1
ATOM 5620 O O . ASN B 1 142 ? 13.492 -30.219 -37.344 1 98.12 142 ASN B O 1
ATOM 5624 N N . GLU B 1 143 ? 11.57 -29.203 -36.75 1 96.75 143 GLU B N 1
ATOM 5625 C CA . GLU B 1 143 ? 10.867 -29.547 -37.969 1 96.75 143 GLU B CA 1
ATOM 5626 C C . GLU B 1 143 ? 11.539 -28.938 -39.219 1 96.75 143 GLU B C 1
ATOM 5628 O O . GLU B 1 143 ? 11.539 -29.516 -40.281 1 96.75 143 GLU B O 1
ATOM 5633 N N . MET B 1 144 ? 12.086 -27.781 -39 1 97.31 144 MET B N 1
ATOM 5634 C CA . MET B 1 144 ? 12.625 -27.031 -40.125 1 97.31 144 MET B CA 1
ATOM 5635 C C . MET B 1 144 ? 14.109 -27.328 -40.344 1 97.31 144 MET B C 1
ATOM 5637 O O . MET B 1 144 ? 14.758 -26.719 -41.188 1 97.31 144 MET B O 1
ATOM 5641 N N . GLY B 1 145 ? 14.648 -28.125 -39.531 1 97.56 145 GLY B N 1
ATOM 5642 C CA . GLY B 1 145 ? 15.984 -28.625 -39.781 1 97.56 145 GLY B CA 1
ATOM 5643 C C . GLY B 1 145 ? 17.078 -27.781 -39.125 1 97.56 145 GLY B C 1
ATOM 5644 O O . GLY B 1 145 ? 18.203 -27.766 -39.594 1 97.56 145 GLY B O 1
ATOM 5645 N N . ALA B 1 146 ? 16.781 -27.047 -38.125 1 98.5 146 ALA B N 1
ATOM 5646 C CA . ALA B 1 146 ? 17.797 -26.344 -37.344 1 98.5 146 ALA B CA 1
ATOM 5647 C C . ALA B 1 146 ? 18.734 -27.344 -36.656 1 98.5 146 ALA B C 1
ATOM 5649 O O . ALA B 1 146 ? 18.359 -28.5 -36.406 1 98.5 146 ALA B O 1
ATOM 5650 N N . VAL B 1 147 ? 19.906 -26.859 -36.344 1 98.56 147 VAL B N 1
ATOM 5651 C CA . VAL B 1 147 ? 20.859 -27.781 -35.75 1 98.56 147 VAL B CA 1
ATOM 5652 C C . VAL B 1 147 ? 21.016 -27.484 -34.25 1 98.56 147 VAL B C 1
ATOM 5654 O O . VAL B 1 147 ? 21.531 -28.312 -33.5 1 98.56 147 VAL B O 1
ATOM 5657 N N . GLY B 1 148 ? 20.531 -26.391 -33.781 1 98.62 148 GLY B N 1
ATOM 5658 C CA . GLY B 1 148 ? 20.594 -25.953 -32.406 1 98.62 148 GLY B CA 1
ATOM 5659 C C . GLY B 1 148 ? 19.594 -24.875 -32.062 1 98.62 148 GLY B C 1
ATOM 5660 O O . GLY B 1 148 ? 19 -24.281 -32.969 1 98.62 148 GLY B O 1
ATOM 5661 N N . PHE B 1 149 ? 19.344 -24.625 -30.797 1 98.81 149 PHE B N 1
ATOM 5662 C CA . PHE B 1 149 ? 18.312 -23.688 -30.328 1 98.81 149 PHE B CA 1
ATOM 5663 C C . PHE B 1 149 ? 18.812 -22.859 -29.156 1 98.81 149 PHE B C 1
ATOM 5665 O O . PHE B 1 149 ? 19.281 -23.406 -28.156 1 98.81 149 PHE B O 1
ATOM 5672 N N . ILE B 1 150 ? 18.781 -21.531 -29.281 1 98.88 150 ILE B N 1
ATOM 5673 C CA . ILE B 1 150 ? 19.156 -20.609 -28.219 1 98.88 150 ILE B CA 1
ATOM 5674 C C . ILE B 1 150 ? 17.938 -19.75 -27.828 1 98.88 150 ILE B C 1
ATOM 5676 O O . ILE B 1 150 ? 17.328 -19.109 -28.688 1 98.88 150 ILE B O 1
ATOM 5680 N N . ALA B 1 151 ? 17.609 -19.797 -26.547 1 98.81 151 ALA B N 1
ATOM 5681 C CA . ALA B 1 151 ? 16.484 -19 -26.031 1 98.81 151 ALA B CA 1
ATOM 5682 C C . ALA B 1 151 ? 17 -17.859 -25.172 1 98.81 151 ALA B C 1
ATOM 5684 O O . ALA B 1 151 ? 18.062 -17.953 -24.562 1 98.81 151 ALA B O 1
ATOM 5685 N N . TYR B 1 152 ? 16.328 -16.766 -25.188 1 98.5 152 TYR B N 1
ATOM 5686 C CA . TYR B 1 152 ? 16.516 -15.672 -24.234 1 98.5 152 TYR B CA 1
ATOM 5687 C C . TYR B 1 152 ? 15.172 -15.117 -23.781 1 98.5 152 TYR B C 1
ATOM 5689 O O . TYR B 1 152 ? 14.117 -15.516 -24.266 1 98.5 152 TYR B O 1
ATOM 5697 N N . ARG B 1 153 ? 15.18 -14.375 -22.75 1 97.69 153 ARG B N 1
ATOM 5698 C CA . ARG B 1 153 ? 13.977 -13.75 -22.203 1 97.69 153 ARG B CA 1
ATOM 5699 C C . ARG B 1 153 ? 14.211 -12.281 -21.891 1 97.69 153 ARG B C 1
ATOM 5701 O O . ARG B 1 153 ? 15.148 -11.93 -21.188 1 97.69 153 ARG B O 1
ATOM 5708 N N . GLU B 1 154 ? 13.398 -11.516 -22.438 1 95.56 154 GLU B N 1
ATOM 5709 C CA . GLU B 1 154 ? 13.5 -10.086 -22.188 1 95.56 154 GLU B CA 1
ATOM 5710 C C . GLU B 1 154 ? 13.289 -9.773 -20.703 1 95.56 154 GLU B C 1
ATOM 5712 O O . GLU B 1 154 ? 12.438 -10.375 -20.062 1 95.56 154 GLU B O 1
ATOM 5717 N N . GLY B 1 155 ? 14.07 -8.875 -20.219 1 93.5 155 GLY B N 1
ATOM 5718 C CA . GLY B 1 155 ? 13.914 -8.414 -18.844 1 93.5 155 GLY B CA 1
ATOM 5719 C C . GLY B 1 155 ? 14.875 -9.086 -17.875 1 93.5 155 GLY B C 1
ATOM 5720 O O . GLY B 1 155 ? 14.961 -8.688 -16.703 1 93.5 155 GLY B O 1
ATOM 5721 N N . THR B 1 156 ? 15.68 -10.008 -18.312 1 96.69 156 THR B N 1
ATOM 5722 C CA . THR B 1 156 ? 16.531 -10.758 -17.406 1 96.69 156 THR B CA 1
ATOM 5723 C C . THR B 1 156 ? 17.922 -10.141 -17.328 1 96.69 156 THR B C 1
ATOM 5725 O O . THR B 1 156 ? 18.734 -10.508 -16.469 1 96.69 156 THR B O 1
ATOM 5728 N N . GLY B 1 157 ? 18.203 -9.18 -18.203 1 96.88 157 GLY B N 1
ATOM 5729 C CA . GLY B 1 157 ? 19.5 -8.516 -18.188 1 96.88 157 GLY B CA 1
ATOM 5730 C C . GLY B 1 157 ? 20.656 -9.469 -18.359 1 96.88 157 GLY B C 1
ATOM 5731 O O . GLY B 1 157 ? 20.719 -10.227 -19.328 1 96.88 157 GLY B O 1
ATOM 5732 N N . GLU B 1 158 ? 21.484 -9.539 -17.344 1 97.62 158 GLU B N 1
ATOM 5733 C CA . GLU B 1 158 ? 22.688 -10.352 -17.406 1 97.62 158 GLU B CA 1
ATOM 5734 C C . GLU B 1 158 ? 22.438 -11.766 -16.891 1 97.62 158 GLU B C 1
ATOM 5736 O O . GLU B 1 158 ? 23.297 -12.633 -17 1 97.62 158 GLU B O 1
ATOM 5741 N N . GLU B 1 159 ? 21.25 -12.031 -16.406 1 98.31 159 GLU B N 1
ATOM 5742 C CA . GLU B 1 159 ? 20.938 -13.328 -15.812 1 98.31 159 GLU B CA 1
ATOM 5743 C C . GLU B 1 159 ? 20.484 -14.32 -16.875 1 98.31 159 GLU B C 1
ATOM 5745 O O . GLU B 1 159 ? 19.812 -13.945 -17.844 1 98.31 159 GLU B O 1
ATOM 5750 N N . VAL B 1 160 ? 20.875 -15.562 -16.719 1 98.75 160 VAL B N 1
ATOM 5751 C CA . VAL B 1 160 ? 20.391 -16.625 -17.609 1 98.75 160 VAL B CA 1
ATOM 5752 C C . VAL B 1 160 ? 18.953 -17 -17.219 1 98.75 160 VAL B C 1
ATOM 5754 O O . VAL B 1 160 ? 18.688 -17.312 -16.062 1 98.75 160 VAL B O 1
ATOM 5757 N N . PRO B 1 161 ? 18.047 -17 -18.188 1 98.5 161 PRO B N 1
ATOM 5758 C CA . PRO B 1 161 ? 16.641 -17.281 -17.844 1 98.5 161 PRO B CA 1
ATOM 5759 C C . PRO B 1 161 ? 16.375 -18.781 -17.641 1 98.5 161 PRO B C 1
ATOM 5761 O O . PRO B 1 161 ? 17.047 -19.609 -18.25 1 98.5 161 PRO B O 1
ATOM 5764 N N . TYR B 1 162 ? 15.422 -19.062 -16.719 1 98.19 162 TYR B N 1
ATOM 5765 C CA . TYR B 1 162 ? 14.828 -20.391 -16.641 1 98.19 162 TYR B CA 1
ATOM 5766 C C . TYR B 1 162 ? 13.773 -20.562 -17.734 1 98.19 162 TYR B C 1
ATOM 5768 O O . TYR B 1 162 ? 12.758 -19.859 -17.734 1 98.19 162 TYR B O 1
ATOM 5776 N N . ILE B 1 163 ? 14.016 -21.453 -18.625 1 97.62 163 ILE B N 1
ATOM 5777 C CA . ILE B 1 163 ? 13.078 -21.812 -19.672 1 97.62 163 ILE B CA 1
ATOM 5778 C C . ILE B 1 163 ? 12.961 -23.328 -19.766 1 97.62 163 ILE B C 1
ATOM 5780 O O . ILE B 1 163 ? 13.961 -24.031 -19.891 1 97.62 163 ILE B O 1
ATOM 5784 N N . GLY B 1 164 ? 11.758 -23.797 -19.609 1 96.5 164 GLY B N 1
ATOM 5785 C CA . GLY B 1 164 ? 11.539 -25.234 -19.672 1 96.5 164 GLY B CA 1
ATOM 5786 C C . GLY B 1 164 ? 10.75 -25.656 -20.891 1 96.5 164 GLY B C 1
ATOM 5787 O O . GLY B 1 164 ? 9.836 -24.969 -21.328 1 96.5 164 GLY B O 1
ATOM 5788 N N . LEU B 1 165 ? 11.148 -26.797 -21.422 1 96.25 165 LEU B N 1
ATOM 5789 C CA . LEU B 1 165 ? 10.445 -27.359 -22.578 1 96.25 165 LEU B CA 1
ATOM 5790 C C . LEU B 1 165 ? 9.328 -28.297 -22.141 1 96.25 165 LEU B C 1
ATOM 5792 O O . LEU B 1 165 ? 8.336 -28.453 -22.844 1 96.25 165 LEU B O 1
ATOM 5796 N N . PHE B 1 166 ? 9.492 -28.938 -20.969 1 95.94 166 PHE B N 1
ATOM 5797 C CA . PHE B 1 166 ? 8.539 -29.875 -20.406 1 95.94 166 PHE B CA 1
ATOM 5798 C C . PHE B 1 166 ? 8.148 -30.938 -21.438 1 95.94 166 PHE B C 1
ATOM 5800 O O . PHE B 1 166 ? 6.957 -31.188 -21.672 1 95.94 166 PHE B O 1
ATOM 5807 N N . LEU B 1 167 ? 9.141 -31.578 -22.031 1 97 167 LEU B N 1
ATOM 5808 C CA . LEU B 1 167 ? 8.922 -32.562 -23.094 1 97 167 LEU B CA 1
ATOM 5809 C C . LEU B 1 167 ? 8.305 -33.844 -22.531 1 97 167 LEU B C 1
ATOM 5811 O O . LEU B 1 167 ? 8.633 -34.25 -21.406 1 97 167 LEU B O 1
ATOM 5815 N N . THR B 1 168 ? 7.465 -34.469 -23.312 1 96.19 168 THR B N 1
ATOM 5816 C CA . THR B 1 168 ? 6.93 -35.781 -23.031 1 96.19 168 THR B CA 1
ATOM 5817 C C . THR B 1 168 ? 7.645 -36.844 -23.875 1 96.19 168 THR B C 1
ATOM 5819 O O . THR B 1 168 ? 8.508 -36.531 -24.688 1 96.19 168 THR B O 1
ATOM 5822 N N . LYS B 1 169 ? 7.293 -38.062 -23.609 1 95 169 LYS B N 1
ATOM 5823 C CA . LYS B 1 169 ? 7.891 -39.156 -24.375 1 95 169 LYS B CA 1
ATOM 5824 C C . LYS B 1 169 ? 7.586 -39 -25.859 1 95 169 LYS B C 1
ATOM 5826 O O . LYS B 1 169 ? 8.445 -39.25 -26.703 1 95 169 LYS B O 1
ATOM 5831 N N . ASP B 1 170 ? 6.387 -38.562 -26.188 1 93.81 170 ASP B N 1
ATOM 5832 C CA . ASP B 1 170 ? 5.988 -38.344 -27.578 1 93.81 170 ASP B CA 1
ATOM 5833 C C . ASP B 1 170 ? 6.832 -37.25 -28.219 1 93.81 170 ASP B C 1
ATOM 5835 O O . ASP B 1 170 ? 7.145 -37.312 -29.406 1 93.81 170 ASP B O 1
ATOM 5839 N N . ASP B 1 171 ? 7.215 -36.312 -27.469 1 95.25 171 ASP B N 1
ATOM 5840 C CA . ASP B 1 171 ? 7.98 -35.188 -27.984 1 95.25 171 ASP B CA 1
ATOM 5841 C C . ASP B 1 171 ? 9.391 -35.625 -28.391 1 95.25 171 ASP B C 1
ATOM 5843 O O . ASP B 1 171 ? 10 -35 -29.266 1 95.25 171 ASP B O 1
ATOM 5847 N N . LEU B 1 172 ? 9.891 -36.656 -27.797 1 95.38 172 LEU B N 1
ATOM 5848 C CA . LEU B 1 172 ? 11.242 -37.125 -28.062 1 95.38 172 LEU B CA 1
ATOM 5849 C C . LEU B 1 172 ? 11.375 -37.625 -29.5 1 95.38 172 LEU B C 1
ATOM 5851 O O . LEU B 1 172 ? 12.492 -37.781 -30.016 1 95.38 172 LEU B O 1
ATOM 5855 N N . GLU B 1 173 ? 10.25 -37.844 -30.125 1 95.25 173 GLU B N 1
ATOM 5856 C CA . GLU B 1 173 ? 10.266 -38.312 -31.516 1 95.25 173 GLU B CA 1
ATOM 5857 C C . GLU B 1 173 ? 10.781 -37.219 -32.438 1 95.25 173 GLU B C 1
ATOM 5859 O O . GLU B 1 173 ? 11.406 -37.5 -33.469 1 95.25 173 GLU B O 1
ATOM 5864 N N . TRP B 1 174 ? 10.516 -36.062 -32.031 1 95.06 174 TRP B N 1
ATOM 5865 C CA . TRP B 1 174 ? 10.914 -34.969 -32.938 1 95.06 174 TRP B CA 1
ATOM 5866 C C . TRP B 1 174 ? 11.977 -34.094 -32.281 1 95.06 174 TRP B C 1
ATOM 5868 O O . TRP B 1 174 ? 12.719 -33.406 -32.969 1 95.06 174 TRP B O 1
ATOM 5878 N N . ALA B 1 175 ? 12.031 -34.062 -30.984 1 97.25 175 ALA B N 1
ATOM 5879 C CA . ALA B 1 175 ? 12.977 -33.188 -30.281 1 97.25 175 ALA B CA 1
ATOM 5880 C C . ALA B 1 175 ? 14.391 -33.75 -30.328 1 97.25 175 ALA B C 1
ATOM 5882 O O . ALA B 1 175 ? 14.734 -34.625 -29.531 1 97.25 175 ALA B O 1
ATOM 5883 N N . ARG B 1 176 ? 15.18 -33.156 -31.172 1 95.38 176 ARG B N 1
ATOM 5884 C CA . ARG B 1 176 ? 16.469 -33.781 -31.391 1 95.38 176 ARG B CA 1
ATOM 5885 C C . ARG B 1 176 ? 17.609 -32.781 -31.219 1 95.38 176 ARG B C 1
ATOM 5887 O O . ARG B 1 176 ? 18.766 -33.188 -30.984 1 95.38 176 ARG B O 1
ATOM 5894 N N . ILE B 1 177 ? 17.391 -31.609 -31.328 1 98 177 ILE B N 1
ATOM 5895 C CA . ILE B 1 177 ? 18.484 -30.641 -31.312 1 98 177 ILE B CA 1
ATOM 5896 C C . ILE B 1 177 ? 18.672 -30.109 -29.891 1 98 177 ILE B C 1
ATOM 5898 O O . ILE B 1 177 ? 17.703 -30.016 -29.125 1 98 177 ILE B O 1
ATOM 5902 N N . PRO B 1 178 ? 19.906 -29.75 -29.453 1 98.62 178 PRO B N 1
ATOM 5903 C CA . PRO B 1 178 ? 20.141 -29.188 -28.125 1 98.62 178 PRO B CA 1
ATOM 5904 C C . PRO B 1 178 ? 19.578 -27.781 -27.984 1 98.62 178 PRO B C 1
ATOM 5906 O O . PRO B 1 178 ? 19.578 -27 -28.938 1 98.62 178 PRO B O 1
ATOM 5909 N N . ALA B 1 179 ? 19.078 -27.5 -26.828 1 98.88 179 ALA B N 1
ATOM 5910 C CA . ALA B 1 179 ? 18.484 -26.188 -26.531 1 98.88 179 ALA B CA 1
ATOM 5911 C C . ALA B 1 179 ? 19.172 -25.547 -25.328 1 98.88 179 ALA B C 1
ATOM 5913 O O . ALA B 1 179 ? 19.312 -26.156 -24.281 1 98.88 179 ALA B O 1
ATOM 5914 N N . VAL B 1 180 ? 19.625 -24.297 -25.453 1 98.88 180 VAL B N 1
ATOM 5915 C CA . VAL B 1 180 ? 20.312 -23.562 -24.391 1 98.88 180 VAL B CA 1
ATOM 5916 C C . VAL B 1 180 ? 19.688 -22.172 -24.234 1 98.88 180 VAL B C 1
ATOM 5918 O O . VAL B 1 180 ? 18.891 -21.75 -25.062 1 98.88 180 VAL B O 1
ATOM 5921 N N . ALA B 1 181 ? 19.953 -21.547 -23.094 1 98.88 181 ALA B N 1
ATOM 5922 C CA . ALA B 1 181 ? 19.469 -20.203 -22.812 1 98.88 181 ALA B CA 1
ATOM 5923 C C . ALA B 1 181 ? 20.625 -19.25 -22.531 1 98.88 181 ALA B C 1
ATOM 5925 O O . ALA B 1 181 ? 21.641 -19.656 -21.953 1 98.88 181 ALA B O 1
ATOM 5926 N N . VAL B 1 182 ? 20.5 -18.031 -23 1 98.81 182 VAL B N 1
ATOM 5927 C CA . VAL B 1 182 ? 21.516 -17.016 -22.781 1 98.81 182 VAL B CA 1
ATOM 5928 C C . VAL B 1 182 ? 20.891 -15.766 -22.156 1 98.81 182 VAL B C 1
ATOM 5930 O O . VAL B 1 182 ? 19.688 -15.57 -22.234 1 98.81 182 VAL B O 1
ATOM 5933 N N . PRO B 1 183 ? 21.734 -14.945 -21.484 1 98.56 183 PRO B N 1
ATOM 5934 C CA . PRO B 1 183 ? 21.219 -13.688 -20.953 1 98.56 183 PRO B CA 1
ATOM 5935 C C . PRO B 1 183 ? 20.688 -12.758 -22.031 1 98.56 183 PRO B C 1
ATOM 5937 O O . PRO B 1 183 ? 21.141 -12.812 -23.188 1 98.56 183 PRO B O 1
ATOM 5940 N N . GLU B 1 184 ? 19.75 -11.977 -21.641 1 98.44 184 GLU B N 1
ATOM 5941 C CA . GLU B 1 184 ? 19.172 -11.008 -22.578 1 98.44 184 GLU B CA 1
ATOM 5942 C C . GLU B 1 184 ? 20.25 -10.117 -23.172 1 98.44 184 GLU B C 1
ATOM 5944 O O . GLU B 1 184 ? 20.203 -9.781 -24.359 1 98.44 184 GLU B O 1
ATOM 5949 N N . THR B 1 185 ? 21.203 -9.695 -22.391 1 98.31 185 THR B N 1
ATOM 5950 C CA . THR B 1 185 ? 22.25 -8.789 -22.844 1 98.31 185 THR B CA 1
ATOM 5951 C C . THR B 1 185 ? 23.062 -9.422 -23.984 1 98.31 185 THR B C 1
ATOM 5953 O O . THR B 1 185 ? 23.391 -8.758 -24.969 1 98.31 185 THR B O 1
ATOM 5956 N N . LEU B 1 186 ? 23.375 -10.695 -23.828 1 98.5 186 LEU B N 1
ATOM 5957 C CA . LEU B 1 186 ? 24.109 -11.414 -24.875 1 98.5 186 LEU B CA 1
ATOM 5958 C C . LEU B 1 186 ? 23.266 -11.586 -26.125 1 98.5 186 LEU B C 1
ATOM 5960 O O . LEU B 1 186 ? 23.75 -11.422 -27.234 1 98.5 186 LEU B O 1
ATOM 5964 N N . ALA B 1 187 ? 22 -11.953 -25.938 1 98.75 187 ALA B N 1
ATOM 5965 C CA . ALA B 1 187 ? 21.094 -12.109 -27.078 1 98.75 187 ALA B CA 1
ATOM 5966 C C . ALA B 1 187 ? 20.969 -10.805 -27.859 1 98.75 187 ALA B C 1
ATOM 5968 O O . ALA B 1 187 ? 20.953 -10.82 -29.094 1 98.75 187 ALA B O 1
ATOM 5969 N N . ARG B 1 188 ? 20.891 -9.727 -27.156 1 98.38 188 ARG B N 1
ATOM 5970 C CA . ARG B 1 188 ? 20.766 -8.422 -27.797 1 98.38 188 ARG B CA 1
ATOM 5971 C C . ARG B 1 188 ? 22.016 -8.086 -28.609 1 98.38 188 ARG B C 1
ATOM 5973 O O . ARG B 1 188 ? 21.922 -7.465 -29.672 1 98.38 188 ARG B O 1
ATOM 5980 N N . LYS B 1 189 ? 23.156 -8.43 -28.094 1 98.31 189 LYS B N 1
ATOM 5981 C CA . LYS B 1 189 ? 24.406 -8.234 -28.844 1 98.31 189 LYS B CA 1
ATOM 5982 C C . LYS B 1 189 ? 24.406 -9.055 -30.141 1 98.31 189 LYS B C 1
ATOM 5984 O O . LYS B 1 189 ? 24.828 -8.57 -31.188 1 98.31 189 LYS B O 1
ATOM 5989 N N . ILE B 1 190 ? 23.984 -10.312 -30.031 1 98.69 190 ILE B N 1
ATOM 5990 C CA . ILE B 1 190 ? 23.891 -11.18 -31.203 1 98.69 190 ILE B CA 1
ATOM 5991 C C . ILE B 1 190 ? 22.969 -10.555 -32.25 1 98.69 190 ILE B C 1
ATOM 5993 O O . ILE B 1 190 ? 23.312 -10.445 -33.406 1 98.69 190 ILE B O 1
ATOM 5997 N N . ILE B 1 191 ? 21.781 -10.117 -31.781 1 98.44 191 ILE B N 1
ATOM 5998 C CA . ILE B 1 191 ? 20.766 -9.547 -32.656 1 98.44 191 ILE B CA 1
ATOM 5999 C C . ILE B 1 191 ? 21.297 -8.281 -33.312 1 98.44 191 ILE B C 1
ATOM 6001 O O . ILE B 1 191 ? 21.062 -8.047 -34.5 1 98.44 191 ILE B O 1
ATOM 6005 N N . GLY B 1 192 ? 21.953 -7.508 -32.5 1 97.88 192 GLY B N 1
ATOM 6006 C CA . GLY B 1 192 ? 22.547 -6.301 -33.031 1 97.88 192 GLY B CA 1
ATOM 6007 C C . GLY B 1 192 ? 23.516 -6.574 -34.188 1 97.88 192 GLY B C 1
ATOM 6008 O O . GLY B 1 192 ? 23.469 -5.887 -35.188 1 97.88 192 GLY B O 1
ATOM 6009 N N . LYS B 1 193 ? 24.391 -7.531 -34.031 1 97.88 193 LYS B N 1
ATOM 6010 C CA . LYS B 1 193 ? 25.359 -7.902 -35.062 1 97.88 193 LYS B CA 1
ATOM 6011 C C . LYS B 1 193 ? 24.656 -8.438 -36.312 1 97.88 193 LYS B C 1
ATOM 6013 O O . LYS B 1 193 ? 25.031 -8.109 -37.438 1 97.88 193 LYS B O 1
ATOM 6018 N N . LEU B 1 194 ? 23.703 -9.258 -36.094 1 97.44 194 LEU B N 1
ATOM 6019 C CA . LEU B 1 194 ? 22.938 -9.82 -37.219 1 97.44 194 LEU B CA 1
ATOM 6020 C C . LEU B 1 194 ? 22.234 -8.719 -38 1 97.44 194 LEU B C 1
ATOM 6022 O O . LEU B 1 194 ? 22.203 -8.75 -39.219 1 97.44 194 LEU B O 1
ATOM 6026 N N . ASN B 1 195 ? 21.656 -7.785 -37.25 1 96.25 195 ASN B N 1
ATOM 6027 C CA . ASN B 1 195 ? 20.922 -6.691 -37.875 1 96.25 195 ASN B CA 1
ATOM 6028 C C . ASN B 1 195 ? 21.859 -5.777 -38.656 1 96.25 195 ASN B C 1
ATOM 6030 O O . ASN B 1 195 ? 21.438 -5.098 -39.594 1 96.25 195 ASN B O 1
ATOM 6034 N N . SER B 1 196 ? 23.078 -5.801 -38.25 1 96.56 196 SER B N 1
ATOM 6035 C CA . SER B 1 196 ? 24.062 -4.988 -38.938 1 96.56 196 SER B CA 1
ATOM 6036 C C . SER B 1 196 ? 24.625 -5.727 -40.156 1 96.56 196 SER B C 1
ATOM 6038 O O . SER B 1 196 ? 25.5 -5.219 -40.844 1 96.56 196 SER B O 1
ATOM 6040 N N . GLY B 1 197 ? 24.203 -6.898 -40.375 1 95.12 197 GLY B N 1
ATOM 6041 C CA . GLY B 1 197 ? 24.609 -7.652 -41.562 1 95.12 197 GLY B CA 1
ATOM 6042 C C . GLY B 1 197 ? 25.797 -8.57 -41.281 1 95.12 197 GLY B C 1
ATOM 6043 O O . GLY B 1 197 ? 26.297 -9.227 -42.219 1 95.12 197 GLY B O 1
ATOM 6044 N N . GLU B 1 198 ? 26.219 -8.602 -40.094 1 96.81 198 GLU B N 1
ATOM 6045 C CA . GLU B 1 198 ? 27.312 -9.492 -39.719 1 96.81 198 GLU B CA 1
ATOM 6046 C C . GLU B 1 198 ? 26.797 -10.906 -39.438 1 96.81 198 GLU B C 1
ATOM 6048 O O . GLU B 1 198 ? 25.656 -11.078 -39 1 96.81 198 GLU B O 1
ATOM 6053 N N . SER B 1 199 ? 27.672 -11.82 -39.719 1 96.81 199 SER B N 1
ATOM 6054 C CA . SER B 1 199 ? 27.344 -13.195 -39.344 1 96.81 199 SER B CA 1
ATOM 6055 C C . SER B 1 199 ? 27.844 -13.523 -37.938 1 96.81 199 SER B C 1
ATOM 6057 O O . SER B 1 199 ? 28.906 -13.039 -37.531 1 96.81 199 SER B O 1
ATOM 6059 N N . VAL B 1 200 ? 27.078 -14.281 -37.219 1 98.38 200 VAL B N 1
ATOM 6060 C CA . VAL B 1 200 ? 27.453 -14.742 -35.906 1 98.38 200 VAL B CA 1
ATOM 6061 C C . VAL B 1 200 ? 27.406 -16.266 -35.844 1 98.38 200 VAL B C 1
ATOM 6063 O O . VAL B 1 200 ? 26.438 -16.891 -36.312 1 98.38 200 VAL B O 1
ATOM 6066 N N . SER B 1 201 ? 28.469 -16.812 -35.375 1 98.31 201 SER B N 1
ATOM 6067 C CA . SER B 1 201 ? 28.516 -18.266 -35.188 1 98.31 201 SER B CA 1
ATOM 6068 C C . SER B 1 201 ? 28.5 -18.641 -33.719 1 98.31 201 SER B C 1
ATOM 6070 O O . SER B 1 201 ? 28.969 -17.875 -32.875 1 98.31 201 SER B O 1
ATOM 6072 N N . ALA B 1 202 ? 27.938 -19.812 -33.438 1 98.81 202 ALA B N 1
ATOM 6073 C CA . ALA B 1 202 ? 27.906 -20.312 -32.062 1 98.81 202 ALA B CA 1
ATOM 6074 C C . ALA B 1 202 ? 28.219 -21.812 -32 1 98.81 202 ALA B C 1
ATOM 6076 O O . ALA B 1 202 ? 28.125 -22.5 -33.031 1 98.81 202 ALA B O 1
ATOM 6077 N N . ARG B 1 203 ? 28.656 -22.188 -30.953 1 98.75 203 ARG B N 1
ATOM 6078 C CA . ARG B 1 203 ? 28.891 -23.594 -30.641 1 98.75 203 ARG B CA 1
ATOM 6079 C C . ARG B 1 203 ? 28.125 -24 -29.391 1 98.75 203 ARG B C 1
ATOM 6081 O O . ARG B 1 203 ? 28.203 -23.328 -28.359 1 98.75 203 ARG B O 1
ATOM 6088 N N . ILE B 1 204 ? 27.359 -25.109 -29.453 1 98.88 204 ILE B N 1
ATOM 6089 C CA . ILE B 1 204 ? 26.531 -25.609 -28.359 1 98.88 204 ILE B CA 1
ATOM 6090 C C . ILE B 1 204 ? 26.906 -27.062 -28.047 1 98.88 204 ILE B C 1
ATOM 6092 O O . ILE B 1 204 ? 27.109 -27.859 -28.969 1 98.88 204 ILE B O 1
ATOM 6096 N N . GLU B 1 205 ? 27.141 -27.328 -26.828 1 98.75 205 GLU B N 1
ATOM 6097 C CA . GLU B 1 205 ? 27.312 -28.688 -26.344 1 98.75 205 GLU B CA 1
ATOM 6098 C C . GLU B 1 205 ? 26.422 -28.969 -25.125 1 98.75 205 GLU B C 1
ATOM 6100 O O . GLU B 1 205 ? 26.516 -28.266 -24.109 1 98.75 205 GLU B O 1
ATOM 6105 N N . VAL B 1 206 ? 25.547 -29.969 -25.234 1 98.81 206 VAL B N 1
ATOM 6106 C CA . VAL B 1 206 ? 24.641 -30.312 -24.156 1 98.81 206 VAL B CA 1
ATOM 6107 C C . VAL B 1 206 ? 24.656 -31.828 -23.906 1 98.81 206 VAL B C 1
ATOM 6109 O O . VAL B 1 206 ? 24.516 -32.625 -24.844 1 98.81 206 VAL B O 1
ATOM 6112 N N . GLU B 1 207 ? 24.922 -32.188 -22.734 1 98.69 207 GLU B N 1
ATOM 6113 C CA . GLU B 1 207 ? 24.812 -33.594 -22.297 1 98.69 207 GLU B CA 1
ATOM 6114 C C . GLU B 1 207 ? 23.781 -33.719 -21.172 1 98.69 207 GLU B C 1
ATOM 6116 O O . GLU B 1 207 ? 23.938 -33.125 -20.094 1 98.69 207 GLU B O 1
ATOM 6121 N N . THR B 1 208 ? 22.734 -34.469 -21.469 1 98.38 208 THR B N 1
ATOM 6122 C CA . THR B 1 208 ? 21.688 -34.719 -20.5 1 98.38 208 THR B CA 1
ATOM 6123 C C . THR B 1 208 ? 21.406 -36.219 -20.359 1 98.38 208 THR B C 1
ATOM 6125 O O . THR B 1 208 ? 21.891 -37.031 -21.172 1 98.38 208 THR B O 1
ATOM 6128 N N . MET B 1 209 ? 20.781 -36.562 -19.297 1 98 209 MET B N 1
ATOM 6129 C CA . MET B 1 209 ? 20.328 -37.938 -19.062 1 98 209 MET B CA 1
ATOM 6130 C C . MET B 1 209 ? 18.812 -38 -19.047 1 98 209 MET B C 1
ATOM 6132 O O . MET B 1 209 ? 18.172 -37.375 -18.219 1 98 209 MET B O 1
ATOM 6136 N N . ILE B 1 210 ? 18.25 -38.75 -19.984 1 97.38 210 ILE B N 1
ATOM 6137 C CA . ILE B 1 210 ? 16.812 -39.031 -20 1 97.38 210 ILE B CA 1
ATOM 6138 C C . ILE B 1 210 ? 16.562 -40.406 -19.438 1 97.38 210 ILE B C 1
ATOM 6140 O O . ILE B 1 210 ? 16.938 -41.438 -20.062 1 97.38 210 ILE B O 1
ATOM 6144 N N . ASN B 1 211 ? 16 -40.469 -18.297 1 96.69 211 ASN B N 1
ATOM 6145 C CA . ASN B 1 211 ? 15.734 -41.719 -17.609 1 96.69 211 ASN B CA 1
ATOM 6146 C C . ASN B 1 211 ? 14.336 -42.25 -17.906 1 96.69 211 ASN B C 1
ATOM 6148 O O . ASN B 1 211 ? 13.5 -41.5 -18.438 1 96.69 211 ASN B O 1
ATOM 6152 N N . GLU B 1 212 ? 14.148 -43.5 -17.625 1 96.94 212 GLU B N 1
ATOM 6153 C CA . GLU B 1 212 ? 12.844 -44.125 -17.859 1 96.94 212 GLU B CA 1
ATOM 6154 C C . GLU B 1 212 ? 11.781 -43.5 -16.938 1 96.94 212 GLU B C 1
ATOM 6156 O O . GLU B 1 212 ? 10.648 -43.25 -17.359 1 96.94 212 GLU B O 1
ATOM 6161 N N . ARG B 1 213 ? 12.125 -43.312 -15.781 1 97.81 213 ARG B N 1
ATOM 6162 C CA . ARG B 1 213 ? 11.211 -42.719 -14.82 1 97.81 213 ARG B CA 1
ATOM 6163 C C . ARG B 1 213 ? 11.969 -42 -13.711 1 97.81 213 ARG B C 1
ATOM 6165 O O . ARG B 1 213 ? 13.164 -42.219 -13.516 1 97.81 213 ARG B O 1
ATOM 6172 N N . GLN B 1 214 ? 11.367 -41.062 -13.133 1 98.19 214 GLN B N 1
ATOM 6173 C CA . GLN B 1 214 ? 11.805 -40.375 -11.93 1 98.19 214 GLN B CA 1
ATOM 6174 C C . GLN B 1 214 ? 10.641 -40.156 -10.969 1 98.19 214 GLN B C 1
ATOM 6176 O O . GLN B 1 214 ? 9.477 -40.188 -11.375 1 98.19 214 GLN B O 1
ATOM 6181 N N . VAL B 1 215 ? 10.938 -39.969 -9.734 1 98.44 215 VAL B N 1
ATOM 6182 C CA . VAL B 1 215 ? 9.922 -39.812 -8.695 1 98.44 215 VAL B CA 1
ATOM 6183 C C . VAL B 1 215 ? 9.297 -38.438 -8.773 1 98.44 215 VAL B C 1
ATOM 6185 O O . VAL B 1 215 ? 10.016 -37.438 -8.867 1 98.44 215 VAL B O 1
ATOM 6188 N N . LEU B 1 216 ? 7.984 -38.375 -8.891 1 98.75 216 LEU B N 1
ATOM 6189 C CA . LEU B 1 216 ? 7.199 -37.188 -8.562 1 98.75 216 LEU B CA 1
ATOM 6190 C C . LEU B 1 216 ? 6.801 -37.188 -7.086 1 98.75 216 LEU B C 1
ATOM 6192 O O . LEU B 1 216 ? 5.816 -37.812 -6.707 1 98.75 216 LEU B O 1
ATOM 6196 N N . PRO B 1 217 ? 7.555 -36.469 -6.25 1 98.81 217 PRO B N 1
ATOM 6197 C CA . PRO B 1 217 ? 7.363 -36.562 -4.801 1 98.81 217 PRO B CA 1
ATOM 6198 C C . PRO B 1 217 ? 6.25 -35.656 -4.285 1 98.81 217 PRO B C 1
ATOM 6200 O O . PRO B 1 217 ? 6.188 -34.469 -4.66 1 98.81 217 PRO B O 1
ATOM 6203 N N . ILE B 1 218 ? 5.32 -36.156 -3.543 1 98.88 218 ILE B N 1
ATOM 6204 C CA . ILE B 1 218 ? 4.27 -35.438 -2.85 1 98.88 218 ILE B CA 1
ATOM 6205 C C . ILE B 1 218 ? 4.391 -35.656 -1.343 1 98.88 218 ILE B C 1
ATOM 6207 O O . ILE B 1 218 ? 4.195 -36.75 -0.854 1 98.88 218 ILE B O 1
ATOM 6211 N N . LEU B 1 219 ? 4.797 -34.594 -0.625 1 98.94 219 LEU B N 1
ATOM 6212 C CA . LEU B 1 219 ? 4.953 -34.719 0.821 1 98.94 219 LEU B CA 1
ATOM 6213 C C . LEU B 1 219 ? 3.766 -34.094 1.543 1 98.94 219 LEU B C 1
ATOM 6215 O O . LEU B 1 219 ? 3.441 -32.906 1.315 1 98.94 219 LEU B O 1
ATOM 6219 N N . TYR B 1 220 ? 3.068 -34.875 2.33 1 98.81 220 TYR B N 1
ATOM 6220 C CA . TYR B 1 220 ? 1.845 -34.469 3.01 1 98.81 220 TYR B CA 1
ATOM 6221 C C . TYR B 1 220 ? 1.932 -34.75 4.508 1 98.81 220 TYR B C 1
ATOM 6223 O O . TYR B 1 220 ? 2.307 -35.844 4.918 1 98.81 220 TYR B O 1
ATOM 6231 N N . ALA B 1 221 ? 1.664 -33.75 5.32 1 98.75 221 ALA B N 1
ATOM 6232 C CA . ALA B 1 221 ? 1.674 -33.906 6.773 1 98.75 221 ALA B CA 1
ATOM 6233 C C . ALA B 1 221 ? 0.4 -33.344 7.395 1 98.75 221 ALA B C 1
ATOM 6235 O O . ALA B 1 221 ? -0.204 -32.406 6.848 1 98.75 221 ALA B O 1
ATOM 6236 N N . GLU B 1 222 ? -0.013 -33.938 8.477 1 98.06 222 GLU B N 1
ATOM 6237 C CA . GLU B 1 222 ? -1.165 -33.469 9.242 1 98.06 222 GLU B CA 1
ATOM 6238 C C . GLU B 1 222 ? -0.794 -33.219 10.695 1 98.06 222 GLU B C 1
ATOM 6240 O O . GLU B 1 222 ? 0.005 -33.938 11.281 1 98.06 222 GLU B O 1
ATOM 6245 N N . VAL B 1 223 ? -1.244 -32.188 11.234 1 98.38 223 VAL B N 1
ATOM 6246 C CA . VAL B 1 223 ? -1.205 -31.891 12.656 1 98.38 223 VAL B CA 1
ATOM 6247 C C . VAL B 1 223 ? -2.627 -31.719 13.188 1 98.38 223 VAL B C 1
ATOM 6249 O O . VAL B 1 223 ? -3.355 -30.828 12.75 1 98.38 223 VAL B O 1
ATOM 6252 N N . GLY B 1 224 ? -3.045 -32.625 14.07 1 97.56 224 GLY B N 1
ATOM 6253 C CA . GLY B 1 224 ? -4.391 -32.562 14.609 1 97.56 224 GLY B CA 1
ATOM 6254 C C . GLY B 1 224 ? -5.402 -33.344 13.797 1 97.56 224 GLY B C 1
ATOM 6255 O O . GLY B 1 224 ? -5.07 -34.375 13.227 1 97.56 224 GLY B O 1
ATOM 6256 N N . LYS B 1 225 ? -6.68 -32.906 13.828 1 96.5 225 LYS B N 1
ATOM 6257 C CA . LYS B 1 225 ? -7.777 -33.656 13.211 1 96.5 225 LYS B CA 1
ATOM 6258 C C . LYS B 1 225 ? -8.531 -32.781 12.203 1 96.5 225 LYS B C 1
ATOM 6260 O O . LYS B 1 225 ? -8.492 -31.562 12.289 1 96.5 225 LYS B O 1
ATOM 6265 N N . PRO B 1 226 ? -9.141 -33.375 11.211 1 96.69 226 PRO B N 1
ATOM 6266 C CA . PRO B 1 226 ? -9.969 -32.594 10.297 1 96.69 226 PRO B CA 1
ATOM 6267 C C . PRO B 1 226 ? -11.18 -31.984 10.984 1 96.69 226 PRO B C 1
ATOM 6269 O O . PRO B 1 226 ? -11.594 -32.438 12.047 1 96.69 226 PRO B O 1
ATOM 6272 N N . PRO B 1 227 ? -11.812 -31.062 10.375 1 97.5 227 PRO B N 1
ATOM 6273 C CA . PRO B 1 227 ? -11.391 -30.484 9.102 1 97.5 227 PRO B CA 1
ATOM 6274 C C . PRO B 1 227 ? -10.039 -29.766 9.195 1 97.5 227 PRO B C 1
ATOM 6276 O O . PRO B 1 227 ? -9.648 -29.328 10.281 1 97.5 227 PRO B O 1
ATOM 6279 N N . PHE B 1 228 ? -9.328 -29.672 8.039 1 98.69 228 PHE B N 1
ATOM 6280 C CA . PHE B 1 228 ? -7.98 -29.109 8.023 1 98.69 228 PHE B CA 1
ATOM 6281 C C . PHE B 1 228 ? -7.965 -27.766 7.328 1 98.69 228 PHE B C 1
ATOM 6283 O O . PHE B 1 228 ? -8.688 -27.547 6.348 1 98.69 228 PHE B O 1
ATOM 6290 N N . LEU B 1 229 ? -7.285 -26.797 7.848 1 98.75 229 LEU B N 1
ATOM 6291 C CA . LEU B 1 229 ? -6.715 -25.734 7.031 1 98.75 229 LEU B CA 1
ATOM 6292 C C . LEU B 1 229 ? -5.434 -26.203 6.348 1 98.75 229 LEU B C 1
ATOM 6294 O O . LEU B 1 229 ? -4.465 -26.562 7.016 1 98.75 229 LEU B O 1
ATOM 6298 N N . LEU B 1 230 ? -5.441 -26.203 5.07 1 98.88 230 LEU B N 1
ATOM 6299 C CA . LEU B 1 230 ? -4.32 -26.734 4.312 1 98.88 230 LEU B CA 1
ATOM 6300 C C . LEU B 1 230 ? -3.373 -25.625 3.873 1 98.88 230 LEU B C 1
ATOM 6302 O O . LEU B 1 230 ? -3.807 -24.625 3.303 1 98.88 230 LEU B O 1
ATOM 6306 N N . PHE B 1 231 ? -2.094 -25.766 4.246 1 98.94 231 PHE B N 1
ATOM 6307 C CA . PHE B 1 231 ? -1.025 -24.922 3.721 1 98.94 231 PHE B CA 1
ATOM 6308 C C . PHE B 1 231 ? -0.226 -25.672 2.656 1 98.94 231 PHE B C 1
ATOM 6310 O O . PHE B 1 231 ? 0.15 -26.828 2.85 1 98.94 231 PHE B O 1
ATOM 6317 N N . THR B 1 232 ? -0.01 -25 1.508 1 98.94 232 THR B N 1
ATOM 6318 C CA . THR B 1 232 ? 0.724 -25.703 0.459 1 98.94 232 THR B CA 1
ATOM 6319 C C . THR B 1 232 ? 1.765 -24.781 -0.176 1 98.94 232 THR B C 1
ATOM 6321 O O . THR B 1 232 ? 1.667 -23.562 -0.072 1 98.94 232 THR B O 1
ATOM 6324 N N . ALA B 1 233 ? 2.811 -25.312 -0.716 1 98.88 233 ALA B N 1
ATOM 6325 C CA . ALA B 1 233 ? 3.859 -24.656 -1.491 1 98.88 233 ALA B CA 1
ATOM 6326 C C . ALA B 1 233 ? 4.484 -25.625 -2.496 1 98.88 233 ALA B C 1
ATOM 6328 O O . ALA B 1 233 ? 4.699 -26.797 -2.188 1 98.88 233 ALA B O 1
ATOM 6329 N N . HIS B 1 234 ? 4.699 -25.109 -3.668 1 98.88 234 HIS B N 1
ATOM 6330 C CA . HIS B 1 234 ? 5.422 -26 -4.57 1 98.88 234 HIS B CA 1
ATOM 6331 C C . HIS B 1 234 ? 6.914 -26 -4.258 1 98.88 234 HIS B C 1
ATOM 6333 O O . HIS B 1 234 ? 7.48 -24.984 -3.873 1 98.88 234 HIS B O 1
ATOM 6339 N N . ILE B 1 235 ? 7.492 -27.109 -4.441 1 98.75 235 ILE B N 1
ATOM 6340 C CA . ILE B 1 235 ? 8.883 -27.312 -4.043 1 98.75 235 ILE B CA 1
ATOM 6341 C C . ILE B 1 235 ? 9.781 -27.25 -5.273 1 98.75 235 ILE B C 1
ATOM 6343 O O . ILE B 1 235 ? 10.984 -26.984 -5.156 1 98.75 235 ILE B O 1
ATOM 6347 N N . CYS B 1 236 ? 9.211 -27.375 -6.434 1 98.5 236 CYS B N 1
ATOM 6348 C CA . CYS B 1 236 ? 10.008 -27.469 -7.656 1 98.5 236 CYS B CA 1
ATOM 6349 C C . CYS B 1 236 ? 10.461 -26.094 -8.125 1 98.5 236 CYS B C 1
ATOM 6351 O O . CYS B 1 236 ? 9.711 -25.125 -8.023 1 98.5 236 CYS B O 1
ATOM 6353 N N . HIS B 1 237 ? 11.594 -25.984 -8.578 1 98 237 HIS B N 1
ATOM 6354 C CA . HIS B 1 237 ? 12.203 -24.844 -9.273 1 98 237 HIS B CA 1
ATOM 6355 C C . HIS B 1 237 ? 13.688 -25.078 -9.508 1 98 237 HIS B C 1
ATOM 6357 O O . HIS B 1 237 ? 14.359 -25.719 -8.695 1 98 237 HIS B O 1
ATOM 6363 N N . PRO B 1 238 ? 14.25 -24.656 -10.633 1 97 238 PRO B N 1
ATOM 6364 C CA . PRO B 1 238 ? 15.695 -24.812 -10.773 1 97 238 PRO B CA 1
ATOM 6365 C C . PRO B 1 238 ? 16.484 -24.016 -9.742 1 97 238 PRO B C 1
ATOM 6367 O O . PRO B 1 238 ? 15.977 -23.047 -9.188 1 97 238 PRO B O 1
ATOM 6370 N N . LYS B 1 239 ? 17.703 -24.547 -9.57 1 96.88 239 LYS B N 1
ATOM 6371 C CA . LYS B 1 239 ? 18.656 -23.781 -8.758 1 96.88 239 LYS B CA 1
ATOM 6372 C C . LYS B 1 239 ? 19.016 -22.453 -9.43 1 96.88 239 LYS B C 1
ATOM 6374 O O . LYS B 1 239 ? 19.312 -22.422 -10.625 1 96.88 239 LYS B O 1
ATOM 6379 N N . PRO B 1 240 ? 18.938 -21.266 -8.766 1 96.12 240 PRO B N 1
ATOM 6380 C CA . PRO B 1 240 ? 18.875 -21.234 -7.305 1 96.12 240 PRO B CA 1
ATOM 6381 C C . PRO B 1 240 ? 17.438 -21.266 -6.785 1 96.12 240 PRO B C 1
ATOM 6383 O O . PRO B 1 240 ? 17.141 -22 -5.832 1 96.12 240 PRO B O 1
ATOM 6386 N N . GLY B 1 241 ? 16.547 -20.531 -7.375 1 98.12 241 GLY B N 1
ATOM 6387 C CA . GLY B 1 241 ? 15.125 -20.531 -7.051 1 98.12 241 GLY B CA 1
ATOM 6388 C C . GLY B 1 241 ? 14.844 -20.172 -5.605 1 98.12 241 GLY B C 1
ATOM 6389 O O . GLY B 1 241 ? 14.086 -20.875 -4.922 1 98.12 241 GLY B O 1
ATOM 6390 N N . ALA B 1 242 ? 15.531 -19.156 -5.098 1 98.56 242 ALA B N 1
ATOM 6391 C CA . ALA B 1 242 ? 15.422 -18.766 -3.693 1 98.56 242 ALA B CA 1
ATOM 6392 C C . ALA B 1 242 ? 14.016 -18.281 -3.367 1 98.56 242 ALA B C 1
ATOM 6394 O O . ALA B 1 242 ? 13.398 -18.734 -2.404 1 98.56 242 ALA B O 1
ATOM 6395 N N . ASN B 1 243 ? 13.523 -17.344 -4.164 1 98.62 243 ASN B N 1
ATOM 6396 C CA . ASN B 1 243 ? 12.164 -16.875 -3.957 1 98.62 243 ASN B CA 1
ATOM 6397 C C . ASN B 1 243 ? 11.141 -17.812 -4.566 1 98.62 243 ASN B C 1
ATOM 6399 O O . ASN B 1 243 ? 10.125 -18.141 -3.939 1 98.62 243 ASN B O 1
ATOM 6403 N N . ASP B 1 244 ? 11.469 -18.344 -5.758 1 98.44 244 ASP B N 1
ATOM 6404 C CA . ASP B 1 244 ? 10.602 -19.281 -6.453 1 98.44 244 ASP B CA 1
ATOM 6405 C C . ASP B 1 244 ? 11.156 -20.703 -6.363 1 98.44 244 ASP B C 1
ATOM 6407 O O . ASP B 1 244 ? 12 -21.109 -7.172 1 98.44 244 ASP B O 1
ATOM 6411 N N . ASN B 1 245 ? 10.734 -21.609 -5.637 1 98.5 245 ASN B N 1
ATOM 6412 C CA . ASN B 1 245 ? 9.844 -21.344 -4.512 1 98.5 245 ASN B CA 1
ATOM 6413 C C . ASN B 1 245 ? 10.391 -21.922 -3.213 1 98.5 245 ASN B C 1
ATOM 6415 O O . ASN B 1 245 ? 9.664 -22.594 -2.471 1 98.5 245 ASN B O 1
ATOM 6419 N N . ALA B 1 246 ? 11.75 -21.781 -3.109 1 98.88 246 ALA B N 1
ATOM 6420 C CA . ALA B 1 246 ? 12.32 -22.203 -1.83 1 98.88 246 ALA B CA 1
ATOM 6421 C C . ALA B 1 246 ? 11.688 -21.438 -0.672 1 98.88 246 ALA B C 1
ATOM 6423 O O . ALA B 1 246 ? 11.523 -21.969 0.422 1 98.88 246 ALA B O 1
ATOM 6424 N N . SER B 1 247 ? 11.289 -20.219 -0.982 1 98.94 247 SER B N 1
ATOM 6425 C CA . SER B 1 247 ? 10.734 -19.375 0.064 1 98.94 247 SER B CA 1
ATOM 6426 C C . SER B 1 247 ? 9.43 -19.938 0.604 1 98.94 247 SER B C 1
ATOM 6428 O O . SER B 1 247 ? 9.258 -20.094 1.817 1 98.94 247 SER B O 1
ATOM 6430 N N . GLY B 1 248 ? 8.484 -20.266 -0.288 1 98.94 248 GLY B N 1
ATOM 6431 C CA . GLY B 1 248 ? 7.223 -20.859 0.147 1 98.94 248 GLY B CA 1
ATOM 6432 C C . GLY B 1 248 ? 7.398 -22.172 0.868 1 98.94 248 GLY B C 1
ATOM 6433 O O . GLY B 1 248 ? 6.742 -22.438 1.881 1 98.94 248 GLY B O 1
ATOM 6434 N N . SER B 1 249 ? 8.273 -23 0.335 1 98.94 249 SER B N 1
ATOM 6435 C CA . SER B 1 249 ? 8.531 -24.297 0.943 1 98.94 249 SER B CA 1
ATOM 6436 C C . SER B 1 249 ? 9.141 -24.156 2.332 1 98.94 249 SER B C 1
ATOM 6438 O O . SER B 1 249 ? 8.773 -24.875 3.258 1 98.94 249 SER B O 1
ATOM 6440 N N . ALA B 1 250 ? 10.078 -23.234 2.438 1 98.94 250 ALA B N 1
ATOM 6441 C CA . ALA B 1 250 ? 10.727 -22.969 3.719 1 98.94 250 ALA B CA 1
ATOM 6442 C C . ALA B 1 250 ? 9.734 -22.422 4.734 1 98.94 250 ALA B C 1
ATOM 6444 O O . ALA B 1 250 ? 9.75 -22.797 5.906 1 98.94 250 ALA B O 1
ATOM 6445 N N . MET B 1 251 ? 8.922 -21.484 4.324 1 98.94 251 MET B N 1
ATOM 6446 C CA . MET B 1 251 ? 7.926 -20.938 5.234 1 98.94 251 MET B CA 1
ATOM 6447 C C . MET B 1 251 ? 6.945 -22.016 5.684 1 98.94 251 MET B C 1
ATOM 6449 O O . MET B 1 251 ? 6.52 -22.031 6.844 1 98.94 251 MET B O 1
ATOM 6453 N N . LEU B 1 252 ? 6.562 -22.828 4.73 1 98.94 252 LEU B N 1
ATOM 6454 C CA . LEU B 1 252 ? 5.68 -23.953 5.059 1 98.94 252 LEU B CA 1
ATOM 6455 C C . LEU B 1 252 ? 6.289 -24.812 6.16 1 98.94 252 LEU B C 1
ATOM 6457 O O . LEU B 1 252 ? 5.578 -25.266 7.062 1 98.94 252 LEU B O 1
ATOM 6461 N N . MET B 1 253 ? 7.586 -25.078 6.105 1 98.94 253 MET B N 1
ATOM 6462 C CA . MET B 1 253 ? 8.289 -25.828 7.137 1 98.94 253 MET B CA 1
ATOM 6463 C C . MET B 1 253 ? 8.172 -25.156 8.492 1 98.94 253 MET B C 1
ATOM 6465 O O . MET B 1 253 ? 7.852 -25.797 9.492 1 98.94 253 MET B O 1
ATOM 6469 N N . GLU B 1 254 ? 8.43 -23.844 8.508 1 98.88 254 GLU B N 1
ATOM 6470 C CA . GLU B 1 254 ? 8.359 -23.109 9.766 1 98.88 254 GLU B CA 1
ATOM 6471 C C . GLU B 1 254 ? 6.938 -23.109 10.328 1 98.88 254 GLU B C 1
ATOM 6473 O O . GLU B 1 254 ? 6.746 -23.234 11.539 1 98.88 254 GLU B O 1
ATOM 6478 N N . LEU B 1 255 ? 5.945 -22.953 9.484 1 98.94 255 LEU B N 1
ATOM 6479 C CA . LEU B 1 255 ? 4.555 -23.016 9.922 1 98.94 255 LEU B CA 1
ATOM 6480 C C . LEU B 1 255 ? 4.227 -24.391 10.508 1 98.94 255 LEU B C 1
ATOM 6482 O O . LEU B 1 255 ? 3.549 -24.484 11.531 1 98.94 255 LEU B O 1
ATOM 6486 N N . ALA B 1 256 ? 4.684 -25.422 9.828 1 98.88 256 ALA B N 1
ATOM 6487 C CA . ALA B 1 256 ? 4.465 -26.781 10.336 1 98.88 256 ALA B CA 1
ATOM 6488 C C . ALA B 1 256 ? 5.078 -26.953 11.719 1 98.88 256 ALA B C 1
ATOM 6490 O O . ALA B 1 256 ? 4.438 -27.484 12.633 1 98.88 256 ALA B O 1
ATOM 6491 N N . ARG B 1 257 ? 6.305 -26.5 11.875 1 98.69 257 ARG B N 1
ATOM 6492 C CA . ARG B 1 257 ? 7.004 -26.609 13.156 1 98.69 257 ARG B CA 1
ATOM 6493 C C . ARG B 1 257 ? 6.242 -25.891 14.266 1 98.69 257 ARG B C 1
ATOM 6495 O O . ARG B 1 257 ? 5.973 -26.469 15.32 1 98.69 257 ARG B O 1
ATOM 6502 N N . VAL B 1 258 ? 5.828 -24.641 14 1 98.69 258 VAL B N 1
ATOM 6503 C CA . VAL B 1 258 ? 5.207 -23.781 15.016 1 98.69 258 VAL B CA 1
ATOM 6504 C C . VAL B 1 258 ? 3.812 -24.312 15.344 1 98.69 258 VAL B C 1
ATOM 6506 O O . VAL B 1 258 ? 3.443 -24.422 16.516 1 98.69 258 VAL B O 1
ATOM 6509 N N . LEU B 1 259 ? 3.031 -24.703 14.328 1 98.62 259 LEU B N 1
ATOM 6510 C CA . LEU B 1 259 ? 1.647 -25.125 14.547 1 98.62 259 LEU B CA 1
ATOM 6511 C C . LEU B 1 259 ? 1.585 -26.484 15.211 1 98.62 259 LEU B C 1
ATOM 6513 O O . LEU B 1 259 ? 0.637 -26.781 15.945 1 98.62 259 LEU B O 1
ATOM 6517 N N . SER B 1 260 ? 2.641 -27.359 14.977 1 98.25 260 SER B N 1
ATOM 6518 C CA . SER B 1 260 ? 2.693 -28.641 15.656 1 98.25 260 SER B CA 1
ATOM 6519 C C . SER B 1 260 ? 2.861 -28.469 17.156 1 98.25 260 SER B C 1
ATOM 6521 O O . SER B 1 260 ? 2.381 -29.281 17.953 1 98.25 260 SER B O 1
ATOM 6523 N N . ARG B 1 261 ? 3.48 -27.406 17.562 1 97.38 261 ARG B N 1
ATOM 6524 C CA . ARG B 1 261 ? 3.721 -27.125 18.969 1 97.38 261 ARG B CA 1
ATOM 6525 C C . ARG B 1 261 ? 2.535 -26.391 19.594 1 97.38 261 ARG B C 1
ATOM 6527 O O . ARG B 1 261 ? 2.283 -26.516 20.797 1 97.38 261 ARG B O 1
ATOM 6534 N N . LEU B 1 262 ? 1.833 -25.594 18.781 1 97.12 262 LEU B N 1
ATOM 6535 C CA . LEU B 1 262 ? 0.759 -24.766 19.297 1 97.12 262 LEU B CA 1
ATOM 6536 C C . LEU B 1 262 ? -0.563 -25.516 19.328 1 97.12 262 LEU B C 1
ATOM 6538 O O . LEU B 1 262 ? -1.473 -25.172 20.078 1 97.12 262 LEU B O 1
ATOM 6542 N N . TYR B 1 263 ? -0.724 -26.5 18.484 1 97.06 263 TYR B N 1
ATOM 6543 C CA . TYR B 1 263 ? -1.996 -27.203 18.328 1 97.06 263 TYR B CA 1
ATOM 6544 C C . TYR B 1 263 ? -2.49 -27.75 19.656 1 97.06 263 TYR B C 1
ATOM 6546 O O . TYR B 1 263 ? -1.694 -28.203 20.484 1 97.06 263 TYR B O 1
ATOM 6554 N N . ASP B 1 264 ? -3.77 -27.594 19.734 1 94.31 264 ASP B N 1
ATOM 6555 C CA . ASP B 1 264 ? -4.52 -28.125 20.875 1 94.31 264 ASP B CA 1
ATOM 6556 C C . ASP B 1 264 ? -5.828 -28.766 20.422 1 94.31 264 ASP B C 1
ATOM 6558 O O . ASP B 1 264 ? -6.473 -28.281 19.484 1 94.31 264 ASP B O 1
ATOM 6562 N N . ASP B 1 265 ? -6.246 -29.859 21.109 1 95.5 265 ASP B N 1
ATOM 6563 C CA . ASP B 1 265 ? -7.434 -30.609 20.719 1 95.5 265 ASP B CA 1
ATOM 6564 C C . ASP B 1 265 ? -8.68 -29.719 20.766 1 95.5 265 ASP B C 1
ATOM 6566 O O . ASP B 1 265 ? -9.711 -30.062 20.188 1 95.5 265 ASP B O 1
ATOM 6570 N N . SER B 1 266 ? -8.531 -28.672 21.422 1 95.5 266 SER B N 1
ATOM 6571 C CA . SER B 1 266 ? -9.672 -27.766 21.516 1 95.5 266 SER B CA 1
ATOM 6572 C C . SER B 1 266 ? -9.836 -26.938 20.266 1 95.5 266 SER B C 1
ATOM 6574 O O . SER B 1 266 ? -10.875 -26.297 20.047 1 95.5 266 SER B O 1
ATOM 6576 N N . PHE B 1 267 ? -8.844 -26.984 19.375 1 96.56 267 PHE B N 1
ATOM 6577 C CA . PHE B 1 267 ? -8.906 -26.188 18.141 1 96.56 267 PHE B CA 1
ATOM 6578 C C . PHE B 1 267 ? -10.008 -26.703 17.234 1 96.56 267 PHE B C 1
ATOM 6580 O O . PHE B 1 267 ? -10.242 -27.906 17.141 1 96.56 267 PHE B O 1
ATOM 6587 N N . ARG B 1 268 ? -10.656 -25.688 16.531 1 94.81 268 ARG B N 1
ATOM 6588 C CA . ARG B 1 268 ? -11.703 -25.984 15.555 1 94.81 268 ARG B CA 1
ATOM 6589 C C . ARG B 1 268 ? -11.141 -26.734 14.352 1 94.81 268 ARG B C 1
ATOM 6591 O O . ARG B 1 268 ? -11.875 -27.453 13.656 1 94.81 268 ARG B O 1
ATOM 6598 N N . PHE B 1 269 ? -9.914 -26.469 14.062 1 94.31 269 PHE B N 1
ATOM 6599 C CA . PHE B 1 269 ? -9.25 -27.031 12.891 1 94.31 269 PHE B CA 1
ATOM 6600 C C . PHE B 1 269 ? -7.941 -27.703 13.289 1 94.31 269 PHE B C 1
ATOM 6602 O O . PHE B 1 269 ? -7.258 -27.266 14.211 1 94.31 269 PHE B O 1
ATOM 6609 N N . GLY B 1 270 ? -7.699 -28.922 12.578 1 97.75 270 GLY B N 1
ATOM 6610 C CA . GLY B 1 270 ? -6.301 -29.297 12.43 1 97.75 270 GLY B CA 1
ATOM 6611 C C . GLY B 1 270 ? -5.617 -28.594 11.273 1 97.75 270 GLY B C 1
ATOM 6612 O O . GLY B 1 270 ? -6.223 -27.766 10.602 1 97.75 270 GLY B O 1
ATOM 6613 N N . PHE B 1 271 ? -4.375 -28.875 11.117 1 98.81 271 PHE B N 1
ATOM 6614 C CA . PHE B 1 271 ? -3.578 -28.25 10.062 1 98.81 271 PHE B CA 1
ATOM 6615 C C . PHE B 1 271 ? -2.949 -29.312 9.164 1 98.81 271 PHE B C 1
ATOM 6617 O O . PHE B 1 271 ? -2.506 -30.359 9.641 1 98.81 271 PHE B O 1
ATOM 6624 N N . ALA B 1 272 ? -3.012 -29.094 7.875 1 98.81 272 ALA B N 1
ATOM 6625 C CA . ALA B 1 272 ? -2.34 -29.953 6.906 1 98.81 272 ALA B CA 1
ATOM 6626 C C . ALA B 1 272 ? -1.297 -29.172 6.109 1 98.81 272 ALA B C 1
ATOM 6628 O O . ALA B 1 272 ? -1.421 -27.953 5.934 1 98.81 272 ALA B O 1
ATOM 6629 N N . PHE B 1 273 ? -0.253 -29.828 5.734 1 98.88 273 PHE B N 1
ATOM 6630 C CA . PHE B 1 273 ? 0.869 -29.25 5.008 1 98.88 273 PHE B CA 1
ATOM 6631 C C . PHE B 1 273 ? 1.203 -30.094 3.775 1 98.88 273 PHE B C 1
ATOM 6633 O O . PHE B 1 273 ? 1.282 -31.312 3.854 1 98.88 273 PHE B O 1
ATOM 6640 N N . LEU B 1 274 ? 1.291 -29.391 2.621 1 98.94 274 LEU B N 1
ATOM 6641 C CA . LEU B 1 274 ? 1.491 -30.094 1.358 1 98.94 274 LEU B CA 1
ATOM 6642 C C . LEU B 1 274 ? 2.637 -29.469 0.567 1 98.94 274 LEU B C 1
ATOM 6644 O O . LEU B 1 274 ? 2.559 -28.312 0.161 1 98.94 274 LEU B O 1
ATOM 6648 N N . TRP B 1 275 ? 3.83 -30.172 0.434 1 98.88 275 TRP B N 1
ATOM 6649 C CA . TRP B 1 275 ? 4.895 -29.859 -0.51 1 98.88 275 TRP B CA 1
ATOM 6650 C C . TRP B 1 275 ? 4.754 -30.672 -1.786 1 98.88 275 TRP B C 1
ATOM 6652 O O . TRP B 1 275 ? 4.734 -31.906 -1.74 1 98.88 275 TRP B O 1
ATOM 6662 N N . VAL B 1 276 ? 4.691 -29.953 -2.936 1 98.69 276 VAL B N 1
ATOM 6663 C CA . VAL B 1 276 ? 4.359 -30.656 -4.164 1 98.69 276 VAL B CA 1
ATOM 6664 C C . VAL B 1 276 ? 5.098 -30.031 -5.344 1 98.69 276 VAL B C 1
ATOM 6666 O O . VAL B 1 276 ? 5.539 -28.891 -5.266 1 98.69 276 VAL B O 1
ATOM 6669 N N . PRO B 1 277 ? 5.375 -30.875 -6.453 1 98.69 277 PRO B N 1
ATOM 6670 C CA . PRO B 1 277 ? 5.699 -30.219 -7.723 1 98.69 277 PRO B CA 1
ATOM 6671 C C . PRO B 1 277 ? 4.523 -29.438 -8.297 1 98.69 277 PRO B C 1
ATOM 6673 O O . PRO B 1 277 ? 3.406 -29.953 -8.367 1 98.69 277 PRO B O 1
ATOM 6676 N N . GLU B 1 278 ? 4.734 -28.25 -8.664 1 98.56 278 GLU B N 1
ATOM 6677 C CA . GLU B 1 278 ? 3.688 -27.297 -9 1 98.56 278 GLU B CA 1
ATOM 6678 C C . GLU B 1 278 ? 2.752 -27.844 -10.07 1 98.56 278 GLU B C 1
ATOM 6680 O O . GLU B 1 278 ? 3.207 -28.328 -11.109 1 98.56 278 GLU B O 1
ATOM 6685 N N . TYR B 1 279 ? 1.495 -27.781 -9.875 1 98.38 279 TYR B N 1
ATOM 6686 C CA . TYR B 1 279 ? 0.373 -28.188 -10.711 1 98.38 279 TYR B CA 1
ATOM 6687 C C . TYR B 1 279 ? 0.355 -29.703 -10.906 1 98.38 279 TYR B C 1
ATOM 6689 O O . TYR B 1 279 ? -0.668 -30.359 -10.68 1 98.38 279 TYR B O 1
ATOM 6697 N N . TYR B 1 280 ? 1.513 -30.312 -11.305 1 98.31 280 TYR B N 1
ATOM 6698 C CA . TYR B 1 280 ? 1.568 -31.766 -11.477 1 98.31 280 TYR B CA 1
ATOM 6699 C C . TYR B 1 280 ? 1.299 -32.469 -10.156 1 98.31 280 TYR B C 1
ATOM 6701 O O . TYR B 1 280 ? 0.459 -33.375 -10.094 1 98.31 280 TYR B O 1
ATOM 6709 N N . GLY B 1 281 ? 1.993 -32.062 -9.156 1 98.69 281 GLY B N 1
ATOM 6710 C CA . GLY B 1 281 ? 1.844 -32.656 -7.852 1 98.69 281 GLY B CA 1
ATOM 6711 C C . GLY B 1 281 ? 0.48 -32.438 -7.23 1 98.69 281 GLY B C 1
ATOM 6712 O O . GLY B 1 281 ? -0.102 -33.344 -6.637 1 98.69 281 GLY B O 1
ATOM 6713 N N . THR B 1 282 ? -0.029 -31.219 -7.309 1 98.69 282 THR B N 1
ATOM 6714 C CA . THR B 1 282 ? -1.316 -30.906 -6.691 1 98.69 282 THR B CA 1
ATOM 6715 C C . THR B 1 282 ? -2.447 -31.641 -7.418 1 98.69 282 THR B C 1
ATOM 6717 O O . THR B 1 282 ? -3.395 -32.125 -6.781 1 98.69 282 THR B O 1
ATOM 6720 N N . GLN B 1 283 ? -2.377 -31.703 -8.766 1 98.69 283 GLN B N 1
ATOM 6721 C CA . GLN B 1 283 ? -3.387 -32.469 -9.5 1 98.69 283 GLN B CA 1
ATOM 6722 C C . GLN B 1 283 ? -3.312 -33.938 -9.172 1 98.69 283 GLN B C 1
ATOM 6724 O O . GLN B 1 283 ? -4.34 -34.594 -9.016 1 98.69 283 GLN B O 1
ATOM 6729 N N . ALA B 1 284 ? -2.088 -34.469 -9.031 1 98.75 284 ALA B N 1
ATOM 6730 C CA . ALA B 1 284 ? -1.931 -35.875 -8.609 1 98.75 284 ALA B CA 1
ATOM 6731 C C . ALA B 1 284 ? -2.498 -36.094 -7.211 1 98.75 284 ALA B C 1
ATOM 6733 O O . ALA B 1 284 ? -3.182 -37.094 -6.957 1 98.75 284 ALA B O 1
ATOM 6734 N N . PHE B 1 285 ? -2.203 -35.188 -6.312 1 98.62 285 PHE B N 1
ATOM 6735 C CA . PHE B 1 285 ? -2.645 -35.281 -4.926 1 98.62 285 PHE B CA 1
ATOM 6736 C C . PHE B 1 285 ? -4.164 -35.281 -4.84 1 98.62 285 PHE B C 1
ATOM 6738 O O . PHE B 1 285 ? -4.742 -36.125 -4.148 1 98.62 285 PHE B O 1
ATOM 6745 N N . ILE B 1 286 ? -4.855 -34.344 -5.547 1 98.25 286 ILE B N 1
ATOM 6746 C CA . ILE B 1 286 ? -6.309 -34.25 -5.512 1 98.25 286 ILE B CA 1
ATOM 6747 C C . ILE B 1 286 ? -6.934 -35.5 -6.125 1 98.25 286 ILE B C 1
ATOM 6749 O O . ILE B 1 286 ? -7.934 -36.031 -5.617 1 98.25 286 ILE B O 1
ATOM 6753 N N . GLU B 1 287 ? -6.301 -36 -7.168 1 97.75 287 GLU B N 1
ATOM 6754 C CA . GLU B 1 287 ? -6.844 -37.125 -7.918 1 97.75 287 GLU B CA 1
ATOM 6755 C C . GLU B 1 287 ? -6.707 -38.406 -7.129 1 97.75 287 GLU B C 1
ATOM 6757 O O . GLU B 1 287 ? -7.598 -39.281 -7.168 1 97.75 287 GLU B O 1
ATOM 6762 N N . ARG B 1 288 ? -5.621 -38.562 -6.344 1 97.69 288 ARG B N 1
ATOM 6763 C CA . ARG B 1 288 ? -5.285 -39.906 -5.926 1 97.69 288 ARG B CA 1
ATOM 6764 C C . ARG B 1 288 ? -5.188 -40 -4.406 1 97.69 288 ARG B C 1
ATOM 6766 O O . ARG B 1 288 ? -5.285 -41.094 -3.838 1 97.69 288 ARG B O 1
ATOM 6773 N N . HIS B 1 289 ? -4.984 -38.906 -3.818 1 97.75 289 HIS B N 1
ATOM 6774 C CA . HIS B 1 289 ? -4.578 -39.062 -2.424 1 97.75 289 HIS B CA 1
ATOM 6775 C C . HIS B 1 289 ? -5.477 -38.219 -1.507 1 97.75 289 HIS B C 1
ATOM 6777 O O . HIS B 1 289 ? -5.633 -38.562 -0.328 1 97.75 289 HIS B O 1
ATOM 6783 N N . ALA B 1 290 ? -6.074 -37.188 -2.043 1 96.75 290 ALA B N 1
ATOM 6784 C CA . ALA B 1 290 ? -6.77 -36.25 -1.196 1 96.75 290 ALA B CA 1
ATOM 6785 C C . ALA B 1 290 ? -8.195 -36.688 -0.898 1 96.75 290 ALA B C 1
ATOM 6787 O O . ALA B 1 290 ? -8.859 -37.281 -1.757 1 96.75 290 ALA B O 1
ATOM 6788 N N . ASP B 1 291 ? -8.633 -36.469 0.301 1 95.5 291 ASP B N 1
ATOM 6789 C CA . ASP B 1 291 ? -10.047 -36.406 0.65 1 95.5 291 ASP B CA 1
ATOM 6790 C C . ASP B 1 291 ? -10.547 -34.969 0.72 1 95.5 291 ASP B C 1
ATOM 6792 O O . ASP B 1 291 ? -10.516 -34.344 1.783 1 95.5 291 ASP B O 1
ATOM 6796 N N . VAL B 1 292 ? -11.086 -34.531 -0.343 1 95.31 292 VAL B N 1
ATOM 6797 C CA . VAL B 1 292 ? -11.383 -33.125 -0.564 1 95.31 292 VAL B CA 1
ATOM 6798 C C . VAL B 1 292 ? -12.312 -32.625 0.535 1 95.31 292 VAL B C 1
ATOM 6800 O O . VAL B 1 292 ? -12.258 -31.438 0.909 1 95.31 292 VAL B O 1
ATOM 6803 N N . GLY B 1 293 ? -13.172 -33.406 1.073 1 95.06 293 GLY B N 1
ATOM 6804 C CA . GLY B 1 293 ? -14.156 -33.031 2.076 1 95.06 293 GLY B CA 1
ATOM 6805 C C . GLY B 1 293 ? -13.531 -32.688 3.422 1 95.06 293 GLY B C 1
ATOM 6806 O O . GLY B 1 293 ? -14.188 -32.094 4.281 1 95.06 293 GLY B O 1
ATOM 6807 N N . LYS B 1 294 ? -12.258 -32.938 3.543 1 96.81 294 LYS B N 1
ATOM 6808 C CA . LYS B 1 294 ? -11.602 -32.781 4.832 1 96.81 294 LYS B CA 1
ATOM 6809 C C . LYS B 1 294 ? -10.977 -31.375 4.945 1 96.81 294 LYS B C 1
ATOM 6811 O O . LYS B 1 294 ? -10.508 -30.984 6.016 1 96.81 294 LYS B O 1
ATOM 6816 N N . TYR B 1 295 ? -10.977 -30.609 3.877 1 98.31 295 TYR B N 1
ATOM 6817 C CA . TYR B 1 295 ? -10.266 -29.344 3.879 1 98.31 295 TYR B CA 1
ATOM 6818 C C . TYR B 1 295 ? -11.242 -28.172 3.938 1 98.31 295 TYR B C 1
ATOM 6820 O O . TYR B 1 295 ? -12.195 -28.109 3.154 1 98.31 295 TYR B O 1
ATOM 6828 N N . TYR B 1 296 ? -11.031 -27.266 4.859 1 98.12 296 TYR B N 1
ATOM 6829 C CA . TYR B 1 296 ? -11.812 -26.031 4.961 1 98.12 296 TYR B CA 1
ATOM 6830 C C . TYR B 1 296 ? -11.383 -25.031 3.902 1 98.12 296 TYR B C 1
ATOM 6832 O O . TYR B 1 296 ? -12.211 -24.531 3.133 1 98.12 296 TYR B O 1
ATOM 6840 N N . ALA B 1 297 ? -10.141 -24.781 3.834 1 98.62 297 ALA B N 1
ATOM 6841 C CA . ALA B 1 297 ? -9.555 -23.797 2.914 1 98.62 297 ALA B CA 1
ATOM 6842 C C . ALA B 1 297 ? -8.062 -24.062 2.715 1 98.62 297 ALA B C 1
ATOM 6844 O O . ALA B 1 297 ? -7.469 -24.875 3.438 1 98.62 297 ALA B O 1
ATOM 6845 N N . VAL B 1 298 ? -7.551 -23.422 1.694 1 98.81 298 VAL B N 1
ATOM 6846 C CA . VAL B 1 298 ? -6.145 -23.594 1.36 1 98.81 298 VAL B CA 1
ATOM 6847 C C . VAL B 1 298 ? -5.445 -22.234 1.323 1 98.81 298 VAL B C 1
ATOM 6849 O O . VAL B 1 298 ? -5.992 -21.266 0.794 1 98.81 298 VAL B O 1
ATOM 6852 N N . ILE B 1 299 ? -4.332 -22.109 1.968 1 98.94 299 ILE B N 1
ATOM 6853 C CA . ILE B 1 299 ? -3.418 -20.984 1.79 1 98.94 299 ILE B CA 1
ATOM 6854 C C . ILE B 1 299 ? -2.16 -21.453 1.062 1 98.94 299 ILE B C 1
ATOM 6856 O O . ILE B 1 299 ? -1.373 -22.234 1.61 1 98.94 299 ILE B O 1
ATOM 6860 N N . ASN B 1 300 ? -2.041 -21.047 -0.139 1 98.94 300 ASN B N 1
ATOM 6861 C CA . ASN B 1 300 ? -0.893 -21.391 -0.967 1 98.94 300 ASN B CA 1
ATOM 6862 C C . ASN B 1 300 ? 0.238 -20.375 -0.811 1 98.94 300 ASN B C 1
ATOM 6864 O O . ASN B 1 300 ? 0.031 -19.172 -0.99 1 98.94 300 ASN B O 1
ATOM 6868 N N . LEU B 1 301 ? 1.419 -20.859 -0.431 1 98.94 301 LEU B N 1
ATOM 6869 C CA . LEU B 1 301 ? 2.6 -20.016 -0.254 1 98.94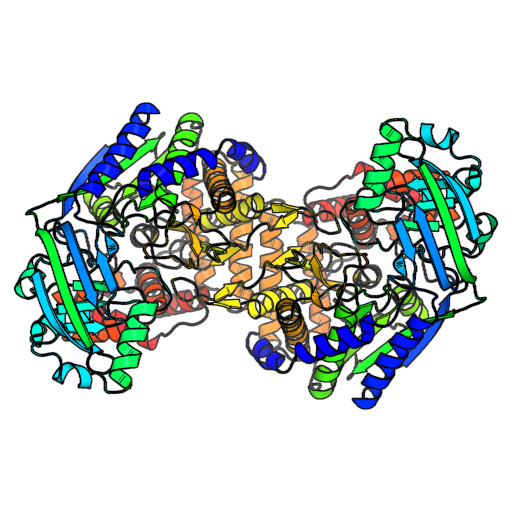 301 LEU B CA 1
ATOM 6870 C C . LEU B 1 301 ? 3.506 -20.094 -1.479 1 98.94 301 LEU B C 1
ATOM 6872 O O . LEU B 1 301 ? 4.191 -21.094 -1.689 1 98.94 301 LEU B O 1
ATOM 6876 N N . ASP B 1 302 ? 3.508 -19.031 -2.262 1 98.5 302 ASP B N 1
ATOM 6877 C CA . ASP B 1 302 ? 4.297 -18.938 -3.484 1 98.5 302 ASP B CA 1
ATOM 6878 C C . ASP B 1 302 ? 5.082 -17.625 -3.525 1 98.5 302 ASP B C 1
ATOM 6880 O O . ASP B 1 302 ? 4.496 -16.531 -3.492 1 98.5 302 ASP B O 1
ATOM 6884 N N . MET B 1 303 ? 6.461 -17.734 -3.609 1 98.44 303 MET B N 1
ATOM 6885 C CA . MET B 1 303 ? 7.328 -16.562 -3.678 1 98.44 303 MET B CA 1
ATOM 6886 C C . MET B 1 303 ? 7.004 -15.57 -2.557 1 98.44 303 MET B C 1
ATOM 6888 O O . MET B 1 303 ? 6.648 -14.422 -2.814 1 98.44 303 MET B O 1
ATOM 6892 N N . VAL B 1 304 ? 7.312 -15.945 -1.33 1 98.88 304 VAL B N 1
ATOM 6893 C CA . VAL B 1 304 ? 6.828 -15.188 -0.177 1 98.88 304 VAL B CA 1
ATOM 6894 C C . VAL B 1 304 ? 7.98 -14.398 0.442 1 98.88 304 VAL B C 1
ATOM 6896 O O . VAL B 1 304 ? 7.898 -13.969 1.596 1 98.88 304 VAL B O 1
ATOM 6899 N N . ALA B 1 305 ? 9.125 -14.211 -0.34 1 98.75 305 ALA B N 1
ATOM 6900 C CA . ALA B 1 305 ? 10.289 -13.586 0.28 1 98.75 305 ALA B CA 1
ATOM 6901 C C . ALA B 1 305 ? 10.836 -12.461 -0.592 1 98.75 305 ALA B C 1
ATOM 6903 O O . ALA B 1 305 ? 11.945 -11.977 -0.367 1 98.75 305 ALA B O 1
ATOM 6904 N N . GLY B 1 306 ? 10.086 -12.047 -1.615 1 97.62 306 GLY B N 1
ATOM 6905 C CA . GLY B 1 306 ? 10.586 -11 -2.496 1 97.62 306 GLY B CA 1
ATOM 6906 C C . GLY B 1 306 ? 10.945 -9.727 -1.761 1 97.62 306 GLY B C 1
ATOM 6907 O O . GLY B 1 306 ? 10.203 -9.273 -0.892 1 97.62 306 GLY B O 1
ATOM 6908 N N . SER B 1 307 ? 12.133 -9.164 -2.137 1 96.31 307 SER B N 1
ATOM 6909 C CA . SER B 1 307 ? 12.594 -7.926 -1.519 1 96.31 307 SER B CA 1
ATOM 6910 C C . SER B 1 307 ? 12.062 -6.703 -2.26 1 96.31 307 SER B C 1
ATOM 6912 O O . SER B 1 307 ? 12.172 -6.621 -3.484 1 96.31 307 SER B O 1
ATOM 6914 N N . PRO B 1 308 ? 11.539 -5.781 -1.525 1 91.94 308 PRO B N 1
ATOM 6915 C CA . PRO B 1 308 ? 11.062 -4.574 -2.205 1 91.94 308 PRO B CA 1
ATOM 6916 C C . PRO B 1 308 ? 12.195 -3.779 -2.852 1 91.94 308 PRO B C 1
ATOM 6918 O O . PRO B 1 308 ? 12.047 -3.281 -3.971 1 91.94 308 PRO B O 1
ATOM 6921 N N . ASP B 1 309 ? 13.328 -3.672 -2.189 1 90.69 309 ASP B N 1
ATOM 6922 C CA . ASP B 1 309 ? 14.406 -2.803 -2.646 1 90.69 309 ASP B CA 1
ATOM 6923 C C . ASP B 1 309 ? 15.273 -3.506 -3.688 1 90.69 309 ASP B C 1
ATOM 6925 O O . ASP B 1 309 ? 15.758 -2.875 -4.633 1 90.69 309 ASP B O 1
ATOM 6929 N N . ARG B 1 310 ? 15.484 -4.812 -3.559 1 93.94 310 ARG B N 1
ATOM 6930 C CA . ARG B 1 310 ? 16.406 -5.527 -4.445 1 93.94 310 ARG B CA 1
ATOM 6931 C C . ARG B 1 310 ? 15.648 -6.129 -5.633 1 93.94 310 ARG B C 1
ATOM 6933 O O . ARG B 1 310 ? 16.078 -6 -6.777 1 93.94 310 ARG B O 1
ATOM 6940 N N . ALA B 1 311 ? 14.438 -6.711 -5.316 1 93.81 311 ALA B N 1
ATOM 6941 C CA . ALA B 1 311 ? 13.703 -7.395 -6.375 1 93.81 311 ALA B CA 1
ATOM 6942 C C . ALA B 1 311 ? 12.547 -6.539 -6.883 1 93.81 311 ALA B C 1
ATOM 6944 O O . ALA B 1 311 ? 11.938 -6.852 -7.91 1 93.81 311 ALA B O 1
ATOM 6945 N N . GLY B 1 312 ? 12.25 -5.383 -6.211 1 92.31 312 GLY B N 1
ATOM 6946 C CA . GLY B 1 312 ? 11.164 -4.504 -6.617 1 92.31 312 GLY B CA 1
ATOM 6947 C C . GLY B 1 312 ? 9.789 -5.086 -6.34 1 92.31 312 GLY B C 1
ATOM 6948 O O . GLY B 1 312 ? 8.836 -4.801 -7.066 1 92.31 312 GLY B O 1
ATOM 6949 N N . SER B 1 313 ? 9.656 -5.879 -5.254 1 95.38 313 SER B N 1
ATOM 6950 C CA . SER B 1 313 ? 8.461 -6.691 -5.062 1 95.38 313 SER B CA 1
ATOM 6951 C C . SER B 1 313 ? 7.41 -5.941 -4.246 1 95.38 313 SER B C 1
ATOM 6953 O O . SER B 1 313 ? 7.746 -5.09 -3.426 1 95.38 313 SER B O 1
ATOM 6955 N N . THR B 1 314 ? 6.184 -6.238 -4.527 1 96.62 314 THR B N 1
ATOM 6956 C CA . THR B 1 314 ? 4.992 -5.922 -3.746 1 96.62 314 THR B CA 1
ATOM 6957 C C . THR B 1 314 ? 4.391 -7.188 -3.141 1 96.62 314 THR B C 1
ATOM 6959 O O . THR B 1 314 ? 4.398 -8.25 -3.771 1 96.62 314 THR B O 1
ATOM 6962 N N . ILE B 1 315 ? 3.924 -7.094 -1.875 1 97.88 315 ILE B N 1
ATOM 6963 C CA . ILE B 1 315 ? 3.148 -8.203 -1.325 1 97.88 315 ILE B CA 1
ATOM 6964 C C . ILE B 1 315 ? 1.734 -8.18 -1.902 1 97.88 315 ILE B C 1
ATOM 6966 O O . ILE B 1 315 ? 1.021 -7.18 -1.771 1 97.88 315 ILE B O 1
ATOM 6970 N N . MET B 1 316 ? 1.382 -9.227 -2.553 1 97.88 316 MET B N 1
ATOM 6971 C CA . MET B 1 316 ? 0.053 -9.391 -3.135 1 97.88 316 MET B CA 1
ATOM 6972 C C . MET B 1 316 ? -0.742 -10.461 -2.391 1 97.88 316 MET B C 1
ATOM 6974 O O . MET B 1 316 ? -0.201 -11.508 -2.035 1 97.88 316 MET B O 1
ATOM 6978 N N . LEU B 1 317 ? -1.948 -10.195 -2.096 1 98.44 317 LEU B N 1
ATOM 6979 C CA . LEU B 1 317 ? -2.893 -11.227 -1.683 1 98.44 317 LEU B CA 1
ATOM 6980 C C . LEU B 1 317 ? -3.875 -11.547 -2.805 1 98.44 317 LEU B C 1
ATOM 6982 O O . LEU B 1 317 ? -4.648 -10.68 -3.221 1 98.44 317 LEU B O 1
ATOM 6986 N N . VAL B 1 318 ? -3.777 -12.703 -3.295 1 98.5 318 VAL B N 1
ATOM 6987 C CA . VAL B 1 318 ? -4.777 -13.188 -4.238 1 98.5 318 VAL B CA 1
ATOM 6988 C C . VAL B 1 318 ? -5.965 -13.773 -3.473 1 98.5 318 VAL B C 1
ATOM 6990 O O . VAL B 1 318 ? -5.828 -14.797 -2.793 1 98.5 318 VAL B O 1
ATOM 6993 N N . ARG B 1 319 ? -7.109 -13.156 -3.566 1 98.38 319 ARG B N 1
ATOM 6994 C CA . ARG B 1 319 ? -8.312 -13.594 -2.857 1 98.38 319 ARG B CA 1
ATOM 6995 C C . ARG B 1 319 ? -8.906 -14.844 -3.502 1 98.38 319 ARG B C 1
ATOM 6997 O O . ARG B 1 319 ? -8.578 -15.172 -4.645 1 98.38 319 ARG B O 1
ATOM 7004 N N . THR B 1 320 ? -9.734 -15.539 -2.742 1 98.62 320 THR B N 1
ATOM 7005 C CA . THR B 1 320 ? -10.539 -16.594 -3.342 1 98.62 320 THR B CA 1
ATOM 7006 C C . THR B 1 320 ? -11.438 -16.047 -4.438 1 98.62 320 THR B C 1
ATOM 7008 O O . THR B 1 320 ? -11.875 -14.898 -4.367 1 98.62 320 THR B O 1
ATOM 7011 N N . PRO B 1 321 ? -11.625 -16.797 -5.523 1 98.56 321 PRO B N 1
ATOM 7012 C CA . PRO B 1 321 ? -12.625 -16.344 -6.488 1 98.56 321 PRO B CA 1
ATOM 7013 C C . PRO B 1 321 ? -14.023 -16.219 -5.879 1 98.56 321 PRO B C 1
ATOM 7015 O O . PRO B 1 321 ? -14.328 -16.891 -4.891 1 98.56 321 PRO B O 1
ATOM 7018 N N . VAL B 1 322 ? -14.852 -15.383 -6.449 1 98 322 VAL B N 1
ATOM 7019 C CA . VAL B 1 322 ? -16.172 -15.133 -5.875 1 98 322 VAL B CA 1
ATOM 7020 C C . VAL B 1 322 ? -16.984 -16.422 -5.883 1 98 322 VAL B C 1
ATOM 7022 O O . VAL B 1 322 ? -17.812 -16.656 -4.992 1 98 322 VAL B O 1
ATOM 7025 N N . SER B 1 323 ? -16.688 -17.375 -6.84 1 98.06 323 SER B N 1
ATOM 7026 C CA . SER B 1 323 ? -17.344 -18.672 -6.906 1 98.06 323 SER B CA 1
ATOM 7027 C C . SER B 1 323 ? -17 -19.531 -5.695 1 98.06 323 SER B C 1
ATOM 7029 O O . SER B 1 323 ? -17.703 -20.5 -5.395 1 98.06 323 SER B O 1
ATOM 7031 N N . ARG B 1 324 ? -15.914 -19.25 -5.035 1 98.25 324 ARG B N 1
ATOM 7032 C CA . ARG B 1 324 ? -15.438 -19.938 -3.838 1 98.25 324 ARG B CA 1
ATOM 7033 C C . ARG B 1 324 ? -15.195 -18.938 -2.703 1 98.25 324 ARG B C 1
ATOM 7035 O O . ARG B 1 324 ? -14.203 -19.047 -1.984 1 98.25 324 ARG B O 1
ATOM 7042 N N . PHE B 1 325 ? -16.078 -17.953 -2.631 1 98.31 325 PHE B N 1
ATOM 7043 C CA . PHE B 1 325 ? -15.883 -16.906 -1.631 1 98.31 325 PHE B CA 1
ATOM 7044 C C . PHE B 1 325 ? -15.711 -17.516 -0.242 1 98.31 325 PHE B C 1
ATOM 7046 O O . PHE B 1 325 ? -16.453 -18.422 0.139 1 98.31 325 PHE B O 1
ATOM 7053 N N . SER B 1 326 ? -14.758 -17.031 0.521 1 98.69 326 SER B N 1
ATOM 7054 C CA . SER B 1 326 ? -14.5 -17.469 1.892 1 98.69 326 SER B CA 1
ATOM 7055 C C . SER B 1 326 ? -13.93 -16.328 2.73 1 98.69 326 SER B C 1
ATOM 7057 O O . SER B 1 326 ? -13.203 -15.469 2.219 1 98.69 326 SER B O 1
ATOM 7059 N N . VAL B 1 327 ? -14.188 -16.359 4.02 1 98.19 327 VAL B N 1
ATOM 7060 C CA . VAL B 1 327 ? -13.719 -15.32 4.938 1 98.19 327 VAL B CA 1
ATOM 7061 C C . VAL B 1 327 ? -12.203 -15.453 5.121 1 98.19 327 VAL B C 1
ATOM 7063 O O . VAL B 1 327 ? -11.547 -14.523 5.594 1 98.19 327 VAL B O 1
ATOM 7066 N N . VAL B 1 328 ? -11.602 -16.562 4.637 1 98.56 328 VAL B N 1
ATOM 7067 C CA . VAL B 1 328 ? -10.172 -16.812 4.824 1 98.56 328 VAL B CA 1
ATOM 7068 C C . VAL B 1 328 ? -9.367 -15.695 4.168 1 98.56 328 VAL B C 1
ATOM 7070 O O . VAL B 1 328 ? -8.352 -15.25 4.711 1 98.56 328 VAL B O 1
ATOM 7073 N N . SER B 1 329 ? -9.859 -15.219 2.977 1 98.38 329 SER B N 1
ATOM 7074 C CA . SER B 1 329 ? -9.18 -14.117 2.295 1 98.38 329 SER B CA 1
ATOM 7075 C C . SER B 1 329 ? -9.188 -12.852 3.145 1 98.38 329 SER B C 1
ATOM 7077 O O . SER B 1 329 ? -8.195 -12.125 3.203 1 98.38 329 SER B O 1
ATOM 7079 N N . GLY B 1 330 ? -10.344 -12.633 3.742 1 98.5 330 GLY B N 1
ATOM 7080 C CA . GLY B 1 330 ? -10.492 -11.438 4.559 1 98.5 330 GLY B CA 1
ATOM 7081 C C . GLY B 1 330 ? -9.641 -11.461 5.812 1 98.5 330 GLY B C 1
ATOM 7082 O O . GLY B 1 330 ? -9.062 -10.445 6.199 1 98.5 330 GLY B O 1
ATOM 7083 N N . ILE B 1 331 ? -9.609 -12.602 6.473 1 98.69 331 ILE B N 1
ATOM 7084 C CA . ILE B 1 331 ? -8.82 -12.734 7.691 1 98.69 331 ILE B CA 1
ATOM 7085 C C . ILE B 1 331 ? -7.336 -12.578 7.367 1 98.69 331 ILE B C 1
ATOM 7087 O O . ILE B 1 331 ? -6.605 -11.891 8.086 1 98.69 331 ILE B O 1
ATOM 7091 N N . LEU B 1 332 ? -6.91 -13.18 6.277 1 98.88 332 LEU B N 1
ATOM 7092 C CA . LEU B 1 332 ? -5.516 -13.055 5.875 1 98.88 332 LEU B CA 1
ATOM 7093 C C . LEU B 1 332 ? -5.184 -11.609 5.504 1 98.88 332 LEU B C 1
ATOM 7095 O O . LEU B 1 332 ? -4.117 -11.109 5.852 1 98.88 332 LEU B O 1
ATOM 7099 N N . GLU B 1 333 ? -6.035 -10.969 4.77 1 98.69 333 GLU B N 1
ATOM 7100 C CA . GLU B 1 333 ? -5.863 -9.562 4.426 1 98.69 333 GLU B CA 1
ATOM 7101 C C . GLU B 1 333 ? -5.707 -8.703 5.676 1 98.69 333 GLU B C 1
ATOM 7103 O O . GLU B 1 333 ? -4.84 -7.832 5.734 1 98.69 333 GLU B O 1
ATOM 7108 N N . TYR B 1 334 ? -6.59 -8.961 6.637 1 98.38 334 TYR B N 1
ATOM 7109 C CA . TYR B 1 334 ? -6.59 -8.242 7.902 1 98.38 334 TYR B CA 1
ATOM 7110 C C . TYR B 1 334 ? -5.242 -8.367 8.602 1 98.38 334 TYR B C 1
ATOM 7112 O O . TYR B 1 334 ? -4.664 -7.371 9.039 1 98.38 334 TYR B O 1
ATOM 7120 N N . TYR B 1 335 ? -4.699 -9.531 8.695 1 98.75 335 TYR B N 1
ATOM 7121 C CA . TYR B 1 335 ? -3.459 -9.75 9.43 1 98.75 335 TYR B CA 1
ATOM 7122 C C . TYR B 1 335 ? -2.256 -9.297 8.617 1 98.75 335 TYR B C 1
ATOM 7124 O O . TYR B 1 335 ? -1.234 -8.891 9.172 1 98.75 335 TYR B O 1
ATOM 7132 N N . LEU B 1 336 ? -2.309 -9.391 7.238 1 98.75 336 LEU B N 1
ATOM 7133 C CA . LEU B 1 336 ? -1.25 -8.805 6.426 1 98.75 336 LEU B CA 1
ATOM 7134 C C . LEU B 1 336 ? -1.105 -7.316 6.707 1 98.75 336 LEU B C 1
ATOM 7136 O O . LEU B 1 336 ? 0.01 -6.812 6.855 1 98.75 336 LEU B O 1
ATOM 7140 N N . ASP B 1 337 ? -2.209 -6.672 6.781 1 97.62 337 ASP B N 1
ATOM 7141 C CA . ASP B 1 337 ? -2.199 -5.238 7.066 1 97.62 337 ASP B CA 1
ATOM 7142 C C . ASP B 1 337 ? -1.595 -4.953 8.438 1 97.62 337 ASP B C 1
ATOM 7144 O O . ASP B 1 337 ? -0.795 -4.027 8.594 1 97.62 337 ASP B O 1
ATOM 7148 N N . LEU B 1 338 ? -1.992 -5.691 9.445 1 97.56 338 LEU B N 1
ATOM 7149 C CA . LEU B 1 338 ? -1.519 -5.473 10.812 1 97.56 338 LEU B CA 1
ATOM 7150 C C . LEU B 1 338 ? -0.036 -5.809 10.93 1 97.56 338 LEU B C 1
ATOM 7152 O O . LEU B 1 338 ? 0.72 -5.082 11.578 1 97.56 338 LEU B O 1
ATOM 7156 N N . ALA B 1 339 ? 0.363 -6.926 10.297 1 98.38 339 ALA B N 1
ATOM 7157 C CA . ALA B 1 339 ? 1.753 -7.367 10.383 1 98.38 339 ALA B CA 1
ATOM 7158 C C . ALA B 1 339 ? 2.682 -6.41 9.641 1 98.38 339 ALA B C 1
ATOM 7160 O O . ALA B 1 339 ? 3.883 -6.363 9.922 1 98.38 339 ALA B O 1
ATOM 7161 N N . ASN B 1 340 ? 2.145 -5.688 8.68 1 97.94 340 ASN B N 1
ATOM 7162 C CA . ASN B 1 340 ? 2.906 -4.773 7.832 1 97.94 340 ASN B CA 1
ATOM 7163 C C . ASN B 1 340 ? 3.092 -3.416 8.5 1 97.94 340 ASN B C 1
ATOM 7165 O O . ASN B 1 340 ? 3.652 -2.496 7.902 1 97.94 340 ASN B O 1
ATOM 7169 N N . GLU B 1 341 ? 2.686 -3.223 9.703 1 95.88 341 GLU B N 1
ATOM 7170 C CA . GLU B 1 341 ? 2.699 -1.924 10.367 1 95.88 341 GLU B CA 1
ATOM 7171 C C . GLU B 1 341 ? 4.059 -1.642 11 1 95.88 341 GLU B C 1
ATOM 7173 O O . GLU B 1 341 ? 4.648 -2.518 11.633 1 95.88 341 GLU B O 1
ATOM 7178 N N . ALA B 1 342 ? 4.582 -0.545 10.664 1 91.62 342 ALA B N 1
ATOM 7179 C CA . ALA B 1 342 ? 5.777 -0.026 11.328 1 91.62 342 ALA B CA 1
ATOM 7180 C C . ALA B 1 342 ? 5.82 1.498 11.266 1 91.62 342 ALA B C 1
ATOM 7182 O O . ALA B 1 342 ? 5.258 2.104 10.352 1 91.62 342 ALA B O 1
ATOM 7183 N N . GLY B 1 343 ? 6.434 2.076 12.203 1 87.94 343 GLY B N 1
ATOM 7184 C CA . GLY B 1 343 ? 6.5 3.527 12.242 1 87.94 343 GLY B CA 1
ATOM 7185 C C . GLY B 1 343 ? 5.184 4.176 12.633 1 87.94 343 GLY B C 1
ATOM 7186 O O . GLY B 1 343 ? 4.23 3.482 13 1 87.94 343 GLY B O 1
ATOM 7187 N N . LYS B 1 344 ? 5.145 5.52 12.664 1 89.25 344 LYS B N 1
ATOM 7188 C CA . LYS B 1 344 ? 3.949 6.23 13.117 1 89.25 344 LYS B CA 1
ATOM 7189 C C . LYS B 1 344 ? 3.67 7.445 12.242 1 89.25 344 LYS B C 1
ATOM 7191 O O . LYS B 1 344 ? 4.598 8.117 11.789 1 89.25 344 LYS B O 1
ATOM 7196 N N . SER B 1 345 ? 2.365 7.609 12.008 1 89.56 345 SER B N 1
ATOM 7197 C CA . SER B 1 345 ? 1.915 8.852 11.383 1 89.56 345 SER B CA 1
ATOM 7198 C C . SER B 1 345 ? 2.127 10.039 12.312 1 89.56 345 SER B C 1
ATOM 7200 O O . SER B 1 345 ? 2.633 9.891 13.422 1 89.56 345 SER B O 1
ATOM 7202 N N . PHE B 1 346 ? 1.757 11.211 11.734 1 79 346 PHE B N 1
ATOM 7203 C CA . PHE B 1 346 ? 1.911 12.438 12.5 1 79 346 PHE B CA 1
ATOM 7204 C C . PHE B 1 346 ? 1.12 12.359 13.805 1 79 346 PHE B C 1
ATOM 7206 O O . PHE B 1 346 ? 1.6 12.797 14.852 1 79 346 PHE B O 1
ATOM 7213 N N . SER B 1 347 ? -0.063 11.719 13.734 1 85.81 347 SER B N 1
ATOM 7214 C CA . SER B 1 347 ? -0.912 11.641 14.914 1 85.81 347 SER B CA 1
ATOM 7215 C C . SER B 1 347 ? -0.758 10.289 15.617 1 85.81 347 SER B C 1
ATOM 7217 O O . SER B 1 347 ? -1.505 9.977 16.547 1 85.81 347 SER B O 1
ATOM 7219 N N . GLY B 1 348 ? 0.148 9.5 15.117 1 86.81 348 GLY B N 1
ATOM 7220 C CA . GLY B 1 348 ? 0.544 8.328 15.883 1 86.81 348 GLY B CA 1
ATOM 7221 C C . GLY B 1 348 ? -0.024 7.035 15.336 1 86.81 348 GLY B C 1
ATOM 7222 O O . GLY B 1 348 ? 0.18 5.969 15.922 1 86.81 348 GLY B O 1
ATOM 7223 N N . SER B 1 349 ? -0.687 7.059 14.227 1 91.25 349 SER B N 1
ATOM 7224 C CA . SER B 1 349 ? -1.213 5.832 13.641 1 91.25 349 SER B CA 1
ATOM 7225 C C . SER B 1 349 ? -0.116 5.047 12.922 1 91.25 349 SER B C 1
ATOM 7227 O O . SER B 1 349 ? 0.828 5.633 12.391 1 91.25 349 SER B O 1
ATOM 7229 N N . PRO B 1 350 ? -0.208 3.771 12.953 1 93.75 350 PRO B N 1
ATOM 7230 C CA . PRO B 1 350 ? 0.836 2.973 12.305 1 93.75 350 PRO B CA 1
ATOM 7231 C C . PRO B 1 350 ? 0.877 3.174 10.789 1 93.75 350 PRO B C 1
ATOM 7233 O O . PRO B 1 350 ? -0.17 3.295 10.148 1 93.75 350 PRO B O 1
ATOM 7236 N N . LEU B 1 351 ? 2.074 3.133 10.227 1 95.75 351 LEU B N 1
ATOM 7237 C CA . LEU B 1 351 ? 2.307 3.268 8.789 1 95.75 351 LEU B CA 1
ATOM 7238 C C . LEU B 1 351 ? 2.695 1.928 8.18 1 95.75 351 LEU B C 1
ATOM 7240 O O . LEU B 1 351 ? 3.189 1.038 8.875 1 95.75 351 LEU B O 1
ATOM 7244 N N . PRO B 1 352 ? 2.455 1.777 6.902 1 95.69 352 PRO B N 1
ATOM 7245 C CA . PRO B 1 352 ? 2.871 0.526 6.262 1 95.69 352 PRO B CA 1
ATOM 7246 C C . PRO B 1 352 ? 4.375 0.465 6.012 1 95.69 352 PRO B C 1
ATOM 7248 O O . PRO B 1 352 ? 4.977 1.455 5.586 1 95.69 352 PRO B O 1
ATOM 7251 N N . ARG B 1 353 ? 4.914 -0.689 6.215 1 94.38 353 ARG B N 1
ATOM 7252 C CA . ARG B 1 353 ? 6.332 -0.944 5.984 1 94.38 353 ARG B CA 1
ATOM 7253 C C . ARG B 1 353 ? 6.609 -1.199 4.508 1 94.38 353 ARG B C 1
ATOM 7255 O O . ARG B 1 353 ? 7.648 -0.789 3.984 1 94.38 353 ARG B O 1
ATOM 7262 N N . LEU B 1 354 ? 5.785 -2.023 3.906 1 96.44 354 LEU B N 1
ATOM 7263 C CA . LEU B 1 354 ? 5.93 -2.486 2.531 1 96.44 354 LEU B CA 1
ATOM 7264 C C . LEU B 1 354 ? 4.676 -2.184 1.719 1 96.44 354 LEU B C 1
ATOM 7266 O O . LEU B 1 354 ? 3.613 -1.92 2.285 1 96.44 354 LEU B O 1
ATOM 7270 N N . ARG B 1 355 ? 4.828 -2.102 0.349 1 96.19 355 ARG B N 1
ATOM 7271 C CA . ARG B 1 355 ? 3.652 -2.074 -0.514 1 96.19 355 ARG B CA 1
ATOM 7272 C C . ARG B 1 355 ? 2.869 -3.381 -0.414 1 96.19 355 ARG B C 1
ATOM 7274 O O . ARG B 1 355 ? 3.443 -4.465 -0.531 1 96.19 355 ARG B O 1
ATOM 7281 N N . VAL B 1 356 ? 1.592 -3.307 -0.107 1 97.38 356 VAL B N 1
ATOM 7282 C CA . VAL B 1 356 ? 0.69 -4.449 -0.027 1 97.38 356 VAL B CA 1
ATOM 7283 C C . VAL B 1 356 ? -0.603 -4.145 -0.781 1 97.38 356 VAL B C 1
ATOM 7285 O O . VAL B 1 356 ? -1.12 -3.027 -0.708 1 97.38 356 VAL B O 1
ATOM 7288 N N . LYS B 1 357 ? -1.139 -5.043 -1.529 1 96.88 357 LYS B N 1
ATOM 7289 C CA . LYS B 1 357 ? -2.42 -4.871 -2.207 1 96.88 357 LYS B CA 1
ATOM 7290 C C . LYS B 1 357 ? -3.129 -6.211 -2.389 1 96.88 357 LYS B C 1
ATOM 7292 O O . LYS B 1 357 ? -2.486 -7.23 -2.652 1 96.88 357 LYS B O 1
ATOM 7297 N N . SER B 1 358 ? -4.375 -6.246 -2.133 1 97.38 358 SER B N 1
ATOM 7298 C CA . SER B 1 358 ? -5.215 -7.41 -2.389 1 97.38 358 SER B CA 1
ATOM 7299 C C . SER B 1 358 ? -5.809 -7.367 -3.791 1 97.38 358 SER B C 1
ATOM 7301 O O . SER B 1 358 ? -6.141 -6.293 -4.297 1 97.38 358 SER B O 1
ATOM 7303 N N . PHE B 1 359 ? -5.969 -8.523 -4.391 1 96.69 359 PHE B N 1
ATOM 7304 C CA . PHE B 1 359 ? -6.48 -8.641 -5.75 1 96.69 359 PHE B CA 1
ATOM 7305 C C . PHE B 1 359 ? -7.621 -9.648 -5.812 1 96.69 359 PHE B C 1
ATOM 7307 O O . PHE B 1 359 ? -7.695 -10.562 -4.984 1 96.69 359 PHE B O 1
ATOM 7314 N N . PRO B 1 360 ? -8.562 -9.461 -6.82 1 96 360 PRO B N 1
ATOM 7315 C CA . PRO B 1 360 ? -9.406 -10.609 -7.129 1 96 360 PRO B CA 1
ATOM 7316 C C . PRO B 1 360 ? -8.602 -11.852 -7.504 1 96 360 PRO B C 1
ATOM 7318 O O . PRO B 1 360 ? -7.371 -11.805 -7.547 1 96 360 PRO B O 1
ATOM 7321 N N . TYR B 1 361 ? -9.328 -12.906 -7.66 1 97.38 361 TYR B N 1
ATOM 7322 C CA . TYR B 1 361 ? -8.695 -14.18 -7.988 1 97.38 361 TYR B CA 1
ATOM 7323 C C . TYR B 1 361 ? -7.805 -14.039 -9.219 1 97.38 361 TYR B C 1
ATOM 7325 O O . TYR B 1 361 ? -8.219 -13.492 -10.234 1 97.38 361 TYR B O 1
ATOM 7333 N N . GLU B 1 362 ? -6.574 -14.43 -9 1 96.44 362 GLU B N 1
ATOM 7334 C CA . GLU B 1 362 ? -5.57 -14.602 -10.047 1 96.44 362 GLU B CA 1
ATOM 7335 C C . GLU B 1 362 ? -5.043 -16.031 -10.07 1 96.44 362 GLU B C 1
ATOM 7337 O O . GLU B 1 362 ? -5.094 -16.734 -9.062 1 96.44 362 GLU B O 1
ATOM 7342 N N . MET B 1 363 ? -4.672 -16.422 -11.234 1 96.31 363 MET B N 1
ATOM 7343 C CA . MET B 1 363 ? -4.09 -17.75 -11.352 1 96.31 363 MET B CA 1
ATOM 7344 C C . MET B 1 363 ? -2.568 -17.688 -11.273 1 96.31 363 MET B C 1
ATOM 7346 O O . MET B 1 363 ? -1.987 -16.609 -11.266 1 96.31 363 MET B O 1
ATOM 7350 N N . GLY B 1 364 ? -2.012 -18.891 -11.133 1 95.25 364 GLY B N 1
ATOM 7351 C CA . GLY B 1 364 ? -0.564 -18.875 -11.266 1 95.25 364 GLY B CA 1
ATOM 7352 C C . GLY B 1 364 ? 0.137 -19.844 -10.344 1 95.25 364 GLY B C 1
ATOM 7353 O O . GLY B 1 364 ? 1.363 -19.969 -10.375 1 95.25 364 GLY B O 1
ATOM 7354 N N . SER B 1 365 ? -0.644 -20.5 -9.469 1 97.12 365 SER B N 1
ATOM 7355 C CA . SER B 1 365 ? -0.025 -21.469 -8.57 1 97.12 365 SER B CA 1
ATOM 7356 C C . SER B 1 365 ? -1.036 -22.5 -8.086 1 97.12 365 SER B C 1
ATOM 7358 O O . SER B 1 365 ? -2.129 -22.625 -8.648 1 97.12 365 SER B O 1
ATOM 7360 N N . ASP B 1 366 ? -0.68 -23.234 -7.121 1 98.62 366 ASP B N 1
ATOM 7361 C CA . ASP B 1 366 ? -1.388 -24.469 -6.781 1 98.62 366 ASP B CA 1
ATOM 7362 C C . ASP B 1 366 ? -2.742 -24.156 -6.145 1 98.62 366 ASP B C 1
ATOM 7364 O O . ASP B 1 366 ? -3.627 -25.016 -6.113 1 98.62 366 ASP B O 1
ATOM 7368 N N . HIS B 1 367 ? -3.004 -22.969 -5.641 1 98.56 367 HIS B N 1
ATOM 7369 C CA . HIS B 1 367 ? -4.324 -22.609 -5.129 1 98.56 367 HIS B CA 1
ATOM 7370 C C . HIS B 1 367 ? -5.395 -22.781 -6.203 1 98.56 367 HIS B C 1
ATOM 7372 O O . HIS B 1 367 ? -6.562 -23.016 -5.891 1 98.56 367 HIS B O 1
ATOM 7378 N N . ASP B 1 368 ? -5.008 -22.703 -7.449 1 98.44 368 ASP B N 1
ATOM 7379 C CA . ASP B 1 368 ? -5.926 -22.844 -8.578 1 98.44 368 ASP B CA 1
ATOM 7380 C C . ASP B 1 368 ? -6.645 -24.188 -8.523 1 98.44 368 ASP B C 1
ATOM 7382 O O . ASP B 1 368 ? -7.875 -24.25 -8.609 1 98.44 368 ASP B O 1
ATOM 7386 N N . ILE B 1 369 ? -5.836 -25.203 -8.336 1 98.69 369 ILE B N 1
ATOM 7387 C CA . ILE B 1 369 ? -6.371 -26.562 -8.422 1 98.69 369 ILE B CA 1
ATOM 7388 C C . ILE B 1 369 ? -7.391 -26.781 -7.309 1 98.69 369 ILE B C 1
ATOM 7390 O O . ILE B 1 369 ? -8.453 -27.359 -7.539 1 98.69 369 ILE B O 1
ATOM 7394 N N . PHE B 1 370 ? -7.09 -26.328 -6.156 1 98.75 370 PHE B N 1
ATOM 7395 C CA . PHE B 1 370 ? -8.023 -26.5 -5.047 1 98.75 370 PHE B CA 1
ATOM 7396 C C . PHE B 1 370 ? -9.312 -25.719 -5.301 1 98.75 370 PHE B C 1
ATOM 7398 O O . PHE B 1 370 ? -10.406 -26.219 -5.031 1 98.75 370 PHE B O 1
ATOM 7405 N N . ASN B 1 371 ? -9.227 -24.516 -5.816 1 98.69 371 ASN B N 1
ATOM 7406 C CA . ASN B 1 371 ? -10.422 -23.766 -6.191 1 98.69 371 ASN B CA 1
ATOM 7407 C C . ASN B 1 371 ? -11.266 -24.531 -7.211 1 98.69 371 ASN B C 1
ATOM 7409 O O . ASN B 1 371 ? -12.492 -24.562 -7.109 1 98.69 371 ASN B O 1
ATOM 7413 N N . PHE B 1 372 ? -10.555 -25.188 -8.164 1 98.44 372 PHE B N 1
ATOM 7414 C CA . PHE B 1 372 ? -11.258 -25.938 -9.195 1 98.44 372 PHE B CA 1
ATOM 7415 C C . PHE B 1 372 ? -12.078 -27.062 -8.586 1 98.44 372 PHE B C 1
ATOM 7417 O O . PHE B 1 372 ? -13.086 -27.484 -9.164 1 98.44 372 PHE B O 1
ATOM 7424 N N . PHE B 1 373 ? -11.641 -27.516 -7.461 1 98.06 373 PHE B N 1
ATOM 7425 C CA . PHE B 1 373 ? -12.297 -28.672 -6.863 1 98.06 373 PHE B CA 1
ATOM 7426 C C . PHE B 1 373 ? -13.07 -28.281 -5.613 1 98.06 373 PHE B C 1
ATOM 7428 O O . PHE B 1 373 ? -13.32 -29.109 -4.738 1 98.06 373 PHE B O 1
ATOM 7435 N N . GLY B 1 374 ? -13.359 -27.047 -5.457 1 97.25 374 GLY B N 1
ATOM 7436 C CA . GLY B 1 374 ? -14.367 -26.594 -4.516 1 97.25 374 GLY B CA 1
ATOM 7437 C C . GLY B 1 374 ? -13.789 -26.203 -3.17 1 97.25 374 GLY B C 1
ATOM 7438 O O . GLY B 1 374 ? -14.539 -25.891 -2.236 1 97.25 374 GLY B O 1
ATOM 7439 N N . ILE B 1 375 ? -12.5 -26.234 -2.979 1 98.38 375 ILE B N 1
ATOM 7440 C CA . ILE B 1 375 ? -11.852 -25.797 -1.741 1 98.38 375 ILE B CA 1
ATOM 7441 C C . ILE B 1 375 ? -11.328 -24.375 -1.901 1 98.38 375 ILE B C 1
ATOM 7443 O O . ILE B 1 375 ? -10.391 -24.141 -2.666 1 98.38 375 ILE B O 1
ATOM 7447 N N . PRO B 1 376 ? -11.906 -23.406 -1.191 1 98.69 376 PRO B N 1
ATOM 7448 C CA . PRO B 1 376 ? -11.422 -22.031 -1.338 1 98.69 376 PRO B CA 1
ATOM 7449 C C . PRO B 1 376 ? -9.922 -21.906 -1.095 1 98.69 376 PRO B C 1
ATOM 7451 O O . PRO B 1 376 ? -9.43 -22.297 -0.036 1 98.69 376 PRO B O 1
ATOM 7454 N N . GLY B 1 377 ? -9.234 -21.453 -2.113 1 98.69 377 GLY B N 1
ATOM 7455 C CA . GLY B 1 377 ? -7.797 -21.266 -2.025 1 98.69 377 GLY B CA 1
ATOM 7456 C C . GLY B 1 377 ? -7.355 -19.828 -2.23 1 98.69 377 GLY B C 1
ATOM 7457 O O . GLY B 1 377 ? -7.812 -19.172 -3.156 1 98.69 377 GLY B O 1
ATOM 7458 N N . THR B 1 378 ? -6.598 -19.266 -1.314 1 98.69 378 THR B N 1
ATOM 7459 C CA . THR B 1 378 ? -5.988 -17.938 -1.41 1 98.69 378 THR B CA 1
ATOM 7460 C C . THR B 1 378 ? -4.469 -18.047 -1.461 1 98.69 378 THR B C 1
ATOM 7462 O O . THR B 1 378 ? -3.908 -19.125 -1.266 1 98.69 378 THR B O 1
ATOM 7465 N N . MET B 1 379 ? -3.809 -16.875 -1.814 1 98.69 379 MET B N 1
ATOM 7466 C CA . MET B 1 379 ? -2.361 -16.953 -1.984 1 98.69 379 MET B CA 1
ATOM 7467 C C . MET B 1 379 ? -1.71 -15.602 -1.716 1 98.69 379 MET B C 1
ATOM 7469 O O . MET B 1 379 ? -2.025 -14.617 -2.381 1 98.69 379 MET B O 1
ATOM 7473 N N . PRO B 1 380 ? -0.925 -15.516 -0.629 1 98.69 380 PRO B N 1
ATOM 7474 C CA . PRO B 1 380 ? 0.042 -14.414 -0.578 1 98.69 380 PRO B CA 1
ATOM 7475 C C . PRO B 1 380 ? 1.252 -14.648 -1.479 1 98.69 380 PRO B C 1
ATOM 7477 O O . PRO B 1 380 ? 1.76 -15.773 -1.558 1 98.69 380 PRO B O 1
ATOM 7480 N N . ILE B 1 381 ? 1.66 -13.648 -2.18 1 98.25 381 ILE B N 1
ATOM 7481 C CA . ILE B 1 381 ? 2.785 -13.766 -3.102 1 98.25 381 ILE B CA 1
ATOM 7482 C C . ILE B 1 381 ? 3.506 -12.422 -3.211 1 98.25 381 ILE B C 1
ATOM 7484 O O . ILE B 1 381 ? 2.908 -11.367 -2.979 1 98.25 381 ILE B O 1
ATOM 7488 N N . THR B 1 382 ? 4.805 -12.422 -3.377 1 97.62 382 THR B N 1
ATOM 7489 C CA . THR B 1 382 ? 5.539 -11.203 -3.693 1 97.62 382 THR B CA 1
ATOM 7490 C C . THR B 1 382 ? 5.766 -11.078 -5.195 1 97.62 382 THR B C 1
ATOM 7492 O O . THR B 1 382 ? 6.324 -11.984 -5.82 1 97.62 382 THR B O 1
ATOM 7495 N N . TRP B 1 383 ? 5.293 -10.016 -5.809 1 96.31 383 TRP B N 1
ATOM 7496 C CA . TRP B 1 383 ? 5.387 -9.758 -7.242 1 96.31 383 TRP B CA 1
ATOM 7497 C C . TRP B 1 383 ? 5.398 -8.258 -7.523 1 96.31 383 TRP B C 1
ATOM 7499 O O . TRP B 1 383 ? 4.793 -7.473 -6.785 1 96.31 383 TRP B O 1
ATOM 7509 N N . PRO B 1 3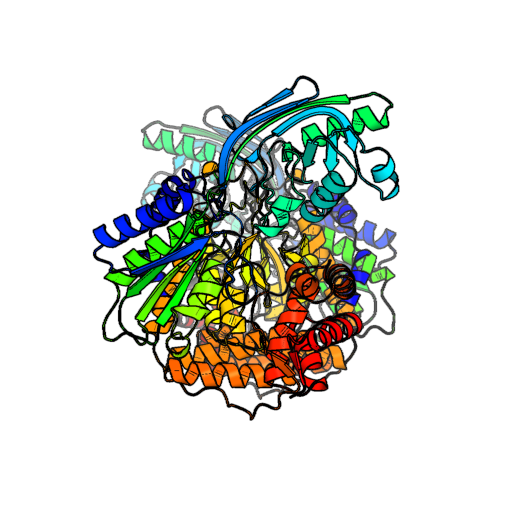84 ? 6.012 -7.832 -8.648 1 94.81 384 PRO B N 1
ATOM 7510 C CA . PRO B 1 384 ? 6.945 -8.555 -9.516 1 94.81 384 PRO B CA 1
ATOM 7511 C C . PRO B 1 384 ? 8.234 -8.938 -8.797 1 94.81 384 PRO B C 1
ATOM 7513 O O . PRO B 1 384 ? 8.445 -8.555 -7.641 1 94.81 384 PRO B O 1
ATOM 7516 N N . ASP B 1 385 ? 8.992 -9.766 -9.391 1 95.19 385 ASP B N 1
ATOM 7517 C CA . ASP B 1 385 ? 10.352 -10.102 -8.977 1 95.19 385 ASP B CA 1
ATOM 7518 C C . ASP B 1 385 ? 11.328 -9.977 -10.148 1 95.19 385 ASP B C 1
ATOM 7520 O O . ASP B 1 385 ? 11.281 -10.766 -11.086 1 95.19 385 ASP B O 1
ATOM 7524 N N . ARG B 1 386 ? 12.273 -9.062 -10.031 1 93.94 386 ARG B N 1
ATOM 7525 C CA . ARG B 1 386 ? 13.242 -8.766 -11.086 1 93.94 386 ARG B CA 1
ATOM 7526 C C . ARG B 1 386 ? 14.039 -10.008 -11.461 1 93.94 386 ARG B C 1
ATOM 7528 O O . ARG B 1 386 ? 14.539 -10.109 -12.578 1 93.94 386 ARG B O 1
ATOM 7535 N N . PHE B 1 387 ? 14.094 -10.938 -10.633 1 96.69 387 PHE B N 1
ATOM 7536 C CA . PHE B 1 387 ? 14.961 -12.094 -10.836 1 96.69 387 PHE B CA 1
ATOM 7537 C C . PHE B 1 387 ? 14.133 -13.352 -11.055 1 96.69 387 PHE B C 1
ATOM 7539 O O . PHE B 1 387 ? 14.672 -14.461 -11.07 1 96.69 387 PHE B O 1
ATOM 7546 N N . TYR B 1 388 ? 12.836 -13.156 -11.203 1 95.5 388 TYR B N 1
ATOM 7547 C CA . TYR B 1 388 ? 11.914 -14.258 -11.43 1 95.5 388 TYR B CA 1
ATOM 7548 C C . TYR B 1 388 ? 12.383 -15.141 -12.586 1 95.5 388 TYR B C 1
ATOM 7550 O O . TYR B 1 388 ? 12.758 -14.633 -13.648 1 95.5 388 TYR B O 1
ATOM 7558 N N . HIS B 1 389 ? 12.453 -16.391 -12.359 1 97.12 389 HIS B N 1
ATOM 7559 C CA . HIS B 1 389 ? 12.789 -17.391 -13.375 1 97.12 389 HIS B CA 1
ATOM 7560 C C . HIS B 1 389 ? 14.125 -17.062 -14.039 1 97.12 389 HIS B C 1
ATOM 7562 O O . HIS B 1 389 ? 14.219 -17.016 -15.273 1 97.12 389 HIS B O 1
ATOM 7568 N N . SER B 1 390 ? 15.102 -16.859 -13.25 1 98 390 SER B N 1
ATOM 7569 C CA . SER B 1 390 ? 16.453 -16.594 -13.742 1 98 390 SER B CA 1
ATOM 7570 C C . SER B 1 390 ? 17.5 -17.031 -12.742 1 98 390 SER B C 1
ATOM 7572 O O . SER B 1 390 ? 17.188 -17.375 -11.602 1 98 390 SER B O 1
ATOM 7574 N N . SER B 1 391 ? 18.734 -16.969 -13.227 1 98.31 391 SER B N 1
ATOM 7575 C CA . SER B 1 391 ? 19.875 -17.344 -12.391 1 98.31 391 SER B CA 1
ATOM 7576 C C . SER B 1 391 ? 20.094 -16.344 -11.273 1 98.31 391 SER B C 1
ATOM 7578 O O . SER B 1 391 ? 20.844 -16.594 -10.336 1 98.31 391 SER B O 1
ATOM 7580 N N . GLY B 1 392 ? 19.344 -15.242 -11.305 1 97.56 392 GLY B N 1
ATOM 7581 C CA . GLY B 1 392 ? 19.469 -14.203 -10.297 1 97.56 392 GLY B CA 1
ATOM 7582 C C . GLY B 1 392 ? 18.578 -14.422 -9.086 1 97.56 392 GLY B C 1
ATOM 7583 O O . GLY B 1 392 ? 18.688 -13.703 -8.094 1 97.56 392 GLY B O 1
ATOM 7584 N N . ASP B 1 393 ? 17.734 -15.445 -9.109 1 98 393 ASP B N 1
ATOM 7585 C CA . ASP B 1 393 ? 16.859 -15.742 -7.98 1 98 393 ASP B CA 1
ATOM 7586 C C . ASP B 1 393 ? 17.625 -16.422 -6.844 1 98 393 ASP B C 1
ATOM 7588 O O . ASP B 1 393 ? 17.344 -17.562 -6.488 1 98 393 ASP B O 1
ATOM 7592 N N . THR B 1 394 ? 18.547 -15.648 -6.262 1 97.62 394 THR B N 1
ATOM 7593 C CA . THR B 1 394 ? 19.469 -16.141 -5.234 1 97.62 394 THR B CA 1
ATOM 7594 C C . THR B 1 394 ? 19.047 -15.633 -3.855 1 97.62 394 THR B C 1
ATOM 7596 O O . THR B 1 394 ? 18.219 -14.719 -3.748 1 97.62 394 THR B O 1
ATOM 7599 N N . ILE B 1 395 ? 19.547 -16.266 -2.863 1 96.81 395 ILE B N 1
ATOM 7600 C CA . ILE B 1 395 ? 19.125 -16.031 -1.483 1 96.81 395 ILE B CA 1
ATOM 7601 C C . ILE B 1 395 ? 19.406 -14.578 -1.1 1 96.81 395 ILE B C 1
ATOM 7603 O O . ILE B 1 395 ? 18.672 -13.992 -0.292 1 96.81 395 ILE B O 1
ATOM 7607 N N . ASP B 1 396 ? 20.422 -13.969 -1.664 1 95.88 396 ASP B N 1
ATOM 7608 C CA . ASP B 1 396 ? 20.766 -12.594 -1.313 1 95.88 396 ASP B CA 1
ATOM 7609 C C . ASP B 1 396 ? 19.734 -11.609 -1.856 1 95.88 396 ASP B C 1
ATOM 7611 O O . ASP B 1 396 ? 19.766 -10.422 -1.525 1 95.88 396 ASP B O 1
ATOM 7615 N N . LYS B 1 397 ? 18.781 -12.055 -2.656 1 96.81 397 LYS B N 1
ATOM 7616 C CA . LYS B 1 397 ? 17.766 -11.172 -3.225 1 96.81 397 LYS B CA 1
ATOM 7617 C C . LYS B 1 397 ? 16.438 -11.297 -2.469 1 96.81 397 LYS B C 1
ATOM 7619 O O . LYS B 1 397 ? 15.469 -10.609 -2.787 1 96.81 397 LYS B O 1
ATOM 7624 N N . VAL B 1 398 ? 16.328 -12.133 -1.475 1 97.19 398 VAL B N 1
ATOM 7625 C CA . VAL B 1 398 ? 15.102 -12.281 -0.702 1 97.19 398 VAL B CA 1
ATOM 7626 C C . VAL B 1 398 ? 15.086 -11.266 0.443 1 97.19 398 VAL B C 1
ATOM 7628 O O . VAL B 1 398 ? 16.125 -10.695 0.783 1 97.19 398 VAL B O 1
ATOM 7631 N N . GLY B 1 399 ? 13.938 -10.953 0.933 1 96.94 399 GLY B N 1
ATOM 7632 C CA . GLY B 1 399 ? 13.797 -9.961 1.991 1 96.94 399 GLY B CA 1
ATOM 7633 C C . GLY B 1 399 ? 13.25 -10.547 3.281 1 96.94 399 GLY B C 1
ATOM 7634 O O . GLY B 1 399 ? 12.141 -11.086 3.303 1 96.94 399 GLY B O 1
ATOM 7635 N N . ARG B 1 400 ? 13.984 -10.398 4.379 1 97.81 400 ARG B N 1
ATOM 7636 C CA . ARG B 1 400 ? 13.547 -10.859 5.695 1 97.81 400 ARG B CA 1
ATOM 7637 C C . ARG B 1 400 ? 12.219 -10.219 6.086 1 97.81 400 ARG B C 1
ATOM 7639 O O . ARG B 1 400 ? 11.391 -10.852 6.738 1 97.81 400 ARG B O 1
ATOM 7646 N N . GLU B 1 401 ? 11.992 -8.93 5.723 1 97.25 401 GLU B N 1
ATOM 7647 C CA . GLU B 1 401 ? 10.781 -8.203 6.074 1 97.25 401 GLU B CA 1
ATOM 7648 C C . GLU B 1 401 ? 9.555 -8.836 5.422 1 97.25 401 GLU B C 1
ATOM 7650 O O . GLU B 1 401 ? 8.508 -8.992 6.066 1 97.25 401 GLU B O 1
ATOM 7655 N N . SER B 1 402 ? 9.703 -9.188 4.156 1 98.56 402 SER B N 1
ATOM 7656 C CA . SER B 1 402 ? 8.602 -9.852 3.471 1 98.56 402 SER B CA 1
ATOM 7657 C C . SER B 1 402 ? 8.25 -11.18 4.137 1 98.56 402 SER B C 1
ATOM 7659 O O . SER B 1 402 ? 7.078 -11.484 4.34 1 98.56 402 SER B O 1
ATOM 7661 N N . VAL B 1 403 ? 9.281 -11.914 4.488 1 98.81 403 VAL B N 1
ATOM 7662 C CA . VAL B 1 403 ? 9.102 -13.203 5.145 1 98.81 403 VAL B CA 1
ATOM 7663 C C . VAL B 1 403 ? 8.359 -13.016 6.469 1 98.81 403 VAL B C 1
ATOM 7665 O O . VAL B 1 403 ? 7.43 -13.758 6.777 1 98.81 403 VAL B O 1
ATOM 7668 N N . GLU B 1 404 ? 8.773 -12.055 7.18 1 98.69 404 GLU B N 1
ATOM 7669 C CA . GLU B 1 404 ? 8.188 -11.797 8.492 1 98.69 404 GLU B CA 1
ATOM 7670 C C . GLU B 1 404 ? 6.727 -11.383 8.367 1 98.69 404 GLU B C 1
ATOM 7672 O O . GLU B 1 404 ? 5.867 -11.914 9.07 1 98.69 404 GLU B O 1
ATOM 7677 N N . VAL B 1 405 ? 6.43 -10.43 7.504 1 98.75 405 VAL B N 1
ATOM 7678 C CA . VAL B 1 405 ? 5.082 -9.898 7.352 1 98.75 405 VAL B CA 1
ATOM 7679 C C . VAL B 1 405 ? 4.137 -11.016 6.902 1 98.75 405 VAL B C 1
ATOM 7681 O O . VAL B 1 405 ? 3.084 -11.227 7.512 1 98.75 405 VAL B O 1
ATOM 7684 N N . ILE B 1 406 ? 4.504 -11.758 5.895 1 98.94 406 ILE B N 1
ATOM 7685 C CA . ILE B 1 406 ? 3.639 -12.789 5.336 1 98.94 406 ILE B CA 1
ATOM 7686 C C . ILE B 1 406 ? 3.506 -13.945 6.328 1 98.94 406 ILE B C 1
ATOM 7688 O O . ILE B 1 406 ? 2.396 -14.406 6.609 1 98.94 406 ILE B O 1
ATOM 7692 N N . GLY B 1 407 ? 4.633 -14.367 6.883 1 98.94 407 GLY B N 1
ATOM 7693 C CA . GLY B 1 407 ? 4.613 -15.508 7.789 1 98.94 407 GLY B CA 1
ATOM 7694 C C . GLY B 1 407 ? 3.768 -15.266 9.023 1 98.94 407 GLY B C 1
ATOM 7695 O O . GLY B 1 407 ? 2.955 -16.109 9.406 1 98.94 407 GLY B O 1
ATOM 7696 N N . ARG B 1 408 ? 3.93 -14.141 9.648 1 98.81 408 ARG B N 1
ATOM 7697 C CA . ARG B 1 408 ? 3.145 -13.805 10.836 1 98.81 408 ARG B CA 1
ATOM 7698 C C . ARG B 1 408 ? 1.661 -13.688 10.492 1 98.81 408 ARG B C 1
ATOM 7700 O O . ARG B 1 408 ? 0.805 -14.102 11.281 1 98.81 408 ARG B O 1
ATOM 7707 N N . ALA B 1 409 ? 1.382 -13.102 9.359 1 98.94 409 ALA B N 1
ATOM 7708 C CA . ALA B 1 409 ? -0.009 -12.945 8.938 1 98.94 409 ALA B CA 1
ATOM 7709 C C . ALA B 1 409 ? -0.667 -14.305 8.711 1 98.94 409 ALA B C 1
ATOM 7711 O O . ALA B 1 409 ? -1.805 -14.531 9.133 1 98.94 409 ALA B O 1
ATOM 7712 N N . VAL B 1 410 ? 0.048 -15.18 8.047 1 98.94 410 VAL B N 1
ATOM 7713 C CA . VAL B 1 410 ? -0.496 -16.5 7.75 1 98.94 410 VAL B CA 1
ATOM 7714 C C . VAL B 1 410 ? -0.71 -17.266 9.047 1 98.94 410 VAL B C 1
ATOM 7716 O O . VAL B 1 410 ? -1.762 -17.891 9.25 1 98.94 410 VAL B O 1
ATOM 7719 N N . LEU B 1 411 ? 0.282 -17.25 9.945 1 98.94 411 LEU B N 1
ATOM 7720 C CA . LEU B 1 411 ? 0.143 -17.953 11.219 1 98.94 411 LEU B CA 1
ATOM 7721 C C . LEU B 1 411 ? -1.016 -17.375 12.031 1 98.94 411 LEU B C 1
ATOM 7723 O O . LEU B 1 411 ? -1.812 -18.125 12.602 1 98.94 411 LEU B O 1
ATOM 7727 N N . ALA B 1 412 ? -1.112 -16.047 12.094 1 98.88 412 ALA B N 1
ATOM 7728 C CA . ALA B 1 412 ? -2.211 -15.406 12.812 1 98.88 412 ALA B CA 1
ATOM 7729 C C . ALA B 1 412 ? -3.561 -15.812 12.227 1 98.88 412 ALA B C 1
ATOM 7731 O O . ALA B 1 412 ? -4.535 -16 12.961 1 98.88 412 ALA B O 1
ATOM 7732 N N . THR B 1 413 ? -3.627 -15.914 10.922 1 98.81 413 THR B N 1
ATOM 7733 C CA . THR B 1 413 ? -4.848 -16.344 10.25 1 98.81 413 THR B CA 1
ATOM 7734 C C . THR B 1 413 ? -5.238 -17.75 10.703 1 98.81 413 THR B C 1
ATOM 7736 O O . THR B 1 413 ? -6.395 -18 11.047 1 98.81 413 THR B O 1
ATOM 7739 N N . ALA B 1 414 ? -4.273 -18.625 10.711 1 98.69 414 ALA B N 1
ATOM 7740 C CA . ALA B 1 414 ? -4.52 -20 11.141 1 98.69 414 ALA B CA 1
ATOM 7741 C C . ALA B 1 414 ? -5.039 -20.031 12.578 1 98.69 414 ALA B C 1
ATOM 7743 O O . ALA B 1 414 ? -6.023 -20.719 12.867 1 98.69 414 ALA B O 1
ATOM 7744 N N . LEU B 1 415 ? -4.418 -19.297 13.445 1 98.31 415 LEU B N 1
ATOM 7745 C CA . LEU B 1 415 ? -4.785 -19.281 14.852 1 98.31 415 LEU B CA 1
ATOM 7746 C C . LEU B 1 415 ? -6.172 -18.672 15.047 1 98.31 415 LEU B C 1
ATOM 7748 O O . LEU B 1 415 ? -6.977 -19.188 15.828 1 98.31 415 LEU B O 1
ATOM 7752 N N . ALA B 1 416 ? -6.457 -17.578 14.359 1 97.88 416 ALA B N 1
ATOM 7753 C CA . ALA B 1 416 ? -7.762 -16.922 14.469 1 97.88 416 ALA B CA 1
ATOM 7754 C C . ALA B 1 416 ? -8.883 -17.875 14.031 1 97.88 416 ALA B C 1
ATOM 7756 O O . ALA B 1 416 ? -9.922 -17.953 14.688 1 97.88 416 ALA B O 1
ATOM 7757 N N . LEU B 1 417 ? -8.656 -18.562 12.906 1 97.81 417 LEU B N 1
ATOM 7758 C CA . LEU B 1 417 ? -9.656 -19.5 12.398 1 97.81 417 LEU B CA 1
ATOM 7759 C C . LEU B 1 417 ? -9.828 -20.672 13.352 1 97.81 417 LEU B C 1
ATOM 7761 O O . LEU B 1 417 ? -10.953 -21.125 13.586 1 97.81 417 LEU B O 1
ATOM 7765 N N . ALA B 1 418 ? -8.75 -21.125 13.914 1 96.94 418 ALA B N 1
ATOM 7766 C CA . ALA B 1 418 ? -8.75 -22.344 14.711 1 96.94 418 ALA B CA 1
ATOM 7767 C C . ALA B 1 418 ? -9.344 -22.094 16.094 1 96.94 418 ALA B C 1
ATOM 7769 O O . ALA B 1 418 ? -10.016 -22.953 16.656 1 96.94 418 ALA B O 1
ATOM 7770 N N . LYS B 1 419 ? -9.133 -20.938 16.609 1 94.81 419 LYS B N 1
ATOM 7771 C CA . LYS B 1 419 ? -9.492 -20.812 18.031 1 94.81 419 LYS B CA 1
ATOM 7772 C C . LYS B 1 419 ? -10.289 -19.547 18.281 1 94.81 419 LYS B C 1
ATOM 7774 O O . LYS B 1 419 ? -10.68 -19.266 19.422 1 94.81 419 LYS B O 1
ATOM 7779 N N . GLY B 1 420 ? -10.508 -18.734 17.297 1 94.19 420 GLY B N 1
ATOM 7780 C CA . GLY B 1 420 ? -11.258 -17.5 17.5 1 94.19 420 GLY B CA 1
ATOM 7781 C C . GLY B 1 420 ? -12.641 -17.75 18.094 1 94.19 420 GLY B C 1
ATOM 7782 O O . GLY B 1 420 ? -13.266 -18.781 17.812 1 94.19 420 GLY B O 1
ATOM 7783 N N . ASP B 1 421 ? -13.148 -16.734 18.812 1 93.5 421 ASP B N 1
ATOM 7784 C CA . ASP B 1 421 ? -14.484 -16.781 19.391 1 93.5 421 ASP B CA 1
ATOM 7785 C C . ASP B 1 421 ? -15.555 -16.672 18.297 1 93.5 421 ASP B C 1
ATOM 7787 O O . ASP B 1 421 ? -15.406 -15.914 17.344 1 93.5 421 ASP B O 1
ATOM 7791 N N . GLY B 1 422 ? -16.641 -17.453 18.531 1 93.12 422 GLY B N 1
ATOM 7792 C CA . GLY B 1 422 ? -17.703 -17.484 17.531 1 93.12 422 GLY B CA 1
ATOM 7793 C C . GLY B 1 422 ? -18.281 -16.109 17.25 1 93.12 422 GLY B C 1
ATOM 7794 O O . GLY B 1 422 ? -18.562 -15.773 16.094 1 93.12 422 GLY B O 1
ATOM 7795 N N . GLU B 1 423 ? -18.469 -15.344 18.281 1 93.44 423 GLU B N 1
ATOM 7796 C CA . GLU B 1 423 ? -19.031 -14.008 18.094 1 93.44 423 GLU B CA 1
ATOM 7797 C C . GLU B 1 423 ? -18.078 -13.102 17.312 1 93.44 423 GLU B C 1
ATOM 7799 O O . GLU B 1 423 ? -18.516 -12.32 16.469 1 93.44 423 GLU B O 1
ATOM 7804 N N . GLU B 1 424 ? -16.828 -13.172 17.609 1 94.31 424 GLU B N 1
ATOM 7805 C CA . GLU B 1 424 ? -15.812 -12.383 16.906 1 94.31 424 GLU B CA 1
ATOM 7806 C C . GLU B 1 424 ? -15.719 -12.789 15.438 1 94.31 424 GLU B C 1
ATOM 7808 O O . GLU B 1 424 ? -15.594 -11.938 14.555 1 94.31 424 GLU B O 1
ATOM 7813 N N . LEU B 1 425 ? -15.812 -14.094 15.219 1 96.62 425 LEU B N 1
ATOM 7814 C CA . LEU B 1 425 ? -15.727 -14.602 13.852 1 96.62 425 LEU B CA 1
ATOM 7815 C C . LEU B 1 425 ? -16.953 -14.203 13.039 1 96.62 425 LEU B C 1
ATOM 7817 O O . LEU B 1 425 ? -16.844 -13.875 11.859 1 96.62 425 LEU B O 1
ATOM 7821 N N . GLN B 1 426 ? -18.109 -14.266 13.695 1 96.5 426 GLN B N 1
ATOM 7822 C CA . GLN B 1 426 ? -19.359 -13.867 13.031 1 96.5 426 GLN B CA 1
ATOM 7823 C C . GLN B 1 426 ? -19.312 -12.391 12.648 1 96.5 426 GLN B C 1
ATOM 7825 O O . GLN B 1 426 ? -19.688 -12.031 11.531 1 96.5 426 GLN B O 1
ATOM 7830 N N . ARG B 1 427 ? -18.906 -11.57 13.57 1 95.62 427 ARG B N 1
ATOM 7831 C CA . ARG B 1 427 ? -18.781 -10.141 13.297 1 95.62 427 ARG B CA 1
ATOM 7832 C C . ARG B 1 427 ? -17.781 -9.883 12.18 1 95.62 427 ARG B C 1
ATOM 7834 O O . ARG B 1 427 ? -18.047 -9.086 11.273 1 95.62 427 ARG B O 1
ATOM 7841 N N . PHE B 1 428 ? -16.656 -10.57 12.273 1 97.56 428 PHE B N 1
ATOM 7842 C CA . PHE B 1 428 ? -15.633 -10.406 11.258 1 97.56 428 PHE B CA 1
ATOM 7843 C C . PHE B 1 428 ? -16.172 -10.781 9.883 1 97.56 428 PHE B C 1
ATOM 7845 O O . PHE B 1 428 ? -15.93 -10.078 8.898 1 97.56 428 PHE B O 1
ATOM 7852 N N . ALA B 1 429 ? -16.844 -11.93 9.828 1 97.81 429 ALA B N 1
ATOM 7853 C CA . ALA B 1 429 ? -17.375 -12.406 8.555 1 97.81 429 ALA B CA 1
ATOM 7854 C C . ALA B 1 429 ? -18.328 -11.383 7.941 1 97.81 429 ALA B C 1
ATOM 7856 O O . ALA B 1 429 ? -18.266 -11.117 6.742 1 97.81 429 ALA B O 1
ATOM 7857 N N . ARG B 1 430 ? -19.172 -10.836 8.742 1 96.5 430 ARG B N 1
ATOM 7858 C CA . ARG B 1 430 ? -20.094 -9.82 8.273 1 96.5 430 ARG B CA 1
ATOM 7859 C C . ARG B 1 430 ? -19.359 -8.578 7.797 1 96.5 430 ARG B C 1
ATOM 7861 O O . ARG B 1 430 ? -19.688 -8.023 6.746 1 96.5 430 ARG B O 1
ATOM 7868 N N . GLY B 1 431 ? -18.438 -8.109 8.609 1 97.69 431 GLY B N 1
ATOM 7869 C CA . GLY B 1 431 ? -17.641 -6.941 8.242 1 97.69 431 GLY B CA 1
ATOM 7870 C C . GLY B 1 431 ? -16.891 -7.121 6.938 1 97.69 431 GLY B C 1
ATOM 7871 O O . GLY B 1 431 ? -16.875 -6.219 6.098 1 97.69 431 GLY B O 1
ATOM 7872 N N . TYR B 1 432 ? -16.281 -8.289 6.742 1 98.12 432 TYR B N 1
ATOM 7873 C CA . TYR B 1 432 ? -15.523 -8.555 5.52 1 98.12 432 TYR B CA 1
ATOM 7874 C C . TYR B 1 432 ? -16.453 -8.578 4.305 1 98.12 432 TYR B C 1
ATOM 7876 O O . TYR B 1 432 ? -16.094 -8.055 3.246 1 98.12 432 TYR B O 1
ATOM 7884 N N . ALA B 1 433 ? -17.578 -9.258 4.465 1 98.06 433 ALA B N 1
ATOM 7885 C CA . ALA B 1 433 ? -18.531 -9.289 3.361 1 98.06 433 ALA B CA 1
ATOM 7886 C C . ALA B 1 433 ? -18.938 -7.879 2.943 1 98.06 433 ALA B C 1
ATOM 7888 O O . ALA B 1 433 ? -19 -7.574 1.75 1 98.06 433 ALA B O 1
ATOM 7889 N N . MET B 1 434 ? -19.203 -7.02 3.926 1 97.75 434 MET B N 1
ATOM 7890 C CA . MET B 1 434 ? -19.594 -5.637 3.65 1 97.75 434 MET B CA 1
ATOM 7891 C C . MET B 1 434 ? -18.469 -4.895 2.943 1 97.75 434 MET B C 1
ATOM 7893 O O . MET B 1 434 ? -18.703 -4.184 1.963 1 97.75 434 MET B O 1
ATOM 7897 N N . LYS B 1 435 ? -17.297 -5.035 3.482 1 98.19 435 LYS B N 1
ATOM 7898 C CA . LYS B 1 435 ? -16.141 -4.375 2.881 1 98.19 435 LYS B CA 1
ATOM 7899 C C . LYS B 1 435 ? -15.953 -4.82 1.434 1 98.19 435 LYS B C 1
ATOM 7901 O O . LYS B 1 435 ? -15.742 -3.988 0.548 1 98.19 435 LYS B O 1
ATOM 7906 N N . TYR B 1 436 ? -15.992 -6.152 1.202 1 98.19 436 TYR B N 1
ATOM 7907 C CA . TYR B 1 436 ? -15.781 -6.738 -0.116 1 98.19 436 TYR B CA 1
ATOM 7908 C C . TYR B 1 436 ? -16.828 -6.242 -1.107 1 98.19 436 TYR B C 1
ATOM 7910 O O . TYR B 1 436 ? -16.5 -5.789 -2.203 1 98.19 436 TYR B O 1
ATOM 7918 N N . LEU B 1 437 ? -18.109 -6.328 -0.736 1 98.06 437 LEU B N 1
ATOM 7919 C CA . LEU B 1 437 ? -19.188 -5.891 -1.604 1 98.06 437 LEU B CA 1
ATOM 7920 C C . LEU B 1 437 ? -19.141 -4.383 -1.817 1 98.06 437 LEU B C 1
ATOM 7922 O O . LEU B 1 437 ? -19.453 -3.895 -2.906 1 98.06 437 LEU B O 1
ATOM 7926 N N . GLY B 1 438 ? -18.766 -3.648 -0.756 1 97.88 438 GLY B N 1
ATOM 7927 C CA . GLY B 1 438 ? -18.625 -2.209 -0.889 1 97.88 438 GLY B CA 1
ATOM 7928 C C . GLY B 1 438 ? -17.562 -1.804 -1.891 1 97.88 438 GLY B C 1
ATOM 7929 O O . GLY B 1 438 ? -17.75 -0.85 -2.648 1 97.88 438 GLY B O 1
ATOM 7930 N N . GLU B 1 439 ? -16.438 -2.521 -1.876 1 97 439 GLU B N 1
ATOM 7931 C CA . GLU B 1 439 ? -15.352 -2.266 -2.822 1 97 439 GLU B CA 1
ATOM 7932 C C . GLU B 1 439 ? -15.836 -2.412 -4.262 1 97 439 GLU B C 1
ATOM 7934 O O . GLU B 1 439 ? -15.477 -1.607 -5.125 1 97 439 GLU B O 1
ATOM 7939 N N . LEU B 1 440 ? -16.625 -3.395 -4.512 1 97.06 440 LEU B N 1
ATOM 7940 C CA . LEU B 1 440 ? -17.109 -3.664 -5.863 1 97.06 440 LEU B CA 1
ATOM 7941 C C . LEU B 1 440 ? -18.234 -2.711 -6.238 1 97.06 440 LEU B C 1
ATOM 7943 O O . LEU B 1 440 ? -18.297 -2.217 -7.363 1 97.06 440 LEU B O 1
ATOM 7947 N N . SER B 1 441 ? -19.109 -2.398 -5.305 1 95.69 441 SER B N 1
ATOM 7948 C CA . SER B 1 441 ? -20.328 -1.648 -5.555 1 95.69 441 SER B CA 1
ATOM 7949 C C . SER B 1 441 ? -20.031 -0.188 -5.875 1 95.69 441 SER B C 1
ATOM 7951 O O . SER B 1 441 ? -20.859 0.512 -6.457 1 95.69 441 SER B O 1
ATOM 7953 N N . ARG B 1 442 ? -18.859 0.31 -5.539 1 94.5 442 ARG B N 1
ATOM 7954 C CA . ARG B 1 442 ? -18.469 1.669 -5.898 1 94.5 442 ARG B CA 1
ATOM 7955 C C . ARG B 1 442 ? -18.391 1.835 -7.414 1 94.5 442 ARG B C 1
ATOM 7957 O O . ARG B 1 442 ? -18.594 2.932 -7.934 1 94.5 442 ARG B O 1
ATOM 7964 N N . GLU B 1 443 ? -18.188 0.666 -8.086 1 92.25 443 GLU B N 1
ATOM 7965 C CA . GLU B 1 443 ? -17.938 0.751 -9.523 1 92.25 443 GLU B CA 1
ATOM 7966 C C . GLU B 1 443 ? -19.078 0.138 -10.32 1 92.25 443 GLU B C 1
ATOM 7968 O O . GLU B 1 443 ? -19.297 0.494 -11.477 1 92.25 443 GLU B O 1
ATOM 7973 N N . ARG B 1 444 ? -19.766 -0.782 -9.688 1 93.06 444 ARG B N 1
ATOM 7974 C CA . ARG B 1 444 ? -20.719 -1.544 -10.492 1 93.06 444 ARG B CA 1
ATOM 7975 C C . ARG B 1 444 ? -21.75 -2.221 -9.609 1 93.06 444 ARG B C 1
ATOM 7977 O O . ARG B 1 444 ? -21.625 -2.219 -8.383 1 93.06 444 ARG B O 1
ATOM 7984 N N . LYS B 1 445 ? -22.781 -2.717 -10.266 1 92.44 445 LYS B N 1
ATOM 7985 C CA . LYS B 1 445 ? -23.781 -3.51 -9.555 1 92.44 445 LYS B CA 1
ATOM 7986 C C . LYS B 1 445 ? -23.203 -4.84 -9.094 1 92.44 445 LYS B C 1
ATOM 7988 O O . LYS B 1 445 ? -22.234 -5.336 -9.672 1 92.44 445 LYS B O 1
ATOM 7993 N N . THR B 1 446 ? -23.719 -5.395 -7.973 1 96.25 446 THR B N 1
ATOM 7994 C CA . THR B 1 446 ? -23.109 -6.586 -7.387 1 96.25 446 THR B CA 1
ATOM 7995 C C . THR B 1 446 ? -24.188 -7.609 -7.016 1 96.25 446 THR B C 1
ATOM 7997 O O . THR B 1 446 ? -24.078 -8.273 -5.977 1 96.25 446 THR B O 1
ATOM 8000 N N . ASP B 1 447 ? -25.234 -7.742 -7.805 1 95.62 447 ASP B N 1
ATOM 8001 C CA . ASP B 1 447 ? -26.359 -8.609 -7.457 1 95.62 447 ASP B CA 1
ATOM 8002 C C . ASP B 1 447 ? -25.922 -10.07 -7.406 1 95.62 447 ASP B C 1
ATOM 8004 O O . ASP B 1 447 ? -26.203 -10.781 -6.438 1 95.62 447 ASP B O 1
ATOM 8008 N N . GLU B 1 448 ? -25.281 -10.555 -8.445 1 97.12 448 GLU B N 1
ATOM 8009 C CA . GLU B 1 448 ? -24.875 -11.953 -8.5 1 97.12 448 GLU B CA 1
ATOM 8010 C C . GLU B 1 448 ? -23.75 -12.234 -7.496 1 97.12 448 GLU B C 1
ATOM 8012 O O . GLU B 1 448 ? -23.719 -13.297 -6.867 1 97.12 448 GLU B O 1
ATOM 8017 N N . VAL B 1 449 ? -22.828 -11.297 -7.375 1 97.94 449 VAL B N 1
ATOM 8018 C CA . VAL B 1 449 ? -21.719 -11.453 -6.438 1 97.94 449 VAL B CA 1
ATOM 8019 C C . VAL B 1 449 ? -22.25 -11.531 -5.012 1 97.94 449 VAL B C 1
ATOM 8021 O O . VAL B 1 449 ? -21.719 -12.273 -4.18 1 97.94 449 VAL B O 1
ATOM 8024 N N . GLU B 1 450 ? -23.25 -10.719 -4.727 1 97.5 450 GLU B N 1
ATOM 8025 C CA . GLU B 1 450 ? -23.859 -10.75 -3.395 1 97.5 450 GLU B CA 1
ATOM 8026 C C . GLU B 1 450 ? -24.391 -12.141 -3.062 1 97.5 450 GLU B C 1
ATOM 8028 O O . GLU B 1 450 ? -24.203 -12.633 -1.95 1 97.5 450 GLU B O 1
ATOM 8033 N N . ARG B 1 451 ? -25.047 -12.75 -4.016 1 96.81 451 ARG B N 1
ATOM 8034 C CA . ARG B 1 451 ? -25.578 -14.102 -3.834 1 96.81 451 ARG B CA 1
ATOM 8035 C C . ARG B 1 451 ? -24.453 -15.094 -3.564 1 96.81 451 ARG B C 1
ATOM 8037 O O . ARG B 1 451 ? -24.562 -15.953 -2.688 1 96.81 451 ARG B O 1
ATOM 8044 N N . LEU B 1 452 ? -23.406 -14.977 -4.332 1 98.19 452 LEU B N 1
ATOM 8045 C CA . LEU B 1 452 ? -22.281 -15.891 -4.207 1 98.19 452 LEU B CA 1
ATOM 8046 C C . LEU B 1 452 ? -21.547 -15.672 -2.885 1 98.19 452 LEU B C 1
ATOM 8048 O O . LEU B 1 452 ? -21.047 -16.625 -2.281 1 98.19 452 LEU B O 1
ATOM 8052 N N . VAL B 1 453 ? -21.469 -14.391 -2.416 1 98.38 453 VAL B N 1
ATOM 8053 C CA . VAL B 1 453 ? -20.891 -14.07 -1.116 1 98.38 453 VAL B CA 1
ATOM 8054 C C . VAL B 1 453 ? -21.688 -14.742 -0.009 1 98.38 453 VAL B C 1
ATOM 8056 O O . VAL B 1 453 ? -21.125 -15.359 0.895 1 98.38 453 VAL B O 1
ATOM 8059 N N . MET B 1 454 ? -23.031 -14.688 -0.081 1 97.81 454 MET B N 1
ATOM 8060 C CA . MET B 1 454 ? -23.891 -15.305 0.925 1 97.81 454 MET B CA 1
ATOM 8061 C C . MET B 1 454 ? -23.719 -16.812 0.944 1 97.81 454 MET B C 1
ATOM 8063 O O . MET B 1 454 ? -23.719 -17.438 2.012 1 97.81 454 MET B O 1
ATOM 8067 N N . THR B 1 455 ? -23.547 -17.406 -0.209 1 97.44 455 THR B N 1
ATOM 8068 C CA . THR B 1 455 ? -23.312 -18.844 -0.301 1 97.44 455 THR B CA 1
ATOM 8069 C C . THR B 1 455 ? -21.984 -19.219 0.331 1 97.44 455 THR B C 1
ATOM 8071 O O . THR B 1 455 ? -21.891 -20.219 1.039 1 97.44 455 THR B O 1
ATOM 8074 N N . GLY B 1 456 ? -20.906 -18.438 0.012 1 97.88 456 GLY B N 1
ATOM 8075 C CA . GLY B 1 456 ? -19.609 -18.672 0.629 1 97.88 456 GLY B CA 1
ATOM 8076 C C . GLY B 1 456 ? -19.641 -18.547 2.141 1 97.88 456 GLY B C 1
ATOM 8077 O O . GLY B 1 456 ? -19 -19.328 2.846 1 97.88 456 GLY B O 1
ATOM 8078 N N . LEU B 1 457 ? -20.406 -17.562 2.652 1 98.06 457 LEU B N 1
ATOM 8079 C CA . LEU B 1 457 ? -20.531 -17.375 4.094 1 98.06 457 LEU B CA 1
ATOM 8080 C C . LEU B 1 457 ? -21.266 -18.531 4.738 1 98.06 457 LEU B C 1
ATOM 8082 O O . LEU B 1 457 ? -20.922 -18.953 5.852 1 98.06 457 LEU B O 1
ATOM 8086 N N . ALA B 1 458 ? -22.297 -19 4.07 1 97.5 458 ALA B N 1
ATOM 8087 C CA . ALA B 1 458 ? -23.016 -20.172 4.574 1 97.5 458 ALA B CA 1
ATOM 8088 C C . ALA B 1 458 ? -22.094 -21.375 4.711 1 97.5 458 ALA B C 1
ATOM 8090 O O . ALA B 1 458 ? -22.141 -22.094 5.715 1 97.5 458 ALA B O 1
ATOM 8091 N N . ARG B 1 459 ? -21.312 -21.609 3.721 1 96.88 459 ARG B N 1
ATOM 8092 C CA . ARG B 1 459 ? -20.344 -22.703 3.783 1 96.88 459 ARG B CA 1
ATOM 8093 C C . ARG B 1 459 ? -19.375 -22.516 4.949 1 96.88 459 ARG B C 1
ATOM 8095 O O . ARG B 1 459 ? -19.156 -23.438 5.734 1 96.88 459 ARG B O 1
ATOM 8102 N N . ASP B 1 460 ? -18.781 -21.312 5.008 1 97.69 460 ASP B N 1
ATOM 8103 C CA . ASP B 1 460 ? -17.844 -21.031 6.082 1 97.69 460 ASP B CA 1
ATOM 8104 C C . ASP B 1 460 ? -18.484 -21.234 7.449 1 97.69 460 ASP B C 1
ATOM 8106 O O . ASP B 1 460 ? -17.8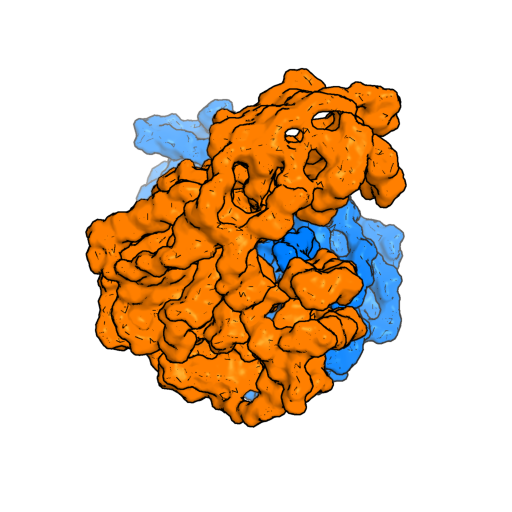28 -21.672 8.398 1 97.69 460 ASP B O 1
ATOM 8110 N N . SER B 1 461 ? -19.734 -20.875 7.559 1 96.88 461 SER B N 1
ATOM 8111 C CA . SER B 1 461 ? -20.469 -20.969 8.82 1 96.88 461 SER B CA 1
ATOM 8112 C C . SER B 1 461 ? -20.484 -22.406 9.344 1 96.88 461 SER B C 1
ATOM 8114 O O . SER B 1 461 ? -20.406 -22.641 10.547 1 96.88 461 SER B O 1
ATOM 8116 N N . ARG B 1 462 ? -20.547 -23.328 8.43 1 94.06 462 ARG B N 1
ATOM 8117 C CA . ARG B 1 462 ? -20.547 -24.734 8.812 1 94.06 462 ARG B CA 1
ATOM 8118 C C . ARG B 1 462 ? -19.219 -25.125 9.461 1 94.06 462 ARG B C 1
ATOM 8120 O O . ARG B 1 462 ? -19.188 -25.938 10.383 1 94.06 462 ARG B O 1
ATOM 8127 N N . PHE B 1 463 ? -18.188 -24.547 8.984 1 95 463 PHE B N 1
ATOM 8128 C CA . PHE B 1 463 ? -16.859 -24.875 9.484 1 95 463 PHE B CA 1
ATOM 8129 C C . PHE B 1 463 ? -16.531 -24.078 10.734 1 95 463 PHE B C 1
ATOM 8131 O O . PHE B 1 463 ? -15.797 -24.531 11.609 1 95 463 PHE B O 1
ATOM 8138 N N . LEU B 1 464 ? -17.062 -22.875 10.852 1 95.69 464 LEU B N 1
ATOM 8139 C CA . LEU B 1 464 ? -16.625 -21.953 11.891 1 95.69 464 LEU B CA 1
ATOM 8140 C C . LEU B 1 464 ? -17.625 -21.938 13.047 1 95.69 464 LEU B C 1
ATOM 8142 O O . LEU B 1 464 ? -17.344 -21.344 14.094 1 95.69 464 LEU B O 1
ATOM 8146 N N . GLY B 1 465 ? -18.734 -22.547 12.922 1 92.56 465 GLY B N 1
ATOM 8147 C CA . GLY B 1 465 ? -19.75 -22.594 13.961 1 92.56 465 GLY B CA 1
ATOM 8148 C C . GLY B 1 465 ? -20.453 -21.266 14.164 1 92.56 465 GLY B C 1
ATOM 8149 O O . GLY B 1 465 ? -20.703 -20.859 15.305 1 92.56 465 GLY B O 1
ATOM 8150 N N . ILE B 1 466 ? -20.578 -20.531 13.086 1 94.75 466 ILE B N 1
ATOM 8151 C CA . ILE B 1 466 ? -21.266 -19.25 1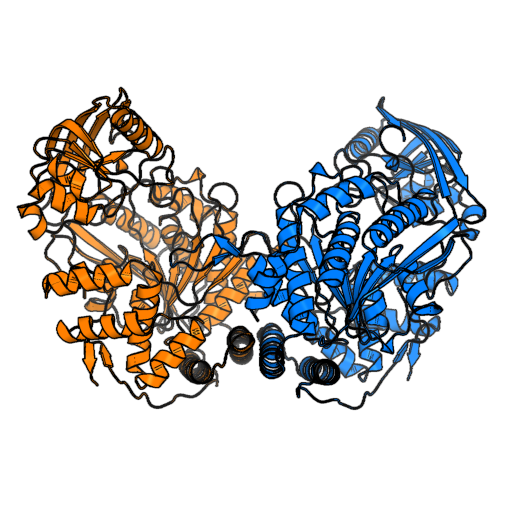3.156 1 94.75 466 ILE B CA 1
ATOM 8152 C C . ILE B 1 466 ? -22.5 -19.281 12.258 1 94.75 466 ILE B C 1
ATOM 8154 O O . ILE B 1 466 ? -22.766 -20.281 11.586 1 94.75 466 ILE B O 1
ATOM 8158 N N . GLU B 1 467 ? -23.328 -18.281 12.414 1 93.62 467 GLU B N 1
ATOM 8159 C CA . GLU B 1 467 ? -24.531 -18.172 11.594 1 93.62 467 GLU B CA 1
ATOM 8160 C C . GLU B 1 467 ? -24.453 -16.969 10.664 1 93.62 467 GLU B C 1
ATOM 8162 O O . GLU B 1 467 ? -24.781 -15.852 11.062 1 93.62 467 GLU B O 1
ATOM 8167 N N . SER B 1 468 ? -24.031 -17.281 9.492 1 93 468 SER B N 1
ATOM 8168 C CA . SER B 1 468 ? -23.906 -16.234 8.484 1 93 468 SER B CA 1
ATOM 8169 C C . SER B 1 468 ? -24.141 -16.781 7.082 1 93 468 SER B C 1
ATOM 8171 O O . SER B 1 468 ? -23.734 -17.891 6.766 1 93 468 SER B O 1
ATOM 8173 N N . GLY B 1 469 ? -24.891 -16.047 6.277 1 93.69 469 GLY B N 1
ATOM 8174 C CA . GLY B 1 469 ? -25.109 -16.406 4.887 1 93.69 469 GLY B CA 1
ATOM 8175 C C . GLY B 1 469 ? -26.297 -17.328 4.68 1 93.69 469 GLY B C 1
ATOM 8176 O O . GLY B 1 469 ? -27 -17.641 5.633 1 93.69 469 GLY B O 1
ATOM 8177 N N . TYR B 1 470 ? -26.594 -17.609 3.445 1 94 470 TYR B N 1
ATOM 8178 C CA . TYR B 1 470 ? -27.609 -18.562 3.023 1 94 470 TYR B CA 1
ATOM 8179 C C . TYR B 1 470 ? -27.266 -19.141 1.656 1 94 470 TYR B C 1
ATOM 8181 O O . TYR B 1 470 ? -26.578 -18.516 0.856 1 94 470 TYR B O 1
ATOM 8189 N N . THR B 1 471 ? -27.734 -20.344 1.455 1 92 471 THR B N 1
ATOM 8190 C CA . THR B 1 471 ? -27.438 -21.031 0.205 1 92 471 THR B CA 1
ATOM 8191 C C . THR B 1 471 ? -28.641 -20.969 -0.746 1 92 471 THR B C 1
ATOM 8193 O O . THR B 1 471 ? -29.781 -20.875 -0.305 1 92 471 THR B O 1
ATOM 8196 N N . PHE B 1 472 ? -28.266 -20.859 -1.958 1 92.12 472 PHE B N 1
ATOM 8197 C CA . PHE B 1 472 ? -29.266 -21 -3.002 1 92.12 472 PHE B CA 1
ATOM 8198 C C . PHE B 1 472 ? -29.062 -22.297 -3.77 1 92.12 472 PHE B C 1
ATOM 8200 O O . PHE B 1 472 ? -28 -22.922 -3.68 1 92.12 472 PHE B O 1
ATOM 8207 N N . GLU B 1 473 ? -30.125 -22.734 -4.41 1 93.75 473 GLU B N 1
ATOM 8208 C CA . GLU B 1 473 ? -30.016 -23.922 -5.246 1 93.75 473 GLU B CA 1
ATOM 8209 C C . GLU B 1 473 ? -29.25 -23.625 -6.527 1 93.75 473 GLU B C 1
ATOM 8211 O O . GLU B 1 473 ? -29.594 -22.703 -7.27 1 93.75 473 GLU B O 1
ATOM 8216 N N . PRO B 1 474 ? -28.188 -24.391 -6.742 1 94.81 474 PRO B N 1
ATOM 8217 C CA . PRO B 1 474 ? -27.438 -24.172 -7.984 1 94.81 474 PRO B CA 1
ATOM 8218 C C . PRO B 1 474 ? -28.266 -24.469 -9.234 1 94.81 474 PRO B C 1
ATOM 8220 O O . PRO B 1 474 ? -29.109 -25.359 -9.219 1 94.81 474 PRO B O 1
ATOM 8223 N N . GLU B 1 475 ? -28.062 -23.672 -10.227 1 96.69 475 GLU B N 1
ATOM 8224 C CA . GLU B 1 475 ? -28.625 -23.859 -11.562 1 96.69 475 GLU B CA 1
ATOM 8225 C C . GLU B 1 475 ? -27.531 -23.891 -12.625 1 96.69 475 GLU B C 1
ATOM 8227 O O . GLU B 1 475 ? -27.438 -22.984 -13.453 1 96.69 475 GLU B O 1
ATOM 8232 N N . PRO B 1 476 ? -26.828 -25.047 -12.68 1 97.31 476 PRO B N 1
ATOM 8233 C CA . PRO B 1 476 ? -25.672 -25.125 -13.562 1 97.31 476 PRO B CA 1
ATOM 8234 C C . PRO B 1 476 ? -26.031 -25.062 -15.039 1 97.31 476 PRO B C 1
ATOM 8236 O O . PRO B 1 476 ? -27.047 -25.656 -15.445 1 97.31 476 PRO B O 1
ATOM 8239 N N . TRP B 1 477 ? -25.266 -24.359 -15.844 1 97.25 477 TRP B N 1
ATOM 8240 C CA . TRP B 1 477 ? -25.469 -24.406 -17.281 1 97.25 477 TRP B CA 1
ATOM 8241 C C . TRP B 1 477 ? -24.422 -25.281 -17.953 1 97.25 477 TRP B C 1
ATOM 8243 O O . TRP B 1 477 ? -24.625 -25.75 -19.078 1 97.25 477 TRP B O 1
ATOM 8253 N N . LEU B 1 478 ? -23.234 -25.531 -17.297 1 98.19 478 LEU B N 1
ATOM 8254 C CA . LEU B 1 478 ? -22.203 -26.438 -17.766 1 98.19 478 LEU B CA 1
ATOM 8255 C C . LEU B 1 478 ? -21.797 -27.406 -16.656 1 98.19 478 LEU B C 1
ATOM 8257 O O . LEU B 1 478 ? -21.922 -27.078 -15.469 1 98.19 478 LEU B O 1
ATOM 8261 N N . THR B 1 479 ? -21.438 -28.562 -17.078 1 97.69 479 THR B N 1
ATOM 8262 C CA . THR B 1 479 ? -20.703 -29.484 -16.219 1 97.69 479 THR B CA 1
ATOM 8263 C C . THR B 1 479 ? -19.234 -29.562 -16.625 1 97.69 479 THR B C 1
ATOM 8265 O O . THR B 1 479 ? -18.922 -29.766 -17.797 1 97.69 479 THR B O 1
ATOM 8268 N N . TRP B 1 480 ? -18.391 -29.312 -15.711 1 97.88 480 TRP B N 1
ATOM 8269 C CA . TRP B 1 480 ? -16.953 -29.422 -15.945 1 97.88 480 TRP B CA 1
ATOM 8270 C C . TRP B 1 480 ? -16.484 -30.859 -15.789 1 97.88 480 TRP B C 1
ATOM 8272 O O . TRP B 1 480 ? -16.062 -31.281 -14.711 1 97.88 480 TRP B O 1
ATOM 8282 N N . LYS B 1 481 ? -16.406 -31.578 -16.875 1 96.88 481 LYS B N 1
ATOM 8283 C CA . LYS B 1 481 ? -16.188 -33.031 -16.891 1 96.88 481 LYS B CA 1
ATOM 8284 C C . LYS B 1 481 ? -14.727 -33.375 -16.625 1 96.88 481 LYS B C 1
ATOM 8286 O O . LYS B 1 481 ? -14.43 -34.312 -15.883 1 96.88 481 LYS B O 1
ATOM 8291 N N . VAL B 1 482 ? -13.844 -32.719 -17.328 1 97 482 VAL B N 1
ATOM 8292 C CA . VAL B 1 482 ? -12.406 -32.906 -17.156 1 97 482 VAL B CA 1
ATOM 8293 C C . VAL B 1 482 ? -11.82 -31.703 -16.422 1 97 482 VAL B C 1
ATOM 8295 O O . VAL B 1 482 ? -11.398 -30.734 -17.047 1 97 482 VAL B O 1
ATOM 8298 N N . ARG B 1 483 ? -11.758 -31.859 -15.117 1 96.88 483 ARG B N 1
ATOM 8299 C CA . ARG B 1 483 ? -11.359 -30.734 -14.266 1 96.88 483 ARG B CA 1
ATOM 8300 C C . ARG B 1 483 ? -9.844 -30.672 -14.109 1 96.88 483 ARG B C 1
ATOM 8302 O O . ARG B 1 483 ? -9.188 -31.703 -13.977 1 96.88 483 ARG B O 1
ATOM 8309 N N . GLY B 1 484 ? -9.266 -29.516 -14.18 1 97.44 484 GLY B N 1
ATOM 8310 C CA . GLY B 1 484 ? -7.836 -29.281 -14.031 1 97.44 484 GLY B CA 1
ATOM 8311 C C . GLY B 1 484 ? -7.363 -28.047 -14.781 1 97.44 484 GLY B C 1
ATOM 8312 O O . GLY B 1 484 ? -8.172 -27.219 -15.211 1 97.44 484 GLY B O 1
ATOM 8313 N N . LEU B 1 485 ? -6.09 -27.875 -14.812 1 97.44 485 LEU B N 1
ATOM 8314 C CA . LEU B 1 485 ? -5.5 -26.734 -15.508 1 97.44 485 LEU B CA 1
ATOM 8315 C C . LEU B 1 485 ? -5.711 -26.844 -17.016 1 97.44 485 LEU B C 1
ATOM 8317 O O . LEU B 1 485 ? -5.363 -27.859 -17.625 1 97.44 485 LEU B O 1
ATOM 8321 N N . LEU B 1 486 ? -6.293 -25.828 -17.625 1 97.69 486 LEU B N 1
ATOM 8322 C CA . LEU B 1 486 ? -6.535 -25.812 -19.062 1 97.69 486 LEU B CA 1
ATOM 8323 C C . LEU B 1 486 ? -5.355 -25.203 -19.812 1 97.69 486 LEU B C 1
ATOM 8325 O O . LEU B 1 486 ? -4.805 -24.188 -19.375 1 97.69 486 LEU B O 1
ATOM 8329 N N . SER B 1 487 ? -4.965 -25.906 -20.844 1 94.5 487 SER B N 1
ATOM 8330 C CA . SER B 1 487 ? -3.828 -25.438 -21.625 1 94.5 487 SER B CA 1
ATOM 8331 C C . SER B 1 487 ? -4.004 -25.781 -23.109 1 94.5 487 SER B C 1
ATOM 8333 O O . SER B 1 487 ? -4.836 -26.609 -23.469 1 94.5 487 SER B O 1
ATOM 8335 N N . GLU B 1 488 ? -3.297 -25.031 -23.891 1 94 488 GLU B N 1
ATOM 8336 C CA . GLU B 1 488 ? -3.287 -25.328 -25.328 1 94 488 GLU B CA 1
ATOM 8337 C C . GLU B 1 488 ? -2.881 -26.781 -25.594 1 94 488 GLU B C 1
ATOM 8339 O O . GLU B 1 488 ? -3.438 -27.422 -26.484 1 94 488 GLU B O 1
ATOM 8344 N N . ARG B 1 489 ? -1.97 -27.297 -24.844 1 92 489 ARG B N 1
ATOM 8345 C CA . ARG B 1 489 ? -1.472 -28.656 -25 1 92 489 ARG B CA 1
ATOM 8346 C C . ARG B 1 489 ? -2.58 -29.672 -24.766 1 92 489 ARG B C 1
ATOM 8348 O O . ARG B 1 489 ? -2.664 -30.688 -25.469 1 92 489 ARG B O 1
ATOM 8355 N N . LEU B 1 490 ? -3.322 -29.453 -23.719 1 95.06 490 LEU B N 1
ATOM 8356 C CA . LEU B 1 490 ? -4.438 -30.344 -23.422 1 95.06 490 LEU B CA 1
ATOM 8357 C C . LEU B 1 490 ? -5.398 -30.438 -24.594 1 95.06 490 LEU B C 1
ATOM 8359 O O . LEU B 1 490 ? -5.805 -31.531 -25 1 95.06 490 LEU B O 1
ATOM 8363 N N . ILE B 1 491 ? -5.738 -29.281 -25.219 1 96.81 491 ILE B N 1
ATOM 8364 C CA . ILE B 1 491 ? -6.68 -29.219 -26.328 1 96.81 491 ILE B CA 1
ATOM 8365 C C . ILE B 1 491 ? -6.066 -29.875 -27.562 1 96.81 491 ILE B C 1
ATOM 8367 O O . ILE B 1 491 ? -6.766 -30.516 -28.344 1 96.81 491 ILE B O 1
ATOM 8371 N N . ARG B 1 492 ? -4.762 -29.672 -27.75 1 93.31 492 ARG B N 1
ATOM 8372 C CA . ARG B 1 492 ? -4.055 -30.188 -28.906 1 93.31 492 ARG B CA 1
ATOM 8373 C C . ARG B 1 492 ? -4.137 -31.719 -28.969 1 93.31 492 ARG B C 1
ATOM 8375 O O . ARG B 1 492 ? -4.164 -32.312 -30.047 1 93.31 492 ARG B O 1
ATOM 8382 N N . GLU B 1 493 ? -4.129 -32.406 -27.844 1 91.88 493 GLU B N 1
ATOM 8383 C CA . GLU B 1 493 ? -4.246 -33.844 -27.781 1 91.88 493 GLU B CA 1
ATOM 8384 C C . GLU B 1 493 ? -5.539 -34.312 -28.438 1 91.88 493 GLU B C 1
ATOM 8386 O O . GLU B 1 493 ? -5.609 -35.438 -28.953 1 91.88 493 GLU B O 1
ATOM 8391 N N . ALA B 1 494 ? -6.551 -33.438 -28.453 1 94.56 494 ALA B N 1
ATOM 8392 C CA . ALA B 1 494 ? -7.844 -33.812 -29.031 1 94.56 494 ALA B CA 1
ATOM 8393 C C . ALA B 1 494 ? -7.988 -33.281 -30.453 1 94.56 494 ALA B C 1
ATOM 8395 O O . ALA B 1 494 ? -8.523 -33.938 -31.328 1 94.56 494 ALA B O 1
ATOM 8396 N N . ASP B 1 495 ? -7.562 -32.031 -30.641 1 95.69 495 ASP B N 1
ATOM 8397 C CA . ASP B 1 495 ? -7.742 -31.359 -31.922 1 95.69 495 ASP B CA 1
ATOM 8398 C C . ASP B 1 495 ? -6.707 -30.25 -32.125 1 95.69 495 ASP B C 1
ATOM 8400 O O . ASP B 1 495 ? -6.742 -29.234 -31.438 1 95.69 495 ASP B O 1
ATOM 8404 N N . GLU B 1 496 ? -5.922 -30.391 -33.125 1 93.06 496 GLU B N 1
ATOM 8405 C CA . GLU B 1 496 ? -4.812 -29.469 -33.375 1 93.06 496 GLU B CA 1
ATOM 8406 C C . GLU B 1 496 ? -5.32 -28.078 -33.75 1 93.06 496 GLU B C 1
ATOM 8408 O O . GLU B 1 496 ? -4.773 -27.062 -33.312 1 93.06 496 GLU B O 1
ATOM 8413 N N . LYS B 1 497 ? -6.32 -27.984 -34.625 1 95.62 497 LYS B N 1
ATOM 8414 C CA . LYS B 1 497 ? -6.844 -26.703 -35.062 1 95.62 497 LYS B CA 1
ATOM 8415 C C . LY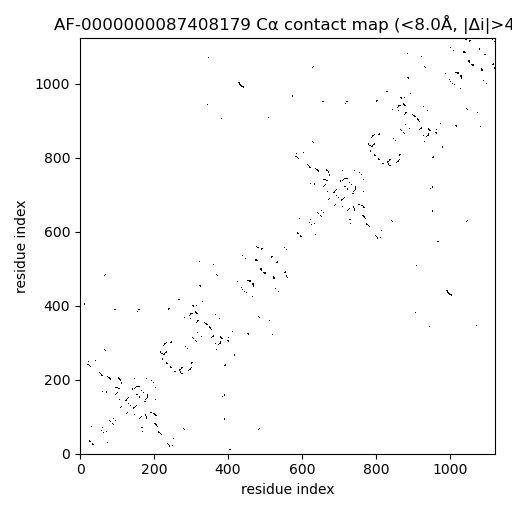S B 1 497 ? -7.48 -25.922 -33.938 1 95.62 497 LYS B C 1
ATOM 8417 O O . LYS B 1 497 ? -7.266 -24.719 -33.812 1 95.62 497 LYS B O 1
ATOM 8422 N N . LEU B 1 498 ? -8.219 -26.625 -33.125 1 97.5 498 LEU B N 1
ATOM 8423 C CA . LEU B 1 498 ? -8.867 -25.969 -31.984 1 97.5 498 LEU B CA 1
ATOM 8424 C C . LEU B 1 498 ? -7.832 -25.516 -30.969 1 97.5 498 LEU B C 1
ATOM 8426 O O . LEU B 1 498 ? -8.031 -24.5 -30.281 1 97.5 498 LEU B O 1
ATOM 8430 N N . ALA B 1 499 ? -6.77 -26.281 -30.875 1 96.5 499 ALA B N 1
ATOM 8431 C CA . ALA B 1 499 ? -5.695 -25.922 -29.953 1 96.5 499 ALA B CA 1
ATOM 8432 C C . ALA B 1 499 ? -5.066 -24.578 -30.344 1 96.5 499 ALA B C 1
ATOM 8434 O O . ALA B 1 499 ? -4.762 -23.75 -29.484 1 96.5 499 ALA B O 1
ATOM 8435 N N . GLU B 1 500 ? -4.82 -24.391 -31.594 1 93.62 500 GLU B N 1
ATOM 8436 C CA . GLU B 1 500 ? -4.258 -23.141 -32.094 1 93.62 500 GLU B CA 1
ATOM 8437 C C . GLU B 1 500 ? -5.188 -21.969 -31.797 1 93.62 500 GLU B C 1
ATOM 8439 O O . GLU B 1 500 ? -4.734 -20.875 -31.422 1 93.62 500 GLU B O 1
ATOM 8444 N N . GLU B 1 501 ? -6.43 -22.203 -32.031 1 96.75 501 GLU B N 1
ATOM 8445 C CA . GLU B 1 501 ? -7.414 -21.172 -31.734 1 96.75 501 GLU B CA 1
ATOM 8446 C C . GLU B 1 501 ? -7.445 -20.844 -30.25 1 96.75 501 GLU B C 1
ATOM 8448 O O . GLU B 1 501 ? -7.492 -19.688 -29.859 1 96.75 501 GLU B O 1
ATOM 8453 N N . PHE B 1 502 ? -7.438 -21.859 -29.438 1 97.38 502 PHE B N 1
ATOM 8454 C CA . PHE B 1 502 ? -7.406 -21.703 -27.984 1 97.38 502 PHE B CA 1
ATOM 8455 C C . PHE B 1 502 ? -6.203 -20.859 -27.562 1 97.38 502 PHE B C 1
ATOM 8457 O O . PHE B 1 502 ? -6.332 -19.938 -26.766 1 97.38 502 PHE B O 1
ATOM 8464 N N . GLY B 1 503 ? -5.074 -21.219 -28.078 1 95.31 503 GLY B N 1
ATOM 8465 C CA . GLY B 1 503 ? -3.85 -20.5 -27.781 1 95.31 503 GLY B CA 1
ATOM 8466 C C . GLY B 1 503 ? -3.916 -19.031 -28.156 1 95.31 503 GLY B C 1
ATOM 8467 O O . GLY B 1 503 ? -3.455 -18.172 -27.406 1 95.31 503 GLY B O 1
ATOM 8468 N N . SER B 1 504 ? -4.441 -18.766 -29.312 1 94.44 504 SER B N 1
ATOM 8469 C CA . SER B 1 504 ? -4.559 -17.391 -29.797 1 94.44 504 SER B CA 1
ATOM 8470 C C . SER B 1 504 ? -5.484 -16.562 -28.891 1 94.44 504 SER B C 1
ATOM 8472 O O . SER B 1 504 ? -5.23 -15.391 -28.641 1 94.44 504 SER B O 1
ATOM 8474 N N . LEU B 1 505 ? -6.531 -17.219 -28.391 1 96.94 505 LEU B N 1
ATOM 8475 C CA . LEU B 1 505 ? -7.535 -16.531 -27.594 1 96.94 505 LEU B CA 1
ATOM 8476 C C . LEU B 1 505 ? -7.023 -16.281 -26.172 1 96.94 505 LEU B C 1
ATOM 8478 O O . LEU B 1 505 ? -7.508 -15.391 -25.469 1 96.94 505 LEU B O 1
ATOM 8482 N N . THR B 1 506 ? -6.031 -17.062 -25.703 1 95.31 506 THR B N 1
ATOM 8483 C CA . THR B 1 506 ? -5.629 -17.016 -24.297 1 95.31 506 THR B CA 1
ATOM 8484 C C . THR B 1 506 ? -4.238 -16.406 -24.156 1 95.31 506 THR B C 1
ATOM 8486 O O . THR B 1 506 ? -3.555 -16.625 -23.156 1 95.31 506 THR B O 1
ATOM 8489 N N . ARG B 1 507 ? -3.768 -15.695 -25.188 1 90.25 507 ARG B N 1
ATOM 8490 C CA . ARG B 1 507 ? -2.473 -15.023 -25.109 1 90.25 507 ARG B CA 1
ATOM 8491 C C . ARG B 1 507 ? -2.406 -14.078 -23.922 1 90.25 507 ARG B C 1
ATOM 8493 O O . ARG B 1 507 ? -1.355 -13.938 -23.297 1 90.25 507 ARG B O 1
ATOM 8500 N N . ASP B 1 508 ? -3.545 -13.477 -23.719 1 90.44 508 ASP B N 1
ATOM 8501 C CA . ASP B 1 508 ? -3.682 -12.672 -22.5 1 90.44 508 ASP B CA 1
ATOM 8502 C C . ASP B 1 508 ? -4.062 -13.547 -21.312 1 90.44 508 ASP B C 1
ATOM 8504 O O . ASP B 1 508 ? -5.148 -14.133 -21.281 1 90.44 508 ASP B O 1
ATOM 8508 N N . ARG B 1 509 ? -3.133 -13.602 -20.312 1 90.75 509 ARG B N 1
ATOM 8509 C CA . ARG B 1 509 ? -3.324 -14.477 -19.172 1 90.75 509 ARG B CA 1
ATOM 8510 C C . ARG B 1 509 ? -4.625 -14.156 -18.438 1 90.75 509 ARG B C 1
ATOM 8512 O O . ARG B 1 509 ? -5.199 -15.016 -17.766 1 90.75 509 ARG B O 1
ATOM 8519 N N . ARG B 1 510 ? -5.152 -12.977 -18.578 1 93.75 510 ARG B N 1
ATOM 8520 C CA . ARG B 1 510 ? -6.402 -12.578 -17.938 1 93.75 510 ARG B CA 1
ATOM 8521 C C . ARG B 1 510 ? -7.574 -13.391 -18.484 1 93.75 510 ARG B C 1
ATOM 8523 O O . ARG B 1 510 ? -8.523 -13.688 -17.734 1 93.75 510 ARG B O 1
ATOM 8530 N N . VAL B 1 511 ? -7.473 -13.703 -19.625 1 96.25 511 VAL B N 1
ATOM 8531 C CA . VAL B 1 511 ? -8.555 -14.445 -20.266 1 96.25 511 VAL B CA 1
ATOM 8532 C C . VAL B 1 511 ? -8.625 -15.859 -19.672 1 96.25 511 VAL B C 1
ATOM 8534 O O . VAL B 1 511 ? -9.711 -16.391 -19.469 1 96.25 511 VAL B O 1
ATOM 8537 N N . LEU B 1 512 ? -7.457 -16.391 -19.422 1 96.12 512 LEU B N 1
ATOM 8538 C CA . LEU B 1 512 ? -7.418 -17.734 -18.844 1 96.12 512 LEU B CA 1
ATOM 8539 C C . LEU B 1 512 ? -7.996 -17.719 -17.438 1 96.12 512 LEU B C 1
ATOM 8541 O O . LEU B 1 512 ? -8.672 -18.672 -17.031 1 96.12 512 LEU B O 1
ATOM 8545 N N . VAL B 1 513 ? -7.695 -16.703 -16.656 1 97.06 513 VAL B N 1
ATOM 8546 C CA . VAL B 1 513 ? -8.25 -16.547 -15.32 1 97.06 513 VAL B CA 1
ATOM 8547 C C . VAL B 1 513 ? -9.773 -16.484 -15.398 1 97.06 513 VAL B C 1
ATOM 8549 O O . VAL B 1 513 ? -10.477 -17.188 -14.672 1 97.06 513 VAL B O 1
ATOM 8552 N N . HIS B 1 514 ? -10.273 -15.602 -16.328 1 97.94 514 HIS B N 1
ATOM 8553 C CA . HIS B 1 514 ? -11.711 -15.43 -16.484 1 97.94 514 HIS B CA 1
ATOM 8554 C C . HIS B 1 514 ? -12.383 -16.719 -16.938 1 97.94 514 HIS B C 1
ATOM 8556 O O . HIS B 1 514 ? -13.5 -17.031 -16.5 1 97.94 514 HIS B O 1
ATOM 8562 N N . LEU B 1 515 ? -11.664 -17.438 -17.781 1 98.44 515 LEU B N 1
ATOM 8563 C CA . LEU B 1 515 ? -12.219 -18.703 -18.266 1 98.44 515 LEU B CA 1
ATOM 8564 C C . LEU B 1 515 ? -12.406 -19.688 -17.125 1 98.44 515 LEU B C 1
ATOM 8566 O O . LEU B 1 515 ? -13.477 -20.297 -16.984 1 98.44 515 LEU B O 1
ATOM 8570 N N . HIS B 1 516 ? -11.398 -19.922 -16.344 1 98.5 516 HIS B N 1
ATOM 8571 C CA . HIS B 1 516 ? -11.492 -20.875 -15.25 1 98.5 516 HIS B CA 1
ATOM 8572 C C . HIS B 1 516 ? -12.547 -20.453 -14.234 1 98.5 516 HIS B C 1
ATOM 8574 O O . HIS B 1 516 ? -13.297 -21.281 -13.727 1 98.5 516 HIS B O 1
ATOM 8580 N N . GLU B 1 517 ? -12.609 -19.188 -13.93 1 98.44 517 GLU B N 1
ATOM 8581 C CA . GLU B 1 517 ? -13.641 -18.688 -13.023 1 98.44 517 GLU B CA 1
ATOM 8582 C C . GLU B 1 517 ? -15.031 -18.891 -13.617 1 98.44 517 GLU B C 1
ATOM 8584 O O . GLU B 1 517 ? -15.969 -19.25 -12.906 1 98.44 517 GLU B O 1
ATOM 8589 N N . LEU B 1 518 ? -15.133 -18.609 -14.914 1 98.62 518 LEU B N 1
ATOM 8590 C CA . LEU B 1 518 ? -16.406 -18.828 -15.586 1 98.62 518 LEU B CA 1
ATOM 8591 C C . LEU B 1 518 ? -16.859 -20.266 -15.453 1 98.62 518 LEU B C 1
ATOM 8593 O O . LEU B 1 518 ? -18.047 -20.531 -15.234 1 98.62 518 LEU B O 1
ATOM 8597 N N . LEU B 1 519 ? -15.961 -21.188 -15.609 1 98.69 519 LEU B N 1
ATOM 8598 C CA . LEU B 1 519 ? -16.297 -22.609 -15.5 1 98.69 519 LEU B CA 1
ATOM 8599 C C . LEU B 1 519 ? -16.766 -22.953 -14.094 1 98.69 519 LEU B C 1
ATOM 8601 O O . LEU B 1 519 ? -17.703 -23.734 -13.914 1 98.69 519 LEU B O 1
ATOM 8605 N N . MET B 1 520 ? -16.156 -22.422 -13.078 1 98.56 520 MET B N 1
ATOM 8606 C CA . MET B 1 520 ? -16.578 -22.625 -11.703 1 98.56 520 MET B CA 1
ATOM 8607 C C . MET B 1 520 ? -17.969 -22.016 -11.469 1 98.56 520 MET B C 1
ATOM 8609 O O . MET B 1 520 ? -18.812 -22.625 -10.812 1 98.56 520 MET B O 1
ATOM 8613 N N . LEU B 1 521 ? -18.172 -20.844 -12.016 1 98.56 521 LEU B N 1
ATOM 8614 C CA . LEU B 1 521 ? -19.469 -20.172 -11.898 1 98.56 521 LEU B CA 1
ATOM 8615 C C . LEU B 1 521 ? -20.547 -20.938 -12.656 1 98.56 521 LEU B C 1
ATOM 8617 O O . LEU B 1 521 ? -21.703 -20.953 -12.227 1 98.56 521 LEU B O 1
ATOM 8621 N N . ALA B 1 522 ? -20.141 -21.578 -13.781 1 98.44 522 ALA B N 1
ATOM 8622 C CA . ALA B 1 522 ? -21.094 -22.266 -14.656 1 98.44 522 ALA B CA 1
ATOM 8623 C C . ALA B 1 522 ? -21.734 -23.453 -13.953 1 98.44 522 ALA B C 1
ATOM 8625 O O . ALA B 1 522 ? -22.812 -23.906 -14.344 1 98.44 522 ALA B O 1
ATOM 8626 N N . GLU B 1 523 ? -21.109 -23.922 -12.961 1 97.62 523 GLU B N 1
ATOM 8627 C CA . GLU B 1 523 ? -21.656 -25.047 -12.203 1 97.62 523 GLU B CA 1
ATOM 8628 C C . GLU B 1 523 ? -22.625 -24.562 -11.117 1 97.62 523 GLU B C 1
ATOM 8630 O O . GLU B 1 523 ? -23.297 -25.375 -10.492 1 97.62 523 GLU B O 1
ATOM 8635 N N . LEU B 1 524 ? -22.719 -23.25 -10.93 1 97.31 524 LEU B N 1
ATOM 8636 C CA . LEU B 1 524 ? -23.547 -22.688 -9.859 1 97.31 524 LEU B CA 1
ATOM 8637 C C . LEU B 1 524 ? -24.688 -21.875 -10.438 1 97.31 524 LEU B C 1
ATOM 8639 O O . LEU B 1 524 ? -25.703 -21.672 -9.766 1 97.31 524 LEU B O 1
ATOM 8643 N N . LEU B 1 525 ? -24.484 -21.281 -11.633 1 97.94 525 LEU B N 1
ATOM 8644 C CA . LEU B 1 525 ? -25.406 -20.297 -12.172 1 97.94 525 LEU B CA 1
ATOM 8645 C C . LEU B 1 525 ? -25.781 -20.609 -13.617 1 97.94 525 LEU B C 1
ATOM 8647 O O . LEU B 1 525 ? -25 -21.25 -14.328 1 97.94 525 LEU B O 1
ATOM 8651 N N . PRO B 1 526 ? -27.016 -20.062 -14.07 1 97.94 526 PRO B N 1
ATOM 8652 C CA . PRO B 1 526 ? -27.297 -20.094 -15.508 1 97.94 526 PRO B CA 1
ATOM 8653 C C . PRO B 1 526 ? -26.328 -19.219 -16.312 1 97.94 526 PRO B C 1
ATOM 8655 O O . PRO B 1 526 ? -25.672 -18.344 -15.75 1 97.94 526 PRO B O 1
ATOM 8658 N N . ARG B 1 527 ? -26.25 -19.469 -17.594 1 97.94 527 ARG B N 1
ATOM 8659 C CA . ARG B 1 527 ? -25.266 -18.859 -18.484 1 97.94 527 ARG B CA 1
ATOM 8660 C C . ARG B 1 527 ? -25.25 -17.344 -18.312 1 97.94 527 ARG B C 1
ATOM 8662 O O . ARG B 1 527 ? -24.188 -16.766 -18.031 1 97.94 527 ARG B O 1
ATOM 8669 N N . GLY B 1 528 ? -26.344 -16.688 -18.453 1 97.94 528 GLY B N 1
ATOM 8670 C CA . GLY B 1 528 ? -26.406 -15.242 -18.359 1 97.94 528 GLY B CA 1
ATOM 8671 C C . GLY B 1 528 ? -25.938 -14.703 -17.031 1 97.94 528 GLY B C 1
ATOM 8672 O O . GLY B 1 528 ? -25.203 -13.719 -16.984 1 97.94 528 GLY B O 1
ATOM 8673 N N . ARG B 1 529 ? -26.312 -15.32 -15.961 1 98.06 529 ARG B N 1
ATOM 8674 C CA . ARG B 1 529 ? -25.969 -14.875 -14.617 1 98.06 529 ARG B CA 1
ATOM 8675 C C . ARG B 1 529 ? -24.5 -15.156 -14.297 1 98.06 529 ARG B C 1
ATOM 8677 O O . ARG B 1 529 ? -23.875 -14.422 -13.539 1 98.06 529 ARG B O 1
ATOM 8684 N N . ALA B 1 530 ? -23.938 -16.219 -14.883 1 98.44 530 ALA B N 1
ATOM 8685 C CA . ALA B 1 530 ? -22.516 -16.531 -14.703 1 98.44 530 ALA B CA 1
ATOM 8686 C C . ALA B 1 530 ? -21.641 -15.43 -15.312 1 98.44 530 ALA B C 1
ATOM 8688 O O . ALA B 1 530 ? -20.656 -15 -14.703 1 98.44 530 ALA B O 1
ATOM 8689 N N . PHE B 1 531 ? -21.984 -15 -16.547 1 98.44 531 PHE B N 1
ATOM 8690 C CA . PHE B 1 531 ? -21.25 -13.922 -17.188 1 98.44 531 PHE B CA 1
ATOM 8691 C C . PHE B 1 531 ? -21.391 -12.617 -16.406 1 98.44 531 PHE B C 1
ATOM 8693 O O . PHE B 1 531 ? -20.453 -11.844 -16.297 1 98.44 531 PHE B O 1
ATOM 8700 N N . GLU B 1 532 ? -22.594 -12.414 -15.875 1 98.06 532 GLU B N 1
ATOM 8701 C CA . GLU B 1 532 ? -22.812 -11.219 -15.07 1 98.06 532 GLU B CA 1
ATOM 8702 C C . GLU B 1 532 ? -21.953 -11.227 -13.812 1 98.06 532 GLU B C 1
ATOM 8704 O O . GLU B 1 532 ? -21.344 -10.211 -13.461 1 98.06 532 GLU B O 1
ATOM 8709 N N . ALA B 1 533 ? -21.922 -12.352 -13.117 1 98.25 533 ALA B N 1
ATOM 8710 C CA . ALA B 1 533 ? -21.094 -12.484 -11.922 1 98.25 533 ALA B CA 1
ATOM 8711 C C . ALA B 1 533 ? -19.625 -12.219 -12.242 1 98.25 533 ALA B C 1
ATOM 8713 O O . ALA B 1 533 ? -18.922 -11.578 -11.461 1 98.25 533 ALA B O 1
ATOM 8714 N N . LEU B 1 534 ? -19.188 -12.766 -13.359 1 98.12 534 LEU B N 1
ATOM 8715 C CA . LEU B 1 534 ? -17.812 -12.57 -13.789 1 98.12 534 LEU B CA 1
ATOM 8716 C C . LEU B 1 534 ? -17.516 -11.094 -14.023 1 98.12 534 LEU B C 1
ATOM 8718 O O . LEU B 1 534 ? -16.469 -10.594 -13.617 1 98.12 534 LEU B O 1
ATOM 8722 N N . ARG B 1 535 ? -18.406 -10.398 -14.664 1 97.31 535 ARG B N 1
ATOM 8723 C CA . ARG B 1 535 ? -18.266 -8.969 -14.891 1 97.31 535 ARG B CA 1
ATOM 8724 C C . ARG B 1 535 ? -18.25 -8.195 -13.57 1 97.31 535 ARG B C 1
ATOM 8726 O O . ARG B 1 535 ? -17.5 -7.23 -13.422 1 97.31 535 ARG B O 1
ATOM 8733 N N . GLU B 1 536 ? -19.094 -8.594 -12.688 1 97.38 536 GLU B N 1
ATOM 8734 C CA . GLU B 1 536 ? -19.172 -7.934 -11.391 1 97.38 536 GLU B CA 1
ATOM 8735 C C . GLU B 1 536 ? -17.875 -8.109 -10.602 1 97.38 536 GLU B C 1
ATOM 8737 O O . GLU B 1 536 ? -17.453 -7.207 -9.883 1 97.38 536 GLU B O 1
ATOM 8742 N N . GLU B 1 537 ? -17.234 -9.242 -10.711 1 96.75 537 GLU B N 1
ATOM 8743 C CA . GLU B 1 537 ? -16.016 -9.531 -9.961 1 96.75 537 GLU B CA 1
ATOM 8744 C C . GLU B 1 537 ? -14.82 -8.789 -10.562 1 96.75 537 GLU B C 1
ATOM 8746 O O . GLU B 1 537 ? -14.016 -8.219 -9.828 1 96.75 537 GLU B O 1
ATOM 8751 N N . TYR B 1 538 ? -14.75 -8.75 -11.938 1 95.56 538 TYR B N 1
ATOM 8752 C CA . TYR B 1 538 ? -13.516 -8.297 -12.562 1 95.56 538 TYR B CA 1
ATOM 8753 C C . TYR B 1 538 ? -13.703 -6.945 -13.234 1 95.56 538 TYR B C 1
ATOM 8755 O O . TYR B 1 538 ? -12.727 -6.289 -13.609 1 95.56 538 TYR B O 1
ATOM 8763 N N . GLY B 1 539 ? -14.938 -6.477 -13.398 1 92.12 539 GLY B N 1
ATOM 8764 C CA . GLY B 1 539 ? -15.227 -5.203 -14.039 1 92.12 539 GLY B CA 1
ATOM 8765 C C . GLY B 1 539 ? -15.406 -5.312 -15.539 1 92.12 539 GLY B C 1
ATOM 8766 O O . GLY B 1 539 ? -16.422 -4.883 -16.094 1 92.12 539 GLY B O 1
ATOM 8767 N N . GLU B 1 540 ? -14.375 -5.766 -16.234 1 90.81 540 GLU B N 1
ATOM 8768 C CA . GLU B 1 540 ? -14.422 -5.949 -17.672 1 90.81 540 GLU B CA 1
ATOM 8769 C C . GLU B 1 540 ? -13.984 -7.355 -18.062 1 90.81 540 GLU B C 1
ATOM 8771 O O . GLU B 1 540 ? -13.008 -7.883 -17.531 1 90.81 540 GLU B O 1
ATOM 8776 N N . ILE B 1 541 ? -14.812 -7.918 -18.953 1 96 541 ILE B N 1
ATOM 8777 C CA . ILE B 1 541 ? -14.484 -9.242 -19.469 1 96 541 ILE B CA 1
ATOM 8778 C C . ILE B 1 541 ? -14.648 -9.258 -21 1 96 541 ILE B C 1
ATOM 8780 O O . ILE B 1 541 ? -15.367 -8.43 -21.562 1 96 541 ILE B O 1
ATOM 8784 N N . ASP B 1 542 ? -13.945 -10.086 -21.672 1 96.62 542 ASP B N 1
ATOM 8785 C CA . ASP B 1 542 ? -14.133 -10.336 -23.094 1 96.62 542 ASP B CA 1
ATOM 8786 C C . ASP B 1 542 ? -15.094 -11.492 -23.328 1 96.62 542 ASP B C 1
ATOM 8788 O O . ASP B 1 542 ? -14.672 -12.617 -23.609 1 96.62 542 ASP B O 1
ATOM 8792 N N . GLU B 1 543 ? -16.391 -11.164 -23.344 1 97.5 543 GLU B N 1
ATOM 8793 C CA . GLU B 1 543 ? -17.422 -12.188 -23.391 1 97.5 543 GLU B CA 1
ATOM 8794 C C . GLU B 1 543 ? -17.344 -12.992 -24.688 1 97.5 543 GLU B C 1
ATOM 8796 O O . GLU B 1 543 ? -17.562 -14.203 -24.688 1 97.5 543 GLU B O 1
ATOM 8801 N N . GLU B 1 544 ? -17.078 -12.305 -25.781 1 97.12 544 GLU B N 1
ATOM 8802 C CA . GLU B 1 544 ? -16.984 -12.992 -27.062 1 97.12 544 GLU B CA 1
ATOM 8803 C C . GLU B 1 544 ? -15.883 -14.039 -27.047 1 97.12 544 GLU B C 1
ATOM 8805 O O . GLU B 1 544 ? -16.094 -15.172 -27.484 1 97.12 544 GLU B O 1
ATOM 8810 N N . LYS B 1 545 ? -14.711 -13.695 -26.562 1 97 545 LYS B N 1
ATOM 8811 C CA . LYS B 1 545 ? -13.594 -14.633 -26.469 1 97 545 LYS B CA 1
ATOM 8812 C C . LYS B 1 545 ? -13.93 -15.805 -25.562 1 97 545 LYS B C 1
ATOM 8814 O O . LYS B 1 545 ? -13.562 -16.953 -25.844 1 97 545 LYS B O 1
ATOM 8819 N N . LEU B 1 546 ? -14.594 -15.5 -24.453 1 98.69 546 LEU B N 1
ATOM 8820 C CA . LEU B 1 546 ? -14.938 -16.531 -23.484 1 98.69 546 LEU B CA 1
ATOM 8821 C C . LEU B 1 546 ? -15.953 -17.5 -24.062 1 98.69 546 LEU B C 1
ATOM 8823 O O . LEU B 1 546 ? -15.867 -18.719 -23.812 1 98.69 546 LEU B O 1
ATOM 8827 N N . GLU B 1 547 ? -16.906 -16.984 -24.812 1 98.12 547 GLU B N 1
ATOM 8828 C CA . GLU B 1 547 ? -17.891 -17.844 -25.453 1 98.12 547 GLU B CA 1
ATOM 8829 C C . GLU B 1 547 ? -17.234 -18.781 -26.453 1 98.12 547 GLU B C 1
ATOM 8831 O O . GLU B 1 547 ? -17.578 -19.969 -26.516 1 98.12 547 GLU B O 1
ATOM 8836 N N . LYS B 1 548 ? -16.328 -18.219 -27.203 1 98.44 548 LYS B N 1
ATOM 8837 C CA . LYS B 1 548 ? -15.586 -19.031 -28.156 1 98.44 548 LYS B CA 1
ATOM 8838 C C . LYS B 1 548 ? -14.789 -20.125 -27.438 1 98.44 548 LYS B C 1
ATOM 8840 O O . LYS B 1 548 ? -14.734 -21.266 -27.906 1 98.44 548 LYS B O 1
ATOM 8845 N N . LEU B 1 549 ? -14.203 -19.797 -26.359 1 98.75 549 LEU B N 1
ATOM 8846 C CA . LEU B 1 549 ? -13.391 -20.734 -25.594 1 98.75 549 LEU B CA 1
ATOM 8847 C C . LEU B 1 549 ? -14.258 -21.844 -25.016 1 98.75 549 LEU B C 1
ATOM 8849 O O . LEU B 1 549 ? -13.859 -23.016 -25.016 1 98.75 549 LEU B O 1
ATOM 8853 N N . VAL B 1 550 ? -15.422 -21.5 -24.5 1 98.62 550 VAL B N 1
ATOM 8854 C CA . VAL B 1 550 ? -16.344 -22.516 -24 1 98.62 550 VAL B CA 1
ATOM 8855 C C . VAL B 1 550 ? -16.75 -23.469 -25.125 1 98.62 550 VAL B C 1
ATOM 8857 O O . VAL B 1 550 ? -16.844 -24.672 -24.938 1 98.62 550 VAL B O 1
ATOM 8860 N N . GLY B 1 551 ? -17.016 -22.828 -26.312 1 98.38 551 GLY B N 1
ATOM 8861 C CA . GLY B 1 551 ? -17.312 -23.641 -27.484 1 98.38 551 GLY B CA 1
ATOM 8862 C C . GLY B 1 551 ? -16.219 -24.641 -27.797 1 98.38 551 GLY B C 1
ATOM 8863 O O . GLY B 1 551 ? -16.484 -25.797 -28.125 1 98.38 551 GLY B O 1
ATOM 8864 N N . ILE B 1 552 ? -14.977 -24.219 -27.703 1 98.75 552 ILE B N 1
ATOM 8865 C CA . ILE B 1 552 ? -13.828 -25.078 -27.953 1 98.75 552 ILE B CA 1
ATOM 8866 C C . ILE B 1 552 ? -13.797 -26.203 -26.922 1 98.75 552 ILE B C 1
ATOM 8868 O O . ILE B 1 552 ? -13.602 -27.375 -27.266 1 98.75 552 ILE B O 1
ATOM 8872 N N . LEU B 1 553 ? -14.031 -25.922 -25.641 1 98.69 553 LEU B N 1
ATOM 8873 C CA . LEU B 1 553 ? -13.992 -26.906 -24.562 1 98.69 553 LEU B CA 1
ATOM 8874 C C . LEU B 1 553 ? -15.109 -27.938 -24.719 1 98.69 553 LEU B C 1
ATOM 8876 O O . LEU B 1 553 ? -14.93 -29.109 -24.422 1 98.69 553 LEU B O 1
ATOM 8880 N N . GLU B 1 554 ? -16.281 -27.469 -25.172 1 98.19 554 GLU B N 1
ATOM 8881 C CA . GLU B 1 554 ? -17.391 -28.391 -25.438 1 98.19 554 GLU B CA 1
ATOM 8882 C C . GLU B 1 554 ? -17.062 -29.344 -26.562 1 98.19 554 GLU B C 1
ATOM 8884 O O . GLU B 1 554 ? -17.344 -30.547 -26.469 1 98.19 554 GLU B O 1
ATOM 8889 N N . ALA B 1 555 ? -16.484 -28.781 -27.609 1 98.19 555 ALA B N 1
ATOM 8890 C CA . ALA B 1 555 ? -16.156 -29.562 -28.797 1 98.19 555 ALA B CA 1
ATOM 8891 C C . ALA B 1 555 ? -15.18 -30.688 -28.453 1 98.19 555 ALA B C 1
ATOM 8893 O O . ALA B 1 555 ? -15.242 -31.766 -29.047 1 98.19 555 ALA B O 1
ATOM 8894 N N . VAL B 1 556 ? -14.273 -30.453 -27.516 1 97.81 556 VAL B N 1
ATOM 8895 C CA . VAL B 1 556 ? -13.258 -31.453 -27.219 1 97.81 556 VAL B CA 1
ATOM 8896 C C . VAL B 1 556 ? -13.672 -32.281 -26 1 97.81 556 VAL B C 1
ATOM 8898 O O . VAL B 1 556 ? -12.906 -33.094 -25.516 1 97.81 556 VAL B O 1
ATOM 8901 N N . GLY B 1 557 ? -14.797 -32.031 -25.422 1 97.25 557 GLY B N 1
ATOM 8902 C CA . GLY B 1 557 ? -15.391 -32.906 -24.391 1 97.25 557 GLY B CA 1
ATOM 8903 C C . GLY B 1 557 ? -14.945 -32.531 -23 1 97.25 557 GLY B C 1
ATOM 8904 O O . GLY B 1 557 ? -15.078 -33.344 -22.062 1 97.25 557 GLY B O 1
ATOM 8905 N N . ILE B 1 558 ? -14.414 -31.406 -22.766 1 98.19 558 ILE B N 1
ATOM 8906 C CA . ILE B 1 558 ? -13.938 -30.984 -21.438 1 98.19 558 ILE B CA 1
ATOM 8907 C C . ILE B 1 558 ? -15.117 -30.5 -20.594 1 98.19 558 ILE B C 1
ATOM 8909 O O . ILE B 1 558 ? -15.148 -30.719 -19.391 1 98.19 558 ILE B O 1
ATOM 8913 N N . VAL B 1 559 ? -16.078 -29.812 -21.281 1 98.38 559 VAL B N 1
ATOM 8914 C CA . VAL B 1 559 ? -17.312 -29.406 -20.609 1 98.38 559 VAL B CA 1
ATOM 8915 C C . VAL B 1 559 ? -18.516 -29.938 -21.375 1 98.38 559 VAL B C 1
ATOM 8917 O O . VAL B 1 559 ? -18.406 -30.312 -22.531 1 98.38 559 VAL B O 1
ATOM 8920 N N . GLU B 1 560 ? -19.594 -30.016 -20.672 1 97.81 560 GLU B N 1
ATOM 8921 C CA . GLU B 1 560 ? -20.859 -30.438 -21.25 1 97.81 560 GLU B CA 1
ATOM 8922 C C . GLU B 1 560 ? -22.016 -29.578 -20.734 1 97.81 560 GLU B C 1
ATOM 8924 O O . GLU B 1 560 ? -22 -29.125 -19.594 1 97.81 560 GLU B O 1
ATOM 8929 N N . ARG B 1 561 ? -22.922 -29.312 -21.578 1 95.69 561 ARG B N 1
ATOM 8930 C CA . ARG B 1 561 ? -24.109 -28.578 -21.141 1 95.69 561 ARG B CA 1
ATOM 8931 C C . ARG B 1 561 ? -24.875 -29.359 -20.078 1 95.69 561 ARG B C 1
ATOM 8933 O O . ARG B 1 561 ? -25 -30.578 -20.156 1 95.69 561 ARG B O 1
ATOM 8940 N N . ALA B 1 562 ? -25.25 -28.672 -19.094 1 91.38 562 ALA B N 1
ATOM 8941 C CA . ALA B 1 562 ? -25.938 -29.312 -17.969 1 91.38 562 ALA B CA 1
ATOM 8942 C C . ALA B 1 562 ? -27.406 -29.594 -18.328 1 91.38 562 ALA B C 1
ATOM 8944 O O . ALA B 1 562 ? -28 -28.875 -19.141 1 91.38 562 ALA B O 1
#

Nearest PDB structures (foldseek):
  2ek8-assembly1_A  TM=6.689E-01  e=2.907E-27  Aneurinibacillus sp. AM-1
  3iib-assembly1_A-2  TM=7.126E-01  e=4.936E-20  Shewanella amazonensis SB2B
  4fbe-assembly2_B  TM=6.940E-01  e=1.867E-08  Drosophila melanogaster
  4fai-assembly1_A  TM=6.740E-01  e=1.583E-07  Drosophila melanogaster
  4mhy-assembly1_A  TM=7.529E-01  e=3.905E-06  Ixodes scapularis

Secondary structure (DSSP, 8-state):
-THHHHHGGG--HHHHHHHHHHHTTS-B-TTSTHHHHHHHHHHHHHHHTT--EEEEEEEESSS-EETTEEPPPEEEEEEEEEEETTEEEETTT-GGGBPBTPPPEEEEEEEEE--SGGGGGG-TTSEEEESS-HHHHHHHHHHTT-SEEEE--TT-TTSPB--B----TGGGGT--S-EEE--HHHHHHHHHHHHTT---EEEEEEEEEEES-EEEEEEEEEES-SSEEEEEEE--B-SS-IIIIIIHHHHHHHHHHHHHHH--TT-S-EEEEEEE-TTHHHHHHHHHT--GGGEEEEEE--STTB-TTTT--EEEEEPPPGGG--HHHHHHHHHHHHHTEEEE-TTS-EEESS-EEEES---SSTHHHHHHTT--EEEEEEE--TTTTBTT--GGGB-HHHHHHHHHHHHHHHHHHHH--HHHHHHHHHHHHHHHHHHHHTTS--HHHHHHHHHHHHHHHHHHT-----------SEEE-S-S---HHHHHTT-HHHHHHHHHHTSSHHHHHHHHHHHHHHTTS-HHHHHHHHHHHHS---HHHHHHHHHHHHHTTSEEE-/-THHHHHGGG--HHHHHHHHHHHTTS-B-TTSTHHHHHHHHHHHHHHHTT--EEEEEEEESSS-EETTEEPPPEEEEEEEEEEETTEEEETTT-GGGBPBTPPPEEEEEEEEE--SGGGGGG-TTSEEEESS-HHHHHHHHHHTT-SEEEE--TT-TTSPB--B----TGGGGT--S-EEE--HHHHHHHHHHHHTT---EEEEEEEEEEES-EEEEEEEEEES-SSEEEEEEE--B-SS-IIIIIIHHHHHHHHHHHHHHH--TT-S-EEEEEEE-TTHHHHHHHHHT--GGGEEEEEE-BSTTB-TTTT--EEEEEPPPGGG--HHHHHHHHHHHHHTEEEE-TTS-EEESS-EEEES---SSTHHHHHHTT--EEEEEEE--TTTTBTT--GGGB-HHHHHHHHHHHHHHHHHHHH--HHHHHHHHHHHHHHHHHHHHTTS--HHHHHHHHHHHHHHHHHHT-----------SEEE-S-S---HHHHHTT-HHHHHHHHHHTSSHHHHHHHHHHHHHHTTS-HHHHHHHHHHHHS---HHHHHHHHHHHHHTTSEEE-

pLDDT: mean 97.14, std 2.19, range [78.81, 98.94]

Foldseek 3Di:
DVVLLVVLVVQDLVLLLVLLQVLLVFFFAFLEARVVVSVVVLVVLCVVLVFDKDKDWDKAQLADDQQLDGHFFRKDFDKKWKDWPRDIDICVVPVQQFAANAAFDKAKAWEFEDPDPVSLQVQANAEYEYEDPQLVVQLSSLVSHHQYYEYEYPLLAQWWFHHHNRHGPVNVVRRDHTYGYGYPNVSVVCVVCVVVVHIIMMIIGTDMDGDRMDIFIKMKTKAAFFLEAEEEEESGDGHNCSLFPSSSVSLLSSLSSVCNVVDDNQWLHIYMYIYGHWQRGLSNCVVPPDDLVRYQAYEYEHRQFADCVQFVKAKEKEFFALLQHACLSVLLVVQLQVLQWDDADPVGHTDGNGHYDYDYHDDDTSLLQSSLVRHGYMYIHIDDTSQPRTNPSHSVRTHSSSSRSNSSSNSSSSCCQTPNDQVVVQVSLVVSLCVLCVVLVVQDDQVLSNLSSLQNQCSSCVSRVYDGHDHDAFDAFKDQPRTGQDALVSLCVQPVVLSVVLCVLCVDVVQSRLLSQLNSLNRGYPPVSSVVNSCSRHVDDDVVSSVSNVVSCVVSPRMDTD/DVVLLVVLVVQDLVLLLVLLQVLLVFFFAFLEARVVVSVVVLVVLCVVLVFDKDKDWDKAQLADDQQLDGHFFRKDFDKKWKDWPRDIDICVVPVQQFAAPAAFDKAKAWEFEDPDPVSLQVQANAEYEYEDPQLVVQLSSLVSHHQYYEYEYPLLAQWWFHHHNRHGPVNVVRRDHTYGYGYPNVSVVQVVCVVVVHIIMMIIGTHMDGDRMDIFIKMKTKAAFFLEAEEEEESGDGHNCSLFPSSSVSLLSSLSSVCNVVDDNQWLHIYMYIYGHWQRGLSNCVVPPDDLVRYQAYEYEGRQFADCVQFVWAKEKEFFALLQHACLSVLLVVQLQVLQWDDADPVGHTDGNGHYDYAYHDDDTSQLQSSLVRHGYMYIHIDDTSQPRTNPSHSVRTHSSSSRSNSSSNSSSSCCQTPNDQVVVQVSLVVSLCVLCVVLVVQDDQVLSNLSSLQNQCSSCVSRVYDGHDHDAFDAFKDQPRTGQDALVSLCVQPVVLSVVLCVLCVDVVQSRLLSQLNSLNRGYPPVSSVVNSCSRPVDDDVVSSVSNVVSCVVSPRMDTD

InterPro domains:
  IPR003137 PA domain [PF02225] (109-186)
  IPR007484 Peptidase M28 [PF04389] (228-413)
  IPR045175 Peptidase M28 family [PTHR12147] (226-415)
  IPR046450 PA domain superfamily [SSF52025] (88-197)

Solvent-accessible surface area (backbone atoms only — not comparable to full-atom values): 54699 Å² total; per-residue (Å²): 122,70,66,32,50,63,64,20,62,77,61,55,47,66,60,25,53,52,39,15,59,59,49,19,70,31,51,9,36,84,21,16,76,37,31,42,50,50,51,49,52,51,51,51,54,35,48,74,72,70,44,61,65,47,76,45,73,47,63,13,42,15,67,46,66,30,76,50,40,65,28,31,34,8,31,41,81,72,47,30,36,40,35,43,90,89,42,75,48,36,32,87,79,37,60,34,33,38,28,42,63,39,43,42,32,66,30,69,34,47,56,39,72,50,88,52,82,74,42,59,77,66,28,54,66,15,25,36,34,36,60,63,65,56,54,65,48,50,54,50,37,42,74,51,41,28,39,26,38,37,36,34,36,84,78,39,43,82,28,30,31,59,50,68,56,66,34,30,53,75,45,57,76,58,56,57,45,20,36,32,31,40,19,26,54,58,52,50,52,53,49,52,40,46,74,69,70,43,86,49,56,35,37,38,41,32,41,44,46,77,46,77,58,26,56,38,46,32,38,41,32,63,41,82,49,74,43,17,44,32,37,34,17,34,56,42,29,48,44,29,16,16,30,51,15,18,26,11,36,20,42,51,50,50,49,51,57,53,48,63,70,65,62,52,90,82,36,62,39,14,41,30,42,38,42,20,35,67,54,56,30,52,35,36,36,58,73,73,67,52,63,74,88,38,45,66,33,34,45,25,32,44,20,39,16,39,10,51,86,76,24,57,20,26,43,34,35,29,26,31,40,62,81,36,25,48,59,64,40,49,48,32,52,53,30,36,55,60,50,29,48,42,71,54,42,94,42,59,47,71,30,73,68,62,46,68,49,78,42,67,53,62,60,88,57,60,30,48,59,39,43,76,70,72,28,29,19,22,32,50,27,32,44,51,47,62,32,63,60,23,57,54,17,32,66,90,42,46,21,68,66,37,29,37,23,52,50,28,9,51,47,16,32,52,48,40,69,22,63,50,52,45,67,57,50,43,40,24,45,50,9,41,52,31,22,55,51,10,63,43,24,40,81,39,72,48,69,56,49,49,52,35,44,25,31,18,35,30,55,48,17,72,71,60,68,36,89,41,60,49,76,74,83,65,41,42,40,34,38,74,69,63,62,62,73,84,49,44,66,54,41,35,77,73,35,59,70,58,12,53,52,49,42,66,67,40,69,49,53,46,48,50,42,53,44,57,51,43,56,56,25,20,48,44,21,41,64,72,54,24,55,48,28,50,29,44,73,64,67,71,73,63,63,70,61,47,51,52,48,50,51,52,34,40,74,69,59,34,32,42,78,91,122,70,67,32,50,63,65,21,62,76,60,55,46,65,60,26,52,52,39,14,59,60,48,20,70,31,50,10,35,84,21,17,74,35,32,42,51,50,50,49,52,50,51,51,53,34,50,75,73,69,44,62,66,47,77,45,74,48,63,13,42,15,67,46,67,30,76,52,40,67,27,30,35,9,32,42,82,73,47,32,37,40,36,44,88,89,40,75,49,35,33,87,79,37,59,33,34,40,27,43,63,40,44,42,32,64,31,68,33,45,57,41,70,50,86,50,83,73,41,61,77,66,28,54,66,13,25,36,36,35,61,61,66,58,54,64,48,49,53,49,37,41,75,51,40,28,40,26,39,38,36,36,36,85,79,39,43,82,26,30,30,59,51,67,56,66,36,30,53,75,44,56,77,59,56,57,44,22,37,31,29,39,18,26,54,58,49,50,52,53,50,51,40,46,73,70,70,44,86,48,56,36,40,37,42,32,40,44,47,76,47,76,58,27,56,38,48,32,40,38,32,64,41,84,50,74,44,16,46,32,38,33,16,33,55,42,31,48,44,30,16,15,28,50,15,19,26,11,37,18,42,51,51,51,50,51,57,53,47,60,71,65,62,51,91,84,37,63,40,15,40,30,40,39,42,20,34,66,55,55,31,53,36,36,37,58,73,72,68,53,62,74,90,38,45,67,33,35,44,24,32,45,20,38,15,38,10,50,88,77,23,56,20,26,43,34,35,30,27,30,41,60,81,37,24,49,60,65,41,49,48,34,50,52,30,36,56,59,50,28,48,41,69,53,41,94,43,59,48,70,29,73,69,61,46,69,49,78,41,67,54,62,59,87,58,59,30,48,57,39,42,75,70,74,29,29,18,24,32,51,27,32,45,51,48,62,31,62,61,22,59,54,19,34,65,90,42,43,21,69,65,36,29,38,23,49,50,29,10,52,48,15,33,53,47,41,68,22,63,50,52,45,69,57,50,43,38,24,45,52,9,41,52,32,23,54,51,9,62,44,23,42,79,40,74,47,70,55,48,49,51,35,44,24,31,18,35,29,56,47,17,71,72,60,67,36,89,43,61,48,75,74,83,64,42,41,39,33,39,74,70,62,61,62,73,86,49,44,67,55,40,34,76,74,35,59,70,60,13,54,52,48,43,66,66,40,70,50,54,46,48,49,40,51,45,56,51,43,56,57,26,19,49,44,23,42,64,72,55,26,55,50,28,50,28,45,72,64,66,72,73,63,62,69,60,48,52,52,49,52,51,51,36,41,75,69,58,33,31,40,76,92

Sequence (1124 aa):
MRRFLKEAEVFDPNNVLHYIAEINQFHRIQGSKELPEAVRFILEELRIWGIGANLYEETYDGESRYLTLKSPIAWDVVRGAVEVLGRTLTTAGTPLVVMAHSPSGSAEGEVVHVAREEDWKKVRGRIVLVGREWREAYRRANEMGAVGFIAYREGTGEEVPYIGLFLTKDDLEWARIPAVAVPETLARKIIGKLNSGESVSARIEVETMINERQVLPILYAEVGKPPFLLFTAHICHPKPGANDNASGSAMLMELARVLSRLYDDSFRFGFAFLWVPEYYGTQAFIERHADVGKYYAVINLDMVAGSPDRAGSTIMLVRTPVSRFSVVSGILEYYLDLANEAGKSFSGSPLPRLRVKSFPYEMGSDHDIFNFFGIPGTMPITWPDRFYHSSGDTIDKVGRESVEVIGRAVLATALALAKGDGEELQRFARGYAMKYLGELSRERKTDEVERLVMTGLARDSRFLGIESGYTFEPEPWLTWKVRGLLSERLIREADEKLAEEFGSLTRDRRVLVHLHELLMLAELLPRGRAFEALREEYGEIDEEKLEKLVGILEAVGIVERAMRRFLKEAEVFDPNNVLHYIAEINQFHRIQGSKELPEAVRFILEELRIWGIGANLYEETYDGESRYLTLKSPIAWDVVRGAVEVLGRTLTTAGTPLVVMAHSPSGSAEGEVVHVAREEDWKKVRGRIVLVGREWREAYRRANEMGAVGFIAYREGTGEEVPYIGLFLTKDDLEWARIPAVAVPETLARKIIGKLNSGESVSARIEVETMINERQVLPILYAEVGKPPFLLFTAHICHPKPGANDNASGSAMLMELARVLSRLYDDSFRFGFAFLWVPEYYGTQAFIERHADVGKYYAVINLDMVAGSPDRAGSTIMLVRTPVSRFSVVSGILEYYLDLANEAGKSFSGSPLPRLRVKSFPYEMGSDHDIFNFFGIPGTMPITWPDRFYHSSGDTIDKVGRESVEVIGRAVLATALALAKGDGEELQRFARGYAMKYLGELSRERKTDEVERLVMTGLARDSRFLGIESGYTFEPEPWLTWKVRGLLSERLIREADEKLAEEFGSLTRDRRVLVHLHELLMLAELLPRGRAFEALREEYGEIDEEKLEKLVGILEAVGIVERA

Organism: NCBI:txid2598455

Radius of gyration: 33.28 Å; Cα contacts (8 Å, |Δi|>4): 2699; chains: 2; bounding box: 67×91×83 Å